Protein AF-A0A2E0KMA1-F1 (afdb_monomer)

pLDDT: mean 81.71, std 14.43, range [25.34, 98.81]

Solvent-accessible surface area (backbone atoms only — not comparable to full-atom values): 66139 Å² total; per-residue (Å²): 132,86,80,75,47,48,78,50,71,83,87,63,40,26,39,34,61,75,57,58,69,76,41,72,49,77,44,76,56,97,90,37,84,40,70,34,35,34,28,24,53,70,54,54,71,66,54,63,88,85,56,81,69,60,53,40,35,20,27,52,63,24,43,52,48,50,44,70,38,42,67,35,42,81,44,59,72,58,53,55,21,42,32,35,60,55,22,33,33,37,33,24,20,32,19,37,9,29,51,25,59,59,64,59,48,84,41,44,39,55,49,22,33,32,38,32,24,21,33,19,34,9,38,48,29,41,55,50,52,47,75,38,47,42,53,48,21,36,30,35,33,27,19,38,20,40,8,56,38,29,23,45,45,37,57,72,90,51,49,86,40,53,50,70,38,52,38,56,49,24,34,30,38,33,20,20,40,20,36,27,30,40,15,38,32,52,41,78,36,41,41,46,51,23,34,28,39,28,29,20,35,19,50,10,38,61,24,33,35,47,80,48,74,55,76,39,50,30,60,43,22,33,29,41,26,24,20,38,19,31,11,51,48,39,38,61,56,56,41,82,39,42,39,57,48,21,33,32,41,32,25,23,35,19,48,10,41,61,28,29,38,64,81,42,55,52,75,37,53,32,59,47,24,33,29,39,32,21,24,32,22,33,10,26,57,28,59,51,51,53,46,83,38,46,33,60,52,23,33,32,36,32,23,21,37,15,40,8,36,55,27,62,59,65,56,45,84,36,46,35,56,49,23,35,31,37,29,24,20,32,20,38,8,37,53,27,62,61,70,56,40,79,39,45,46,64,48,37,50,27,35,32,22,20,28,23,36,7,45,56,26,46,62,59,27,46,74,28,45,26,53,57,71,47,48,47,61,57,29,43,52,63,27,51,48,48,83,82,31,42,52,42,77,44,39,84,59,64,46,48,53,35,41,37,64,72,58,97,79,38,56,34,14,80,73,39,72,38,48,42,37,41,36,35,83,46,54,47,63,55,74,38,30,33,31,55,67,84,45,100,59,74,43,74,40,43,74,68,82,59,70,37,34,27,29,48,78,48,51,41,73,81,57,68,75,46,79,43,38,42,40,72,43,44,35,30,66,87,71,35,54,46,51,74,91,74,48,54,69,71,60,64,40,75,48,57,49,25,42,60,37,34,29,42,68,75,56,43,50,76,48,79,51,66,75,65,92,83,41,70,40,28,52,81,38,71,42,48,41,35,40,39,39,76,48,50,49,36,91,60,35,25,38,30,30,53,100,66,67,36,74,67,42,70,40,44,74,73,84,48,67,31,31,33,33,41,78,47,48,44,66,77,52,76,75,67,72,45,80,41,43,35,40,72,47,43,32,30,71,44,62,35,53,44,76,79,83,67,71,52,70,38,34,36,47,70,82,61,43,46,74,51,80,53,70,67,74,90,80,55,75,56,59,79,73,38,71,46,41,42,40,40,41,40,77,53,59,50,65,52,85,36,28,35,29,42,60,92,82,44,67,68,42,77,45,44,80,59,97,46,77,34,33,35,34,51,79,52,62,39,59,79,55,96,76,70,61,35,74,44,40,35,42,71,49,47,30,31,74,76,56,39,53,53,74,75,86,72,72,54,67,36,54,52,83,93,96,97,98,80,81,64,75,74,68,51,79,53,67,55,73,91,82,91,83,58,71,53,75,64,91,80,62,66,75,60,99,60,72,74,57,47,53,76,56,75,82,81,49,78,35,49,52,76,46,64,86,36,42,39,41,64,75,52,59,51,64,44,44,39,42,38,48,55,62,65,66,94,94,50,76,64,55,71,53,60,35,44,40,39,28,35,72,39,77,67,89,80,66,52,84,60,67,86,45,72,57,94,62,70,70,49,49,63,49,58,86,62,91,82,64,74,72,69,77,38,48,65,40,31,30,65,29,64,72,52,47,59,30,74,64,69,79,66,53,41,50,41,80,45,69,80,63,41,70,32,60,38,93,86,65,48,76,32,30,11,43,31,29,80,32,57,14,28,36,35,28,44,49,74,57,14,57,81,35,63,86,65,45,42,30,25,26,45,36,31,34,40,24,26,69,51,74,78,47,42,20,38,38,32,29,47,19,43,76,69,62,49,104,85,49,40,21,38,42,37,28,42,6,21,74,93,75,44,9,32,44,39,63,40,84,72,86,70,86,52,34,48,68,44,60,75,52,34,74,62,57,73,45,41,40,38,43,30,33,28,98,79,12,41,35,38,26,49,69,54,41,76,62,35,68,44,68,62,90,70,76,57,56,35,74,70,28,18,50,36,39,42,20,26,80,81,44,92,83,67,73,44,45,22,31,31,37,39,31,55,34,37,32,32,68,40,50,68,49,79,65,56,42,38,52,52,38,64,67,72,70,70,86,56,87,88,80,94,74,76,72,48,57,43,42,79,30,50,67,26,32,30,66,44,101,58,72,32,30,30,45,59,26,37,50,75,22,43,35,37,40,38,39,79,59,59,98,68,36,52,55,48,67,44,65,50,75,50,76,36,74,62,45,83,41,68,66,46,61,72,65,44,83,51,42,44,86,55,76,74,47,69,68,77,72,46,58,84,53,90,26,64,71,45,57,49,61,76,39,68,66,32,29,45,70,59,70,53,37,38,42,72,67,32,27,44,73,33,46,35,38,39,35,34,42,52,45,54,50,25,44,58,36,75,44,68,27,48,41,36,25,38,56,33,77,68,75,67,53,67,77,79,75,85,85,86,79,84,59,87,81,60,67,68,46,75,63,87,78,64,47,68,56,90,89,73,78,45,64,61,33,36,42,47,78,36,55,73,49,34,36,42,38,44,73,79,40,34,36,34,62,67,45,93,66,97,79,85,66,48,37,37,41,38,36,45,51,43,76,39,34,41,57,48,74,50,72,66

Structure (mmCIF, N/CA/C/O backbone):
data_AF-A0A2E0KMA1-F1
#
_entry.id   AF-A0A2E0KMA1-F1
#
loop_
_atom_site.group_PDB
_atom_site.id
_atom_site.type_symbol
_atom_site.label_atom_id
_atom_site.label_alt_id
_atom_site.label_comp_id
_atom_site.label_asym_id
_atom_site.label_entity_id
_atom_site.label_seq_id
_atom_site.pdbx_PDB_ins_code
_atom_site.Cartn_x
_atom_site.Cartn_y
_atom_site.Cartn_z
_atom_site.occupancy
_atom_site.B_iso_or_equiv
_atom_site.auth_seq_id
_atom_site.auth_comp_id
_atom_site.auth_asym_id
_atom_site.auth_atom_id
_atom_site.pdbx_PDB_model_num
ATOM 1 N N . MET A 1 1 ? -61.010 24.877 25.137 1.00 39.12 1 MET A N 1
ATOM 2 C CA . MET A 1 1 ? -60.997 24.627 26.597 1.00 39.12 1 MET A CA 1
ATOM 3 C C . MET A 1 1 ? -59.666 25.131 27.127 1.00 39.12 1 MET A C 1
ATOM 5 O O . MET A 1 1 ? -58.721 25.142 26.350 1.00 39.12 1 MET A O 1
ATOM 9 N N . VAL A 1 2 ? -59.586 25.593 28.377 1.00 39.06 2 VAL A N 1
ATOM 10 C CA . VAL A 1 2 ? -58.282 25.896 28.991 1.00 39.06 2 VAL A CA 1
ATOM 11 C C . VAL A 1 2 ? -57.678 24.563 29.414 1.00 39.06 2 VAL A C 1
ATOM 13 O O . VAL A 1 2 ? -58.322 23.838 30.171 1.00 39.06 2 VAL A O 1
ATOM 16 N N . SER A 1 3 ? -56.491 24.228 28.907 1.00 43.25 3 SER A N 1
ATOM 17 C CA . SER A 1 3 ? -55.719 23.132 29.489 1.00 43.25 3 SER A CA 1
ATOM 18 C C . SER A 1 3 ? -55.212 23.615 30.839 1.00 43.25 3 SER A C 1
ATOM 20 O O . SER A 1 3 ? -54.468 24.593 30.899 1.00 43.25 3 SER A O 1
ATOM 22 N N . PHE A 1 4 ? -55.642 22.968 31.917 1.00 60.16 4 PHE A N 1
ATOM 23 C CA . PHE A 1 4 ? -54.914 23.079 33.173 1.00 60.16 4 PHE A CA 1
ATOM 24 C C . PHE A 1 4 ? -53.576 22.358 32.987 1.00 60.16 4 PHE A C 1
ATOM 26 O O . PHE A 1 4 ? -53.526 21.340 32.293 1.00 60.16 4 PHE A O 1
ATOM 33 N N . GLY A 1 5 ? -52.499 22.911 33.546 1.00 70.31 5 GLY A N 1
ATOM 34 C CA . GLY A 1 5 ? -51.215 22.219 33.567 1.00 70.31 5 GLY A CA 1
ATOM 35 C C . GLY A 1 5 ? -51.333 20.926 34.370 1.00 70.31 5 GLY A C 1
ATOM 36 O O . GLY A 1 5 ? -52.063 20.880 35.365 1.00 70.31 5 GLY A O 1
ATOM 37 N N . GLN A 1 6 ? -50.647 19.878 33.925 1.00 85.56 6 GLN A N 1
ATOM 38 C CA . GLN A 1 6 ? -50.703 18.562 34.554 1.00 85.56 6 GLN A CA 1
ATOM 39 C C . GLN A 1 6 ? -49.316 17.916 34.552 1.00 85.56 6 GLN A C 1
ATOM 41 O O . GLN A 1 6 ? -48.622 17.934 33.540 1.00 85.56 6 GLN A O 1
ATOM 46 N N . PHE A 1 7 ? -48.946 17.324 35.688 1.00 92.44 7 PHE A N 1
ATOM 47 C CA . PHE A 1 7 ? -47.844 16.368 35.776 1.00 92.44 7 PHE A CA 1
ATOM 48 C C . PHE A 1 7 ? -48.303 14.985 35.300 1.00 92.44 7 PHE A C 1
ATOM 50 O O . PHE A 1 7 ? -49.406 14.551 35.644 1.00 92.44 7 PHE A O 1
ATOM 57 N N . ASN A 1 8 ? -47.451 14.284 34.559 1.00 91.31 8 ASN A N 1
ATOM 58 C CA . ASN A 1 8 ? -47.681 12.917 34.109 1.00 91.31 8 ASN A CA 1
ATOM 59 C C . ASN A 1 8 ? -46.389 12.091 34.202 1.00 91.31 8 ASN A C 1
ATOM 61 O O . ASN A 1 8 ? -45.299 12.624 34.004 1.00 91.31 8 ASN A O 1
ATOM 65 N N . TYR A 1 9 ? -46.535 10.795 34.473 1.00 92.81 9 TYR A N 1
ATOM 66 C CA . TYR A 1 9 ? -45.490 9.780 34.340 1.00 92.81 9 TYR A CA 1
ATOM 67 C C . TYR A 1 9 ? -46.101 8.627 33.543 1.00 92.81 9 TYR A C 1
ATOM 69 O O . TYR A 1 9 ? -47.176 8.138 33.890 1.00 92.81 9 TYR A O 1
ATOM 77 N N . ASP A 1 10 ? -45.468 8.256 32.436 1.00 88.69 10 ASP A N 1
ATOM 78 C CA . ASP A 1 10 ? -45.941 7.224 31.499 1.00 88.69 10 ASP A CA 1
ATOM 79 C C . ASP A 1 10 ? -45.319 5.838 31.749 1.00 88.69 10 ASP A C 1
ATOM 81 O O . ASP A 1 10 ? -45.741 4.855 31.139 1.00 88.69 10 ASP A O 1
ATOM 85 N N . GLY A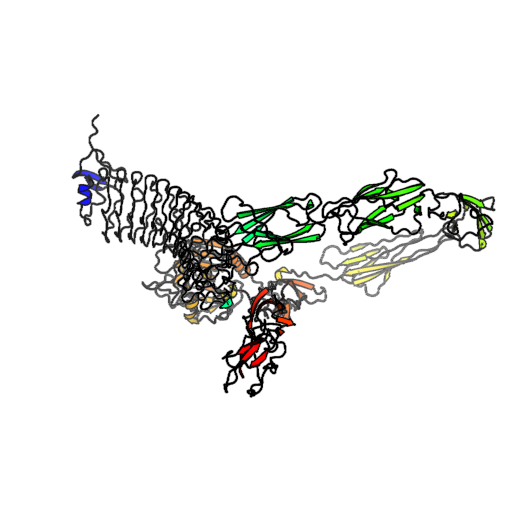 1 11 ? -44.370 5.754 32.685 1.00 85.50 11 GLY A N 1
ATOM 86 C CA . GLY A 1 11 ? -43.566 4.568 32.984 1.00 85.50 11 GLY A CA 1
ATOM 87 C C . GLY A 1 11 ? -42.087 4.729 32.621 1.00 85.50 11 GLY A C 1
ATOM 88 O O . GLY A 1 11 ? -41.278 3.926 33.077 1.00 85.50 11 GLY A O 1
ATOM 89 N N . THR A 1 12 ? -41.724 5.769 31.862 1.00 88.88 12 THR A N 1
ATOM 90 C CA . THR A 1 12 ? -40.328 6.118 31.550 1.00 88.88 12 THR A CA 1
ATOM 91 C C . THR A 1 12 ? -40.006 7.571 31.882 1.00 88.88 12 THR A C 1
ATOM 93 O O . THR A 1 12 ? -38.984 7.826 32.507 1.00 88.88 12 THR A O 1
ATOM 96 N N . THR A 1 13 ? -40.882 8.522 31.550 1.00 93.75 13 THR A N 1
ATOM 97 C CA . THR A 1 13 ? -40.555 9.955 31.491 1.00 93.75 13 THR A CA 1
ATOM 98 C C . THR A 1 13 ? -41.534 10.800 32.305 1.00 93.75 13 THR A C 1
ATOM 100 O O . THR A 1 13 ? -42.748 10.590 32.278 1.00 93.75 13 THR A O 1
ATOM 103 N N . ILE A 1 14 ? -41.020 11.789 33.044 1.00 95.00 14 ILE A N 1
ATOM 104 C CA . ILE A 1 14 ? -41.830 12.710 33.851 1.00 95.00 14 ILE A CA 1
ATOM 105 C C . ILE A 1 14 ? -42.038 14.021 33.085 1.00 95.00 14 ILE A C 1
ATOM 107 O O . ILE A 1 14 ? -41.112 14.814 32.910 1.00 95.00 14 ILE A O 1
ATOM 111 N N . THR A 1 15 ? -43.285 14.287 32.698 1.00 95.12 15 THR A N 1
ATOM 112 C CA . THR A 1 15 ? -43.686 15.489 31.948 1.00 95.12 15 THR A CA 1
ATOM 113 C C . THR A 1 15 ? -44.593 16.405 32.778 1.00 95.12 15 THR A C 1
ATOM 115 O O . THR A 1 15 ? -45.280 15.966 33.703 1.00 95.12 15 THR A O 1
ATOM 118 N N . CYS A 1 16 ? -44.589 17.708 32.483 1.00 94.56 16 CYS A N 1
ATOM 119 C CA . CYS A 1 16 ? -45.338 18.726 33.238 1.00 94.56 16 CYS A CA 1
ATOM 120 C C . CYS A 1 16 ? -45.826 19.887 32.358 1.00 94.56 16 CYS A C 1
ATOM 122 O O . CYS A 1 16 ? -45.715 21.068 32.709 1.00 94.56 16 CYS A O 1
ATOM 124 N N . ALA A 1 17 ? -46.377 19.552 31.190 1.00 88.38 17 ALA A N 1
ATOM 125 C CA . ALA A 1 17 ? -46.883 20.520 30.224 1.00 88.38 17 ALA A CA 1
ATOM 126 C C . ALA A 1 17 ? -47.875 21.518 30.862 1.00 88.38 17 ALA A C 1
ATOM 128 O O . ALA A 1 17 ? -48.847 21.143 31.522 1.00 88.38 17 ALA A O 1
ATOM 129 N N . GLY A 1 18 ? -47.625 22.815 30.655 1.00 86.81 18 GLY A N 1
ATOM 130 C CA . GLY A 1 18 ? -48.456 23.907 31.178 1.00 86.81 18 GLY A CA 1
ATOM 131 C C . GLY A 1 18 ? -48.274 24.238 32.667 1.00 86.81 18 GLY A C 1
ATOM 132 O O . GLY A 1 18 ? -49.001 25.094 33.172 1.00 86.81 18 GLY A O 1
ATOM 133 N N . MET A 1 19 ? -47.335 23.600 33.374 1.00 92.50 19 MET A N 1
ATOM 134 C CA . MET A 1 19 ? -46.968 23.975 34.745 1.00 92.50 19 MET A CA 1
ATOM 135 C C . MET A 1 19 ? -46.007 25.175 34.773 1.00 92.50 19 MET A C 1
ATOM 137 O O . MET A 1 19 ? -45.363 25.508 33.781 1.00 92.50 19 MET A O 1
ATOM 141 N N . THR A 1 20 ? -45.886 25.829 35.931 1.00 91.88 20 THR A N 1
ATOM 142 C CA . THR A 1 20 ? -44.851 26.847 36.191 1.00 91.88 20 THR A CA 1
ATOM 143 C C . THR A 1 20 ? -43.672 26.252 36.959 1.00 91.88 20 THR A C 1
ATOM 145 O O . THR A 1 20 ? -43.864 25.347 37.773 1.00 91.88 20 THR A O 1
ATOM 148 N N . ALA A 1 21 ? -42.462 26.782 36.769 1.00 92.56 21 ALA A N 1
ATOM 149 C CA . ALA A 1 21 ? -41.281 26.346 37.517 1.00 92.56 21 ALA A CA 1
ATOM 150 C C . ALA A 1 21 ? -41.489 26.449 39.041 1.00 92.56 21 ALA A C 1
ATOM 152 O O . ALA A 1 21 ? -42.119 27.389 39.532 1.00 92.56 21 ALA A O 1
ATOM 153 N N . ASN A 1 22 ? -40.919 25.503 39.788 1.00 92.00 22 ASN A N 1
ATOM 154 C CA . ASN A 1 22 ? -41.105 25.283 41.228 1.00 92.00 22 ASN A CA 1
ATOM 155 C C . ASN A 1 22 ? -42.527 24.840 41.645 1.00 92.00 22 ASN A C 1
ATOM 157 O O . ASN A 1 22 ? -42.823 24.795 42.839 1.00 92.00 22 ASN A O 1
ATOM 161 N N . SER A 1 23 ? -43.408 24.480 40.701 1.00 93.81 23 SER A N 1
ATOM 162 C CA . SER A 1 23 ? -44.624 23.719 41.040 1.00 93.81 23 SER A CA 1
ATOM 163 C C . SER A 1 23 ? -44.238 22.315 41.498 1.00 93.81 23 SER A C 1
ATOM 165 O O . SER A 1 23 ? -43.304 21.734 40.945 1.00 93.81 23 SER A O 1
ATOM 167 N N . THR A 1 24 ? -44.982 21.746 42.447 1.00 93.75 24 THR A N 1
ATOM 168 C CA . THR A 1 24 ? -44.761 20.377 42.930 1.00 93.75 24 THR A CA 1
ATOM 169 C C . THR A 1 24 ? -46.036 19.539 42.921 1.00 93.75 24 THR A C 1
ATOM 171 O O . THR A 1 24 ? -47.149 20.067 42.958 1.00 93.75 24 THR A O 1
ATOM 174 N N . THR A 1 25 ? -45.866 18.219 42.877 1.00 93.81 25 THR A N 1
ATOM 175 C CA . THR A 1 25 ? -46.920 17.216 43.086 1.00 93.81 25 THR A CA 1
ATOM 176 C C . THR A 1 25 ? -46.331 15.983 43.772 1.00 93.81 25 THR A C 1
ATOM 178 O O . THR A 1 25 ? -45.112 15.843 43.847 1.00 93.81 25 THR A O 1
ATOM 181 N N . THR A 1 26 ? -47.181 15.056 44.207 1.00 93.50 26 THR A N 1
ATOM 182 C CA . THR A 1 26 ? -46.790 13.650 44.392 1.00 93.50 26 THR A CA 1
ATOM 183 C C . THR A 1 26 ? -47.203 12.858 43.149 1.00 93.50 26 THR A C 1
ATOM 185 O O . THR A 1 26 ? -48.281 13.116 42.608 1.00 93.50 26 THR A O 1
ATOM 188 N N . LEU A 1 27 ? -46.360 11.927 42.696 1.00 91.31 27 LEU A N 1
ATOM 189 C CA . LEU A 1 27 ? -46.687 10.882 41.717 1.00 91.31 27 LEU A CA 1
ATOM 190 C C . LEU A 1 27 ? -46.281 9.519 42.291 1.00 91.31 27 LEU A C 1
ATOM 192 O O . LEU A 1 27 ? -45.282 9.434 43.005 1.00 91.31 27 LEU A O 1
ATOM 196 N N . ASP A 1 28 ? -47.013 8.465 41.936 1.00 90.38 28 ASP A N 1
ATOM 197 C CA . ASP A 1 28 ? -46.532 7.090 42.096 1.00 90.38 28 ASP A CA 1
ATOM 198 C C . ASP A 1 28 ? -45.491 6.820 40.999 1.00 90.38 28 ASP A C 1
ATOM 200 O O . ASP A 1 28 ? -45.814 6.841 39.808 1.00 90.38 28 ASP A O 1
ATOM 204 N N . ILE A 1 29 ? -44.236 6.635 41.407 1.00 89.00 29 ILE A N 1
ATOM 205 C CA . ILE A 1 29 ? -43.121 6.255 40.543 1.00 89.00 29 ILE A CA 1
ATOM 206 C C . ILE A 1 29 ? -42.686 4.855 40.972 1.00 89.00 29 ILE A C 1
ATOM 208 O O . ILE A 1 29 ? -42.178 4.656 42.076 1.00 89.00 29 ILE A O 1
ATOM 212 N N . ASP A 1 30 ? -42.909 3.888 40.085 1.00 86.69 30 ASP A N 1
ATOM 213 C CA . ASP A 1 30 ? -42.503 2.486 40.221 1.00 86.69 30 ASP A CA 1
ATOM 214 C C . ASP A 1 30 ? -43.004 1.803 41.518 1.00 86.69 30 ASP A C 1
ATOM 216 O O . ASP A 1 30 ? -42.336 0.942 42.095 1.00 86.69 30 ASP A O 1
ATOM 220 N N . GLY A 1 31 ? -44.201 2.181 41.990 1.00 86.44 31 GLY A N 1
ATOM 221 C CA . GLY A 1 31 ? -44.819 1.674 43.221 1.00 86.44 31 GLY A CA 1
ATOM 222 C C . GLY A 1 31 ? -44.436 2.456 44.483 1.00 86.44 31 GLY A C 1
ATOM 223 O O . GLY A 1 31 ? -44.558 1.928 45.591 1.00 86.44 31 GLY A O 1
ATOM 224 N N . THR A 1 32 ? -43.926 3.682 44.334 1.00 89.62 32 THR A N 1
ATOM 225 C CA . THR A 1 32 ? -43.491 4.567 45.422 1.00 89.62 32 THR A CA 1
ATOM 226 C C . THR A 1 32 ? -43.979 5.999 45.195 1.00 89.62 32 THR A C 1
ATOM 228 O O . THR A 1 32 ? -43.590 6.642 44.225 1.00 89.62 32 THR A O 1
ATOM 231 N N . ASP A 1 33 ? -44.738 6.552 46.146 1.00 92.31 33 ASP A N 1
ATOM 232 C CA . ASP A 1 33 ? -45.071 7.983 46.176 1.00 92.31 33 ASP A CA 1
ATOM 233 C C . ASP A 1 33 ? -43.791 8.845 46.264 1.00 92.31 33 ASP A C 1
ATOM 235 O O . ASP A 1 33 ? -43.121 8.892 47.301 1.00 92.31 33 ASP A O 1
ATOM 239 N N . ARG A 1 34 ? -43.460 9.565 45.187 1.00 92.19 34 ARG A N 1
ATOM 240 C CA . ARG A 1 34 ? -42.343 10.523 45.101 1.00 92.19 34 ARG A CA 1
ATOM 241 C C . ARG A 1 34 ? -42.867 11.946 44.929 1.00 92.19 34 ARG A C 1
ATOM 243 O O . ARG A 1 34 ? -43.861 12.175 44.243 1.00 92.19 34 ARG A O 1
ATOM 250 N N . VAL A 1 35 ? -42.183 12.924 45.529 1.00 93.38 35 VAL A N 1
ATOM 251 C CA . VAL A 1 35 ? -42.472 14.349 45.298 1.00 93.38 35 VAL A CA 1
ATOM 252 C C . VAL A 1 35 ? -41.711 14.812 44.062 1.00 93.38 35 VAL A C 1
ATOM 254 O O . VAL A 1 35 ? -40.486 14.803 44.052 1.00 93.38 35 VAL A O 1
ATOM 257 N N . VAL A 1 36 ? -42.443 15.242 43.038 1.00 94.50 36 VAL A N 1
ATOM 258 C CA . VAL A 1 36 ? -41.892 15.736 41.772 1.00 94.50 36 VAL A CA 1
ATOM 259 C C . VAL A 1 36 ? -41.951 17.259 41.736 1.00 94.50 36 VAL A C 1
ATOM 261 O O . VAL A 1 36 ? -42.972 17.849 42.093 1.00 94.50 36 VAL A O 1
ATOM 264 N N . THR A 1 37 ? -40.874 17.895 41.266 1.00 94.69 37 THR A N 1
ATOM 265 C CA . THR A 1 37 ? -40.793 19.355 41.063 1.00 94.69 37 THR A CA 1
ATOM 266 C C . THR A 1 37 ? -40.604 19.700 39.586 1.00 94.69 37 THR A C 1
ATOM 268 O O . THR A 1 37 ? -39.717 19.150 38.940 1.00 94.69 37 THR A O 1
ATOM 271 N N . ALA A 1 38 ? -41.394 20.633 39.048 1.00 95.62 38 ALA A N 1
ATOM 272 C CA . ALA A 1 38 ? -41.172 21.192 37.711 1.00 95.62 38 ALA A CA 1
ATOM 273 C C . ALA A 1 38 ? -40.027 22.215 37.736 1.00 95.62 38 ALA A C 1
ATOM 275 O O . ALA A 1 38 ? -40.082 23.168 38.518 1.00 95.62 38 ALA A O 1
ATOM 276 N N . VAL A 1 39 ? -39.025 22.057 36.869 1.00 96.44 39 VAL A N 1
ATOM 277 C CA . VAL A 1 39 ? -37.878 22.974 36.752 1.00 96.44 39 VAL A CA 1
ATOM 278 C C . VAL A 1 39 ? -37.786 23.611 35.365 1.00 96.44 39 VAL A C 1
ATOM 280 O O . VAL A 1 39 ? -38.221 23.041 34.370 1.00 96.44 39 VAL A O 1
ATOM 283 N N . ASP A 1 40 ? -37.211 24.809 35.328 1.00 95.81 40 ASP A N 1
ATOM 284 C CA . ASP A 1 40 ? -36.811 25.570 34.139 1.00 95.81 40 ASP A CA 1
ATOM 285 C C . ASP A 1 40 ? -35.281 25.740 34.105 1.00 95.81 40 ASP A C 1
ATOM 287 O O . ASP A 1 40 ? -34.593 25.401 35.072 1.00 95.81 40 ASP A O 1
ATOM 291 N N . ASN A 1 41 ? -34.748 26.342 33.033 1.00 96.44 41 ASN A N 1
ATOM 292 C CA . ASN A 1 41 ? -33.315 26.654 32.882 1.00 96.44 41 ASN A CA 1
ATOM 293 C C . ASN A 1 41 ? -32.711 27.352 34.125 1.00 96.44 41 ASN A C 1
ATOM 295 O O . ASN A 1 41 ? -31.551 27.127 34.465 1.00 96.44 41 ASN A O 1
ATOM 299 N N . THR A 1 42 ? -33.489 28.194 34.818 1.00 95.25 42 THR A N 1
ATOM 300 C CA . THR A 1 42 ? -33.039 28.943 36.004 1.00 95.25 42 THR A CA 1
ATOM 301 C C . THR A 1 42 ? -32.948 28.063 37.251 1.00 95.25 42 THR A C 1
ATOM 303 O O . THR A 1 42 ? -31.952 28.100 37.974 1.00 95.25 42 THR A O 1
ATOM 306 N N . SER A 1 43 ? -33.999 27.289 37.530 1.00 94.94 43 SER A N 1
ATOM 307 C CA . SER A 1 43 ? -34.107 26.469 38.741 1.00 94.94 43 SER A CA 1
ATOM 308 C C . SER A 1 43 ? -33.292 25.179 38.655 1.00 94.94 43 SER A C 1
ATOM 310 O O . SER A 1 43 ? -32.701 24.786 39.661 1.00 94.94 43 SER A O 1
ATOM 312 N N . ILE A 1 44 ? -33.153 24.570 37.470 1.00 95.44 44 ILE A N 1
ATOM 313 C CA . ILE A 1 44 ? -32.303 23.383 37.293 1.00 95.44 44 ILE A CA 1
ATOM 314 C C . ILE A 1 44 ? -30.817 23.713 37.499 1.00 95.44 44 ILE A C 1
ATOM 316 O O . ILE A 1 44 ? -30.122 22.996 38.217 1.00 95.44 44 ILE A O 1
ATOM 320 N N . ALA A 1 45 ? -30.346 24.855 36.982 1.00 93.81 45 ALA A N 1
ATOM 321 C CA . ALA A 1 45 ? -28.971 25.326 37.162 1.00 93.81 45 ALA A CA 1
ATOM 322 C C . ALA A 1 45 ? -28.639 25.721 38.618 1.00 93.81 45 ALA A C 1
ATOM 324 O O . ALA A 1 45 ? -27.465 25.812 38.985 1.00 93.81 45 ALA A O 1
ATOM 325 N N . ALA A 1 46 ? -29.660 25.944 39.453 1.00 92.25 46 ALA A N 1
ATOM 326 C CA . ALA A 1 46 ? -29.519 26.237 40.877 1.00 92.25 46 ALA A CA 1
ATOM 327 C C . ALA A 1 46 ? -29.587 24.987 41.783 1.00 92.25 46 ALA A C 1
ATOM 329 O O . ALA A 1 46 ? -29.256 25.089 42.969 1.00 92.25 46 ALA A O 1
ATOM 330 N N . LYS A 1 47 ? -30.004 23.818 41.268 1.00 91.69 47 LYS A N 1
ATOM 331 C CA . LYS A 1 47 ? -30.155 22.588 42.065 1.00 91.69 47 LYS A CA 1
ATOM 332 C C . LYS A 1 47 ? -28.780 22.035 42.498 1.00 91.69 47 LYS A C 1
ATOM 334 O O . LYS A 1 47 ? -27.867 21.937 41.673 1.00 91.69 47 LYS A O 1
ATOM 339 N N . PRO A 1 48 ? -28.576 21.668 43.780 1.00 89.38 48 PRO A N 1
ATOM 340 C CA . PRO A 1 48 ? -27.289 21.154 44.243 1.00 89.38 48 PRO A CA 1
ATOM 341 C C . PRO A 1 48 ? -26.894 19.826 43.578 1.00 89.38 48 PRO A C 1
ATOM 343 O O . PRO A 1 48 ? -27.642 18.858 43.574 1.00 89.38 48 PRO A O 1
ATOM 346 N N . ILE A 1 49 ? -25.653 19.730 43.099 1.00 86.62 49 ILE A N 1
ATOM 347 C CA . ILE A 1 49 ? -25.121 18.524 42.429 1.00 86.62 49 ILE A CA 1
ATOM 348 C C . ILE A 1 49 ? -25.096 17.283 43.349 1.00 86.62 49 ILE A C 1
ATOM 350 O O . ILE A 1 49 ? -25.131 16.157 42.865 1.00 86.62 49 ILE A O 1
ATOM 354 N N . GLY A 1 50 ? -25.038 17.486 44.671 1.00 81.25 50 GLY A N 1
ATOM 355 C CA . GLY A 1 50 ? -25.098 16.427 45.689 1.00 81.25 50 GLY A CA 1
ATOM 356 C C . GLY A 1 50 ? -26.496 16.153 46.257 1.00 81.25 50 GLY A C 1
ATOM 357 O O . GLY A 1 50 ? -26.601 15.468 47.269 1.00 81.25 50 GLY A O 1
ATOM 358 N N . ASP A 1 51 ? -27.541 16.728 45.661 1.00 82.50 51 ASP A N 1
ATOM 359 C CA . ASP A 1 51 ? -28.935 16.354 45.912 1.00 82.50 51 ASP A CA 1
ATOM 360 C C . ASP A 1 51 ? -29.179 14.897 45.455 1.00 82.50 51 ASP A C 1
ATOM 362 O O . ASP A 1 51 ? -28.495 14.408 44.551 1.00 82.50 51 ASP A O 1
ATOM 366 N N . ALA A 1 52 ? -30.112 14.196 46.098 1.00 78.00 52 ALA A N 1
ATOM 367 C CA . ALA A 1 52 ? -30.491 12.830 45.735 1.00 78.00 52 ALA A CA 1
ATOM 368 C C . ALA A 1 52 ? -31.604 12.814 44.676 1.00 78.00 52 ALA A C 1
ATOM 370 O O . ALA A 1 52 ? -31.611 11.949 43.806 1.00 78.00 52 ALA A O 1
ATOM 371 N N . ASP A 1 53 ? -32.495 13.809 44.708 1.00 85.31 53 ASP A N 1
ATOM 372 C CA . ASP A 1 53 ? -33.741 13.827 43.941 1.00 85.31 53 ASP A CA 1
ATOM 373 C C . ASP A 1 53 ? -33.518 14.398 42.524 1.00 85.31 53 ASP A C 1
ATOM 375 O O . ASP A 1 53 ? -34.149 15.384 42.134 1.00 85.31 53 ASP A O 1
ATOM 379 N N . TRP A 1 54 ? -32.550 13.863 41.771 1.00 92.00 54 TRP A N 1
ATOM 380 C CA . TRP A 1 54 ? -32.308 14.220 40.356 1.00 92.00 54 TRP A CA 1
ATOM 381 C C . TRP A 1 54 ? -33.149 13.386 39.372 1.00 92.00 54 TRP A C 1
ATOM 383 O O . TRP A 1 54 ? -33.389 13.846 38.256 1.00 92.00 54 TRP A O 1
ATOM 393 N N . ASP A 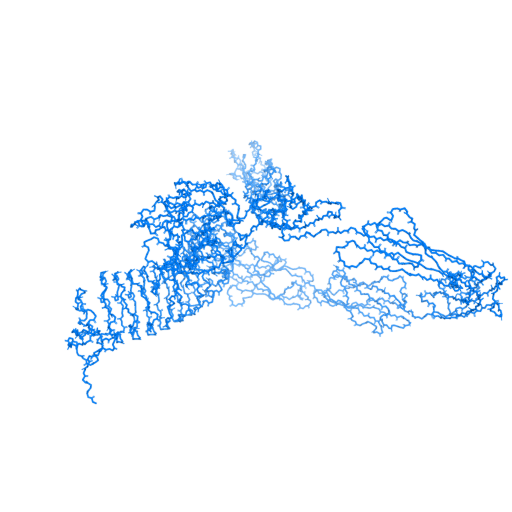1 55 ? -33.654 12.232 39.815 1.00 89.25 55 ASP A N 1
ATOM 394 C CA . ASP A 1 55 ? -34.654 11.389 39.143 1.00 89.25 55 ASP A CA 1
ATOM 395 C C . ASP A 1 55 ? -36.094 11.920 39.323 1.00 89.25 55 ASP A C 1
ATOM 397 O O . ASP A 1 55 ? -36.968 11.648 38.505 1.00 89.25 55 ASP A O 1
ATOM 401 N N . CYS A 1 56 ? -36.342 12.696 40.386 1.00 90.31 56 CYS A N 1
ATOM 402 C CA . CYS A 1 56 ? -37.658 13.199 40.803 1.00 90.31 56 CYS A CA 1
ATOM 403 C C . CYS A 1 56 ? -37.931 14.662 40.385 1.00 90.31 56 CYS A C 1
ATOM 405 O O . CYS A 1 56 ? -38.562 15.432 41.116 1.00 90.31 56 CYS A O 1
ATOM 407 N N . ILE A 1 57 ? -37.469 15.076 39.203 1.00 94.31 57 ILE A N 1
ATOM 408 C CA . ILE A 1 57 ? -37.776 16.395 38.624 1.00 94.31 57 ILE A CA 1
ATOM 409 C C . ILE A 1 57 ? -38.406 16.257 37.239 1.00 94.31 57 ILE A C 1
ATOM 411 O O . ILE A 1 57 ? -38.097 15.336 36.495 1.00 94.31 57 ILE A O 1
ATOM 415 N N . CYS A 1 58 ? -39.279 17.200 36.891 1.00 95.38 58 CYS A N 1
ATOM 416 C CA . CYS A 1 58 ? -39.793 17.350 35.536 1.00 95.38 58 CYS A CA 1
ATOM 417 C C . CYS A 1 58 ? -39.042 18.464 34.804 1.00 95.38 58 CYS A C 1
ATOM 419 O O . CYS A 1 58 ? -38.997 19.599 35.288 1.00 95.38 58 CYS A O 1
ATOM 421 N N . THR A 1 59 ? -38.538 18.157 33.611 1.00 96.44 59 THR A N 1
ATOM 422 C CA . THR A 1 59 ? -37.708 19.050 32.790 1.00 96.44 59 THR A CA 1
ATOM 423 C C . THR A 1 59 ? -38.401 19.601 31.537 1.00 96.44 59 THR A C 1
ATOM 425 O O . THR A 1 59 ? -37.754 20.311 30.780 1.00 96.44 59 THR A O 1
ATOM 428 N N . THR A 1 60 ? -39.717 19.406 31.347 1.00 96.38 60 THR A N 1
ATOM 429 C CA . THR A 1 60 ? -40.493 19.928 30.188 1.00 96.38 60 THR A CA 1
ATOM 430 C C . THR A 1 60 ? -40.319 21.435 29.921 1.00 96.38 60 THR A C 1
ATOM 432 O O . THR A 1 60 ? -40.536 21.898 28.805 1.00 96.38 60 THR A O 1
ATOM 435 N N . LEU A 1 61 ? -39.957 22.233 30.936 1.00 96.00 61 LEU A N 1
ATOM 436 C CA . LEU A 1 61 ? -39.750 23.687 30.813 1.00 96.00 61 LEU A CA 1
ATOM 437 C C . LEU A 1 61 ? -38.272 24.074 30.579 1.00 96.00 61 LEU A C 1
ATOM 439 O O . LEU A 1 61 ? -37.935 25.260 30.624 1.00 96.00 61 LEU A O 1
ATOM 443 N N . VAL A 1 62 ? -37.386 23.094 30.382 1.00 97.69 62 VAL A N 1
ATOM 444 C CA . VAL A 1 62 ? -35.950 23.274 30.142 1.00 97.69 62 VAL A CA 1
ATOM 445 C C . VAL A 1 62 ? -35.679 23.241 28.638 1.00 97.69 62 VAL A C 1
ATOM 447 O O . VAL A 1 62 ? -36.071 22.309 27.944 1.00 97.69 62 VAL A O 1
ATOM 450 N N . THR A 1 63 ? -34.984 24.260 28.134 1.00 97.50 63 THR A N 1
ATOM 451 C CA . THR A 1 63 ? -34.621 24.404 26.712 1.00 97.50 63 THR A CA 1
ATOM 452 C C . THR A 1 63 ? -33.110 24.401 26.469 1.00 97.50 63 THR A C 1
ATOM 454 O O . THR A 1 63 ? -32.667 24.286 25.324 1.00 97.50 63 THR A O 1
ATOM 457 N N . ASP A 1 64 ? -32.319 24.562 27.531 1.00 98.31 64 ASP A N 1
ATOM 458 C CA . ASP A 1 64 ? -30.860 24.648 27.508 1.00 98.31 64 ASP A CA 1
ATOM 459 C C . ASP A 1 64 ? -30.300 23.944 28.754 1.00 98.31 64 ASP A C 1
ATOM 461 O O . ASP A 1 64 ? -30.581 24.345 29.885 1.00 98.31 64 ASP A O 1
ATOM 465 N N . THR A 1 65 ? -29.528 22.877 28.545 1.00 97.88 65 THR A N 1
ATOM 466 C CA . THR A 1 65 ? -28.837 22.117 29.603 1.00 97.88 65 THR A CA 1
ATOM 467 C C . THR A 1 65 ? -27.322 22.331 29.563 1.00 97.88 65 THR A C 1
ATOM 469 O O . THR A 1 65 ? -26.557 21.604 30.211 1.00 97.88 65 THR A O 1
ATOM 472 N N . SER A 1 66 ? -26.851 23.319 28.796 1.00 97.88 66 SER A N 1
ATOM 473 C CA . SER A 1 66 ? -25.429 23.496 28.536 1.00 97.88 66 SER A CA 1
ATOM 474 C C . SER A 1 66 ? -24.641 23.759 29.819 1.00 97.88 66 SER A C 1
ATOM 476 O O . SER A 1 66 ? -25.025 24.520 30.705 1.00 97.88 66 SER A O 1
ATOM 478 N N . ASN A 1 67 ? -23.487 23.103 29.921 1.00 96.75 67 ASN A N 1
ATOM 479 C CA . ASN A 1 67 ? -22.579 23.138 31.068 1.00 96.75 67 ASN A CA 1
ATOM 480 C C . ASN A 1 67 ? -23.140 22.658 32.430 1.00 96.75 67 ASN A C 1
ATOM 482 O O . ASN A 1 67 ? -22.406 22.745 33.417 1.00 96.75 67 ASN A O 1
ATOM 486 N N . LEU A 1 68 ? -24.372 22.137 32.521 1.00 96.88 68 LEU A N 1
ATOM 487 C CA . LEU A 1 68 ? -25.049 21.844 33.798 1.00 96.88 68 LEU A CA 1
ATOM 488 C C . LEU A 1 68 ? -24.229 20.939 34.745 1.00 96.88 68 LEU A C 1
ATOM 490 O O . LEU A 1 68 ? -24.078 21.243 35.933 1.00 96.88 68 LEU A O 1
ATOM 494 N N . PHE A 1 69 ? -23.608 19.886 34.205 1.00 97.06 69 PHE A N 1
ATOM 495 C CA . PHE A 1 69 ? -22.722 18.963 34.924 1.00 97.06 69 PHE A CA 1
ATOM 496 C C . PHE A 1 69 ? -21.236 19.122 34.533 1.00 97.06 69 PHE A C 1
ATOM 498 O O . PHE A 1 69 ? -20.405 18.258 34.825 1.00 97.06 69 PHE A O 1
ATOM 505 N N . ASN A 1 70 ? -20.852 20.270 33.962 1.00 97.12 70 ASN A N 1
ATOM 506 C CA . ASN A 1 70 ? -19.471 20.551 33.570 1.00 97.12 70 ASN A CA 1
ATOM 507 C C . ASN A 1 70 ? -18.532 20.623 34.799 1.00 97.12 70 ASN A C 1
ATOM 509 O O . ASN A 1 70 ? -18.843 21.237 35.826 1.00 97.12 70 ASN A O 1
ATOM 513 N N . ASN A 1 71 ? -17.369 19.974 34.691 1.00 95.12 71 ASN A N 1
ATOM 514 C CA . ASN A 1 71 ? -16.376 19.706 35.737 1.00 95.12 71 ASN A CA 1
ATOM 515 C C . ASN A 1 71 ? -16.915 18.958 36.979 1.00 95.12 71 ASN A C 1
ATOM 517 O O . ASN A 1 71 ? -16.228 18.893 38.004 1.00 95.12 71 ASN A O 1
ATOM 521 N N . LYS A 1 72 ? -18.116 18.357 36.941 1.00 94.56 72 LYS A N 1
ATOM 522 C CA . LYS A 1 72 ? -18.668 17.593 38.078 1.00 94.56 72 LYS A CA 1
ATOM 523 C C . LYS A 1 72 ? -18.124 16.161 38.081 1.00 94.56 72 LYS A C 1
ATOM 525 O O . LYS A 1 72 ? -18.852 15.197 37.884 1.00 94.56 72 LYS A O 1
ATOM 530 N N . ARG A 1 73 ? -16.816 16.017 38.319 1.00 92.75 73 ARG A N 1
ATOM 531 C CA . ARG A 1 73 ? -16.042 14.764 38.163 1.00 92.75 73 ARG A CA 1
ATOM 532 C C . ARG A 1 73 ? -16.639 13.513 38.816 1.00 92.75 73 ARG A C 1
ATOM 534 O O . ARG A 1 73 ? -16.389 12.420 38.326 1.00 92.75 73 ARG A O 1
ATOM 541 N N . THR A 1 74 ? -17.382 13.666 39.910 1.00 92.38 74 THR A N 1
ATOM 542 C CA . THR A 1 74 ? -18.000 12.575 40.684 1.00 92.38 74 THR A CA 1
ATOM 543 C C . THR A 1 74 ? -19.510 12.438 40.456 1.00 92.38 74 THR A C 1
ATOM 545 O O . THR A 1 74 ? -20.159 11.696 41.186 1.00 92.38 74 THR A O 1
ATOM 548 N N . PHE A 1 75 ? -20.095 13.184 39.516 1.00 93.56 75 PHE A N 1
ATOM 549 C CA . PHE A 1 75 ? -21.525 13.120 39.233 1.00 93.56 75 PHE A CA 1
ATOM 550 C C . PHE A 1 75 ? -21.863 11.865 38.423 1.00 93.56 75 PHE A C 1
ATOM 552 O O . PHE A 1 75 ? -21.267 11.619 37.378 1.00 93.56 75 PHE A O 1
ATOM 559 N N . ASN A 1 76 ? -22.818 11.085 38.929 1.00 93.94 76 ASN A N 1
ATOM 560 C CA . ASN A 1 76 ? -23.352 9.882 38.293 1.00 93.94 76 ASN A CA 1
ATOM 561 C C . ASN A 1 76 ? -24.764 9.563 38.835 1.00 93.94 76 ASN A C 1
ATOM 563 O O . ASN A 1 76 ? -25.060 8.410 39.144 1.00 93.94 76 ASN A O 1
ATOM 567 N N . GLN A 1 77 ? -25.600 10.587 39.051 1.00 92.75 77 GLN A N 1
ATOM 568 C CA . GLN A 1 77 ? -26.986 10.399 39.513 1.00 92.75 77 GLN A CA 1
ATOM 569 C C . GLN A 1 77 ? -27.902 10.049 38.338 1.00 92.75 77 GLN A C 1
ATOM 571 O O . GLN A 1 77 ? -27.649 10.507 37.225 1.00 92.75 77 GLN A O 1
ATOM 576 N N . ASP A 1 78 ? -28.939 9.248 38.593 1.00 91.25 78 ASP A N 1
ATOM 577 C CA . ASP A 1 78 ? -29.935 8.838 37.594 1.00 91.25 78 ASP A CA 1
ATOM 578 C C . ASP A 1 78 ? -30.661 10.058 36.993 1.00 91.25 78 ASP A C 1
ATOM 580 O O . ASP A 1 78 ? -31.120 10.938 37.723 1.00 91.25 78 ASP A O 1
ATOM 584 N N . LEU A 1 79 ? -30.738 10.098 35.658 1.00 94.81 79 LEU A N 1
ATOM 585 C CA . LEU A 1 79 ? -31.433 11.119 34.864 1.00 94.81 79 LEU A CA 1
ATOM 586 C C . LEU A 1 79 ? -32.393 10.498 33.824 1.00 94.81 79 LEU A C 1
ATOM 588 O O . LEU A 1 79 ? -32.877 11.198 32.933 1.00 94.81 79 LEU A O 1
ATOM 592 N N . SER A 1 80 ? -32.654 9.189 33.908 1.00 91.56 80 SER A N 1
ATOM 593 C CA . SER A 1 80 ? -33.454 8.431 32.931 1.00 91.56 80 SER A CA 1
ATOM 594 C C . SER A 1 80 ? -34.854 9.013 32.712 1.00 91.56 80 SER A C 1
ATOM 596 O O . SER A 1 80 ? -35.337 9.047 31.587 1.00 91.56 80 SER A O 1
ATOM 598 N N . ARG A 1 81 ? -35.473 9.542 33.776 1.00 93.19 81 ARG A N 1
ATOM 599 C CA . ARG A 1 81 ? -36.856 10.053 33.780 1.00 93.19 81 ARG A CA 1
ATOM 600 C C . ARG A 1 81 ? -37.034 11.485 33.254 1.00 93.19 81 ARG A C 1
ATOM 602 O O . ARG A 1 81 ? -38.135 12.031 33.351 1.00 93.19 81 ARG A O 1
ATOM 609 N N . TRP A 1 82 ? -35.978 12.119 32.742 1.00 96.38 82 TRP A N 1
ATOM 610 C CA . TRP A 1 82 ? -36.031 13.497 32.240 1.00 96.38 82 TRP A CA 1
ATOM 611 C C . TRP A 1 82 ? -36.757 13.606 30.895 1.00 96.38 82 TRP A C 1
ATOM 613 O O . TRP A 1 82 ? -36.440 12.906 29.940 1.00 96.38 82 TRP A O 1
ATOM 623 N N . ASP A 1 83 ? -37.660 14.579 30.794 1.00 96.31 83 ASP A N 1
ATOM 624 C CA . ASP A 1 83 ? -38.193 15.070 29.523 1.00 96.31 83 ASP A CA 1
ATOM 625 C C . ASP A 1 83 ? -37.189 16.037 28.876 1.00 96.31 83 ASP A C 1
ATOM 627 O O . ASP A 1 83 ? -36.985 17.156 29.360 1.00 96.31 83 ASP A O 1
ATOM 631 N N . THR A 1 84 ? -36.546 15.596 27.799 1.00 97.12 84 THR A N 1
ATOM 632 C CA . THR A 1 84 ? -35.560 16.360 27.019 1.00 97.12 84 THR A CA 1
ATOM 633 C C . THR A 1 84 ? -36.113 16.917 25.704 1.00 97.12 84 THR A C 1
ATOM 635 O O . THR A 1 84 ? -35.420 17.695 25.051 1.00 97.12 84 THR A O 1
ATOM 638 N N . SER A 1 85 ? -37.383 16.649 25.372 1.00 96.62 85 SER A N 1
ATOM 639 C CA . SER A 1 85 ? -38.017 16.971 24.076 1.00 96.62 85 SER A CA 1
ATOM 640 C C . SER A 1 85 ? -37.983 18.455 23.676 1.00 96.62 85 SER A C 1
ATOM 642 O O . SER A 1 85 ? -38.032 18.797 22.494 1.00 96.62 85 SER A O 1
ATOM 644 N N . ASN A 1 86 ? -37.883 19.360 24.656 1.00 97.44 86 ASN A N 1
ATOM 645 C CA . ASN A 1 86 ? -37.822 20.813 24.457 1.00 97.44 86 ASN A CA 1
ATOM 646 C C . ASN A 1 86 ? -36.385 21.378 24.514 1.00 97.44 86 ASN A C 1
ATOM 648 O O . ASN A 1 86 ? -36.186 22.582 24.322 1.00 97.44 86 ASN A O 1
ATOM 652 N N . VAL A 1 87 ? -35.373 20.539 24.769 1.00 98.62 87 VAL A N 1
ATOM 653 C CA . VAL A 1 87 ? -33.966 20.947 24.859 1.00 98.62 87 VAL A CA 1
ATOM 654 C C . VAL A 1 87 ? -33.380 21.131 23.463 1.00 98.62 87 VAL A C 1
ATOM 656 O O . VAL A 1 87 ? -33.429 20.250 22.614 1.00 98.62 87 VAL A O 1
ATOM 659 N N . THR A 1 88 ? -32.769 22.294 23.245 1.00 98.56 88 THR A N 1
ATOM 660 C CA . THR A 1 88 ? -32.178 22.693 21.954 1.00 98.56 88 THR A CA 1
ATOM 661 C C . THR A 1 88 ? -30.651 22.792 21.988 1.00 98.56 88 THR A C 1
ATOM 663 O O . THR A 1 88 ? -29.999 22.744 20.942 1.00 98.56 88 THR A O 1
ATOM 666 N N . ASN A 1 89 ? -30.073 22.902 23.189 1.00 98.75 89 ASN A N 1
ATOM 667 C CA . ASN A 1 89 ? -28.645 23.088 23.436 1.00 98.75 89 ASN A CA 1
ATOM 668 C C . ASN A 1 89 ? -28.176 22.202 24.602 1.00 98.75 89 ASN A C 1
ATOM 670 O O . ASN A 1 89 ? -28.600 22.405 25.740 1.00 98.75 89 ASN A O 1
ATOM 674 N N . MET A 1 90 ? -27.268 21.262 24.318 1.00 98.69 90 MET A N 1
ATOM 675 C CA . MET A 1 90 ? -26.643 20.355 25.295 1.00 98.69 90 MET A CA 1
ATOM 676 C C . MET A 1 90 ? -25.119 20.573 25.415 1.00 98.69 90 MET A C 1
ATOM 678 O O . MET A 1 90 ? -24.389 19.726 25.940 1.00 98.69 90 MET A O 1
ATOM 682 N N . GLN A 1 91 ? -24.605 21.713 24.930 1.00 98.69 91 GLN A N 1
ATOM 683 C CA . GLN A 1 91 ? -23.167 21.987 24.852 1.00 98.69 91 GLN A CA 1
ATOM 684 C C . GLN A 1 91 ? -22.446 21.787 26.196 1.00 98.69 91 GLN A C 1
ATOM 686 O O . GLN A 1 91 ? -22.789 22.395 27.212 1.00 98.69 91 GLN A O 1
ATOM 691 N N . SER A 1 92 ? -21.381 20.983 26.195 1.00 98.69 92 SER A N 1
ATOM 692 C CA . SER A 1 92 ? -20.539 20.702 27.366 1.00 98.69 92 SER A CA 1
ATOM 693 C C . SER A 1 92 ? -21.292 20.181 28.605 1.00 98.69 92 SER A C 1
ATOM 695 O O . SER A 1 92 ? -20.762 20.301 29.712 1.00 98.69 92 SER A O 1
ATOM 697 N N . MET A 1 93 ? -22.510 19.633 28.463 1.00 98.31 93 MET A N 1
ATOM 698 C CA . MET A 1 93 ? -23.373 19.249 29.592 1.00 98.31 93 MET A CA 1
ATOM 699 C C . MET A 1 93 ? -22.662 18.341 30.609 1.00 98.31 93 MET A C 1
ATOM 701 O O . MET A 1 93 ? -22.722 18.633 31.799 1.00 98.31 93 MET A O 1
ATOM 705 N N . PHE A 1 94 ? -21.919 17.328 30.152 1.00 98.56 94 PHE A N 1
ATOM 706 C CA . PHE A 1 94 ? -21.151 16.369 30.963 1.00 98.56 94 PHE A CA 1
ATOM 707 C C . PHE A 1 94 ? -19.623 16.505 30.779 1.00 98.56 94 PHE A C 1
ATOM 709 O O . PHE A 1 94 ? -18.862 15.580 31.070 1.00 98.56 94 PHE A O 1
ATOM 716 N N . SER A 1 95 ? -19.142 17.664 30.317 1.00 98.44 95 SER A N 1
ATOM 717 C CA . SER A 1 95 ? -17.707 17.923 30.123 1.00 98.44 95 SER A CA 1
ATOM 718 C C . SER A 1 95 ? -16.921 17.752 31.437 1.00 98.44 95 SER A C 1
ATOM 720 O O . SER A 1 95 ? -17.224 18.396 32.434 1.00 98.44 95 SER A O 1
ATOM 722 N N . ASP A 1 96 ? -15.901 16.892 31.459 1.00 96.94 96 ASP A N 1
ATOM 723 C CA . ASP A 1 96 ? -15.112 16.480 32.633 1.00 96.94 96 ASP A CA 1
ATOM 724 C C . ASP A 1 96 ? -15.972 15.928 33.800 1.00 96.94 96 ASP A C 1
ATOM 726 O O . ASP A 1 96 ? -15.524 15.878 34.949 1.00 96.94 96 ASP A O 1
ATOM 730 N N . ALA A 1 97 ? -17.194 15.446 33.522 1.00 96.75 97 ALA A N 1
ATOM 731 C CA . ALA A 1 97 ? -18.030 14.671 34.446 1.00 96.75 97 ALA A CA 1
ATOM 732 C C . ALA A 1 97 ? -17.570 13.200 34.480 1.00 96.75 97 ALA A C 1
ATOM 734 O O . ALA A 1 97 ? -18.289 12.276 34.116 1.00 96.75 97 ALA A O 1
ATOM 735 N N . ARG A 1 98 ? -16.310 12.995 34.878 1.00 97.00 98 ARG A N 1
ATOM 736 C CA . ARG A 1 98 ? -15.535 11.751 34.699 1.00 97.00 98 ARG A CA 1
ATOM 737 C C . ARG A 1 98 ? -16.250 10.458 35.090 1.00 97.00 98 ARG A C 1
ATOM 739 O O . ARG A 1 98 ? -16.028 9.454 34.425 1.00 97.00 98 ARG A O 1
ATOM 746 N N . ALA A 1 99 ? -17.035 10.474 36.167 1.00 95.31 99 ALA A N 1
ATOM 747 C CA . ALA A 1 99 ? -17.742 9.311 36.702 1.00 95.31 99 ALA A CA 1
ATOM 748 C C . ALA A 1 99 ? -19.100 9.017 36.035 1.00 95.31 99 ALA A C 1
ATOM 750 O O . ALA A 1 99 ? -19.695 7.992 36.358 1.00 95.31 99 ALA A O 1
ATOM 751 N N . PHE A 1 100 ? -19.596 9.890 35.152 1.00 97.38 100 PHE A N 1
ATOM 752 C CA . PHE A 1 100 ? -20.919 9.752 34.550 1.00 97.38 100 PHE A CA 1
ATOM 753 C C . PHE A 1 100 ? -20.974 8.572 33.569 1.00 97.38 100 PHE A C 1
ATOM 755 O O . PHE A 1 100 ? -20.205 8.516 32.613 1.00 97.38 100 PHE A O 1
ATOM 762 N N . ASN A 1 101 ? -21.897 7.643 33.815 1.00 96.88 101 ASN A N 1
ATOM 763 C CA . ASN A 1 101 ? -22.219 6.496 32.966 1.00 96.88 101 ASN A CA 1
ATOM 764 C C . ASN A 1 101 ? -23.671 6.012 33.192 1.00 96.88 101 ASN A C 1
ATOM 766 O O . ASN A 1 101 ? -23.939 4.807 33.198 1.00 96.88 101 ASN A O 1
ATOM 770 N N . GLN A 1 102 ? -24.601 6.935 33.463 1.00 95.12 102 GLN A N 1
ATOM 771 C CA . GLN A 1 102 ? -26.019 6.592 33.610 1.00 95.12 102 GLN A CA 1
ATOM 772 C C . GLN A 1 102 ? -26.704 6.420 32.263 1.00 95.12 102 GLN A C 1
ATOM 774 O O . GLN A 1 102 ? -26.234 6.937 31.250 1.00 95.12 102 GLN A O 1
ATOM 779 N N . ASP A 1 103 ? -27.801 5.663 32.268 1.00 94.56 103 ASP A N 1
ATOM 780 C CA . ASP A 1 103 ? -28.565 5.420 31.053 1.00 94.56 103 ASP A CA 1
ATOM 781 C C . ASP A 1 103 ? -29.403 6.629 30.636 1.00 94.56 103 ASP A C 1
ATOM 783 O O . ASP A 1 103 ? -30.045 7.276 31.464 1.00 94.56 103 ASP A O 1
ATOM 787 N N . ILE A 1 104 ? -29.340 6.919 29.340 1.00 96.44 104 ILE A N 1
ATOM 788 C CA . ILE A 1 104 ? -29.959 8.068 28.665 1.00 96.44 104 ILE A CA 1
ATOM 789 C C . ILE A 1 104 ? -30.414 7.686 27.241 1.00 96.44 104 ILE A C 1
ATOM 791 O O . ILE A 1 104 ? -30.643 8.557 26.405 1.00 96.44 104 ILE A O 1
ATOM 795 N N . SER A 1 105 ? -30.537 6.383 26.947 1.00 94.62 105 SER A N 1
ATOM 796 C CA . SER A 1 105 ? -30.993 5.858 25.649 1.00 94.62 105 SER A CA 1
ATOM 797 C C . SER A 1 105 ? -32.405 6.323 25.267 1.00 94.62 105 SER A C 1
ATOM 799 O O . SER A 1 105 ? -32.678 6.518 24.085 1.00 94.62 105 SER A O 1
ATOM 801 N N . GLU A 1 106 ? -33.270 6.541 26.263 1.00 93.81 106 GLU A N 1
ATOM 802 C CA . GLU A 1 106 ? -34.673 6.968 26.114 1.00 93.81 106 GLU A CA 1
ATOM 803 C C . GLU A 1 106 ? -34.857 8.502 26.051 1.00 93.81 106 GLU A C 1
ATOM 805 O O . GLU A 1 106 ? -35.984 8.995 26.062 1.00 93.81 106 GLU A O 1
ATOM 810 N N . TRP A 1 107 ? -33.774 9.289 26.021 1.00 97.00 107 TRP A N 1
ATOM 811 C CA . TRP A 1 107 ? -33.871 10.747 25.883 1.00 97.00 107 TRP A CA 1
ATOM 812 C C . TRP A 1 107 ? -34.287 11.158 24.463 1.00 97.00 107 TRP A C 1
ATOM 814 O O . TRP A 1 107 ? -33.586 10.869 23.492 1.00 97.00 107 TRP A O 1
ATOM 824 N N . ASP A 1 108 ? -35.373 11.927 24.354 1.00 97.12 108 ASP A N 1
ATOM 825 C CA . ASP A 1 108 ? -35.738 12.624 23.120 1.00 97.12 108 ASP A CA 1
ATOM 826 C C . ASP A 1 108 ? -34.791 13.810 22.887 1.00 97.12 108 ASP A C 1
ATOM 828 O O . ASP A 1 108 ? -34.862 14.842 23.556 1.00 97.12 108 ASP A O 1
ATOM 832 N N . VAL A 1 109 ? -33.895 13.649 21.914 1.00 98.12 109 VAL A N 1
ATOM 833 C CA . VAL A 1 109 ? -32.941 14.679 21.482 1.00 98.12 109 VAL A CA 1
ATOM 834 C C . VAL A 1 109 ? -33.281 15.280 20.111 1.00 98.12 109 VAL A C 1
ATOM 836 O O . VAL A 1 109 ? -32.480 16.043 19.574 1.00 98.12 109 VAL A O 1
ATOM 839 N N . SER A 1 110 ? -34.475 15.010 19.565 1.00 98.38 110 SER A N 1
ATOM 840 C CA . SER A 1 110 ? -34.884 15.440 18.213 1.00 98.38 110 SER A CA 1
ATOM 841 C C . SER A 1 110 ? -34.913 16.966 18.020 1.00 98.38 110 SER A C 1
ATOM 843 O O . SER A 1 110 ? -34.724 17.460 16.907 1.00 98.38 110 SER A O 1
ATOM 845 N N . SER A 1 111 ? -35.075 17.732 19.105 1.00 98.44 111 SER A N 1
ATOM 846 C CA . SER A 1 111 ? -34.996 19.204 19.127 1.00 98.44 111 SER A CA 1
ATOM 847 C C . SER A 1 111 ? -33.569 19.765 19.262 1.00 98.44 111 SER A C 1
ATOM 849 O O . SER A 1 111 ? -33.373 20.982 19.162 1.00 98.44 111 SER A O 1
ATOM 851 N N . VAL A 1 112 ? -32.555 18.930 19.519 1.00 98.81 112 VAL A N 1
ATOM 852 C CA . VAL A 1 112 ? -31.196 19.386 19.843 1.00 98.81 112 VAL A CA 1
ATOM 853 C C . VAL A 1 112 ? -30.448 19.816 18.582 1.00 98.81 112 VAL A C 1
ATOM 855 O O . VAL A 1 112 ? -30.291 19.055 17.635 1.00 98.81 112 VAL A O 1
ATOM 858 N N . THR A 1 113 ? -29.910 21.036 18.604 1.00 98.62 113 THR A N 1
ATOM 859 C CA . THR A 1 113 ? -29.113 21.606 17.499 1.00 98.62 113 THR A CA 1
ATOM 860 C C . THR A 1 113 ? -27.611 21.651 17.800 1.00 98.62 113 THR A C 1
ATOM 862 O O . THR A 1 113 ? -26.791 21.709 16.883 1.00 98.62 113 THR A O 1
ATOM 865 N N . ASN A 1 114 ? -27.225 21.602 19.080 1.00 98.81 114 ASN A N 1
ATOM 866 C CA . ASN A 1 114 ? -25.843 21.757 19.538 1.00 98.81 114 ASN A CA 1
ATOM 867 C C . ASN A 1 114 ? -25.477 20.703 20.598 1.00 98.81 114 ASN A C 1
ATOM 869 O O . ASN A 1 114 ? -25.934 20.786 21.742 1.00 98.81 114 ASN A O 1
ATOM 873 N N . MET A 1 115 ? -24.608 19.755 20.225 1.00 98.75 115 MET A N 1
ATOM 874 C CA . MET A 1 115 ? -24.044 18.716 21.104 1.00 98.75 115 MET A CA 1
ATOM 875 C C . MET A 1 115 ? -22.533 18.901 21.357 1.00 98.75 115 MET A C 1
ATOM 877 O O . MET A 1 115 ? -21.849 17.999 21.851 1.00 98.75 115 MET A O 1
ATOM 881 N N . LYS A 1 116 ? -21.979 20.078 21.035 1.00 98.81 116 LYS A N 1
ATOM 882 C CA . LYS A 1 116 ? -20.542 20.370 21.139 1.00 98.81 116 LYS A CA 1
ATOM 883 C C . LYS A 1 116 ? -19.983 20.042 22.526 1.00 98.81 116 LYS A C 1
ATOM 885 O O . LYS A 1 116 ? -20.480 20.523 23.543 1.00 98.81 116 LYS A O 1
ATOM 890 N N . SER A 1 117 ? -18.914 19.251 22.566 1.00 98.75 117 SER A N 1
ATOM 891 C CA . SER A 1 117 ? -18.199 18.828 23.778 1.00 98.75 117 SER A CA 1
ATOM 892 C C . SER A 1 117 ? -19.054 18.132 24.852 1.00 98.75 117 SER A C 1
ATOM 894 O O . SER A 1 117 ? -18.611 18.068 26.000 1.00 98.75 117 SER A O 1
ATOM 896 N N . MET A 1 118 ? -20.259 17.634 24.529 1.00 98.50 118 MET A N 1
ATOM 897 C CA . MET A 1 118 ? -21.244 17.158 25.517 1.00 98.50 118 MET A CA 1
ATOM 898 C C . MET A 1 118 ? -20.664 16.157 26.530 1.00 98.50 118 MET A C 1
ATOM 900 O O . MET A 1 118 ? -20.903 16.327 27.722 1.00 98.50 118 MET A O 1
ATOM 904 N N . PHE A 1 119 ? -19.841 15.205 26.082 1.00 98.69 119 PHE A N 1
ATOM 905 C CA . PHE A 1 119 ? -19.182 14.168 26.888 1.00 98.69 119 PHE A CA 1
ATOM 906 C C . PHE A 1 119 ? -17.641 14.285 26.888 1.00 98.69 119 PHE A C 1
ATOM 908 O O . PHE A 1 119 ? -16.938 13.310 27.161 1.00 98.69 119 PHE A O 1
ATOM 915 N N . ASN A 1 120 ? -17.079 15.471 26.607 1.00 98.44 120 ASN A N 1
ATOM 916 C CA . ASN A 1 120 ? -15.624 15.685 26.618 1.00 98.44 120 ASN A CA 1
ATOM 917 C C . ASN A 1 120 ? -15.033 15.254 27.972 1.00 98.44 120 ASN A C 1
ATOM 919 O O . ASN A 1 120 ? -15.433 15.803 28.991 1.00 98.44 120 ASN A O 1
ATOM 923 N N . LYS A 1 121 ? -14.077 14.318 28.026 1.00 97.25 121 LYS A N 1
ATOM 924 C CA . LYS A 1 121 ? -13.497 13.802 29.295 1.00 97.25 121 LYS A CA 1
ATOM 925 C C . LYS A 1 121 ? -14.497 13.134 30.255 1.00 97.25 121 LYS A C 1
ATOM 927 O O . LYS A 1 121 ? -14.207 12.989 31.447 1.00 97.25 121 LYS A O 1
ATOM 932 N N . ALA A 1 122 ? -15.652 12.680 29.769 1.00 97.06 122 ALA A N 1
ATOM 933 C CA . ALA A 1 122 ? -16.531 11.777 30.511 1.00 97.06 122 ALA A CA 1
ATOM 934 C C . ALA A 1 122 ? -15.952 10.345 30.472 1.00 97.06 122 ALA A C 1
ATOM 936 O O . ALA A 1 122 ? -16.502 9.455 29.835 1.00 97.06 122 ALA A O 1
ATOM 937 N N . HIS A 1 123 ? -14.794 10.130 31.113 1.00 95.44 123 HIS A N 1
ATOM 938 C CA . HIS A 1 123 ? -13.972 8.915 30.963 1.00 95.44 123 HIS A CA 1
ATOM 939 C C . HIS A 1 123 ? -14.699 7.583 31.252 1.00 95.44 123 HIS A C 1
ATOM 941 O O . HIS A 1 123 ? -14.221 6.534 30.827 1.00 95.44 123 HIS A O 1
ATOM 947 N N . GLN A 1 124 ? -15.806 7.591 32.006 1.00 97.31 124 GLN A N 1
ATOM 948 C CA . GLN A 1 124 ? -16.620 6.398 32.270 1.00 97.31 124 GLN A CA 1
ATOM 949 C C . GLN A 1 124 ? -17.826 6.223 31.340 1.00 97.31 124 GLN A C 1
ATOM 951 O O . GLN A 1 124 ? -18.399 5.136 31.356 1.00 97.31 124 GLN A O 1
ATOM 956 N N . PHE A 1 125 ? -18.205 7.228 30.544 1.00 97.94 125 PHE A N 1
ATOM 957 C CA . PHE A 1 125 ? -19.423 7.170 29.739 1.00 97.94 125 PHE A CA 1
ATOM 958 C C . PHE A 1 125 ? -19.281 6.161 28.598 1.00 97.94 125 PHE A C 1
ATOM 960 O O . PHE A 1 125 ? -18.475 6.335 27.684 1.00 97.94 125 PHE A O 1
ATOM 967 N N . ASN A 1 126 ? -20.082 5.104 28.663 1.00 97.25 126 ASN A N 1
ATOM 968 C CA . ASN A 1 126 ? -20.199 4.082 27.640 1.00 97.25 126 ASN A CA 1
ATOM 969 C C . ASN A 1 126 ? -21.596 3.451 27.699 1.00 97.25 126 ASN A C 1
ATOM 971 O O . ASN A 1 126 ? -21.785 2.354 28.228 1.00 97.25 126 ASN A O 1
ATOM 975 N N . LYS A 1 127 ? -22.578 4.179 27.168 1.00 96.88 127 LYS A N 1
ATOM 976 C CA . LYS A 1 127 ? -23.944 3.701 26.945 1.00 96.88 127 LYS A CA 1
ATOM 977 C C . LYS A 1 127 ? -24.238 3.639 25.455 1.00 96.88 127 LYS A C 1
ATOM 979 O O . LYS A 1 127 ? -23.624 4.370 24.677 1.00 96.88 127 LYS A O 1
ATOM 984 N N . ASN A 1 128 ? -25.159 2.755 25.080 1.00 96.81 128 ASN A N 1
ATOM 985 C CA . ASN A 1 128 ? -25.667 2.706 23.719 1.00 96.81 128 ASN A CA 1
ATOM 986 C C . ASN A 1 128 ? -26.674 3.849 23.534 1.00 96.81 128 ASN A C 1
ATOM 988 O O . ASN A 1 128 ? -27.600 3.997 24.327 1.00 96.81 128 ASN A O 1
ATOM 992 N N . ILE A 1 129 ? -26.440 4.673 22.518 1.00 97.19 129 ILE A N 1
ATOM 993 C CA . ILE A 1 129 ? -27.224 5.865 22.172 1.00 97.19 129 ILE A CA 1
ATOM 994 C C . ILE A 1 129 ? -27.608 5.866 20.681 1.00 97.19 129 ILE A C 1
ATOM 996 O O . ILE A 1 129 ? -27.941 6.907 20.117 1.00 97.19 129 ILE A O 1
ATOM 1000 N N . SER A 1 130 ? -27.590 4.700 20.020 1.00 96.44 130 SER A N 1
ATOM 1001 C CA . SER A 1 130 ? -28.029 4.557 18.621 1.00 96.44 130 SER A CA 1
ATOM 1002 C C . SER A 1 130 ? -29.523 4.845 18.409 1.00 96.44 130 SER A C 1
ATOM 1004 O O . SER A 1 130 ? -29.932 5.099 17.280 1.00 96.44 130 SER A O 1
ATOM 1006 N N . SER A 1 131 ? -30.319 4.864 19.484 1.00 95.81 131 SER A N 1
ATOM 1007 C CA . SER A 1 131 ? -31.733 5.265 19.513 1.00 95.81 131 SER A CA 1
ATOM 1008 C C . SER A 1 131 ? -31.977 6.761 19.269 1.00 95.81 131 SER A C 1
ATOM 1010 O O . SER A 1 131 ? -33.099 7.143 18.943 1.00 95.81 131 SER A O 1
ATOM 1012 N N . TRP A 1 132 ? -30.965 7.614 19.448 1.00 97.88 132 TRP A N 1
ATOM 1013 C CA . TRP A 1 132 ? -31.114 9.070 19.393 1.00 97.88 132 TRP A CA 1
ATOM 1014 C C . TRP A 1 132 ? -31.364 9.602 17.973 1.00 97.88 132 TRP A C 1
ATOM 1016 O O . TRP A 1 132 ? -30.530 9.443 17.079 1.00 97.88 132 TRP A O 1
ATOM 1026 N N . ASP A 1 133 ? -32.466 10.337 17.787 1.00 98.06 133 ASP A N 1
ATOM 1027 C CA . ASP A 1 133 ? -32.687 11.148 16.585 1.00 98.06 133 ASP A CA 1
ATOM 1028 C C . ASP A 1 133 ? -31.855 12.437 16.648 1.00 98.06 133 ASP A C 1
ATOM 1030 O O . ASP A 1 133 ? -32.254 13.445 17.227 1.00 98.06 133 ASP A O 1
ATOM 1034 N N . VAL A 1 134 ? -30.677 12.394 16.031 1.00 98.31 134 VAL A N 1
ATOM 1035 C CA . VAL A 1 134 ? -29.761 13.538 15.911 1.00 98.31 134 VAL A CA 1
ATOM 1036 C C . VAL A 1 134 ? -29.973 14.357 14.628 1.00 98.31 134 VAL A C 1
ATOM 1038 O O . VAL A 1 134 ? -29.125 15.183 14.290 1.00 98.31 134 VAL A O 1
ATOM 1041 N N . SER A 1 135 ? -31.082 14.171 13.900 1.00 98.06 135 SER A N 1
ATOM 1042 C CA . SER A 1 135 ? -31.284 14.791 12.577 1.00 98.06 135 SER A CA 1
ATOM 1043 C C . SER A 1 135 ? -31.382 16.324 12.586 1.00 98.06 135 SER A C 1
ATOM 1045 O O . SER A 1 135 ? -31.151 16.949 11.550 1.00 98.06 135 SER A O 1
ATOM 1047 N N . SER A 1 136 ? -31.635 16.947 13.743 1.00 98.44 136 SER A N 1
ATOM 1048 C CA . SER A 1 136 ? -31.582 18.407 13.947 1.00 98.44 136 SER A CA 1
ATOM 1049 C C . SER A 1 136 ? -30.198 18.946 14.346 1.00 98.44 136 SER A C 1
ATOM 1051 O O . SER A 1 136 ? -30.012 20.165 14.411 1.00 98.44 136 SER A O 1
ATOM 1053 N N . VAL A 1 137 ? -29.220 18.081 14.640 1.00 98.81 137 VAL A N 1
ATOM 1054 C CA . VAL A 1 137 ? -27.920 18.491 15.192 1.00 98.81 137 VAL A CA 1
ATOM 1055 C C . VAL A 1 137 ? -27.049 19.126 14.109 1.00 98.81 137 VAL A C 1
ATOM 1057 O O . VAL A 1 137 ? -26.787 18.525 13.073 1.00 98.81 137 VAL A O 1
ATOM 1060 N N . ILE A 1 138 ? -26.547 20.332 14.382 1.00 98.62 138 ILE A N 1
ATOM 1061 C CA . ILE A 1 138 ? -25.685 21.105 13.474 1.00 98.62 138 ILE A CA 1
ATOM 1062 C C . ILE A 1 138 ? -24.199 20.879 13.802 1.00 98.62 138 ILE A C 1
ATOM 1064 O O . ILE A 1 138 ? -23.344 20.894 12.916 1.00 98.62 138 ILE A O 1
ATOM 1068 N N . THR A 1 139 ? -23.855 20.641 15.075 1.00 98.69 139 THR A N 1
ATOM 1069 C CA . THR A 1 139 ? -22.461 20.403 15.485 1.00 98.69 139 THR A CA 1
ATOM 1070 C C . THR A 1 139 ? -22.297 19.364 16.594 1.00 98.69 139 THR A C 1
ATOM 1072 O O . THR A 1 139 ? -22.992 19.382 17.615 1.00 98.69 139 THR A O 1
ATOM 1075 N N . MET A 1 140 ? -21.299 18.501 16.386 1.00 98.69 140 MET A N 1
ATOM 1076 C CA . MET A 1 140 ? -20.819 17.459 17.299 1.00 98.69 140 MET A CA 1
ATOM 1077 C C . MET A 1 140 ? -19.324 17.656 17.640 1.00 98.69 140 MET A C 1
ATOM 1079 O O . MET A 1 140 ? -18.642 16.717 18.055 1.00 98.69 140 MET A O 1
ATOM 1083 N N . GLU A 1 141 ? -18.785 18.874 17.464 1.00 98.81 141 GLU A N 1
ATOM 1084 C CA . GLU A 1 141 ? -17.369 19.183 17.726 1.00 98.81 141 GLU A CA 1
ATOM 1085 C C . GLU A 1 141 ? -16.954 18.702 19.129 1.00 98.81 141 GLU A C 1
ATOM 1087 O O . GLU A 1 141 ? -17.560 19.081 20.130 1.00 98.81 141 GLU A O 1
ATOM 1092 N N . LEU A 1 142 ? -15.901 17.880 19.202 1.00 98.69 142 LEU A N 1
ATOM 1093 C CA . LEU A 1 142 ? -15.314 17.324 20.430 1.00 98.69 142 LEU A CA 1
ATOM 1094 C C . LEU A 1 142 ? -16.277 16.522 21.337 1.00 98.69 142 LEU A C 1
ATOM 1096 O O . LEU A 1 142 ? -15.940 16.306 22.506 1.00 98.69 142 LEU A O 1
ATOM 1100 N 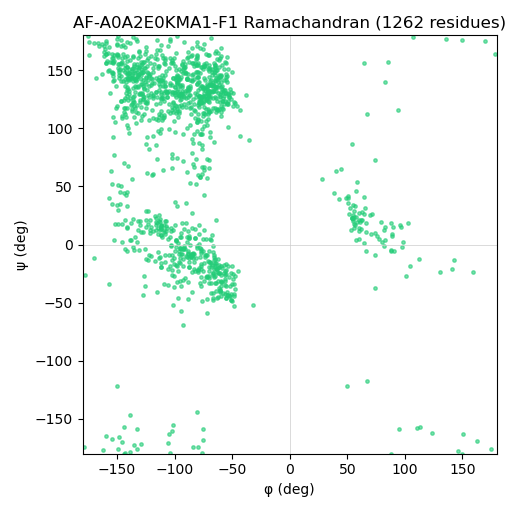N . MET A 1 143 ? -17.442 16.080 20.836 1.00 98.50 143 MET A N 1
ATOM 1101 C CA . MET A 1 143 ? -18.534 15.496 21.638 1.00 98.50 143 MET A CA 1
ATOM 1102 C C . MET A 1 143 ? -18.083 14.373 22.586 1.00 98.50 143 MET A C 1
ATOM 1104 O O . MET A 1 143 ? -18.398 14.452 23.770 1.00 98.50 143 MET A O 1
ATOM 1108 N N . PHE A 1 144 ? -17.297 13.403 22.109 1.00 98.56 144 PHE A N 1
ATOM 1109 C CA . PHE A 1 144 ? -16.754 12.268 22.879 1.00 98.56 144 PHE A CA 1
ATOM 1110 C C . PHE A 1 144 ? -15.229 12.342 23.059 1.00 98.56 144 PHE A C 1
ATOM 1112 O O . PHE A 1 144 ? -14.573 11.359 23.399 1.00 98.56 144 PHE A O 1
ATOM 1119 N N . SER A 1 145 ? -14.626 13.511 22.835 1.00 98.31 145 SER A N 1
ATOM 1120 C CA . SER A 1 145 ? -13.172 13.664 22.896 1.00 98.31 145 SER A CA 1
ATOM 1121 C C . SER A 1 145 ? -12.639 13.394 24.312 1.00 98.31 145 SER A C 1
ATOM 1123 O O . SER A 1 145 ? -13.041 14.052 25.277 1.00 98.31 145 SER A O 1
ATOM 1125 N N . ASN A 1 146 ? -11.670 12.481 24.438 1.00 96.56 146 ASN A N 1
ATOM 1126 C CA . ASN A 1 146 ? -11.158 11.943 25.707 1.00 96.56 146 ASN A CA 1
ATOM 1127 C C . ASN A 1 146 ? -12.236 11.222 26.553 1.00 96.56 146 ASN A C 1
ATOM 1129 O O . ASN A 1 146 ? -12.154 11.210 27.780 1.00 96.56 146 ASN A O 1
ATOM 1133 N N . ALA A 1 147 ? -13.281 10.658 25.939 1.00 95.94 147 ALA A N 1
ATOM 1134 C CA . ALA A 1 147 ? -14.186 9.726 26.610 1.00 95.94 147 ALA A CA 1
ATOM 1135 C C . ALA A 1 147 ? -13.586 8.309 26.549 1.00 95.94 147 ALA A C 1
ATOM 1137 O O . ALA A 1 147 ? -13.974 7.493 25.719 1.00 95.94 147 ALA A O 1
ATOM 1138 N N . ASP A 1 148 ? -12.606 8.033 27.420 1.00 93.31 148 ASP A N 1
ATOM 1139 C CA . ASP A 1 148 ? -11.711 6.855 27.403 1.00 93.31 148 ASP A CA 1
ATOM 1140 C C . ASP A 1 148 ? -12.396 5.479 27.279 1.00 93.31 148 ASP A C 1
ATOM 1142 O O . ASP A 1 148 ? -11.730 4.493 26.968 1.00 93.31 148 ASP A O 1
ATOM 1146 N N . ARG A 1 149 ? -13.700 5.386 27.566 1.00 95.88 149 ARG A N 1
ATOM 1147 C CA . ARG A 1 149 ? -14.498 4.154 27.494 1.00 95.88 149 ARG A CA 1
ATOM 1148 C C . ARG A 1 149 ? -15.594 4.165 26.430 1.00 95.88 149 ARG A C 1
ATOM 1150 O O . ARG A 1 149 ? -16.214 3.123 26.251 1.00 95.88 149 ARG A O 1
ATOM 1157 N N . PHE A 1 150 ? -15.851 5.280 25.743 1.00 97.44 150 PHE A N 1
ATOM 1158 C CA . PHE A 1 150 ? -16.993 5.369 24.836 1.00 97.44 150 PHE A CA 1
ATOM 1159 C C . PHE A 1 150 ? -16.793 4.509 23.583 1.00 97.44 150 PHE A C 1
ATOM 1161 O O . PHE A 1 150 ? -15.943 4.794 22.738 1.00 97.44 150 PHE A O 1
ATOM 1168 N N . ASN A 1 151 ? -17.623 3.476 23.464 1.00 96.62 151 ASN A N 1
ATOM 1169 C CA . ASN A 1 151 ? -17.721 2.581 22.319 1.00 96.62 151 ASN A CA 1
ATOM 1170 C C . ASN A 1 151 ? -19.196 2.186 22.068 1.00 96.62 151 ASN A C 1
ATOM 1172 O O . ASN A 1 151 ? -19.509 1.017 21.861 1.00 96.62 151 ASN A O 1
ATOM 1176 N N . ASN A 1 152 ? -20.116 3.159 22.167 1.00 96.31 152 ASN A N 1
ATOM 1177 C CA . ASN A 1 152 ? -21.576 2.992 22.040 1.00 96.31 152 ASN A CA 1
ATOM 1178 C C . ASN A 1 152 ? -22.181 1.863 22.912 1.00 96.31 152 ASN A C 1
ATOM 1180 O O . ASN A 1 152 ? -23.022 1.085 22.467 1.00 96.31 152 ASN A O 1
ATOM 1184 N N . GLY A 1 153 ? -21.727 1.734 24.160 1.00 95.19 153 GLY A N 1
ATOM 1185 C CA . GLY A 1 153 ? -22.196 0.710 25.101 1.00 95.19 153 GLY A CA 1
ATOM 1186 C C . GLY A 1 153 ? -21.550 -0.667 24.936 1.00 95.19 153 GLY A C 1
ATOM 1187 O O . GLY A 1 153 ? -21.853 -1.565 25.717 1.00 95.19 153 GLY A O 1
ATOM 1188 N N . ASP A 1 154 ? -20.658 -0.845 23.959 1.00 94.25 154 ASP A N 1
ATOM 1189 C CA . ASP A 1 154 ? -19.918 -2.090 23.740 1.00 94.25 154 ASP A CA 1
ATOM 1190 C C . ASP A 1 154 ? -18.602 -2.143 24.542 1.00 94.25 154 ASP A C 1
ATOM 1192 O O . ASP A 1 154 ? -18.104 -1.127 25.034 1.00 94.25 154 ASP A O 1
ATOM 1196 N N . ALA A 1 155 ? -17.992 -3.321 24.664 1.00 88.88 155 ALA A N 1
ATOM 1197 C CA . ALA A 1 155 ? -16.671 -3.479 25.266 1.00 88.88 155 ALA A CA 1
ATOM 1198 C C . ALA A 1 155 ? -15.576 -2.784 24.428 1.00 88.88 155 ALA A C 1
ATOM 1200 O O . ALA A 1 155 ? -15.697 -2.632 23.216 1.00 88.88 155 ALA A O 1
ATOM 1201 N N . THR A 1 156 ? -14.460 -2.389 25.051 1.00 74.81 156 THR A N 1
ATOM 1202 C CA . THR A 1 156 ? -13.427 -1.527 24.423 1.00 74.81 156 THR A CA 1
ATOM 1203 C C . THR A 1 156 ? -12.652 -2.156 23.255 1.00 74.81 156 THR A C 1
ATOM 1205 O O . THR A 1 156 ? -11.839 -1.475 22.640 1.00 74.81 156 THR A O 1
ATOM 1208 N N . ASN A 1 157 ? -12.870 -3.445 22.978 1.00 72.38 157 ASN A N 1
ATOM 1209 C CA . ASN A 1 157 ? -12.243 -4.204 21.891 1.00 72.38 157 ASN A CA 1
ATOM 1210 C C . ASN A 1 157 ? -13.285 -4.808 20.921 1.00 72.38 157 ASN A C 1
ATOM 1212 O O . ASN A 1 157 ? -12.926 -5.650 20.103 1.00 72.38 157 ASN A O 1
ATOM 1216 N N . ALA A 1 158 ? -14.563 -4.435 21.036 1.00 81.31 158 ALA A N 1
ATOM 1217 C CA . ALA A 1 158 ? -15.674 -4.998 20.267 1.00 81.31 158 ALA A CA 1
ATOM 1218 C C . ALA A 1 158 ? -16.331 -3.948 19.345 1.00 81.31 158 ALA A C 1
ATOM 1220 O O . ALA A 1 158 ? -16.076 -2.749 19.479 1.00 81.31 158 ALA A O 1
ATOM 1221 N N . ALA A 1 159 ? -17.119 -4.418 18.375 1.00 88.81 159 ALA A N 1
ATOM 1222 C CA . ALA A 1 159 ? -17.692 -3.625 17.282 1.00 88.81 159 ALA A CA 1
ATOM 1223 C C . ALA A 1 159 ? -19.114 -4.100 16.897 1.00 88.81 159 ALA A C 1
ATOM 1225 O O . ALA A 1 159 ? -19.423 -4.323 15.729 1.00 88.81 159 ALA A O 1
ATOM 1226 N N . SER A 1 160 ? -19.955 -4.355 17.901 1.00 92.56 160 SER A N 1
ATOM 1227 C CA . SER A 1 160 ? -21.280 -4.983 17.771 1.00 92.56 160 SER A CA 1
ATOM 1228 C C . SER A 1 160 ? -22.476 -4.029 17.910 1.00 92.56 160 SER A C 1
ATOM 1230 O O . SER A 1 160 ? -23.603 -4.426 17.621 1.00 92.56 160 SER A O 1
ATOM 1232 N N . ASN A 1 161 ? -22.242 -2.773 18.305 1.00 94.56 161 ASN A N 1
ATOM 1233 C CA . ASN A 1 161 ? -23.255 -1.731 18.508 1.00 94.56 161 ASN A CA 1
ATOM 1234 C C . ASN A 1 161 ? -23.055 -0.576 17.499 1.00 94.56 161 ASN A C 1
ATOM 1236 O O . ASN A 1 161 ? -22.601 0.504 17.903 1.00 94.56 161 ASN A O 1
ATOM 1240 N N . PRO A 1 162 ? -23.386 -0.756 16.202 1.00 94.94 162 PRO A N 1
ATOM 1241 C CA . PRO A 1 162 ? -23.264 0.300 15.194 1.00 94.94 162 PRO A CA 1
ATOM 1242 C C . PRO A 1 162 ? -24.039 1.558 15.606 1.00 94.94 162 PRO A C 1
ATOM 1244 O O . PRO A 1 162 ? -25.128 1.486 16.183 1.00 94.94 162 PRO A O 1
ATOM 1247 N N . LEU A 1 163 ? -23.474 2.730 15.318 1.00 95.38 163 LEU A N 1
ATOM 1248 C CA . LEU A 1 163 ? -24.025 4.015 15.749 1.00 95.38 163 LEU A CA 1
ATOM 1249 C C . LEU A 1 163 ? -24.844 4.627 14.605 1.00 95.38 163 LEU A C 1
ATOM 1251 O O . LEU A 1 163 ? -24.395 5.539 13.922 1.00 95.38 163 LEU A O 1
ATOM 1255 N N . THR A 1 164 ? -26.033 4.079 14.354 1.00 91.94 164 THR A N 1
ATOM 1256 C CA . THR A 1 164 ? -26.843 4.293 13.135 1.00 91.94 164 THR A CA 1
ATOM 1257 C C . THR A 1 164 ? -27.598 5.634 13.094 1.00 91.94 164 THR A C 1
ATOM 1259 O O . THR A 1 164 ? -28.825 5.674 13.016 1.00 91.94 164 THR A O 1
ATOM 1262 N N . TRP A 1 165 ? -26.869 6.746 13.180 1.00 96.69 165 TRP A N 1
ATOM 1263 C CA . TRP A 1 165 ? -27.407 8.107 13.252 1.00 96.69 165 TRP A CA 1
ATOM 1264 C C . TRP A 1 165 ? -27.624 8.775 11.883 1.00 96.69 165 TRP A C 1
ATOM 1266 O O . TRP A 1 165 ? -26.787 8.682 10.985 1.00 96.69 165 TRP A O 1
ATOM 1276 N N . ASN A 1 166 ? -28.708 9.552 11.752 1.00 95.94 166 ASN A N 1
ATOM 1277 C CA . ASN A 1 166 ? -28.900 10.465 10.621 1.00 95.94 166 ASN A CA 1
ATOM 1278 C C . ASN A 1 166 ? -28.169 11.794 10.868 1.00 95.94 166 ASN A C 1
ATOM 1280 O O . ASN A 1 166 ? -28.709 12.709 11.485 1.00 95.94 166 ASN A O 1
ATOM 1284 N N . THR A 1 167 ? -26.951 11.915 10.350 1.00 97.38 167 THR A N 1
ATOM 1285 C CA . THR A 1 167 ? -26.091 13.095 10.531 1.00 97.38 167 THR A CA 1
ATOM 1286 C C . THR A 1 167 ? -26.276 14.200 9.482 1.00 97.38 167 THR A C 1
ATOM 1288 O O . THR A 1 167 ? -25.464 15.119 9.444 1.00 97.38 167 THR A O 1
ATOM 1291 N N . GLN A 1 168 ? -27.315 14.156 8.634 1.00 96.69 168 GLN A N 1
ATOM 1292 C CA . GLN A 1 168 ? -27.422 15.025 7.447 1.00 96.69 168 GLN A CA 1
ATOM 1293 C C . GLN A 1 168 ? -27.347 16.540 7.739 1.00 96.69 168 GLN A C 1
ATOM 1295 O O . GLN A 1 168 ? -26.889 17.297 6.883 1.00 96.69 168 GLN A O 1
ATOM 1300 N N . SER A 1 169 ? -27.778 17.002 8.915 1.00 98.19 169 SER A N 1
ATOM 1301 C CA . SER A 1 169 ? -27.728 18.427 9.298 1.00 98.19 169 SER A CA 1
ATOM 1302 C C . SER A 1 169 ? -26.391 18.874 9.905 1.00 98.19 169 SER A C 1
ATOM 1304 O O . SER A 1 169 ? -26.194 20.070 10.125 1.00 98.19 169 SER A O 1
ATOM 1306 N N . VAL A 1 170 ? -25.472 17.944 10.188 1.00 98.69 170 VAL A N 1
ATOM 1307 C CA . VAL A 1 170 ? -24.202 18.237 10.863 1.00 98.69 170 VAL A CA 1
ATOM 1308 C C . VAL A 1 170 ? -23.221 18.858 9.872 1.00 98.69 170 VAL A C 1
ATOM 1310 O O . VAL A 1 170 ? -22.872 18.231 8.877 1.00 98.69 170 VAL A O 1
ATOM 1313 N N . THR A 1 171 ? -22.700 20.050 10.178 1.00 98.50 171 THR A N 1
ATOM 1314 C CA . THR A 1 171 ? -21.622 20.675 9.385 1.00 98.50 171 THR A CA 1
ATOM 1315 C C . THR A 1 171 ? -20.238 20.512 10.015 1.00 98.50 171 THR A C 1
ATOM 1317 O O . THR A 1 171 ? -19.220 20.672 9.347 1.00 98.50 171 THR A O 1
ATOM 1320 N N . ASN A 1 172 ? -20.155 20.168 11.306 1.00 98.69 172 ASN A N 1
ATOM 1321 C CA . ASN A 1 172 ? -18.883 20.135 12.032 1.00 98.69 172 ASN A CA 1
ATOM 1322 C C . ASN A 1 172 ? -18.797 18.974 13.042 1.00 98.69 172 ASN A C 1
ATOM 1324 O O . ASN A 1 172 ? -19.467 18.989 14.082 1.00 98.69 172 ASN A O 1
ATOM 1328 N N . MET A 1 173 ? -17.906 18.021 12.739 1.00 98.62 173 MET A N 1
ATOM 1329 C CA . MET A 1 173 ? -17.553 16.832 13.535 1.00 98.62 173 MET A CA 1
ATOM 1330 C C . MET A 1 173 ? -16.114 16.897 14.090 1.00 98.62 173 MET A C 1
ATOM 1332 O O . MET A 1 173 ? -15.543 15.888 14.515 1.00 98.62 173 MET A O 1
ATOM 1336 N N . ARG A 1 174 ? -15.492 18.085 14.094 1.00 98.75 174 ARG A N 1
ATOM 1337 C CA . ARG A 1 174 ? -14.088 18.294 14.476 1.00 98.75 174 ARG A CA 1
ATOM 1338 C C . ARG A 1 174 ? -13.741 17.627 15.810 1.00 98.75 174 ARG A C 1
ATOM 1340 O O . ARG A 1 174 ? -14.290 17.968 16.857 1.00 98.75 174 ARG A O 1
ATOM 1347 N N . GLY A 1 175 ? -12.792 16.695 15.784 1.00 98.56 175 GLY A N 1
ATOM 1348 C CA . GLY A 1 175 ? -12.296 15.997 16.969 1.00 98.56 175 GLY A CA 1
ATOM 1349 C C . GLY A 1 175 ? -13.343 15.186 17.738 1.00 98.56 175 GLY A C 1
ATOM 1350 O O . GLY A 1 175 ? -13.107 14.923 18.915 1.00 98.56 175 GLY A O 1
ATOM 1351 N N . MET A 1 176 ? -14.482 14.824 17.131 1.00 98.44 176 MET A N 1
ATOM 1352 C CA . MET A 1 176 ? -15.620 14.183 17.811 1.00 98.44 176 MET A CA 1
ATOM 1353 C C . MET A 1 176 ? -15.214 12.990 18.689 1.00 98.44 176 MET A C 1
ATOM 1355 O O . MET A 1 176 ? -15.660 12.924 19.833 1.00 98.44 176 MET A O 1
ATOM 1359 N N . PHE A 1 177 ? -14.316 12.126 18.204 1.00 98.31 177 PHE A N 1
ATOM 1360 C CA . PHE A 1 177 ? -13.800 10.948 18.911 1.00 98.31 177 PHE A CA 1
ATOM 1361 C C . PHE A 1 177 ? -12.309 11.059 19.287 1.00 98.31 177 PHE A C 1
ATOM 1363 O O . PHE A 1 177 ? -11.698 10.055 19.635 1.00 98.31 177 PHE A O 1
ATOM 1370 N N . PHE A 1 178 ? -11.712 12.264 19.255 1.00 98.06 178 PHE A N 1
ATOM 1371 C CA . PHE A 1 178 ? -10.287 12.481 19.559 1.00 98.06 178 PHE A CA 1
ATOM 1372 C C . PHE A 1 178 ? -9.886 11.777 20.864 1.00 98.06 178 PHE A C 1
ATOM 1374 O O . PHE A 1 178 ? -10.423 12.109 21.924 1.00 98.06 178 PHE A O 1
ATOM 1381 N N . SER A 1 179 ? -8.886 10.894 20.789 1.00 93.81 179 SER A N 1
ATOM 1382 C CA . SER A 1 179 ? -8.350 10.088 21.891 1.00 93.81 179 SER A CA 1
ATOM 1383 C C . SER A 1 179 ? -9.421 9.268 22.625 1.00 93.81 179 SER A C 1
ATOM 1385 O O . SER A 1 179 ? -9.920 9.685 23.671 1.00 93.81 179 SER A O 1
ATOM 1387 N N . GLY A 1 180 ? -9.723 8.071 22.120 1.00 88.62 180 GLY A N 1
ATOM 1388 C CA . GLY A 1 180 ? -10.651 7.131 22.754 1.00 88.62 180 GLY A CA 1
ATOM 1389 C C . GLY A 1 180 ? -10.475 5.683 22.285 1.00 88.62 180 GLY A C 1
ATOM 1390 O O . GLY A 1 180 ? -9.474 5.333 21.660 1.00 88.62 180 GLY A O 1
ATOM 1391 N N . VAL A 1 181 ? -11.476 4.853 22.587 1.00 94.88 181 VAL A N 1
ATOM 1392 C CA . VAL A 1 181 ? -11.548 3.417 22.234 1.00 94.88 181 VAL A CA 1
ATOM 1393 C C . VAL A 1 181 ? -12.639 3.100 21.202 1.00 94.88 181 VAL A C 1
ATOM 1395 O O . VAL A 1 181 ? -12.922 1.934 20.950 1.00 94.88 181 VAL A O 1
ATOM 1398 N N . PHE A 1 182 ? -13.270 4.127 20.629 1.00 96.50 182 PHE A N 1
ATOM 1399 C CA . PHE A 1 182 ? -14.386 3.975 19.699 1.00 96.50 182 PHE A CA 1
ATOM 1400 C C . PHE A 1 182 ? -13.971 3.186 18.446 1.00 96.50 182 PHE A C 1
ATOM 1402 O O . PHE A 1 182 ? -12.993 3.541 17.788 1.00 96.50 182 PHE A O 1
ATOM 1409 N N . ASN A 1 183 ? -14.722 2.132 18.119 1.00 95.38 183 ASN A N 1
ATOM 1410 C CA . ASN A 1 183 ? -14.536 1.287 16.935 1.00 95.38 183 ASN A CA 1
ATOM 1411 C C . ASN A 1 183 ? -15.864 0.679 16.430 1.00 95.38 183 ASN A C 1
ATOM 1413 O 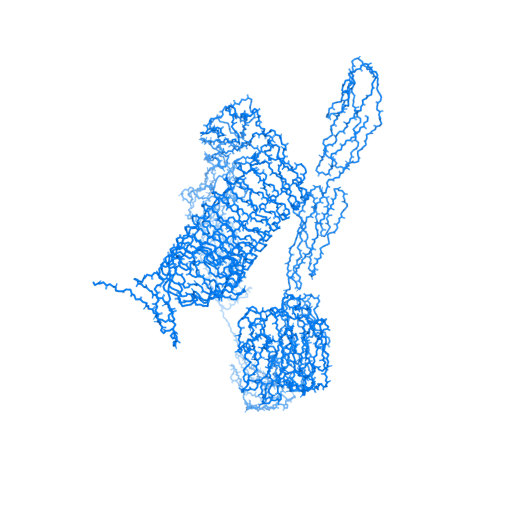O . ASN A 1 183 ? -15.897 -0.452 15.950 1.00 95.38 183 ASN A O 1
ATOM 1417 N N . GLN A 1 184 ? -16.975 1.401 16.564 1.00 95.88 184 GLN A N 1
ATOM 1418 C CA . GLN A 1 184 ? -18.250 0.969 15.983 1.00 95.88 184 GLN A CA 1
ATOM 1419 C C . GLN A 1 184 ? -18.354 1.386 14.517 1.00 95.88 184 GLN A C 1
ATOM 1421 O O . GLN A 1 184 ? -17.723 2.362 14.103 1.00 95.88 184 GLN A O 1
ATOM 1426 N N . ASP A 1 185 ? -19.180 0.670 13.755 1.00 96.19 185 ASP A N 1
ATOM 1427 C CA . ASP A 1 185 ? -19.539 1.086 12.401 1.00 96.19 185 ASP A CA 1
ATOM 1428 C C . ASP A 1 185 ? -20.356 2.391 12.417 1.00 96.19 185 ASP A C 1
ATOM 1430 O O . ASP A 1 185 ? -21.324 2.551 13.172 1.00 96.19 185 ASP A O 1
ATOM 1434 N N . ILE A 1 186 ? -19.927 3.313 11.555 1.00 96.50 186 ILE A N 1
ATOM 1435 C CA . ILE A 1 186 ? -20.537 4.611 11.245 1.00 96.50 186 ILE A CA 1
ATOM 1436 C C . ILE A 1 186 ? -20.641 4.841 9.723 1.00 96.50 186 ILE A C 1
ATOM 1438 O O . ILE A 1 186 ? -20.951 5.945 9.276 1.00 96.50 186 ILE A O 1
ATOM 1442 N N . GLY A 1 187 ? -20.427 3.809 8.898 1.00 94.38 187 GLY A N 1
ATOM 1443 C CA . GLY A 1 187 ? -20.515 3.879 7.433 1.00 94.38 187 GLY A CA 1
ATOM 1444 C C . GLY A 1 187 ? -21.905 4.273 6.910 1.00 94.38 187 GLY A C 1
ATOM 1445 O O . GLY A 1 187 ? -22.030 4.744 5.785 1.00 94.38 187 GLY A O 1
ATOM 1446 N N . SER A 1 188 ? -22.941 4.153 7.748 1.00 92.62 188 SER A N 1
ATOM 1447 C CA . SER A 1 188 ? -24.317 4.594 7.472 1.00 92.62 188 SER A CA 1
ATOM 1448 C C . SER A 1 188 ? -24.559 6.109 7.599 1.00 92.62 188 SER A C 1
ATOM 1450 O O . SER A 1 188 ? -25.649 6.577 7.264 1.00 92.62 188 SER A O 1
ATOM 1452 N N . TRP A 1 189 ? -23.584 6.891 8.078 1.00 96.50 189 TRP A N 1
ATOM 1453 C CA . TRP A 1 189 ? -23.741 8.334 8.296 1.00 96.50 189 TRP A CA 1
ATOM 1454 C C . TRP A 1 189 ? -23.821 9.129 6.989 1.00 96.50 189 TRP A C 1
ATOM 1456 O O . TRP A 1 189 ? -22.941 9.053 6.131 1.00 96.50 189 TRP A O 1
ATOM 1466 N N . ASN A 1 190 ? -24.837 9.988 6.875 1.00 95.06 190 ASN A N 1
ATOM 1467 C CA . ASN A 1 190 ? -24.881 10.999 5.823 1.00 95.06 190 ASN A CA 1
ATOM 1468 C C . ASN A 1 190 ? -24.015 12.203 6.223 1.00 95.06 190 ASN A C 1
ATOM 1470 O O . ASN A 1 190 ? -24.455 13.071 6.980 1.00 95.06 190 ASN A O 1
ATOM 1474 N N . VAL A 1 191 ? -22.782 12.238 5.720 1.00 97.12 191 VAL A N 1
ATOM 1475 C CA . VAL A 1 191 ? -21.794 13.291 6.002 1.00 97.12 191 VAL A CA 1
ATOM 1476 C C . VAL A 1 191 ? -21.653 14.325 4.875 1.00 97.12 191 VAL A C 1
ATOM 1478 O O . VAL A 1 191 ? -20.733 15.138 4.909 1.00 97.12 191 VAL A O 1
ATOM 1481 N N . SER A 1 192 ? -22.570 14.350 3.896 1.00 96.62 192 SER A N 1
ATOM 1482 C CA . SER A 1 192 ? -22.426 15.164 2.675 1.00 96.62 192 SER A CA 1
ATOM 1483 C C . SER A 1 192 ? -22.324 16.672 2.915 1.00 96.62 192 SER A C 1
ATOM 1485 O O . SER A 1 192 ? -21.759 17.371 2.082 1.00 96.62 192 SER A O 1
ATOM 1487 N N . ASN A 1 193 ? -22.853 17.159 4.045 1.00 97.56 193 ASN A N 1
ATOM 1488 C CA . ASN A 1 193 ? -22.823 18.563 4.470 1.00 97.56 193 ASN A CA 1
ATOM 1489 C C . ASN A 1 193 ? -21.708 18.877 5.497 1.00 97.56 193 ASN A C 1
ATOM 1491 O O . ASN A 1 193 ? -21.652 19.996 6.004 1.00 97.56 193 ASN A O 1
ATOM 1495 N N . VAL A 1 194 ? -20.840 17.917 5.850 1.00 98.62 194 VAL A N 1
ATOM 1496 C CA . VAL A 1 194 ? -19.809 18.105 6.887 1.00 98.62 194 VAL A CA 1
ATOM 1497 C C . VAL A 1 194 ? -18.599 18.846 6.315 1.00 98.62 194 VAL A C 1
ATOM 1499 O O . VAL A 1 194 ? -17.756 18.261 5.645 1.00 98.62 194 VAL A O 1
ATOM 1502 N N . GLU A 1 195 ? -18.470 20.124 6.663 1.00 98.50 195 GLU A N 1
ATOM 1503 C CA . GLU A 1 195 ? -17.367 21.019 6.284 1.00 98.50 195 GLU A CA 1
ATOM 1504 C C . GLU A 1 195 ? -16.039 20.658 6.983 1.00 98.50 195 GLU A C 1
ATOM 1506 O O . GLU A 1 195 ? -14.951 20.922 6.463 1.00 98.50 195 GLU A O 1
ATOM 1511 N N . ASN A 1 196 ? -16.098 20.075 8.190 1.00 98.75 196 ASN A N 1
ATOM 1512 C CA . ASN A 1 196 ? -14.919 19.888 9.044 1.00 98.75 196 ASN A CA 1
ATOM 1513 C C . ASN A 1 196 ? -14.931 18.574 9.848 1.00 98.75 196 ASN A C 1
ATOM 1515 O O . ASN A 1 196 ? -15.709 18.413 10.794 1.00 98.75 196 ASN A O 1
ATOM 1519 N N . MET A 1 197 ? -13.981 17.689 9.524 1.00 98.56 197 MET A N 1
ATOM 1520 C CA . MET A 1 197 ? -13.669 16.439 10.241 1.00 98.56 197 MET A CA 1
ATOM 1521 C C . MET A 1 197 ? -12.254 16.438 10.849 1.00 98.56 197 MET A C 1
ATOM 1523 O O . MET A 1 197 ? -11.746 15.401 11.282 1.00 98.56 197 MET A O 1
ATOM 1527 N N . SER A 1 198 ? -11.581 17.592 10.904 1.00 98.75 198 SER A N 1
ATOM 1528 C CA . SER A 1 198 ? -10.215 17.663 11.435 1.00 98.75 198 SER A CA 1
ATOM 1529 C C . SER A 1 198 ? -10.120 17.064 12.847 1.00 98.75 198 SER A C 1
ATOM 1531 O O . SER A 1 198 ? -11.006 17.256 13.681 1.00 98.75 198 SER A O 1
ATOM 1533 N N . LEU A 1 199 ? -9.043 16.323 13.127 1.00 98.56 199 LEU A N 1
ATOM 1534 C CA . LEU A 1 199 ? -8.787 15.611 14.393 1.00 98.56 199 LEU A CA 1
ATOM 1535 C C . LEU A 1 199 ? -9.769 14.469 14.762 1.00 98.56 199 LEU A C 1
ATOM 1537 O O . LEU A 1 199 ? -9.599 13.915 15.849 1.00 98.56 199 LEU A O 1
ATOM 1541 N N . MET A 1 200 ? -10.788 14.131 13.952 1.00 98.38 200 MET A N 1
ATOM 1542 C CA . MET A 1 200 ? -11.955 13.332 14.392 1.00 98.38 200 MET A CA 1
ATOM 1543 C C . MET A 1 200 ? -11.619 12.005 15.091 1.00 98.38 200 MET A C 1
ATOM 1545 O O . MET A 1 200 ? -12.185 11.765 16.156 1.00 98.38 200 MET A O 1
ATOM 1549 N N . PHE A 1 201 ? -10.673 11.213 14.569 1.00 98.19 201 PHE A N 1
ATOM 1550 C CA . PHE A 1 201 ? -10.225 9.929 15.140 1.00 98.19 201 PHE A CA 1
ATOM 1551 C C . PHE A 1 201 ? -8.765 9.949 15.617 1.00 98.19 201 PHE A C 1
ATOM 1553 O O . PHE A 1 201 ? -8.188 8.897 15.905 1.00 98.19 201 PHE A O 1
ATOM 1560 N N . LYS A 1 202 ? -8.149 11.128 15.760 1.00 98.44 202 LYS A N 1
ATOM 1561 C CA . LYS A 1 202 ? -6.748 11.259 16.190 1.00 98.44 202 LYS A CA 1
ATOM 1562 C C . LYS A 1 202 ? -6.494 10.566 17.533 1.00 98.44 202 LYS A C 1
ATOM 1564 O O . LYS A 1 202 ? -7.239 10.790 18.485 1.00 98.44 202 LYS A O 1
ATOM 1569 N N . PHE A 1 203 ? -5.414 9.787 17.617 1.00 96.75 203 PHE A N 1
ATOM 1570 C CA . PHE A 1 203 ? -5.048 8.925 18.753 1.00 96.75 203 PHE A CA 1
ATOM 1571 C C . PHE A 1 203 ? -6.073 7.824 19.102 1.00 96.75 203 PHE A C 1
ATOM 1573 O O . PHE A 1 203 ? -5.950 7.179 20.142 1.00 96.75 203 PHE A O 1
ATOM 1580 N N . THR A 1 204 ? -7.069 7.562 18.250 1.00 95.44 204 THR A N 1
ATOM 1581 C CA . THR A 1 204 ? -8.086 6.512 18.463 1.00 95.44 204 THR A CA 1
ATOM 1582 C C . THR A 1 204 ? -7.580 5.201 17.870 1.00 95.44 204 THR A C 1
ATOM 1584 O O . THR A 1 204 ? -8.139 4.678 16.915 1.00 95.44 204 THR A O 1
ATOM 1587 N N . LYS A 1 205 ? -6.463 4.689 18.404 1.00 92.25 205 LYS A N 1
ATOM 1588 C CA . LYS A 1 205 ? -5.648 3.602 17.818 1.00 92.25 205 LYS A CA 1
ATOM 1589 C C . LYS A 1 205 ? -6.409 2.344 17.378 1.00 92.25 205 LYS A C 1
ATOM 1591 O O . LYS A 1 205 ? -5.915 1.611 16.532 1.00 92.25 205 LYS A O 1
ATOM 1596 N N . LYS A 1 206 ? -7.576 2.072 17.969 1.00 90.81 206 LYS A N 1
ATOM 1597 C CA . LYS A 1 206 ? -8.424 0.909 17.663 1.00 90.81 206 LYS A CA 1
ATOM 1598 C C . LYS A 1 206 ? -9.505 1.162 16.608 1.00 90.81 206 LYS A C 1
ATOM 1600 O O . LYS A 1 206 ? -10.184 0.210 16.249 1.00 90.81 206 LYS A O 1
ATOM 1605 N N . PHE A 1 207 ? -9.668 2.387 16.112 1.00 95.12 207 PHE A N 1
ATOM 1606 C CA . PHE A 1 207 ? -10.683 2.697 15.110 1.00 95.12 207 PHE A CA 1
ATOM 1607 C C . PHE A 1 207 ? -10.310 2.130 13.733 1.00 95.12 207 PHE A C 1
ATOM 1609 O O . PHE A 1 207 ? -9.334 2.554 13.125 1.00 95.12 207 PHE A O 1
ATOM 1616 N N . GLY A 1 208 ? -11.133 1.211 13.238 1.00 93.69 208 GLY A N 1
ATOM 1617 C CA . GLY A 1 208 ? -11.108 0.648 11.886 1.00 93.69 208 GLY A CA 1
ATOM 1618 C C . GLY A 1 208 ? -12.527 0.440 11.342 1.00 93.69 208 GLY A C 1
ATOM 1619 O O . GLY A 1 208 ? -12.775 -0.540 10.641 1.00 93.69 208 GLY A O 1
ATOM 1620 N N . ASN A 1 209 ? -13.464 1.318 11.736 1.00 94.62 209 ASN A N 1
ATOM 1621 C CA . ASN A 1 209 ? -14.907 1.259 11.443 1.00 94.62 209 ASN A CA 1
ATOM 1622 C C . ASN A 1 209 ? -15.573 -0.097 11.766 1.00 94.62 209 ASN A C 1
ATOM 1624 O O . ASN A 1 209 ? -16.407 -0.589 11.011 1.00 94.62 209 ASN A O 1
ATOM 1628 N N . GLY A 1 210 ? -15.148 -0.775 12.838 1.00 92.19 210 GLY A N 1
ATOM 1629 C CA . GLY A 1 210 ? -15.659 -2.109 13.171 1.00 92.19 210 GLY A CA 1
ATOM 1630 C C . GLY A 1 210 ? -15.386 -3.182 12.105 1.00 92.19 210 GLY A C 1
ATOM 1631 O O . GLY A 1 210 ? -16.093 -4.187 12.041 1.00 92.19 210 GLY A O 1
ATOM 1632 N N . GLY A 1 211 ? -14.398 -2.957 11.230 1.00 89.62 211 GLY A N 1
ATOM 1633 C CA . GLY A 1 211 ? -14.117 -3.809 10.074 1.00 89.62 211 GLY A CA 1
ATOM 1634 C C . GLY A 1 211 ? -15.088 -3.635 8.898 1.00 89.62 211 GLY A C 1
ATOM 1635 O O . GLY A 1 211 ? -15.010 -4.418 7.957 1.00 89.62 211 GLY A O 1
ATOM 1636 N N . GLN A 1 212 ? -15.992 -2.648 8.933 1.00 91.62 212 GLN A N 1
ATOM 1637 C CA . GLN A 1 212 ? -16.951 -2.376 7.855 1.00 91.62 212 GLN A CA 1
ATOM 1638 C C . GLN A 1 212 ? -16.431 -1.300 6.876 1.00 91.62 212 GLN A C 1
ATOM 1640 O O . GLN A 1 212 ? -15.736 -0.377 7.316 1.00 91.62 212 GLN A O 1
ATOM 1645 N N . PRO A 1 213 ? -16.796 -1.342 5.578 1.00 90.31 213 PRO A N 1
ATOM 1646 C CA . PRO A 1 213 ? -16.416 -0.317 4.598 1.00 90.31 213 PRO A CA 1
ATOM 1647 C C . PRO A 1 213 ? -16.925 1.091 4.948 1.00 90.31 213 PRO A C 1
ATOM 1649 O O . PRO A 1 213 ? -18.049 1.255 5.423 1.00 90.31 213 PRO A O 1
ATOM 1652 N N . MET A 1 214 ? -16.129 2.126 4.657 1.00 90.19 214 MET A N 1
ATOM 1653 C CA . MET A 1 214 ? -16.437 3.522 5.003 1.00 90.19 214 MET A CA 1
ATOM 1654 C C . MET A 1 214 ? -16.958 4.324 3.797 1.00 90.19 214 MET A C 1
ATOM 1656 O O . MET A 1 214 ? -16.331 5.272 3.320 1.00 90.19 214 MET A O 1
ATOM 1660 N N . ASN A 1 215 ? -18.136 3.929 3.312 1.00 86.12 215 ASN A N 1
ATOM 1661 C CA . ASN A 1 215 ? -18.761 4.423 2.075 1.00 86.12 215 ASN A CA 1
ATOM 1662 C C . ASN A 1 215 ? -19.419 5.813 2.230 1.00 86.12 215 ASN A C 1
ATOM 1664 O O . ASN A 1 215 ? -20.621 5.981 2.021 1.00 86.12 215 ASN A O 1
ATOM 1668 N N . TRP A 1 216 ? -18.636 6.816 2.627 1.00 95.00 216 TRP A N 1
ATOM 1669 C CA . TRP A 1 216 ? -19.094 8.186 2.863 1.00 95.00 216 TRP A CA 1
ATOM 1670 C C . TRP A 1 216 ? -19.040 9.070 1.609 1.00 95.00 216 TRP A C 1
ATOM 1672 O O . TRP A 1 216 ? -18.098 9.017 0.826 1.00 95.00 216 TRP A O 1
ATOM 1682 N N . THR A 1 217 ? -20.032 9.952 1.454 1.00 93.00 217 THR A N 1
ATOM 1683 C CA . THR A 1 217 ? -19.999 11.061 0.484 1.00 93.00 217 THR A CA 1
ATOM 1684 C C . THR A 1 217 ? -19.530 12.330 1.188 1.00 93.00 217 THR A C 1
ATOM 1686 O O . THR A 1 217 ? -20.241 12.850 2.042 1.00 93.00 217 THR A O 1
ATOM 1689 N N . THR A 1 218 ? -18.348 12.834 0.838 1.00 96.06 218 THR A N 1
ATOM 1690 C CA . THR A 1 218 ? -17.637 13.914 1.553 1.00 96.06 218 THR A CA 1
ATOM 1691 C C . THR A 1 218 ? -17.626 15.261 0.814 1.00 96.06 218 THR A C 1
ATOM 1693 O O . THR A 1 218 ? -16.810 16.123 1.115 1.00 96.06 218 THR A O 1
ATOM 1696 N N . SER A 1 219 ? -18.550 15.479 -0.125 1.00 94.56 219 SER A N 1
ATOM 1697 C CA . SER A 1 219 ? -18.535 16.578 -1.111 1.00 94.56 219 SER A CA 1
ATOM 1698 C C . SER A 1 219 ? -18.378 18.011 -0.572 1.00 94.56 219 SER A C 1
ATOM 1700 O O . SER A 1 219 ? -17.867 18.874 -1.283 1.00 94.56 219 SER A O 1
ATOM 1702 N N . SER A 1 220 ? -18.804 18.302 0.663 1.00 97.75 220 SER A N 1
ATOM 1703 C CA . SER A 1 220 ? -18.634 19.627 1.296 1.00 97.75 220 SER A CA 1
ATOM 1704 C C . SER A 1 220 ? -17.444 19.725 2.260 1.00 97.75 220 SER A C 1
ATOM 1706 O O . SER A 1 220 ? -17.266 20.764 2.889 1.00 97.75 220 SER A O 1
ATOM 1708 N N . LEU A 1 221 ? -16.624 18.680 2.394 1.00 98.38 221 LEU A N 1
ATOM 1709 C CA . LEU A 1 221 ? -15.511 18.634 3.341 1.00 98.38 221 LEU A CA 1
ATOM 1710 C C . LEU A 1 221 ? -14.376 19.570 2.907 1.00 98.38 221 LEU A C 1
ATOM 1712 O O . LEU A 1 221 ? -13.688 19.310 1.928 1.00 98.38 221 LEU A O 1
ATOM 1716 N N . GLU A 1 222 ? -14.129 20.636 3.670 1.00 98.31 222 GLU A N 1
ATOM 1717 C CA . GLU A 1 222 ? -13.013 21.560 3.424 1.00 98.31 222 GLU A CA 1
ATOM 1718 C C . GLU A 1 222 ? -11.734 21.145 4.172 1.00 98.31 222 GLU A C 1
ATOM 1720 O O . GLU A 1 222 ? -10.618 21.480 3.758 1.00 98.31 222 GLU A O 1
ATOM 1725 N N . ASN A 1 223 ? -11.878 20.469 5.321 1.00 98.62 223 ASN A N 1
ATOM 1726 C CA . ASN A 1 223 ? -10.789 20.278 6.281 1.00 98.62 223 ASN A CA 1
ATOM 1727 C C . ASN A 1 223 ? -10.853 18.926 7.011 1.00 98.62 223 ASN A C 1
ATOM 1729 O O . ASN A 1 223 ? -11.658 18.726 7.927 1.00 98.62 223 ASN A O 1
ATOM 1733 N N . MET A 1 224 ? -9.919 18.039 6.659 1.00 98.44 224 MET A N 1
ATOM 1734 C CA . MET A 1 224 ? -9.740 16.705 7.249 1.00 98.44 224 MET A CA 1
ATOM 1735 C C . MET A 1 224 ? -8.407 16.550 8.004 1.00 98.44 224 MET A C 1
ATOM 1737 O O . MET A 1 224 ? -8.039 15.453 8.417 1.00 98.44 224 MET A O 1
ATOM 1741 N N . ALA A 1 225 ? -7.664 17.643 8.211 1.00 98.75 225 ALA A N 1
ATOM 1742 C CA . ALA A 1 225 ? -6.335 17.601 8.818 1.00 98.75 225 ALA A CA 1
ATOM 1743 C C . ALA A 1 225 ? -6.307 16.827 10.150 1.00 98.75 225 ALA A C 1
ATOM 1745 O O . ALA A 1 225 ? -7.141 17.038 11.036 1.00 98.75 225 ALA A O 1
ATOM 1746 N N . GLN A 1 226 ? -5.311 15.952 10.309 1.00 98.62 226 GLN A N 1
ATOM 1747 C CA . GLN A 1 226 ? -5.111 15.082 11.474 1.00 98.62 226 GLN A CA 1
ATOM 1748 C C . GLN A 1 226 ? -6.236 14.068 11.765 1.00 98.62 226 GLN A C 1
ATOM 1750 O O . GLN A 1 226 ? -6.245 13.511 12.862 1.00 98.62 226 GLN A O 1
ATOM 1755 N N . MET A 1 227 ? -7.187 13.823 10.858 1.00 98.44 227 MET A N 1
ATOM 1756 C CA . MET A 1 227 ? -8.356 12.972 11.134 1.00 98.44 227 MET A CA 1
ATOM 1757 C C . MET A 1 227 ? -7.996 11.539 11.569 1.00 98.44 227 MET A C 1
ATOM 1759 O O . MET A 1 227 ? -8.575 11.077 12.550 1.00 98.44 227 MET A O 1
ATOM 1763 N N . PHE A 1 228 ? -7.003 10.897 10.940 1.00 98.31 228 PHE A N 1
ATOM 1764 C CA . PHE A 1 228 ? -6.528 9.534 11.246 1.00 98.31 228 PHE A CA 1
ATOM 1765 C C . PHE A 1 228 ? -5.092 9.505 11.807 1.00 98.31 228 PHE A C 1
ATOM 1767 O O . PHE A 1 228 ? -4.362 8.517 11.687 1.00 98.31 228 PHE A O 1
ATOM 1774 N N . ARG A 1 229 ? -4.658 10.610 12.430 1.00 98.19 229 ARG A N 1
ATOM 1775 C CA . ARG A 1 229 ? -3.319 10.707 13.016 1.00 98.19 229 ARG A CA 1
ATOM 1776 C C . ARG A 1 229 ? -3.185 9.743 14.200 1.00 98.19 229 ARG A C 1
ATOM 1778 O O . ARG A 1 229 ? -3.802 9.964 15.244 1.00 98.19 229 ARG A O 1
ATOM 1785 N N . ASN A 1 230 ? -2.275 8.778 14.086 1.00 96.56 230 ASN A N 1
ATOM 1786 C CA . ASN A 1 230 ? -2.005 7.743 15.087 1.00 96.56 230 ASN A CA 1
ATOM 1787 C C . ASN A 1 230 ? -3.245 6.892 15.415 1.00 96.56 230 ASN A C 1
ATOM 1789 O O . ASN A 1 230 ? -3.667 6.771 16.569 1.00 96.56 230 ASN A O 1
ATOM 1793 N N . THR A 1 231 ? -3.834 6.352 14.350 1.00 95.56 231 THR A N 1
ATOM 1794 C CA . THR A 1 231 ? -5.060 5.547 14.339 1.00 95.56 231 THR A CA 1
ATOM 1795 C C . THR A 1 231 ? -4.732 4.151 13.788 1.00 95.56 231 THR A C 1
ATOM 1797 O O . THR A 1 231 ? -5.250 3.754 12.757 1.00 95.56 231 THR A O 1
ATOM 1800 N N . ASP A 1 232 ? -3.829 3.438 14.472 1.00 90.12 232 ASP A N 1
ATOM 1801 C CA . ASP A 1 232 ? -3.081 2.248 14.008 1.00 90.12 232 ASP A CA 1
ATOM 1802 C C . ASP A 1 232 ? -3.898 1.127 13.324 1.00 90.12 232 ASP A C 1
ATOM 1804 O O . ASP A 1 232 ? -3.344 0.348 12.554 1.00 90.12 232 ASP A O 1
ATOM 1808 N N . ALA A 1 233 ? -5.190 0.995 13.644 1.00 92.38 233 ALA A N 1
ATOM 1809 C CA . ALA A 1 233 ? -6.098 -0.003 13.071 1.00 92.38 233 ALA A CA 1
ATOM 1810 C C . ALA A 1 233 ? -6.857 0.474 11.812 1.00 92.38 233 ALA A C 1
ATOM 1812 O O . ALA A 1 233 ? -7.617 -0.300 11.227 1.00 92.38 233 ALA A O 1
ATOM 1813 N N . PHE A 1 234 ? -6.696 1.734 11.397 1.00 95.50 234 PHE A N 1
ATOM 1814 C CA . PHE A 1 234 ? -7.389 2.288 10.239 1.00 95.50 234 PHE A CA 1
ATOM 1815 C C . PHE A 1 234 ? -6.607 2.010 8.954 1.00 95.50 234 PHE A C 1
ATOM 1817 O O . PHE A 1 234 ? -5.631 2.698 8.656 1.00 95.50 234 PHE A O 1
ATOM 1824 N N . ASN A 1 235 ? -7.081 1.028 8.185 1.00 94.75 235 ASN A N 1
ATOM 1825 C CA . ASN A 1 235 ? -6.621 0.702 6.833 1.00 94.75 235 ASN A CA 1
ATOM 1826 C C . ASN A 1 235 ? -7.808 0.301 5.929 1.00 94.75 235 ASN A C 1
ATOM 1828 O O . ASN A 1 235 ? -7.767 -0.723 5.256 1.00 94.75 235 ASN A O 1
ATOM 1832 N N . GLN A 1 236 ? -8.908 1.059 5.989 1.00 93.12 236 GLN A N 1
ATOM 1833 C CA . GLN A 1 236 ? -10.069 0.865 5.108 1.00 93.12 236 GLN A CA 1
ATOM 1834 C C . GLN A 1 236 ? -9.834 1.536 3.748 1.00 93.12 236 GLN A C 1
ATOM 1836 O O . GLN A 1 236 ? -9.093 2.516 3.675 1.00 93.12 236 GLN A O 1
ATOM 1841 N N . ASP A 1 237 ? -10.498 1.039 2.702 1.00 94.19 237 ASP A N 1
ATOM 1842 C CA . ASP A 1 237 ? -10.564 1.732 1.412 1.00 94.19 237 ASP A CA 1
ATOM 1843 C C . ASP A 1 237 ? -11.438 2.994 1.527 1.00 94.19 237 ASP A C 1
ATOM 1845 O O . ASP A 1 237 ? -12.579 2.947 1.998 1.00 94.19 237 ASP A O 1
ATOM 1849 N N . ILE A 1 238 ? -10.872 4.123 1.107 1.00 95.56 238 ILE A N 1
ATOM 1850 C CA . ILE A 1 238 ? -11.494 5.454 1.055 1.00 95.56 238 ILE A CA 1
ATOM 1851 C C . ILE A 1 238 ? -11.307 6.122 -0.322 1.00 95.56 238 ILE A C 1
ATOM 1853 O O . ILE A 1 238 ? -11.507 7.329 -0.469 1.00 95.56 238 ILE A O 1
ATOM 1857 N N . SER A 1 239 ? -10.947 5.348 -1.352 1.00 94.25 239 SER A N 1
ATOM 1858 C CA . SER A 1 239 ? -10.781 5.824 -2.736 1.00 94.25 239 SER A CA 1
ATOM 1859 C C . SER A 1 239 ? -12.040 6.513 -3.286 1.00 94.25 239 SER A C 1
ATOM 1861 O O . SER A 1 239 ? -11.939 7.509 -3.996 1.00 94.25 239 SER A O 1
ATOM 1863 N N . GLY A 1 240 ? -13.230 6.044 -2.892 1.00 93.38 240 GLY A N 1
ATOM 1864 C CA . GLY A 1 240 ? -14.529 6.606 -3.284 1.00 93.38 240 GLY A CA 1
ATOM 1865 C C . GLY A 1 240 ? -14.943 7.919 -2.597 1.00 93.38 240 GLY A C 1
ATOM 1866 O O . GLY A 1 240 ? -16.072 8.364 -2.801 1.00 93.38 240 GLY A O 1
ATOM 1867 N N . TRP A 1 241 ? -14.090 8.530 -1.767 1.00 96.31 241 TRP A N 1
ATOM 1868 C CA . TRP A 1 241 ? -14.387 9.813 -1.116 1.00 96.31 241 TRP A CA 1
ATOM 1869 C C . TRP A 1 241 ? -14.221 10.997 -2.081 1.00 96.31 241 TRP A C 1
ATOM 1871 O O . TRP A 1 241 ? -13.156 11.211 -2.658 1.00 96.31 241 TRP A O 1
ATOM 1881 N N . ASP A 1 242 ? -15.254 11.835 -2.191 1.00 96.00 242 ASP A N 1
ATOM 1882 C CA . ASP A 1 242 ? -15.155 13.129 -2.871 1.00 96.00 242 ASP A CA 1
ATOM 1883 C C . ASP A 1 242 ? -14.393 14.129 -1.991 1.00 96.00 242 ASP A C 1
ATOM 1885 O O . ASP A 1 242 ? -14.938 14.671 -1.027 1.00 96.00 242 ASP A O 1
ATOM 1889 N N . VAL A 1 243 ? -13.122 14.357 -2.319 1.00 96.69 243 VAL A N 1
ATOM 1890 C CA . VAL A 1 243 ? -12.255 15.341 -1.653 1.00 96.69 243 VAL A CA 1
ATOM 1891 C C . VAL A 1 243 ? -12.054 16.620 -2.476 1.00 96.69 243 VAL A C 1
ATOM 1893 O O . VAL A 1 243 ? -11.192 17.429 -2.142 1.00 96.69 243 VAL A O 1
ATOM 1896 N N . SER A 1 244 ? -12.865 16.855 -3.517 1.00 96.81 244 SER A N 1
ATOM 1897 C CA . SER A 1 244 ? -12.695 17.997 -4.436 1.00 96.81 244 SER A CA 1
ATOM 1898 C C . SER A 1 244 ? -12.869 19.375 -3.778 1.00 96.81 244 SER A C 1
ATOM 1900 O O . SER A 1 244 ? -12.335 20.366 -4.279 1.00 96.81 244 SER A O 1
ATOM 1902 N N . SER A 1 245 ? -13.545 19.443 -2.626 1.00 98.00 245 SER A N 1
ATOM 1903 C CA . SER A 1 245 ? -13.660 20.642 -1.776 1.00 98.00 245 SER A CA 1
ATOM 1904 C C . SER A 1 245 ? -12.539 20.783 -0.731 1.00 98.00 245 SER A C 1
ATOM 1906 O O . SER A 1 245 ? -12.412 21.838 -0.103 1.00 98.00 245 SER A O 1
ATOM 1908 N N . VAL A 1 246 ? -11.711 19.754 -0.513 1.00 98.69 246 VAL A N 1
ATOM 1909 C CA . VAL A 1 246 ? -10.732 19.738 0.584 1.00 98.69 246 VAL A CA 1
ATOM 1910 C C . VAL A 1 246 ? -9.585 20.696 0.286 1.00 98.69 246 VAL A C 1
ATOM 1912 O O . VAL A 1 246 ? -8.886 20.578 -0.714 1.00 98.69 246 VAL A O 1
ATOM 1915 N N . THR A 1 247 ? -9.323 21.614 1.216 1.00 98.38 247 THR A N 1
ATOM 1916 C CA . THR A 1 247 ? -8.191 22.552 1.136 1.00 98.38 247 THR A CA 1
ATOM 1917 C C . THR A 1 247 ? -7.036 22.178 2.067 1.00 98.38 247 THR A C 1
ATOM 1919 O O . THR A 1 247 ? -5.908 22.639 1.871 1.00 98.38 247 THR A O 1
ATOM 1922 N N . ASN A 1 248 ? -7.283 21.341 3.083 1.00 98.62 248 ASN A N 1
ATOM 1923 C CA . ASN A 1 248 ? -6.319 21.040 4.140 1.00 98.62 248 ASN A CA 1
ATOM 1924 C C . ASN A 1 248 ? -6.362 19.568 4.588 1.00 98.62 248 ASN A C 1
ATOM 1926 O O . ASN A 1 248 ? -7.287 19.146 5.290 1.00 98.62 248 ASN A O 1
ATOM 1930 N N . MET A 1 249 ? -5.303 18.827 4.251 1.00 98.44 249 MET A N 1
ATOM 1931 C CA . MET A 1 249 ? -5.098 17.417 4.608 1.00 98.44 249 MET A CA 1
ATOM 1932 C C . MET A 1 249 ? -3.947 17.215 5.616 1.00 98.44 249 MET A C 1
ATOM 1934 O O . MET A 1 249 ? -3.580 16.086 5.919 1.00 98.44 249 MET A O 1
ATOM 1938 N N . ALA A 1 250 ? -3.355 18.286 6.160 1.00 98.69 250 ALA A N 1
ATOM 1939 C CA . ALA A 1 250 ? -2.136 18.207 6.971 1.00 98.69 250 ALA A CA 1
ATOM 1940 C C . ALA A 1 250 ? -2.185 17.147 8.097 1.00 98.69 250 ALA A C 1
ATOM 1942 O O . ALA A 1 250 ? -3.108 17.122 8.913 1.00 98.69 250 ALA A O 1
ATOM 1943 N N . GLU A 1 251 ? -1.146 16.311 8.170 1.00 98.75 251 GLU A N 1
ATOM 1944 C CA . GLU A 1 251 ? -0.980 15.180 9.094 1.00 98.75 251 GLU A CA 1
ATOM 1945 C C . GLU A 1 251 ? -2.106 14.110 9.072 1.00 98.75 251 GLU A C 1
ATOM 1947 O O . GLU A 1 251 ? -2.282 13.430 10.084 1.00 98.75 251 GLU A O 1
ATOM 1952 N N . LEU A 1 252 ? -2.884 13.954 7.987 1.00 98.69 252 LEU A N 1
ATOM 1953 C CA . LEU A 1 252 ? -4.044 13.038 7.917 1.00 98.69 252 LEU A CA 1
ATOM 1954 C C . LEU A 1 252 ? -3.757 11.613 8.424 1.00 98.69 252 LEU A C 1
ATOM 1956 O O . LEU A 1 252 ? -4.469 11.164 9.320 1.00 98.69 252 LEU A O 1
ATOM 1960 N N . PHE A 1 253 ? -2.711 10.953 7.911 1.00 98.50 253 PHE A N 1
ATOM 1961 C CA . PHE A 1 253 ? -2.314 9.574 8.249 1.00 98.50 253 PHE A CA 1
ATOM 1962 C C . PHE A 1 253 ? -1.018 9.507 9.068 1.00 98.50 253 PHE A C 1
ATOM 1964 O O . PHE A 1 253 ? -0.383 8.461 9.189 1.00 98.50 253 PHE A O 1
ATOM 1971 N N . LYS A 1 254 ? -0.607 10.632 9.658 1.00 98.44 254 LYS A N 1
ATOM 1972 C CA . LYS A 1 254 ? 0.654 10.735 10.394 1.00 98.44 254 LYS A CA 1
ATOM 1973 C C . LYS A 1 254 ? 0.736 9.711 11.530 1.00 98.44 254 LYS A C 1
ATOM 1975 O O . LYS A 1 254 ? -0.124 9.694 12.412 1.00 98.44 254 LYS A O 1
ATOM 1980 N N . GLN A 1 255 ? 1.817 8.936 11.568 1.00 96.94 255 GLN A N 1
ATOM 1981 C CA . GLN A 1 255 ? 2.060 7.857 12.530 1.00 96.94 255 GLN A CA 1
ATOM 1982 C C . GLN A 1 255 ? 0.943 6.798 12.531 1.00 96.94 255 GLN A C 1
ATOM 1984 O O . GLN A 1 255 ? 0.591 6.298 13.601 1.00 96.94 255 GLN A O 1
ATOM 1989 N N . ASN A 1 256 ? 0.329 6.531 11.374 1.00 94.94 256 ASN A N 1
ATOM 1990 C CA . ASN A 1 256 ? -0.537 5.377 11.152 1.00 94.94 256 ASN A CA 1
ATOM 1991 C C . ASN A 1 256 ? 0.249 4.320 10.361 1.00 94.94 256 ASN A C 1
ATOM 1993 O O . ASN A 1 256 ? 0.076 4.176 9.153 1.00 94.94 256 ASN A O 1
ATOM 1997 N N . ASP A 1 257 ? 1.169 3.642 11.052 1.00 90.56 257 ASP A N 1
ATOM 1998 C CA . ASP A 1 257 ? 2.176 2.747 10.472 1.00 90.56 257 ASP A CA 1
ATOM 1999 C C . ASP A 1 257 ? 1.591 1.702 9.497 1.00 90.56 257 ASP A C 1
ATOM 2001 O O . ASP A 1 257 ? 2.240 1.383 8.507 1.00 90.56 257 ASP A O 1
ATOM 2005 N N . GLY A 1 258 ? 0.371 1.209 9.752 1.00 90.12 258 GLY A N 1
ATOM 2006 C CA . GLY A 1 258 ? -0.307 0.179 8.954 1.00 90.12 258 GLY A CA 1
ATOM 2007 C C . GLY A 1 258 ? -1.259 0.680 7.856 1.00 90.12 258 GLY A C 1
ATOM 2008 O O . GLY A 1 258 ? -1.958 -0.144 7.267 1.00 90.12 258 GLY A O 1
ATOM 2009 N N . PHE A 1 259 ? -1.340 1.989 7.585 1.00 96.62 259 PHE A N 1
ATOM 2010 C CA . PHE A 1 259 ? -2.204 2.510 6.518 1.00 96.62 259 PHE A CA 1
ATOM 2011 C C . PHE A 1 259 ? -1.579 2.332 5.131 1.00 96.62 259 PHE A C 1
ATOM 2013 O O . PHE A 1 259 ? -0.508 2.861 4.850 1.00 96.62 259 PHE A O 1
ATOM 2020 N N . ASN A 1 260 ? -2.306 1.653 4.245 1.00 96.25 260 ASN A N 1
ATOM 2021 C CA . ASN A 1 260 ? -1.953 1.438 2.843 1.00 96.25 260 ASN A CA 1
ATOM 2022 C C . ASN A 1 260 ? -3.227 1.379 1.961 1.00 96.25 260 ASN A C 1
ATOM 2024 O O . ASN A 1 260 ? -3.304 0.558 1.053 1.00 96.25 260 ASN A O 1
ATOM 2028 N N . ASN A 1 261 ? -4.266 2.167 2.298 1.00 95.94 261 ASN A N 1
ATOM 2029 C CA . ASN A 1 261 ? -5.611 2.193 1.678 1.00 95.94 261 ASN A CA 1
ATOM 2030 C C . ASN A 1 261 ? -6.177 0.808 1.272 1.00 95.94 261 ASN A C 1
ATOM 2032 O O . ASN A 1 261 ? -6.668 0.623 0.162 1.00 95.94 261 ASN A O 1
ATOM 2036 N N . ASN A 1 262 ? -6.051 -0.200 2.143 1.00 94.00 262 ASN A N 1
ATOM 2037 C CA . ASN A 1 262 ? -6.446 -1.593 1.872 1.00 94.00 262 ASN A CA 1
ATOM 2038 C C . ASN A 1 262 ? -5.870 -2.197 0.559 1.00 94.00 262 ASN A C 1
ATOM 2040 O O . ASN A 1 262 ? -6.474 -3.085 -0.043 1.00 94.00 262 ASN A O 1
ATOM 2044 N N . GLY A 1 263 ? -4.718 -1.706 0.089 1.00 93.88 263 GLY A N 1
ATOM 2045 C CA . GLY A 1 263 ? -4.104 -2.115 -1.177 1.00 93.88 263 GLY A CA 1
ATOM 2046 C C . GLY A 1 263 ? -4.837 -1.612 -2.428 1.00 93.88 263 GLY A C 1
ATOM 2047 O O . GLY A 1 263 ? -4.796 -2.297 -3.448 1.00 93.88 263 GLY A O 1
ATOM 2048 N N . GLN A 1 264 ? -5.564 -0.491 -2.340 1.00 94.50 264 GLN A N 1
ATOM 2049 C CA . GLN A 1 264 ? -6.212 0.179 -3.476 1.00 94.50 264 GLN A CA 1
ATOM 2050 C C . GLN A 1 264 ? -5.578 1.563 -3.752 1.00 94.50 264 GLN A C 1
ATOM 2052 O O . GLN A 1 264 ? -5.325 2.303 -2.795 1.00 94.50 264 GLN A O 1
ATOM 2057 N N . PRO A 1 265 ? -5.413 1.983 -5.024 1.00 94.31 265 PRO A N 1
ATOM 2058 C CA . PRO A 1 265 ? -4.996 3.344 -5.387 1.00 94.31 265 PRO A CA 1
ATOM 2059 C C . PRO A 1 265 ? -5.881 4.448 -4.789 1.00 94.31 265 PRO A C 1
ATOM 2061 O O . PRO A 1 265 ? -7.105 4.309 -4.701 1.00 94.31 265 PRO A O 1
ATOM 2064 N N . LEU A 1 266 ? -5.283 5.586 -4.427 1.00 95.19 266 LEU A N 1
ATOM 2065 C CA . LEU A 1 266 ? -6.002 6.742 -3.876 1.00 95.19 266 LEU A CA 1
ATOM 2066 C C . LEU A 1 266 ? -6.390 7.725 -4.991 1.00 95.19 266 LEU A C 1
ATOM 2068 O O . LEU A 1 266 ? -5.840 8.819 -5.093 1.00 95.19 266 LEU A O 1
ATOM 2072 N N . ASN A 1 267 ? -7.369 7.336 -5.812 1.00 91.81 267 ASN A N 1
ATOM 2073 C CA . ASN A 1 267 ? -7.858 8.078 -6.989 1.00 91.81 267 ASN A CA 1
ATOM 2074 C C . ASN A 1 267 ? -8.674 9.349 -6.643 1.00 91.81 267 ASN A C 1
ATOM 2076 O O . ASN A 1 267 ? -9.838 9.498 -7.016 1.00 91.81 267 ASN A O 1
ATOM 2080 N N . TRP A 1 268 ? -8.067 10.267 -5.895 1.00 96.88 268 TRP A N 1
ATOM 2081 C CA . TRP A 1 268 ? -8.677 11.480 -5.355 1.00 96.88 268 TRP A CA 1
ATOM 2082 C C . TRP A 1 268 ? -8.452 12.716 -6.237 1.00 96.88 268 TRP A C 1
ATOM 2084 O O . TRP A 1 268 ? -7.336 13.003 -6.660 1.00 96.88 268 TRP A O 1
ATOM 2094 N N . ASN A 1 269 ? -9.496 13.534 -6.421 1.00 96.06 269 ASN A N 1
ATOM 2095 C CA . ASN A 1 269 ? -9.353 14.873 -7.002 1.00 96.06 269 ASN A CA 1
ATOM 2096 C C . ASN A 1 269 ? -8.811 15.858 -5.950 1.00 96.06 269 ASN A C 1
ATOM 2098 O O . ASN A 1 269 ? -9.579 16.450 -5.191 1.00 96.06 269 ASN A O 1
ATOM 2102 N N . THR A 1 270 ? -7.494 16.061 -5.927 1.00 98.00 270 THR A N 1
ATOM 2103 C CA . THR A 1 270 ? -6.806 16.956 -4.980 1.00 98.00 270 THR A CA 1
ATOM 2104 C C . THR A 1 270 ? -6.709 18.421 -5.421 1.00 98.00 270 THR A C 1
ATOM 2106 O O . THR A 1 270 ? -6.071 19.204 -4.721 1.00 98.00 270 THR A O 1
ATOM 2109 N N . SER A 1 271 ? -7.353 18.836 -6.520 1.00 97.19 271 SER A N 1
ATOM 2110 C CA . SER A 1 271 ? -7.159 20.164 -7.148 1.00 97.19 271 SER A CA 1
ATOM 2111 C C . SER A 1 271 ? -7.374 21.380 -6.233 1.00 97.19 271 SER A C 1
ATOM 2113 O O . SER A 1 271 ? -6.777 22.435 -6.453 1.00 97.19 271 SER A O 1
ATOM 2115 N N . SER A 1 272 ? -8.181 21.252 -5.174 1.00 98.06 272 SER A N 1
ATOM 2116 C CA . SER A 1 272 ? -8.409 22.307 -4.169 1.00 98.06 272 SER A CA 1
ATOM 2117 C C . SER A 1 272 ? -7.405 22.316 -3.003 1.00 98.06 272 SER A C 1
ATOM 2119 O O . SER A 1 272 ? -7.388 23.274 -2.216 1.00 98.06 272 SER A O 1
ATOM 2121 N N . VAL A 1 273 ? -6.576 21.275 -2.857 1.00 98.69 273 VAL A N 1
ATOM 2122 C CA . VAL A 1 273 ? -5.718 21.052 -1.685 1.00 98.69 273 VAL A CA 1
ATOM 2123 C C . VAL A 1 273 ? -4.549 22.033 -1.679 1.00 98.69 273 VAL A C 1
ATOM 2125 O O . VAL A 1 273 ? -3.792 22.148 -2.634 1.00 98.69 273 VAL A O 1
ATOM 2128 N N . LYS A 1 274 ? -4.364 22.731 -0.553 1.00 97.56 274 LYS A N 1
ATOM 2129 C CA . LYS A 1 274 ? -3.312 23.750 -0.374 1.00 97.56 274 LYS A CA 1
ATOM 2130 C C . LYS A 1 274 ? -2.230 23.333 0.613 1.00 97.56 274 LYS A C 1
ATOM 2132 O O . LYS A 1 274 ? -1.167 23.958 0.656 1.00 97.56 274 LYS A O 1
ATOM 2137 N N . ASN A 1 275 ? -2.492 22.307 1.423 1.00 98.38 275 ASN A N 1
ATOM 2138 C CA . ASN A 1 275 ? -1.622 21.883 2.514 1.00 98.38 275 ASN A CA 1
ATOM 2139 C C . ASN A 1 275 ? -1.639 20.357 2.715 1.00 98.38 275 ASN A C 1
ATOM 2141 O O . ASN A 1 275 ? -2.621 19.803 3.218 1.00 98.38 275 ASN A O 1
ATOM 2145 N N . MET A 1 276 ? -0.511 19.722 2.386 1.00 98.56 276 MET A N 1
ATOM 2146 C CA . MET A 1 276 ? -0.217 18.294 2.567 1.00 98.56 276 MET A CA 1
ATOM 2147 C C . MET A 1 276 ? 0.909 18.068 3.602 1.00 98.56 276 MET A C 1
ATOM 2149 O O . MET A 1 276 ? 1.541 17.014 3.636 1.00 98.56 276 MET A O 1
ATOM 2153 N N . THR A 1 277 ? 1.174 19.054 4.475 1.00 98.62 277 THR A N 1
ATOM 2154 C CA . THR A 1 277 ? 2.200 18.979 5.535 1.00 98.62 277 THR A CA 1
ATOM 2155 C C . THR A 1 277 ? 2.134 17.651 6.286 1.00 98.62 277 THR A C 1
ATOM 2157 O O . THR A 1 277 ? 1.137 17.372 6.952 1.00 98.62 277 THR A O 1
ATOM 2160 N N . ALA A 1 278 ? 3.220 16.876 6.252 1.00 98.69 278 ALA A N 1
ATOM 2161 C CA . ALA A 1 278 ? 3.375 15.627 6.996 1.00 98.69 278 ALA A CA 1
ATOM 2162 C C . ALA A 1 278 ? 2.242 14.594 6.805 1.00 98.69 278 ALA A C 1
ATOM 2164 O O . ALA A 1 278 ? 1.931 13.871 7.754 1.00 98.69 278 ALA A O 1
ATOM 2165 N N . LEU A 1 279 ? 1.615 14.554 5.619 1.00 98.75 279 LEU A N 1
ATOM 2166 C CA . LEU A 1 279 ? 0.438 13.729 5.305 1.00 98.75 279 LEU A CA 1
ATOM 2167 C C . LEU A 1 279 ? 0.602 12.251 5.699 1.00 98.75 279 LEU A C 1
ATOM 2169 O O . LEU A 1 279 ? -0.251 11.717 6.410 1.00 98.75 279 LEU A O 1
ATOM 2173 N N . PHE A 1 280 ? 1.733 11.659 5.306 1.00 98.62 280 PHE A N 1
ATOM 2174 C CA . PHE A 1 280 ? 2.122 10.261 5.499 1.00 98.62 280 PHE A CA 1
ATOM 2175 C C . PHE A 1 280 ? 3.361 10.109 6.407 1.00 98.62 280 PHE A C 1
ATOM 2177 O O . PHE A 1 280 ? 3.996 9.060 6.417 1.00 98.62 280 PHE A O 1
ATOM 2184 N N . TYR A 1 281 ? 3.725 11.127 7.204 1.00 98.56 281 TYR A N 1
ATOM 2185 C CA . TYR A 1 281 ? 4.886 11.039 8.107 1.00 98.56 281 TYR A CA 1
ATOM 2186 C C . TYR A 1 281 ? 4.710 9.856 9.076 1.00 98.56 281 TYR A C 1
ATOM 2188 O O . TYR A 1 281 ? 3.799 9.895 9.904 1.00 98.56 281 TYR A O 1
ATOM 2196 N N . LEU A 1 282 ? 5.594 8.851 9.016 1.00 97.50 282 LEU A N 1
ATOM 2197 C CA . LEU A 1 282 ? 5.536 7.579 9.757 1.00 97.50 282 LEU A CA 1
ATOM 2198 C C . LEU A 1 282 ? 4.362 6.650 9.376 1.00 97.50 282 LEU A C 1
ATOM 2200 O O . LEU A 1 282 ? 4.055 5.724 10.122 1.00 97.50 282 LEU A O 1
ATOM 2204 N N . ALA A 1 283 ? 3.724 6.839 8.219 1.00 96.75 283 ALA A N 1
ATOM 2205 C CA . ALA A 1 283 ? 2.879 5.812 7.603 1.00 96.75 283 ALA A CA 1
ATOM 2206 C C . ALA A 1 283 ? 3.786 4.821 6.849 1.00 96.75 283 ALA A C 1
ATOM 2208 O O . ALA A 1 283 ? 3.924 4.887 5.633 1.00 96.75 283 ALA A O 1
ATOM 2209 N N . LYS A 1 284 ? 4.502 3.976 7.603 1.00 96.00 284 LYS A N 1
ATOM 2210 C CA . LYS A 1 284 ? 5.622 3.162 7.095 1.00 96.00 284 LYS A CA 1
ATOM 2211 C C . LYS A 1 284 ? 5.244 2.291 5.905 1.00 96.00 284 LYS A C 1
ATOM 2213 O O . LYS A 1 284 ? 5.972 2.307 4.922 1.00 96.00 284 LYS A O 1
ATOM 2218 N N . ASN A 1 285 ? 4.105 1.610 6.008 1.00 96.25 285 ASN A N 1
ATOM 2219 C CA . ASN A 1 285 ? 3.618 0.659 5.017 1.00 96.25 285 ASN A CA 1
ATOM 2220 C C . ASN A 1 285 ? 2.889 1.331 3.834 1.00 96.25 285 ASN A C 1
ATOM 2222 O O . ASN A 1 285 ? 2.270 0.627 3.039 1.00 96.25 285 ASN A O 1
ATOM 2226 N N . PHE A 1 286 ? 2.867 2.668 3.743 1.00 98.19 286 PHE A N 1
ATOM 2227 C CA . PHE A 1 286 ? 2.127 3.372 2.696 1.00 98.19 286 PHE A CA 1
ATOM 2228 C C . PHE A 1 286 ? 2.902 3.376 1.372 1.00 98.19 286 PHE A C 1
ATOM 2230 O O . PHE A 1 286 ? 3.916 4.057 1.245 1.00 98.19 286 PHE A O 1
ATOM 2237 N N . ASN A 1 287 ? 2.380 2.663 0.376 1.00 97.50 287 ASN A N 1
ATOM 2238 C CA . ASN A 1 287 ? 2.919 2.597 -0.981 1.00 97.50 287 ASN A CA 1
ATOM 2239 C C . ASN A 1 287 ? 1.783 2.384 -2.008 1.00 97.50 287 ASN A C 1
ATOM 2241 O O . ASN A 1 287 ? 1.807 1.426 -2.777 1.00 97.50 287 ASN A O 1
ATOM 2245 N N . GLN A 1 288 ? 0.726 3.210 -1.952 1.00 96.62 288 GLN A N 1
ATOM 2246 C CA . GLN A 1 288 ? -0.371 3.195 -2.937 1.00 96.62 288 GLN A CA 1
ATOM 2247 C C . GLN A 1 288 ? -0.235 4.325 -3.947 1.00 96.62 288 GLN A C 1
ATOM 2249 O O . GLN A 1 288 ? 0.126 5.441 -3.572 1.00 96.62 288 GLN A O 1
ATOM 2254 N N . ASP A 1 289 ? -0.597 4.029 -5.195 1.00 95.94 289 ASP A N 1
ATOM 2255 C CA . ASP A 1 289 ? -0.587 4.972 -6.310 1.00 95.94 289 ASP A CA 1
ATOM 2256 C C . ASP A 1 289 ? -1.380 6.258 -5.996 1.00 95.94 289 ASP A C 1
ATOM 2258 O O . ASP A 1 289 ? -2.524 6.231 -5.519 1.00 95.94 289 ASP A O 1
ATOM 2262 N N . ILE A 1 290 ? -0.696 7.375 -6.252 1.00 97.94 290 ILE A N 1
ATOM 2263 C CA . ILE A 1 290 ? -1.100 8.777 -6.085 1.00 97.94 290 ILE A CA 1
ATOM 2264 C C . ILE A 1 290 ? -0.570 9.648 -7.246 1.00 97.94 290 ILE A C 1
ATOM 2266 O O . ILE A 1 290 ? -0.553 10.878 -7.153 1.00 97.94 290 ILE A O 1
ATOM 2270 N N . SER A 1 291 ? -0.134 9.024 -8.346 1.00 95.25 291 SER A N 1
ATOM 2271 C CA . SER A 1 291 ? 0.413 9.693 -9.536 1.00 95.25 291 SER A CA 1
ATOM 2272 C C . SER A 1 291 ? -0.572 10.717 -10.120 1.00 95.25 291 SER A C 1
ATOM 2274 O O . SER A 1 291 ? -0.203 11.853 -10.407 1.00 95.25 291 SER A O 1
ATOM 2276 N N . GLY A 1 292 ? -1.858 10.356 -10.186 1.00 94.75 292 GLY A N 1
ATOM 2277 C CA . GLY A 1 292 ? -2.953 11.191 -10.693 1.00 94.75 292 GLY A CA 1
ATOM 2278 C C . GLY A 1 292 ? -3.425 12.342 -9.787 1.00 94.75 292 GLY A C 1
ATOM 2279 O O . GLY A 1 292 ? -4.495 12.897 -10.040 1.00 94.75 292 GLY A O 1
ATOM 2280 N N . TRP A 1 293 ? -2.698 12.697 -8.722 1.00 98.12 293 TRP A N 1
ATOM 2281 C CA . TRP A 1 293 ? -3.050 13.829 -7.852 1.00 98.12 293 TRP A CA 1
ATOM 2282 C C . TRP A 1 293 ? -2.696 15.180 -8.496 1.00 98.12 293 TRP A C 1
ATOM 2284 O O . TRP A 1 293 ? -1.532 15.480 -8.750 1.00 98.12 293 TRP A O 1
ATOM 2294 N N . ASP A 1 294 ? -3.688 16.059 -8.673 1.00 97.06 294 ASP A N 1
ATOM 2295 C CA . ASP A 1 294 ? -3.432 17.470 -8.987 1.00 97.06 294 ASP A CA 1
ATOM 2296 C C . ASP A 1 294 ? -2.847 18.186 -7.759 1.00 97.06 294 ASP A C 1
ATOM 2298 O O . ASP A 1 294 ? -3.544 18.445 -6.771 1.00 97.06 294 ASP A O 1
ATOM 2302 N N . THR A 1 295 ? -1.556 18.509 -7.827 1.00 97.38 295 THR A N 1
ATOM 2303 C CA . THR A 1 295 ? -0.823 19.257 -6.798 1.00 97.38 295 THR A CA 1
ATOM 2304 C C . THR A 1 295 ? -0.668 20.749 -7.107 1.00 97.38 295 THR A C 1
ATOM 2306 O O . THR A 1 295 ? -0.056 21.462 -6.314 1.00 97.38 295 THR A O 1
ATOM 2309 N N . SER A 1 296 ? -1.228 21.263 -8.208 1.00 95.94 296 SER A N 1
ATOM 2310 C CA . SER A 1 296 ? -0.957 22.621 -8.718 1.00 95.94 296 SER A CA 1
ATOM 2311 C C . SER A 1 296 ? -1.312 23.758 -7.746 1.00 95.94 296 SER A C 1
ATOM 2313 O O . SER A 1 296 ? -0.694 24.824 -7.787 1.00 95.94 296 SER A O 1
ATOM 2315 N N . ASN A 1 297 ? -2.261 23.536 -6.828 1.00 96.94 297 ASN A N 1
ATOM 2316 C CA . ASN A 1 297 ? -2.635 24.475 -5.760 1.00 96.94 297 ASN A CA 1
ATOM 2317 C C . ASN A 1 297 ? -1.930 24.215 -4.410 1.00 96.94 297 ASN A C 1
ATOM 2319 O O . ASN A 1 297 ? -2.128 24.979 -3.456 1.00 96.94 297 ASN A O 1
ATOM 2323 N N . VAL A 1 298 ? -1.106 23.168 -4.293 1.00 98.31 298 VAL A N 1
ATOM 2324 C CA . VAL A 1 298 ? -0.432 22.798 -3.041 1.00 98.31 298 VAL A CA 1
ATOM 2325 C C . VAL A 1 298 ? 0.713 23.766 -2.752 1.00 98.31 298 VAL A C 1
ATOM 2327 O O . VAL A 1 298 ? 1.569 24.030 -3.587 1.00 98.31 298 VAL A O 1
ATOM 2330 N N . THR A 1 299 ? 0.754 24.284 -1.522 1.00 96.81 299 THR A N 1
ATOM 2331 C CA . THR A 1 299 ? 1.764 25.269 -1.090 1.00 96.81 299 THR A CA 1
ATOM 2332 C C . THR A 1 299 ? 2.756 24.721 -0.061 1.00 96.81 299 THR A C 1
ATOM 2334 O O . THR A 1 299 ? 3.827 25.293 0.135 1.00 96.81 299 THR A O 1
ATOM 2337 N N . GLN A 1 300 ? 2.410 23.623 0.617 1.00 97.25 300 GLN A N 1
ATOM 2338 C CA . GLN A 1 300 ? 3.139 23.073 1.765 1.00 97.25 300 GLN A CA 1
ATOM 2339 C C . GLN A 1 300 ? 3.162 21.542 1.716 1.00 97.25 300 GLN A C 1
ATOM 2341 O O . GLN A 1 300 ? 2.107 20.911 1.832 1.00 97.25 300 GLN A O 1
ATOM 2346 N N . MET A 1 301 ? 4.364 20.969 1.603 1.00 98.00 301 MET A N 1
ATOM 2347 C CA . MET A 1 301 ? 4.631 19.521 1.560 1.00 98.00 301 MET A CA 1
ATOM 2348 C C . MET A 1 301 ? 5.690 19.087 2.597 1.00 98.00 301 MET A C 1
ATOM 2350 O O . MET A 1 301 ? 6.180 17.959 2.580 1.00 98.00 301 MET A O 1
ATOM 2354 N N . GLN A 1 302 ? 6.074 19.956 3.540 1.00 98.38 302 GLN A N 1
ATOM 2355 C CA . GLN A 1 302 ? 7.138 19.631 4.491 1.00 98.38 302 GLN A CA 1
ATOM 2356 C C . GLN A 1 302 ? 6.825 18.371 5.322 1.00 98.38 302 GLN A C 1
ATOM 2358 O O . GLN A 1 302 ? 5.745 18.238 5.901 1.00 98.38 302 GLN A O 1
ATOM 2363 N N . ASN A 1 303 ? 7.809 17.474 5.435 1.00 98.56 303 ASN A N 1
ATOM 2364 C CA . ASN A 1 303 ? 7.725 16.142 6.054 1.00 98.56 303 ASN A CA 1
ATOM 2365 C C . ASN A 1 303 ? 6.697 15.168 5.415 1.00 98.56 303 ASN A C 1
ATOM 2367 O O . ASN A 1 303 ? 6.357 14.193 6.078 1.00 98.56 303 ASN A O 1
ATOM 2371 N N . MET A 1 304 ? 6.155 15.412 4.209 1.00 98.50 304 MET A N 1
ATOM 2372 C CA . MET A 1 304 ? 5.005 14.660 3.656 1.00 98.50 304 MET A CA 1
ATOM 2373 C C . MET A 1 304 ? 5.154 13.129 3.697 1.00 98.50 304 MET A C 1
ATOM 2375 O O . MET A 1 304 ? 4.246 12.483 4.213 1.00 98.50 304 MET A O 1
ATOM 2379 N N . PHE A 1 305 ? 6.297 12.592 3.260 1.00 98.75 305 PHE A N 1
ATOM 2380 C CA . PHE A 1 305 ? 6.654 11.163 3.240 1.00 98.75 305 PHE A CA 1
ATOM 2381 C C . PHE A 1 305 ? 7.788 10.825 4.222 1.00 98.75 305 PHE A C 1
ATOM 2383 O O . PHE A 1 305 ? 8.467 9.809 4.100 1.00 98.75 305 PHE A O 1
ATOM 2390 N N . ARG A 1 306 ? 8.032 11.684 5.217 1.00 98.62 306 ARG A N 1
ATOM 2391 C CA . ARG A 1 306 ? 9.096 11.464 6.200 1.00 98.62 306 ARG A CA 1
ATOM 2392 C C . ARG A 1 306 ? 8.890 10.129 6.919 1.00 98.62 306 ARG A C 1
ATOM 2394 O O . ARG A 1 306 ? 7.821 9.903 7.475 1.00 98.62 306 ARG A O 1
ATOM 2401 N N . GLU A 1 307 ? 9.921 9.295 7.004 1.00 98.31 307 GLU A N 1
ATOM 2402 C CA . GLU A 1 307 ? 9.869 7.986 7.676 1.00 98.31 307 GLU A CA 1
ATOM 2403 C C . GLU A 1 307 ? 8.722 7.083 7.141 1.00 98.31 307 GLU A C 1
ATOM 2405 O O . GLU A 1 307 ? 8.263 6.179 7.843 1.00 98.31 307 GLU A O 1
ATOM 2410 N N . ALA A 1 308 ? 8.247 7.328 5.908 1.00 97.69 308 ALA A N 1
ATOM 2411 C CA . ALA A 1 308 ? 7.410 6.409 5.138 1.00 97.69 308 ALA A CA 1
ATOM 2412 C C . ALA A 1 308 ? 8.353 5.425 4.432 1.00 97.69 308 ALA A C 1
ATOM 2414 O O . ALA A 1 308 ? 8.859 5.691 3.345 1.00 97.69 308 ALA A O 1
ATOM 2415 N N . VAL A 1 309 ? 8.690 4.351 5.147 1.00 97.69 309 VAL A N 1
ATOM 2416 C CA . VAL A 1 309 ? 9.782 3.425 4.807 1.00 97.69 309 VAL A CA 1
ATOM 2417 C C . VAL A 1 309 ? 9.573 2.784 3.436 1.00 97.69 309 VAL A C 1
ATOM 2419 O O . VAL A 1 309 ? 10.513 2.762 2.642 1.00 97.69 309 VAL A O 1
ATOM 2422 N N . ASP A 1 310 ? 8.353 2.335 3.147 1.00 98.12 310 ASP A N 1
ATOM 2423 C CA . ASP A 1 310 ? 8.026 1.525 1.969 1.00 98.12 310 ASP A CA 1
ATOM 2424 C C . ASP A 1 310 ? 7.577 2.365 0.755 1.00 98.12 310 ASP A C 1
ATOM 2426 O O . ASP A 1 310 ? 7.274 1.793 -0.288 1.00 98.12 310 ASP A O 1
ATOM 2430 N N . PHE A 1 311 ? 7.493 3.699 0.872 1.00 98.50 311 PHE A N 1
ATOM 2431 C CA . PHE A 1 311 ? 6.950 4.558 -0.188 1.00 98.50 311 PHE A CA 1
ATOM 2432 C C . PHE A 1 311 ? 7.923 4.715 -1.364 1.00 98.50 311 PHE A C 1
ATOM 2434 O O . PHE A 1 311 ? 9.003 5.285 -1.203 1.00 98.50 311 PHE A O 1
ATOM 2441 N N . ASP A 1 312 ? 7.498 4.272 -2.547 1.00 98.00 312 ASP A N 1
ATOM 2442 C CA . ASP A 1 312 ? 8.236 4.366 -3.809 1.00 98.00 312 ASP A CA 1
ATOM 2443 C C . ASP A 1 312 ? 7.264 4.362 -5.014 1.00 98.00 312 ASP A C 1
ATOM 2445 O O . ASP A 1 312 ? 7.345 3.521 -5.904 1.00 98.00 312 ASP A O 1
ATOM 2449 N N . GLN A 1 313 ? 6.255 5.246 -5.004 1.00 97.25 313 GLN A N 1
ATOM 2450 C CA . GLN A 1 313 ? 5.325 5.426 -6.135 1.00 97.25 313 GLN A CA 1
ATOM 2451 C C . GLN A 1 313 ? 5.721 6.613 -7.008 1.00 97.25 313 GLN A C 1
ATOM 2453 O O . GLN A 1 313 ? 6.127 7.652 -6.482 1.00 97.25 313 GLN A O 1
ATOM 2458 N N . ASP A 1 314 ? 5.518 6.475 -8.320 1.00 94.31 314 ASP A N 1
ATOM 2459 C CA . ASP A 1 314 ? 5.760 7.540 -9.291 1.00 94.31 314 ASP A CA 1
ATOM 2460 C C . ASP A 1 314 ? 4.938 8.803 -8.972 1.00 94.31 314 ASP A C 1
ATOM 2462 O O . ASP A 1 314 ? 3.716 8.780 -8.803 1.00 94.31 314 ASP A O 1
ATOM 2466 N N . ILE A 1 315 ? 5.664 9.914 -8.883 1.00 97.31 315 ILE A N 1
ATOM 2467 C CA . ILE A 1 315 ? 5.186 11.278 -8.630 1.00 97.31 315 ILE A CA 1
ATOM 2468 C C . ILE A 1 315 ? 5.915 12.289 -9.539 1.00 97.31 315 ILE A C 1
ATOM 2470 O O . ILE A 1 315 ? 5.926 13.491 -9.265 1.00 97.31 315 ILE A O 1
ATOM 2474 N N . SER A 1 316 ? 6.535 11.814 -10.625 1.00 92.06 316 SER A N 1
ATOM 2475 C CA . SER A 1 316 ? 7.248 12.623 -11.623 1.00 92.06 316 SER A CA 1
ATOM 2476 C C . SER A 1 316 ? 6.354 13.722 -12.213 1.00 92.06 316 SER A C 1
ATOM 2478 O O . SER A 1 316 ? 6.733 14.892 -12.227 1.00 92.06 316 SER A O 1
ATOM 2480 N N . GLY A 1 317 ? 5.119 13.369 -12.590 1.00 89.50 317 GLY A N 1
ATOM 2481 C CA . GLY A 1 317 ? 4.116 14.267 -13.174 1.00 89.50 317 GLY A CA 1
ATOM 2482 C C . GLY A 1 317 ? 3.456 15.277 -12.220 1.00 89.50 317 GLY A C 1
ATOM 2483 O O . GLY A 1 317 ? 2.537 15.988 -12.632 1.00 89.50 317 GLY A O 1
ATOM 2484 N N . TRP A 1 318 ? 3.869 15.362 -10.950 1.00 97.00 318 TRP A N 1
ATOM 2485 C CA . TRP A 1 318 ? 3.303 16.324 -9.995 1.00 97.00 318 TRP A CA 1
ATOM 2486 C C . TRP A 1 318 ? 3.732 17.770 -10.292 1.00 97.00 318 TRP A C 1
ATOM 2488 O O . TRP A 1 318 ? 4.913 18.112 -10.305 1.00 97.00 318 TRP A O 1
ATOM 2498 N N . ASN A 1 319 ? 2.760 18.677 -10.428 1.00 92.81 319 ASN A N 1
ATOM 2499 C CA . ASN A 1 319 ? 3.031 20.111 -10.551 1.00 92.81 319 ASN A CA 1
ATOM 2500 C C . ASN A 1 319 ? 3.376 20.720 -9.180 1.00 92.81 319 ASN A C 1
ATOM 2502 O O . ASN A 1 319 ? 2.492 20.940 -8.347 1.00 92.81 319 ASN A O 1
ATOM 2506 N N . THR A 1 320 ? 4.653 21.031 -8.958 1.00 96.06 320 THR A N 1
ATOM 2507 C CA . THR A 1 320 ? 5.166 21.606 -7.703 1.00 96.06 320 THR A CA 1
ATOM 2508 C C . THR A 1 320 ? 5.325 23.131 -7.704 1.00 96.06 320 THR A C 1
ATOM 2510 O O . THR A 1 320 ? 5.721 23.687 -6.680 1.00 96.06 320 THR A O 1
ATOM 2513 N N . SER A 1 321 ? 4.985 23.833 -8.794 1.00 92.94 321 SER A N 1
ATOM 2514 C CA . SER A 1 321 ? 5.300 25.267 -8.994 1.00 92.94 321 SER A CA 1
ATOM 2515 C C . SER A 1 321 ? 4.786 26.213 -7.891 1.00 92.94 321 SER A C 1
ATOM 2517 O O . SER A 1 321 ? 5.384 27.262 -7.634 1.00 92.94 321 SER A O 1
ATOM 2519 N N . SER A 1 322 ? 3.711 25.837 -7.191 1.00 95.69 322 SER A N 1
ATOM 2520 C CA . SER A 1 322 ? 3.109 26.582 -6.068 1.00 95.69 322 SER A CA 1
ATOM 2521 C C . SER A 1 322 ? 3.720 26.278 -4.686 1.00 95.69 322 SER A C 1
ATOM 2523 O O . SER A 1 322 ? 3.412 26.964 -3.701 1.00 95.69 322 SER A O 1
ATOM 2525 N N . VAL A 1 323 ? 4.572 25.254 -4.570 1.00 97.62 323 VAL A N 1
ATOM 2526 C CA . VAL A 1 323 ? 5.103 24.764 -3.290 1.00 97.62 323 VAL A CA 1
ATOM 2527 C C . VAL A 1 323 ? 6.219 25.683 -2.789 1.00 97.62 323 VAL A C 1
ATOM 2529 O O . VAL A 1 323 ? 7.191 25.944 -3.489 1.00 97.62 323 VAL A O 1
ATOM 2532 N N . ASN A 1 324 ? 6.120 26.148 -1.538 1.00 95.31 324 ASN A N 1
ATOM 2533 C CA . ASN A 1 324 ? 7.141 27.011 -0.923 1.00 95.31 324 ASN A CA 1
ATOM 2534 C C . ASN A 1 324 ? 7.994 26.325 0.160 1.00 95.31 324 ASN A C 1
ATOM 2536 O O . ASN A 1 324 ? 8.987 26.905 0.612 1.00 95.31 324 ASN A O 1
ATOM 2540 N N . ASN A 1 325 ? 7.645 25.102 0.578 1.00 96.06 325 ASN A N 1
ATOM 2541 C CA . ASN A 1 325 ? 8.350 24.369 1.632 1.00 96.06 325 ASN A CA 1
ATOM 2542 C C . ASN A 1 325 ? 8.261 22.842 1.436 1.00 96.06 325 ASN A C 1
ATOM 2544 O O . ASN A 1 325 ? 7.177 22.259 1.521 1.00 96.06 325 ASN A O 1
ATOM 2548 N N . MET A 1 326 ? 9.425 22.216 1.241 1.00 97.81 326 MET A N 1
ATOM 2549 C CA . MET A 1 326 ? 9.637 20.769 1.073 1.00 97.81 326 MET A CA 1
ATOM 2550 C C . MET A 1 326 ? 10.577 20.198 2.157 1.00 97.81 326 MET A C 1
ATOM 2552 O O . MET A 1 326 ? 11.107 19.094 2.040 1.00 97.81 326 MET A O 1
ATOM 2556 N N . SER A 1 327 ? 10.830 20.942 3.239 1.00 98.12 327 SER A N 1
ATOM 2557 C CA . SER A 1 327 ? 11.786 20.514 4.269 1.00 98.12 327 SER A CA 1
ATOM 2558 C C . SER A 1 327 ? 11.425 19.151 4.880 1.00 98.12 327 SER A C 1
ATOM 2560 O O . SER A 1 327 ? 10.295 18.914 5.313 1.00 98.12 327 SER A O 1
ATOM 2562 N N . ASN A 1 328 ? 12.415 18.260 4.963 1.00 98.56 328 ASN A N 1
ATOM 2563 C CA . ASN A 1 328 ? 12.301 16.873 5.424 1.00 98.56 328 ASN A CA 1
ATOM 2564 C C . ASN A 1 328 ? 11.303 15.995 4.629 1.00 98.56 328 ASN A C 1
ATOM 2566 O O . ASN A 1 328 ? 10.845 15.002 5.187 1.00 98.56 328 ASN A O 1
ATOM 2570 N N . MET A 1 329 ? 10.904 16.350 3.396 1.00 98.44 329 MET A N 1
ATOM 2571 C CA . MET A 1 329 ? 9.802 15.683 2.671 1.00 98.44 329 MET A CA 1
ATOM 2572 C C . MET A 1 329 ? 9.949 14.158 2.549 1.00 98.44 329 MET A C 1
ATOM 2574 O O . MET A 1 329 ? 8.975 13.471 2.839 1.00 98.44 329 MET A O 1
ATOM 2578 N N . PHE A 1 330 ? 11.145 13.657 2.231 1.00 98.69 330 PHE A N 1
ATOM 2579 C CA . PHE A 1 330 ? 11.502 12.237 2.078 1.00 98.69 330 PHE A CA 1
ATOM 2580 C C . PHE A 1 330 ? 12.542 11.776 3.118 1.00 98.69 330 PHE A C 1
ATOM 2582 O O . PHE A 1 330 ? 13.223 10.770 2.951 1.00 98.69 330 PHE A O 1
ATOM 2589 N N . LYS A 1 331 ? 12.701 12.514 4.223 1.00 98.69 331 LYS A N 1
ATOM 2590 C CA . LYS A 1 331 ? 13.674 12.190 5.277 1.00 98.69 331 LYS A CA 1
ATOM 2591 C C . LYS A 1 331 ? 13.406 10.796 5.859 1.00 98.69 331 LYS A C 1
ATOM 2593 O O . LYS A 1 331 ? 12.313 10.572 6.370 1.00 98.69 331 LYS A O 1
ATOM 2598 N N . PHE A 1 332 ? 14.387 9.892 5.830 1.00 98.44 332 PHE A N 1
ATOM 2599 C CA . PHE A 1 332 ? 14.227 8.460 6.149 1.00 98.44 332 PHE A CA 1
ATOM 2600 C C . PHE A 1 332 ? 13.120 7.723 5.351 1.00 98.44 332 PHE A C 1
ATOM 2602 O O . PHE A 1 332 ? 12.621 6.699 5.817 1.00 98.44 332 PHE A O 1
ATOM 2609 N N . ALA A 1 333 ? 12.711 8.208 4.173 1.00 97.94 333 ALA A N 1
ATOM 2610 C CA . ALA A 1 333 ? 11.979 7.388 3.204 1.00 97.94 333 ALA A CA 1
ATOM 2611 C C . ALA A 1 333 ? 13.016 6.515 2.483 1.00 97.94 333 ALA A C 1
ATOM 2613 O O . ALA A 1 333 ? 13.639 6.941 1.514 1.00 97.94 333 ALA A O 1
ATOM 2614 N N . THR A 1 334 ? 13.324 5.350 3.052 1.00 98.00 334 THR A N 1
ATOM 2615 C CA . THR A 1 334 ? 14.504 4.567 2.654 1.00 98.00 334 THR A CA 1
ATOM 2616 C C . THR A 1 334 ? 14.365 3.895 1.295 1.00 98.00 334 THR A C 1
ATOM 2618 O O . THR A 1 334 ? 15.392 3.705 0.647 1.00 98.00 334 THR A O 1
ATOM 2621 N N . SER A 1 335 ? 13.137 3.570 0.874 1.00 98.38 335 SER A N 1
ATOM 2622 C CA . SER A 1 335 ? 12.865 2.894 -0.404 1.00 98.38 335 SER A CA 1
ATOM 2623 C C . SER A 1 335 ? 12.691 3.853 -1.586 1.00 98.38 335 SER A C 1
ATOM 2625 O O . SER A 1 335 ? 12.845 3.426 -2.720 1.00 98.38 335 SER A O 1
ATOM 2627 N N . PHE A 1 336 ? 12.397 5.133 -1.331 1.00 98.50 336 PHE A N 1
ATOM 2628 C CA . PHE A 1 336 ? 12.058 6.112 -2.366 1.00 98.50 336 PHE A CA 1
ATOM 2629 C C . PHE A 1 336 ? 13.232 6.392 -3.319 1.00 98.50 336 PHE A C 1
ATOM 2631 O O . PHE A 1 336 ? 14.251 6.944 -2.892 1.00 98.50 336 PHE A O 1
ATOM 2638 N N . ASN A 1 337 ? 13.066 6.086 -4.608 1.00 96.62 337 ASN A N 1
ATOM 2639 C CA . ASN A 1 337 ? 14.023 6.419 -5.665 1.00 96.62 337 ASN A CA 1
ATOM 2640 C C . ASN A 1 337 ? 13.357 6.734 -7.024 1.00 96.62 337 ASN A C 1
ATOM 2642 O O . ASN A 1 337 ? 13.737 6.183 -8.054 1.00 96.62 337 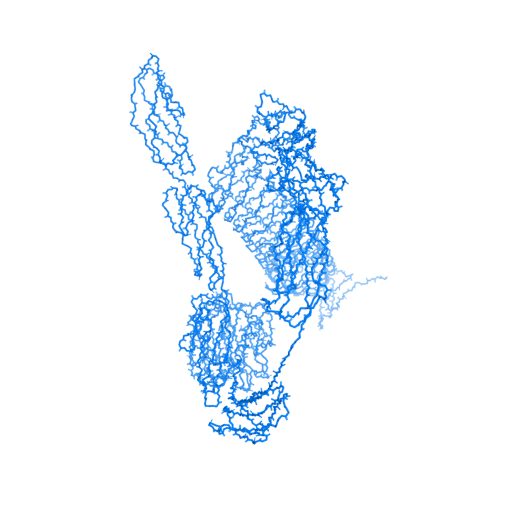ASN A O 1
ATOM 2646 N N . GLN A 1 338 ? 12.357 7.621 -7.026 1.00 96.62 338 GLN A N 1
ATOM 2647 C CA . GLN A 1 338 ? 11.620 8.016 -8.237 1.00 96.62 338 GLN A CA 1
ATOM 2648 C C . GLN A 1 338 ? 12.197 9.266 -8.922 1.00 96.62 338 GLN A C 1
ATOM 2650 O O . GLN A 1 338 ? 12.738 10.163 -8.267 1.00 96.62 338 GLN A O 1
ATOM 2655 N N . GLU A 1 339 ? 12.022 9.354 -10.244 1.00 91.38 339 GLU A N 1
ATOM 2656 C CA . GLU A 1 339 ? 12.554 10.438 -11.079 1.00 91.38 339 GLU A CA 1
ATOM 2657 C C . GLU A 1 339 ? 11.754 11.744 -10.940 1.00 91.38 339 GLU A C 1
ATOM 2659 O O . GLU A 1 339 ? 10.747 11.981 -11.604 1.00 91.38 339 GLU A O 1
ATOM 2664 N N . ILE A 1 340 ? 12.236 12.628 -10.066 1.00 95.38 340 ILE A N 1
ATOM 2665 C CA . ILE A 1 340 ? 11.638 13.943 -9.767 1.00 95.38 340 ILE A CA 1
ATOM 2666 C C . ILE A 1 340 ? 12.452 15.124 -10.333 1.00 95.38 340 ILE A C 1
ATOM 2668 O O . ILE A 1 340 ? 12.252 16.280 -9.950 1.00 95.38 340 ILE A O 1
ATOM 2672 N N . GLY A 1 341 ? 13.370 14.862 -11.272 1.00 88.00 341 GLY A N 1
ATOM 2673 C CA . GLY A 1 341 ? 14.214 15.878 -11.918 1.00 88.00 341 GLY A CA 1
ATOM 2674 C C . GLY A 1 341 ? 13.448 16.943 -12.724 1.00 88.00 341 GLY A C 1
ATOM 2675 O O . GLY A 1 341 ? 13.977 18.034 -12.936 1.00 88.00 341 GLY A O 1
ATOM 2676 N N . GLY A 1 342 ? 12.198 16.668 -13.119 1.00 83.62 342 GLY A N 1
ATOM 2677 C CA . GLY A 1 342 ? 11.317 17.595 -13.850 1.00 83.62 342 GLY A CA 1
ATOM 2678 C C . GLY A 1 342 ? 10.485 18.558 -12.984 1.00 83.62 342 GLY A C 1
ATOM 2679 O O . GLY A 1 342 ? 9.717 19.355 -13.518 1.00 83.62 342 GLY A O 1
ATOM 2680 N N . TRP A 1 343 ? 10.591 18.501 -11.652 1.00 93.00 343 TRP A N 1
ATOM 2681 C CA . TRP A 1 343 ? 9.783 19.332 -10.748 1.00 93.00 343 TRP A CA 1
ATOM 2682 C C . TRP A 1 343 ? 10.150 20.831 -10.788 1.00 93.00 343 TRP A C 1
ATOM 2684 O O . TRP A 1 343 ? 11.290 21.223 -10.529 1.00 93.00 343 TRP A O 1
ATOM 2694 N N . ASP A 1 344 ? 9.152 21.704 -10.989 1.00 89.19 344 ASP A N 1
ATOM 2695 C CA . ASP A 1 344 ? 9.314 23.155 -10.806 1.00 89.19 344 ASP A CA 1
ATOM 2696 C C . ASP A 1 344 ? 9.424 23.499 -9.313 1.00 89.19 344 ASP A C 1
ATOM 2698 O O . ASP A 1 344 ? 8.430 23.538 -8.580 1.00 89.19 344 ASP A O 1
ATOM 2702 N N . VAL A 1 345 ? 10.648 23.772 -8.865 1.00 93.00 345 VAL A N 1
ATOM 2703 C CA . VAL A 1 345 ? 10.968 24.150 -7.482 1.00 93.00 345 VAL A CA 1
ATOM 2704 C C . VAL A 1 345 ? 11.234 25.652 -7.293 1.00 93.00 345 VAL A C 1
ATOM 2706 O O . VAL A 1 345 ? 11.672 26.060 -6.215 1.00 93.00 345 VAL A O 1
ATOM 2709 N N . ARG A 1 346 ? 10.939 26.508 -8.289 1.00 89.00 346 ARG A N 1
ATOM 2710 C CA . ARG A 1 346 ? 11.272 27.956 -8.287 1.00 89.00 346 ARG A CA 1
ATOM 2711 C C . ARG A 1 346 ? 10.730 28.729 -7.079 1.00 89.00 346 ARG A C 1
ATOM 2713 O O . ARG A 1 346 ? 11.350 29.696 -6.623 1.00 89.00 346 ARG A O 1
ATOM 2720 N N . SER A 1 347 ? 9.584 28.291 -6.556 1.00 92.38 347 SER A N 1
ATOM 2721 C CA . SER A 1 347 ? 8.894 28.868 -5.392 1.00 92.38 347 SER A CA 1
ATOM 2722 C C . SER A 1 347 ? 9.412 28.367 -4.035 1.00 92.38 347 SER A C 1
ATOM 2724 O O . SER A 1 347 ? 9.050 28.929 -2.994 1.00 92.38 347 SER A O 1
ATOM 2726 N N . VAL A 1 348 ? 10.241 27.318 -4.002 1.00 95.94 348 VAL A N 1
ATOM 2727 C CA . VAL A 1 348 ? 10.631 26.630 -2.765 1.00 95.94 348 VAL A CA 1
ATOM 2728 C C . VAL A 1 348 ? 11.669 27.440 -1.988 1.00 95.94 348 VAL A C 1
ATOM 2730 O O . VAL A 1 348 ? 12.764 27.726 -2.457 1.00 95.94 348 VAL A O 1
ATOM 2733 N N . THR A 1 349 ? 11.345 27.770 -0.736 1.00 94.94 349 THR A N 1
ATOM 2734 C CA . THR A 1 349 ? 12.204 28.561 0.167 1.00 94.94 349 THR A CA 1
ATOM 2735 C C . THR A 1 349 ? 12.942 27.717 1.209 1.00 94.94 349 THR A C 1
ATOM 2737 O O . THR A 1 349 ? 13.874 28.196 1.863 1.00 94.94 349 THR A O 1
ATOM 2740 N N . ASN A 1 350 ? 12.544 26.453 1.389 1.00 96.25 350 ASN A N 1
ATOM 2741 C CA . ASN A 1 350 ? 13.128 25.552 2.380 1.00 96.25 350 ASN A CA 1
ATOM 2742 C C . ASN A 1 350 ? 13.056 24.082 1.932 1.00 96.25 350 ASN A C 1
ATOM 2744 O O . ASN A 1 350 ? 11.969 23.526 1.773 1.00 96.25 350 ASN A O 1
ATOM 2748 N N . MET A 1 351 ? 14.231 23.467 1.801 1.00 97.19 351 MET A N 1
ATOM 2749 C CA . MET A 1 351 ? 14.486 22.058 1.478 1.00 97.19 351 MET A CA 1
ATOM 2750 C C . MET A 1 351 ? 15.346 21.378 2.569 1.00 97.19 351 MET A C 1
ATOM 2752 O O . MET A 1 351 ? 15.955 20.337 2.342 1.00 97.19 351 MET A O 1
ATOM 2756 N N . THR A 1 352 ? 15.444 21.966 3.768 1.00 97.50 352 THR A N 1
ATOM 2757 C CA . THR A 1 352 ? 16.285 21.460 4.871 1.00 97.50 352 THR A CA 1
ATOM 2758 C C . THR A 1 352 ? 15.962 19.995 5.166 1.00 97.50 352 THR A C 1
ATOM 2760 O O . THR A 1 352 ? 14.818 19.669 5.489 1.00 97.50 352 THR A O 1
ATOM 2763 N N . GLY A 1 353 ? 16.968 19.128 5.047 1.00 98.00 353 GLY A N 1
ATOM 2764 C CA . GLY A 1 353 ? 16.884 17.685 5.263 1.00 98.00 353 GLY A CA 1
ATOM 2765 C C . GLY A 1 353 ? 15.955 16.920 4.315 1.00 98.00 353 GLY A C 1
ATOM 2766 O O . GLY A 1 353 ? 15.482 15.862 4.715 1.00 98.00 353 GLY A O 1
ATOM 2767 N N . MET A 1 354 ? 15.620 17.453 3.129 1.00 98.00 354 MET A N 1
ATOM 2768 C CA . MET A 1 354 ? 14.601 16.892 2.219 1.00 98.00 354 MET A CA 1
ATOM 2769 C C . MET A 1 354 ? 14.754 15.385 1.960 1.00 98.00 354 MET A C 1
ATOM 2771 O O . MET A 1 354 ? 13.760 14.677 2.085 1.00 98.00 354 MET A O 1
ATOM 2775 N N . PHE A 1 355 ? 15.977 14.916 1.714 1.00 98.38 355 PHE A N 1
ATOM 2776 C CA . PHE A 1 355 ? 16.365 13.521 1.465 1.00 98.38 355 PHE A CA 1
ATOM 2777 C C . PHE A 1 355 ? 17.325 12.987 2.549 1.00 98.38 355 PHE A C 1
ATOM 2779 O O . PHE A 1 355 ? 18.124 12.086 2.307 1.00 98.38 355 PHE A O 1
ATOM 2786 N N . GLU A 1 356 ? 17.316 13.559 3.760 1.00 98.44 356 GLU A N 1
ATOM 2787 C CA . GLU A 1 356 ? 18.238 13.145 4.828 1.00 98.44 356 GLU A CA 1
ATOM 2788 C C . GLU A 1 356 ? 17.978 11.676 5.221 1.00 98.44 356 GLU A C 1
ATOM 2790 O O . GLU A 1 356 ? 16.904 11.339 5.720 1.00 98.44 356 GLU A O 1
ATOM 2795 N N . ASN A 1 357 ? 18.962 10.803 5.001 1.00 98.25 357 ASN A N 1
ATOM 2796 C CA . ASN A 1 357 ? 18.863 9.342 5.112 1.00 98.25 357 ASN A CA 1
ATOM 2797 C C . ASN A 1 357 ? 17.761 8.688 4.243 1.00 98.25 357 ASN A C 1
ATOM 2799 O O . ASN A 1 357 ? 17.230 7.642 4.615 1.00 98.25 357 ASN A O 1
ATOM 2803 N N . ALA A 1 358 ? 17.404 9.281 3.098 1.00 97.62 358 ALA A N 1
ATOM 2804 C CA . ALA A 1 358 ? 16.659 8.587 2.041 1.00 97.62 358 ALA A CA 1
ATOM 2805 C C . ALA A 1 358 ? 17.632 7.657 1.292 1.00 97.62 358 ALA A C 1
ATOM 2807 O O . ALA A 1 358 ? 18.255 8.058 0.314 1.00 97.62 358 ALA A O 1
ATOM 2808 N N . THR A 1 359 ? 17.881 6.464 1.836 1.00 96.81 359 THR A N 1
ATOM 2809 C CA . THR A 1 359 ? 19.094 5.679 1.536 1.00 96.81 359 THR A CA 1
ATOM 2810 C C . THR A 1 359 ? 19.260 5.260 0.079 1.00 96.81 359 THR A C 1
ATOM 2812 O O . THR A 1 359 ? 20.392 5.286 -0.396 1.00 96.81 359 THR A O 1
ATOM 2815 N N . LEU A 1 360 ? 18.181 4.907 -0.629 1.00 97.19 360 LEU A N 1
ATOM 2816 C CA . LEU A 1 360 ? 18.259 4.559 -2.054 1.00 97.19 360 LEU A CA 1
ATOM 2817 C C . LEU A 1 360 ? 18.249 5.783 -2.984 1.00 97.19 360 LEU A C 1
ATOM 2819 O O . LEU A 1 360 ? 18.721 5.672 -4.110 1.00 97.19 360 LEU A O 1
ATOM 2823 N N . PHE A 1 361 ? 17.764 6.943 -2.521 1.00 98.06 361 PHE A N 1
ATOM 2824 C CA . PHE A 1 361 ? 17.537 8.107 -3.380 1.00 98.06 361 PHE A CA 1
ATOM 2825 C C . PHE A 1 361 ? 18.836 8.635 -4.011 1.00 98.06 361 PHE A C 1
ATOM 2827 O O . PHE A 1 361 ? 19.709 9.134 -3.291 1.00 98.06 361 PHE A O 1
ATOM 2834 N N . ASN A 1 362 ? 18.950 8.563 -5.342 1.00 95.00 362 ASN A N 1
ATOM 2835 C CA . ASN A 1 362 ? 20.139 8.969 -6.104 1.00 95.00 362 ASN A CA 1
ATOM 2836 C C . ASN A 1 362 ? 19.867 9.810 -7.377 1.00 95.00 362 ASN A C 1
ATOM 2838 O O . ASN A 1 362 ? 20.831 10.289 -7.987 1.00 95.00 362 ASN A O 1
ATOM 2842 N N . GLY A 1 363 ? 18.595 10.020 -7.746 1.00 91.56 363 GLY A N 1
ATOM 2843 C CA . GLY A 1 363 ? 18.158 10.661 -8.999 1.00 91.56 363 GLY A CA 1
ATOM 2844 C C . GLY A 1 363 ? 18.736 12.059 -9.276 1.00 91.56 363 GLY A C 1
ATOM 2845 O O . GLY A 1 363 ? 19.171 12.773 -8.371 1.00 91.56 363 GLY A O 1
ATOM 2846 N N . ASN A 1 364 ? 18.775 12.467 -10.546 1.00 88.69 364 ASN A N 1
ATOM 2847 C CA . ASN A 1 364 ? 19.467 13.693 -10.957 1.00 88.69 364 ASN A CA 1
ATOM 2848 C C . ASN A 1 364 ? 18.605 14.954 -10.753 1.00 88.69 364 ASN A C 1
ATOM 2850 O O . ASN A 1 364 ? 17.592 15.133 -11.422 1.00 88.69 364 ASN A O 1
ATOM 2854 N N . LEU A 1 365 ? 19.042 15.863 -9.871 1.00 93.44 365 LEU A N 1
ATOM 2855 C CA . LEU A 1 365 ? 18.359 17.131 -9.578 1.00 93.44 365 LEU A CA 1
ATOM 2856 C C . LEU A 1 365 ? 19.145 18.364 -10.059 1.00 93.44 365 LEU A C 1
ATOM 2858 O O . LEU A 1 365 ? 18.833 19.485 -9.656 1.00 93.44 365 LEU A O 1
ATOM 2862 N N . SER A 1 366 ? 20.173 18.197 -10.899 1.00 87.12 366 SER A N 1
ATOM 2863 C CA . SER A 1 366 ? 20.981 19.327 -11.397 1.00 87.12 366 SER A CA 1
ATOM 2864 C C . SER A 1 366 ? 20.197 20.276 -12.323 1.00 87.12 366 SER A C 1
ATOM 2866 O O . SER A 1 366 ? 20.493 21.470 -12.363 1.00 87.12 366 SER A O 1
ATOM 2868 N N . SER A 1 367 ? 19.134 19.775 -12.963 1.00 81.31 367 SER A N 1
ATOM 2869 C CA . SER A 1 367 ? 18.129 20.523 -13.739 1.00 81.31 367 SER A CA 1
ATOM 2870 C C . SER A 1 367 ? 17.269 21.489 -12.911 1.00 81.31 367 SER A C 1
ATOM 2872 O O . SER A 1 367 ? 16.672 22.413 -13.466 1.00 81.31 367 SER A O 1
ATOM 2874 N N . TRP A 1 368 ? 17.163 21.303 -11.589 1.00 89.06 368 TRP A N 1
ATOM 2875 C CA . TRP A 1 368 ? 16.251 22.089 -10.754 1.00 89.06 368 TRP A CA 1
ATOM 2876 C C . TRP A 1 368 ? 16.625 23.581 -10.737 1.00 89.06 368 TRP A C 1
ATOM 2878 O O . TRP A 1 368 ? 17.642 23.997 -10.173 1.00 89.06 368 TRP A O 1
ATOM 2888 N N . CYS A 1 369 ? 15.737 24.408 -11.295 1.00 84.38 369 CYS A N 1
ATOM 2889 C CA . CYS A 1 369 ? 15.855 25.864 -11.328 1.00 84.38 369 CYS A CA 1
ATOM 2890 C C . CYS A 1 369 ? 15.692 26.488 -9.924 1.00 84.38 369 CYS A C 1
ATOM 2892 O O . CYS A 1 369 ? 14.594 26.826 -9.475 1.00 84.38 369 CYS A O 1
ATOM 2894 N N . VAL A 1 370 ? 16.816 26.677 -9.223 1.00 87.94 370 VAL A N 1
ATOM 2895 C CA . VAL A 1 370 ? 16.879 27.217 -7.852 1.00 87.94 370 VAL A CA 1
ATOM 2896 C C . VAL A 1 370 ? 17.502 28.624 -7.849 1.00 87.94 370 VAL A C 1
ATOM 2898 O O . VAL A 1 370 ? 18.564 28.873 -7.282 1.00 87.94 370 VAL A O 1
ATOM 2901 N N . SER A 1 371 ? 16.819 29.572 -8.501 1.00 80.00 371 SER A N 1
ATOM 2902 C CA . SER A 1 371 ? 17.258 30.977 -8.665 1.00 80.00 371 SER A CA 1
ATOM 2903 C C . SER A 1 371 ? 17.301 31.797 -7.372 1.00 80.00 371 SER A C 1
ATOM 2905 O O . SER A 1 371 ? 18.070 32.752 -7.244 1.00 80.00 371 SER A O 1
ATOM 2907 N N . HIS A 1 372 ? 16.511 31.399 -6.381 1.00 83.25 372 HIS A N 1
ATOM 2908 C CA . HIS A 1 372 ? 16.614 31.855 -4.999 1.00 83.25 372 HIS A CA 1
ATOM 2909 C C . HIS A 1 372 ? 17.388 30.795 -4.211 1.00 83.25 372 HIS A C 1
ATOM 2911 O O . HIS A 1 372 ? 17.196 29.617 -4.461 1.00 83.25 372 HIS A O 1
ATOM 2917 N N . ASN A 1 373 ? 18.229 31.166 -3.242 1.00 85.12 373 ASN A N 1
ATOM 2918 C CA . ASN A 1 373 ? 18.973 30.190 -2.430 1.00 85.12 373 ASN A CA 1
ATOM 2919 C C . ASN A 1 373 ? 18.144 29.787 -1.182 1.00 85.12 373 ASN A C 1
ATOM 2921 O O . ASN A 1 373 ? 18.087 30.584 -0.236 1.00 85.12 373 ASN A O 1
ATOM 2925 N N . PRO A 1 374 ? 17.458 28.622 -1.160 1.00 90.69 374 PRO A N 1
ATOM 2926 C CA . PRO A 1 374 ? 16.605 28.215 -0.047 1.00 90.69 374 PRO A CA 1
ATOM 2927 C C . PRO A 1 374 ? 17.426 27.763 1.163 1.00 90.69 374 PRO A C 1
ATOM 2929 O O . PRO A 1 374 ? 18.636 27.563 1.104 1.00 90.69 374 PRO A O 1
ATOM 2932 N N . SER A 1 375 ? 16.752 27.523 2.287 1.00 94.88 375 SER A N 1
ATOM 2933 C CA . SER A 1 375 ? 17.384 26.817 3.405 1.00 94.88 375 SER A CA 1
ATOM 2934 C C . SER A 1 375 ? 17.480 25.317 3.092 1.00 94.88 375 SER A C 1
ATOM 2936 O O . SER A 1 375 ? 16.454 24.643 3.037 1.00 94.88 375 SER A O 1
ATOM 2938 N N . HIS A 1 376 ? 18.692 24.798 2.873 1.00 93.88 376 HIS A N 1
ATOM 2939 C CA . HIS A 1 376 ? 18.976 23.412 2.442 1.00 93.88 376 HIS A CA 1
ATOM 2940 C C . HIS A 1 376 ? 19.940 22.660 3.382 1.00 93.88 376 HIS A C 1
ATOM 2942 O O . HIS A 1 376 ? 20.649 21.738 2.983 1.00 93.88 376 HIS A O 1
ATOM 2948 N N . GLY A 1 377 ? 19.953 23.011 4.673 1.00 94.12 377 GLY A N 1
ATOM 2949 C CA . GLY A 1 377 ? 20.791 22.323 5.664 1.00 94.12 377 GLY A CA 1
ATOM 2950 C C . GLY A 1 377 ? 20.533 20.809 5.683 1.00 94.12 377 GLY A C 1
ATOM 2951 O O . GLY A 1 377 ? 19.380 20.387 5.723 1.00 94.12 377 GLY A O 1
ATOM 2952 N N . SER A 1 378 ? 21.594 20.000 5.628 1.00 95.56 378 SER A N 1
ATOM 2953 C CA . SER A 1 378 ? 21.533 18.526 5.547 1.00 95.56 378 SER A CA 1
ATOM 2954 C C . SER A 1 378 ? 20.691 17.954 4.388 1.00 95.56 378 SER A C 1
ATOM 2956 O O . SER A 1 378 ? 20.255 16.811 4.493 1.00 95.56 378 SER A O 1
ATOM 2958 N N . PHE A 1 379 ? 20.458 18.720 3.305 1.00 96.00 379 PHE A N 1
ATOM 2959 C CA . PHE A 1 379 ? 19.561 18.403 2.172 1.00 96.00 379 PHE A CA 1
ATOM 2960 C C . PHE A 1 379 ? 19.451 16.913 1.829 1.00 96.00 379 PHE A C 1
ATOM 2962 O O . PHE A 1 379 ? 18.342 16.391 1.802 1.00 96.00 379 PHE A O 1
ATOM 2969 N N . ALA A 1 380 ? 20.590 16.246 1.636 1.00 96.12 380 ALA A N 1
ATOM 2970 C CA . ALA A 1 380 ? 20.687 14.857 1.190 1.00 96.12 380 ALA A CA 1
ATOM 2971 C C . ALA A 1 380 ? 21.651 14.002 2.046 1.00 96.12 380 ALA A C 1
ATOM 2973 O O . ALA A 1 380 ? 22.162 12.975 1.601 1.00 96.12 380 ALA A O 1
ATOM 2974 N N . THR A 1 381 ? 21.953 14.424 3.282 1.00 96.88 381 THR A N 1
ATOM 2975 C CA . THR A 1 381 ? 22.933 13.731 4.140 1.00 96.88 381 THR A CA 1
ATOM 2976 C C . THR A 1 381 ? 22.469 12.307 4.464 1.00 96.88 381 THR A C 1
ATOM 2978 O O . THR A 1 381 ? 21.457 12.139 5.138 1.00 96.88 381 THR A O 1
ATOM 2981 N N . GLY A 1 382 ? 23.218 11.296 4.012 1.00 94.19 382 GLY A N 1
ATOM 2982 C CA . GLY A 1 382 ? 22.892 9.875 4.208 1.00 94.19 382 GLY A CA 1
ATOM 2983 C C . GLY A 1 382 ? 22.006 9.247 3.121 1.00 94.19 382 GLY A C 1
ATOM 2984 O O . GLY A 1 382 ? 21.544 8.128 3.315 1.00 94.19 382 GLY A O 1
ATOM 2985 N N . SER A 1 383 ? 21.749 9.951 2.015 1.00 97.06 383 SER A N 1
ATOM 2986 C CA . SER A 1 383 ? 21.167 9.371 0.790 1.00 97.06 383 SER A CA 1
ATOM 2987 C C . SER A 1 383 ? 22.248 8.909 -0.195 1.00 97.06 383 SER A C 1
ATOM 2989 O O . SER A 1 383 ? 23.433 9.175 0.025 1.00 97.06 383 SER A O 1
ATOM 2991 N N . GLY A 1 384 ? 21.837 8.266 -1.292 1.00 93.31 384 GLY A N 1
ATOM 2992 C CA . GLY A 1 384 ? 22.698 7.950 -2.436 1.00 93.31 384 GLY A CA 1
ATOM 2993 C C . GLY A 1 384 ? 23.023 9.148 -3.344 1.00 93.31 384 GLY A C 1
ATOM 2994 O O . GLY A 1 384 ? 23.829 9.012 -4.263 1.00 93.31 384 GLY A O 1
ATOM 2995 N N . LEU A 1 385 ? 22.426 10.323 -3.107 1.00 94.31 385 LEU A N 1
ATOM 2996 C CA . LEU A 1 385 ? 22.559 11.495 -3.973 1.00 94.31 385 LEU A CA 1
ATOM 2997 C C . LEU A 1 385 ? 23.978 12.089 -3.932 1.00 94.31 385 LEU A C 1
ATOM 2999 O O . LEU A 1 385 ? 24.417 12.648 -2.921 1.00 94.31 385 LEU A O 1
ATOM 3003 N N . ILE A 1 386 ? 24.677 12.029 -5.066 1.00 91.62 386 ILE A N 1
ATOM 3004 C CA . ILE A 1 386 ? 26.015 12.608 -5.238 1.00 91.62 386 ILE A CA 1
ATOM 3005 C C . ILE A 1 386 ? 25.964 14.124 -5.473 1.00 91.62 386 ILE A C 1
ATOM 3007 O O . ILE A 1 386 ? 24.998 14.659 -6.009 1.00 91.62 386 ILE A O 1
ATOM 3011 N N . ALA A 1 387 ? 27.045 14.831 -5.129 1.00 86.81 387 ALA A N 1
ATOM 3012 C CA . ALA A 1 387 ? 27.106 16.294 -5.217 1.00 86.81 387 ALA A CA 1
ATOM 3013 C C . ALA A 1 387 ? 26.976 16.863 -6.648 1.00 86.81 387 ALA A C 1
ATOM 3015 O O . ALA A 1 387 ? 26.616 18.028 -6.794 1.00 86.81 387 ALA A O 1
ATOM 3016 N N . ALA A 1 388 ? 27.249 16.064 -7.688 1.00 86.69 388 ALA A N 1
ATOM 3017 C CA . ALA A 1 388 ? 27.016 16.442 -9.086 1.00 86.69 388 ALA A CA 1
ATOM 3018 C C . ALA A 1 388 ? 25.519 16.476 -9.453 1.00 86.69 388 ALA A C 1
ATOM 3020 O O . ALA A 1 388 ? 25.117 17.267 -10.299 1.00 86.69 388 ALA A O 1
ATOM 3021 N N . ASN A 1 389 ? 24.694 15.685 -8.759 1.00 91.81 389 ASN A N 1
ATOM 3022 C CA . ASN A 1 389 ? 23.245 15.598 -8.952 1.00 91.81 389 ASN A CA 1
ATOM 3023 C C . ASN A 1 389 ? 22.483 16.618 -8.080 1.00 91.81 389 ASN A C 1
ATOM 3025 O O . ASN A 1 389 ? 21.260 16.557 -7.993 1.00 91.81 389 ASN A O 1
ATOM 3029 N N . PHE A 1 390 ? 23.175 17.527 -7.380 1.00 91.88 390 PHE A N 1
ATOM 3030 C CA . PHE A 1 390 ? 22.534 18.545 -6.540 1.00 91.88 390 PHE A CA 1
ATOM 3031 C C . PHE A 1 390 ? 22.013 19.724 -7.389 1.00 91.88 390 PHE A C 1
ATOM 3033 O O . PHE A 1 390 ? 22.667 20.103 -8.361 1.00 91.88 390 PHE A O 1
ATOM 3040 N N . PRO A 1 391 ? 20.912 20.385 -6.977 1.00 90.81 391 PRO A N 1
ATOM 3041 C CA . PRO A 1 391 ? 20.421 21.599 -7.627 1.00 90.81 391 PRO A CA 1
ATOM 3042 C C . PRO A 1 391 ? 21.442 22.742 -7.686 1.00 90.81 391 PRO A C 1
ATOM 3044 O O . PRO A 1 391 ? 22.261 22.925 -6.778 1.00 90.81 391 PRO A O 1
ATOM 3047 N N . GLY A 1 392 ? 21.324 23.586 -8.714 1.00 87.19 392 GLY A N 1
ATOM 3048 C CA . GLY A 1 392 ? 22.130 24.795 -8.908 1.00 87.19 392 GLY A CA 1
ATOM 3049 C C . GLY A 1 392 ? 21.815 25.916 -7.907 1.00 87.19 392 GLY A C 1
ATOM 3050 O O . GLY A 1 392 ? 21.209 26.922 -8.270 1.00 87.19 392 GLY A O 1
ATOM 3051 N N . TRP A 1 393 ? 22.221 25.757 -6.643 1.00 88.38 393 TRP A N 1
ATOM 3052 C CA . TRP A 1 393 ? 21.860 26.635 -5.518 1.00 88.38 393 TRP A CA 1
ATOM 3053 C C . TRP A 1 393 ? 22.158 28.131 -5.745 1.00 88.38 393 TRP A C 1
ATOM 3055 O O . TRP A 1 393 ? 23.277 28.603 -5.527 1.00 88.38 393 TRP A O 1
ATOM 3065 N N . GLY A 1 394 ? 21.128 28.912 -6.083 1.00 79.94 394 GLY A N 1
ATOM 3066 C CA . GLY A 1 394 ? 21.227 30.355 -6.311 1.00 79.94 394 GLY A CA 1
ATOM 3067 C C . GLY A 1 394 ? 21.790 30.748 -7.682 1.00 79.94 394 GLY A C 1
ATOM 3068 O O . GLY A 1 394 ? 22.271 31.874 -7.824 1.00 79.94 394 GLY A O 1
ATOM 3069 N N . LEU A 1 395 ? 21.769 29.846 -8.668 1.00 77.06 395 LEU A N 1
ATOM 3070 C CA . LEU A 1 395 ? 22.149 30.146 -10.051 1.00 77.06 395 LEU A CA 1
ATOM 3071 C C . LEU A 1 395 ? 20.973 30.765 -10.823 1.00 77.06 395 LEU A C 1
ATOM 3073 O O . LEU A 1 395 ? 19.825 30.357 -10.661 1.00 77.06 395 LEU A O 1
ATOM 3077 N N . SER A 1 396 ? 21.252 31.736 -11.695 1.00 71.00 396 SER A N 1
ATOM 3078 C CA . SER A 1 396 ? 20.247 32.244 -12.638 1.00 71.00 396 SER A CA 1
ATOM 3079 C C . SER A 1 396 ? 19.820 31.125 -13.581 1.00 71.00 396 SER A C 1
ATOM 3081 O O . SER A 1 396 ? 20.668 30.558 -14.267 1.00 71.00 396 SER A O 1
ATOM 3083 N N . CYS A 1 397 ? 18.524 30.829 -13.642 1.00 73.12 397 CYS A N 1
ATOM 3084 C CA . CYS A 1 397 ? 18.033 29.758 -14.498 1.00 73.12 397 CYS A CA 1
ATOM 3085 C C . CYS A 1 397 ? 18.152 30.127 -15.977 1.00 73.12 397 CYS A C 1
ATOM 3087 O O . CYS A 1 397 ? 17.745 31.214 -16.396 1.00 73.12 397 CYS A O 1
ATOM 3089 N N . VAL A 1 398 ? 18.692 29.191 -16.751 1.00 73.69 398 VAL A N 1
ATOM 3090 C CA . VAL A 1 398 ? 18.551 29.162 -18.206 1.00 73.69 398 VAL A CA 1
ATOM 3091 C C . VAL A 1 398 ? 17.073 28.872 -18.506 1.00 73.69 398 VAL A C 1
ATOM 3093 O O . VAL A 1 398 ? 16.476 28.074 -17.781 1.00 73.69 398 VAL A O 1
ATOM 3096 N N . PRO A 1 399 ? 16.435 29.542 -19.480 1.00 76.12 399 PRO A N 1
ATOM 3097 C CA . PRO A 1 399 ? 15.123 29.109 -19.948 1.00 76.12 399 PRO A CA 1
ATOM 3098 C C . PRO A 1 399 ? 15.229 27.766 -20.683 1.00 76.12 399 PRO A C 1
ATOM 3100 O O . PRO A 1 399 ? 16.261 27.501 -21.294 1.00 76.12 399 PRO A O 1
ATOM 3103 N N . THR A 1 400 ? 14.174 26.955 -20.663 1.00 79.69 400 THR A N 1
ATOM 3104 C CA . THR A 1 400 ? 14.054 25.690 -21.425 1.00 79.69 400 THR A CA 1
ATOM 3105 C C . THR A 1 400 ? 12.934 25.790 -22.466 1.00 79.69 400 THR A C 1
ATOM 3107 O O . THR A 1 400 ? 12.166 26.759 -22.434 1.00 79.69 400 THR A O 1
ATOM 3110 N N . VAL A 1 401 ? 12.850 24.850 -23.421 1.00 83.19 401 VAL A N 1
ATOM 3111 C CA . VAL A 1 401 ? 11.837 24.883 -24.490 1.00 83.19 401 VAL A CA 1
ATOM 3112 C C . VAL A 1 401 ? 11.363 23.494 -24.925 1.00 83.19 401 VAL A C 1
ATOM 3114 O O . VAL A 1 401 ? 12.151 22.706 -25.422 1.00 83.19 401 VAL A O 1
ATOM 3117 N N . ILE A 1 402 ? 10.050 23.269 -24.841 1.00 85.62 402 ILE A N 1
ATOM 3118 C CA . ILE A 1 402 ? 9.371 22.110 -25.437 1.00 85.62 402 ILE A CA 1
ATOM 3119 C C . ILE A 1 402 ? 9.137 22.386 -26.921 1.00 85.62 402 ILE A C 1
ATOM 3121 O O . ILE A 1 402 ? 8.513 23.405 -27.255 1.00 85.62 402 ILE A O 1
ATOM 3125 N N . LEU A 1 403 ? 9.567 21.491 -27.810 1.00 87.62 403 LEU A N 1
ATOM 3126 C CA . LEU A 1 403 ? 9.264 21.506 -29.240 1.00 87.62 403 LEU A CA 1
ATOM 3127 C C . LEU A 1 403 ? 8.317 20.354 -29.608 1.00 87.62 403 LEU A C 1
ATOM 3129 O O . LEU A 1 403 ? 8.576 19.179 -29.381 1.00 87.62 403 LEU A O 1
ATOM 3133 N N . THR A 1 404 ? 7.210 20.701 -30.248 1.00 87.38 404 THR A N 1
ATOM 3134 C CA . THR A 1 404 ? 6.215 19.752 -30.774 1.00 87.38 404 THR A CA 1
ATOM 3135 C C . THR A 1 404 ? 5.870 20.108 -32.209 1.00 87.38 404 THR A C 1
ATOM 3137 O O . THR A 1 404 ? 6.084 21.251 -32.631 1.00 87.38 404 THR A O 1
ATOM 3140 N N . ASP A 1 405 ? 5.309 19.176 -32.973 1.00 89.19 405 ASP A N 1
ATOM 3141 C CA . ASP A 1 405 ? 4.774 19.485 -34.295 1.00 89.19 405 ASP A CA 1
ATOM 3142 C C . ASP A 1 405 ? 3.436 18.790 -34.621 1.00 89.19 405 ASP A C 1
ATOM 3144 O O . ASP A 1 405 ? 2.541 18.718 -33.780 1.00 89.19 405 ASP A O 1
ATOM 3148 N N . THR A 1 406 ? 3.200 18.436 -35.884 1.00 88.75 406 THR A N 1
ATOM 3149 C CA . THR A 1 406 ? 1.924 17.911 -36.387 1.00 88.75 406 THR A CA 1
ATOM 3150 C C . THR A 1 406 ? 2.079 16.680 -37.288 1.00 88.75 406 THR A C 1
ATOM 3152 O O . THR A 1 406 ? 1.089 16.261 -37.888 1.00 88.75 406 THR A O 1
ATOM 3155 N N . ASP A 1 407 ? 3.290 16.137 -37.428 1.00 80.88 407 ASP A N 1
ATOM 3156 C CA . ASP A 1 407 ? 3.678 15.130 -38.417 1.00 80.88 407 ASP A CA 1
ATOM 3157 C C . ASP A 1 407 ? 4.295 13.891 -37.738 1.00 80.88 407 ASP A C 1
ATOM 3159 O O . ASP A 1 407 ? 5.500 13.768 -37.542 1.00 80.88 407 ASP A O 1
ATOM 3163 N N . GLY A 1 408 ? 3.430 12.958 -37.332 1.00 77.00 408 GLY A N 1
ATOM 3164 C CA . GLY A 1 408 ? 3.782 11.857 -36.422 1.00 77.00 408 GLY A CA 1
ATOM 3165 C C . GLY A 1 408 ? 4.717 10.764 -36.965 1.00 77.00 408 GLY A C 1
ATOM 3166 O O . GLY A 1 408 ? 4.930 9.778 -36.262 1.00 77.00 408 GLY A O 1
ATOM 3167 N N . ASP A 1 409 ? 5.244 10.893 -38.186 1.00 81.56 409 ASP A N 1
ATOM 3168 C CA . ASP A 1 409 ? 6.264 9.996 -38.755 1.00 81.56 409 ASP A CA 1
ATOM 3169 C C . ASP A 1 409 ? 7.530 10.719 -39.265 1.00 81.56 409 ASP A C 1
ATOM 3171 O O . ASP A 1 409 ? 8.511 10.052 -39.605 1.00 81.56 409 ASP A O 1
ATOM 3175 N N . ASN A 1 410 ? 7.559 12.060 -39.229 1.00 85.44 410 ASN A N 1
ATOM 3176 C CA . ASN A 1 410 ? 8.676 12.901 -39.668 1.00 85.44 410 ASN A CA 1
ATOM 3177 C C . ASN A 1 410 ? 9.098 12.691 -41.150 1.00 85.44 410 ASN A C 1
ATOM 3179 O O . ASN A 1 410 ? 10.242 13.004 -41.518 1.00 85.44 410 ASN A O 1
ATOM 3183 N N . LEU A 1 411 ? 8.207 12.188 -42.022 1.00 87.06 411 LEU A N 1
ATOM 3184 C CA . LEU A 1 411 ? 8.495 11.874 -43.429 1.00 87.06 411 LEU A CA 1
ATOM 3185 C C . LEU A 1 411 ? 7.632 12.692 -44.410 1.00 87.06 411 LEU A C 1
ATOM 3187 O O . LEU A 1 411 ? 6.541 12.321 -44.844 1.00 87.06 411 LEU A O 1
ATOM 3191 N N . LEU A 1 412 ? 8.182 13.825 -44.841 1.00 86.88 412 LEU A N 1
ATOM 3192 C CA . LEU A 1 412 ? 7.460 14.865 -45.563 1.00 86.88 412 LEU A CA 1
ATOM 3193 C C . LEU A 1 412 ? 7.376 14.615 -47.072 1.00 86.88 412 LEU A C 1
ATOM 3195 O O . LEU A 1 412 ? 8.199 15.099 -47.858 1.00 86.88 412 LEU A O 1
ATOM 3199 N N . GLY A 1 413 ? 6.300 13.928 -47.452 1.00 82.69 413 GLY A N 1
ATOM 3200 C CA . GLY A 1 413 ? 5.861 13.727 -48.830 1.00 82.69 413 GLY A CA 1
ATOM 3201 C C . GLY A 1 413 ? 5.551 15.009 -49.618 1.00 82.69 413 GLY A C 1
ATOM 3202 O O . GLY A 1 413 ? 5.417 16.123 -49.091 1.00 82.69 413 GLY A O 1
ATOM 3203 N N . SER A 1 414 ? 5.376 14.853 -50.933 1.00 80.62 414 SER A N 1
ATOM 3204 C CA . SER A 1 414 ? 5.068 15.958 -51.850 1.00 80.62 414 SER A CA 1
ATOM 3205 C C . SER A 1 414 ? 3.755 16.672 -51.488 1.00 80.62 414 SER A C 1
ATOM 3207 O O . SER A 1 414 ? 2.662 16.121 -51.605 1.00 80.62 414 SER A O 1
ATOM 3209 N N . GLY A 1 415 ? 3.855 17.941 -51.078 1.00 79.75 415 GLY A N 1
ATOM 3210 C CA . GLY A 1 415 ? 2.721 18.759 -50.633 1.00 79.75 415 GLY A CA 1
ATOM 3211 C C . GLY A 1 415 ? 2.490 18.843 -49.121 1.00 79.75 415 GLY A C 1
ATOM 3212 O O . GLY A 1 415 ? 1.593 19.590 -48.728 1.00 79.75 415 GLY A O 1
ATOM 3213 N N . ALA A 1 416 ? 3.282 18.159 -48.288 1.00 84.88 416 ALA A N 1
ATOM 3214 C CA . ALA A 1 416 ? 3.146 18.213 -46.830 1.00 84.88 416 ALA A CA 1
ATOM 3215 C C . ALA A 1 416 ? 3.352 19.631 -46.246 1.00 84.88 416 ALA A C 1
ATOM 3217 O O . ALA A 1 416 ? 4.152 20.435 -46.750 1.00 84.88 416 ALA A O 1
ATOM 3218 N N . ILE A 1 417 ? 2.615 19.930 -45.169 1.00 87.62 417 ILE A N 1
ATOM 3219 C CA . ILE A 1 417 ? 2.684 21.177 -44.394 1.00 87.62 417 ILE A CA 1
ATOM 3220 C C . ILE A 1 417 ? 2.646 20.815 -42.908 1.00 87.62 417 ILE A C 1
ATOM 3222 O O . ILE A 1 417 ? 1.662 20.240 -42.451 1.00 87.62 417 ILE A O 1
ATOM 3226 N N . VAL A 1 418 ? 3.681 21.206 -42.166 1.00 88.31 418 VAL A N 1
ATOM 3227 C CA . VAL A 1 418 ? 3.873 20.878 -40.743 1.00 88.31 418 VAL A CA 1
ATOM 3228 C C . VAL A 1 418 ? 3.839 22.158 -39.916 1.00 88.31 418 VAL A C 1
ATOM 3230 O O . VAL A 1 418 ? 4.335 23.189 -40.372 1.00 88.31 418 VAL A O 1
ATOM 3233 N N . THR A 1 419 ? 3.268 22.129 -38.709 1.00 89.44 419 THR A N 1
ATOM 3234 C CA . THR A 1 419 ? 3.283 23.286 -37.795 1.00 89.44 419 THR A CA 1
ATOM 3235 C C . THR A 1 419 ? 4.138 23.000 -36.564 1.00 89.44 419 THR A C 1
ATOM 3237 O O . THR A 1 419 ? 3.641 22.449 -35.589 1.00 89.44 419 THR A O 1
ATOM 3240 N N . ILE A 1 420 ? 5.401 23.434 -36.591 1.00 89.12 420 ILE A N 1
ATOM 3241 C CA . ILE A 1 420 ? 6.289 23.376 -35.423 1.00 89.12 420 ILE A CA 1
ATOM 3242 C C . ILE A 1 420 ? 5.796 24.367 -34.359 1.00 89.12 420 ILE A C 1
ATOM 3244 O O . ILE A 1 420 ? 5.465 25.514 -34.684 1.00 89.12 420 ILE A O 1
ATOM 3248 N N . THR A 1 421 ? 5.798 23.950 -33.096 1.00 89.19 421 THR A N 1
ATOM 3249 C CA . THR A 1 421 ? 5.392 24.721 -31.916 1.00 89.19 421 THR A CA 1
ATOM 3250 C C . THR A 1 421 ? 6.466 24.630 -30.832 1.00 89.19 421 THR A C 1
ATOM 3252 O O . THR A 1 421 ? 6.788 23.546 -30.370 1.00 89.19 421 THR A O 1
ATOM 3255 N N . ALA A 1 422 ? 6.991 25.776 -30.401 1.00 88.62 422 ALA A N 1
ATOM 3256 C CA . ALA A 1 422 ? 7.989 25.916 -29.343 1.00 88.62 422 ALA A CA 1
ATOM 3257 C C . ALA A 1 422 ? 7.373 26.601 -28.111 1.00 88.62 422 ALA A C 1
ATOM 3259 O O . ALA A 1 422 ? 6.830 27.701 -28.243 1.00 88.62 422 ALA A O 1
ATOM 3260 N N . THR A 1 423 ? 7.457 25.998 -26.923 1.00 87.31 423 THR A N 1
ATOM 3261 C CA . THR A 1 423 ? 6.906 26.546 -25.669 1.00 87.31 423 THR A CA 1
ATOM 3262 C C . THR A 1 423 ? 7.974 26.642 -24.585 1.00 87.31 423 THR A C 1
ATOM 3264 O O . THR A 1 423 ? 8.506 25.629 -24.152 1.00 87.31 423 THR A O 1
ATOM 3267 N N . PHE A 1 424 ? 8.266 27.863 -24.130 1.00 85.50 424 PHE A N 1
ATOM 3268 C CA . PHE A 1 424 ? 9.306 28.148 -23.135 1.00 85.50 424 PHE A CA 1
ATOM 3269 C C . PHE A 1 424 ? 8.780 28.140 -21.686 1.00 85.50 424 PHE A C 1
ATOM 3271 O O . PHE A 1 424 ? 7.625 28.488 -21.438 1.00 85.50 424 PHE A O 1
ATOM 3278 N N . ASP A 1 425 ? 9.640 27.835 -20.707 1.00 76.56 425 ASP A N 1
ATOM 3279 C CA . ASP A 1 425 ? 9.310 27.870 -19.264 1.00 76.56 425 ASP A CA 1
ATOM 3280 C C . ASP A 1 425 ? 9.199 29.295 -18.665 1.00 76.56 425 ASP A C 1
ATOM 3282 O O . ASP A 1 425 ? 8.787 29.468 -17.508 1.00 76.56 425 ASP A O 1
ATOM 3286 N N . GLN A 1 426 ? 9.616 30.302 -19.439 1.00 78.62 426 GLN A N 1
ATOM 3287 C CA . GLN A 1 426 ? 9.799 31.705 -19.063 1.00 78.62 426 GLN A CA 1
ATOM 3288 C C . GLN A 1 426 ? 9.353 32.648 -20.191 1.00 78.62 426 GLN A C 1
ATOM 3290 O O . GLN A 1 426 ? 9.513 32.346 -21.373 1.00 78.62 426 GLN A O 1
ATOM 3295 N N . ASP A 1 427 ? 8.858 33.838 -19.827 1.00 81.56 427 ASP A N 1
ATOM 3296 C CA . ASP A 1 427 ? 8.543 34.899 -20.793 1.00 81.56 427 ASP A CA 1
ATOM 3297 C C . ASP A 1 427 ? 9.785 35.271 -21.621 1.00 81.56 427 ASP A C 1
ATOM 3299 O O . ASP A 1 427 ? 10.859 35.541 -21.070 1.00 81.56 427 ASP A O 1
ATOM 3303 N N . MET A 1 428 ? 9.626 35.365 -22.944 1.00 84.25 428 MET A N 1
ATOM 3304 C CA . MET A 1 428 ? 10.717 35.675 -23.874 1.00 84.25 428 MET A CA 1
ATOM 3305 C C . MET A 1 428 ? 10.808 37.179 -24.173 1.00 84.25 428 MET A C 1
ATOM 3307 O O . MET A 1 428 ? 9.803 37.853 -24.398 1.00 84.25 428 MET A O 1
ATOM 3311 N N . ALA A 1 429 ? 12.025 37.734 -24.163 1.00 80.44 429 ALA A N 1
ATOM 3312 C CA . ALA A 1 429 ? 12.264 39.180 -24.277 1.00 80.44 429 ALA A CA 1
ATOM 3313 C C . ALA A 1 429 ? 11.958 39.754 -25.672 1.00 80.44 429 ALA A C 1
ATOM 3315 O O . ALA A 1 429 ? 11.669 40.942 -25.813 1.00 80.44 429 ALA A O 1
ATOM 3316 N N . ASN A 1 430 ? 12.068 38.910 -26.697 1.00 81.50 430 ASN A N 1
ATOM 3317 C CA . ASN A 1 430 ? 11.764 39.172 -28.102 1.00 81.50 430 ASN A CA 1
ATOM 3318 C C . ASN A 1 430 ? 11.195 37.873 -28.699 1.00 81.50 430 ASN A C 1
ATOM 3320 O O . ASN A 1 430 ? 11.277 36.828 -28.051 1.00 81.50 430 ASN A O 1
ATOM 3324 N N . SER A 1 431 ? 10.688 37.910 -29.936 1.00 84.25 431 SER A N 1
ATOM 3325 C CA . SER A 1 431 ? 10.359 36.682 -30.672 1.00 84.25 431 SER A CA 1
ATOM 3326 C C . SER A 1 431 ? 11.573 35.741 -30.720 1.00 84.25 431 SER A C 1
ATOM 3328 O O . SER A 1 431 ? 12.629 36.165 -31.201 1.00 84.25 431 SER A O 1
ATOM 3330 N N . PRO A 1 432 ? 11.456 34.486 -30.251 1.00 88.31 432 PRO A N 1
ATOM 3331 C CA . PRO A 1 432 ? 12.463 33.457 -30.475 1.00 88.31 432 PRO A CA 1
ATOM 3332 C C . PRO A 1 432 ? 12.629 33.195 -31.976 1.00 88.31 432 PRO A C 1
ATOM 3334 O O . PRO A 1 432 ? 11.696 33.395 -32.758 1.00 88.31 432 PRO A O 1
ATOM 3337 N N . GLN A 1 433 ? 13.815 32.753 -32.384 1.00 89.56 433 GLN A N 1
ATOM 3338 C CA . GLN A 1 433 ? 14.164 32.551 -33.787 1.00 89.56 433 GLN A CA 1
ATOM 3339 C C . GLN A 1 433 ? 14.522 31.093 -34.062 1.00 89.56 433 GLN A C 1
ATOM 3341 O O . GLN A 1 433 ? 15.194 30.461 -33.249 1.00 89.56 433 GLN A O 1
ATOM 3346 N N . TYR A 1 434 ? 14.135 30.579 -35.226 1.00 88.50 434 TYR A N 1
ATOM 3347 C CA . TYR A 1 434 ? 14.488 29.237 -35.682 1.00 88.50 434 TYR A CA 1
ATOM 3348 C C . TYR A 1 434 ? 15.503 29.259 -36.831 1.00 88.50 434 TYR A C 1
ATOM 3350 O O . TYR A 1 434 ? 15.657 30.259 -37.541 1.00 88.50 434 TYR A O 1
ATOM 3358 N N . SER A 1 435 ? 16.173 28.127 -37.035 1.00 86.88 435 SER A N 1
ATOM 3359 C CA . SER A 1 435 ? 16.999 27.836 -38.207 1.00 86.88 435 SER A CA 1
ATOM 3360 C C . SER A 1 435 ? 16.744 26.409 -38.705 1.00 86.88 435 SER A C 1
ATOM 3362 O O . SER A 1 435 ? 16.209 25.573 -37.976 1.00 86.88 435 SER A O 1
ATOM 3364 N N . ILE A 1 436 ? 17.121 26.139 -39.957 1.00 82.88 436 ILE A N 1
ATOM 3365 C CA . ILE A 1 436 ? 17.044 24.809 -40.574 1.00 82.88 436 ILE A CA 1
ATOM 3366 C C . ILE A 1 436 ? 18.443 24.425 -41.075 1.00 82.88 436 ILE A C 1
ATOM 3368 O O . ILE A 1 436 ? 19.112 25.241 -41.717 1.00 82.88 436 ILE A O 1
ATOM 3372 N N . ASN A 1 437 ? 18.894 23.202 -40.774 1.00 74.56 437 ASN A N 1
ATOM 3373 C CA . ASN A 1 437 ? 20.226 22.666 -41.115 1.00 74.56 437 ASN A CA 1
ATOM 3374 C C . ASN A 1 437 ? 21.395 23.601 -40.750 1.00 74.56 437 ASN A C 1
ATOM 3376 O O . ASN A 1 437 ? 22.351 23.753 -41.514 1.00 74.56 437 ASN A O 1
ATOM 3380 N N . SER A 1 438 ? 21.305 24.247 -39.582 1.00 58.44 438 SER A N 1
ATOM 3381 C CA . SER A 1 438 ? 22.345 25.128 -39.022 1.00 58.44 438 SER A CA 1
ATOM 3382 C C . SER A 1 438 ? 22.787 26.265 -39.962 1.00 58.44 438 SER A C 1
ATOM 3384 O O . SER A 1 438 ? 23.912 26.766 -39.878 1.00 58.44 438 SER A O 1
ATOM 3386 N N . GLY A 1 439 ? 21.913 26.669 -40.891 1.00 53.31 439 GLY A N 1
ATOM 3387 C CA . GLY A 1 439 ? 22.187 27.720 -41.864 1.00 53.31 439 GLY A CA 1
ATOM 3388 C C . GLY A 1 439 ? 22.353 29.099 -41.217 1.00 53.31 439 GLY A C 1
ATOM 3389 O O . GLY A 1 439 ? 21.702 29.428 -40.230 1.00 53.31 439 GLY A O 1
ATOM 3390 N N . ALA A 1 440 ? 23.189 29.953 -41.815 1.00 47.88 440 ALA A N 1
ATOM 3391 C CA . ALA A 1 440 ? 23.498 31.303 -41.322 1.00 47.88 440 ALA A CA 1
ATOM 3392 C C . ALA A 1 440 ? 22.357 32.329 -41.540 1.00 47.88 440 ALA A C 1
ATOM 3394 O O . ALA A 1 440 ? 22.585 33.452 -41.995 1.00 47.88 440 ALA A O 1
ATOM 3395 N N . SER A 1 441 ? 21.106 31.941 -41.297 1.00 59.66 441 SER A N 1
ATOM 3396 C CA . SER A 1 441 ? 19.910 32.772 -41.450 1.00 59.66 441 SER A CA 1
ATOM 3397 C C . SER A 1 441 ? 18.833 32.300 -40.479 1.00 59.66 441 SER A C 1
ATOM 3399 O O . SER A 1 441 ? 18.215 31.260 -40.689 1.00 59.66 441 SER A O 1
ATOM 3401 N N . TYR A 1 442 ? 18.645 33.083 -39.421 1.00 71.62 442 TYR A N 1
ATOM 3402 C CA . TYR A 1 442 ? 17.608 32.888 -38.413 1.00 71.62 442 TYR A CA 1
ATOM 3403 C C . TYR A 1 442 ? 16.330 33.622 -38.830 1.00 71.62 442 TYR A C 1
ATOM 3405 O O . TYR A 1 442 ? 16.399 34.716 -39.400 1.00 71.62 442 TYR A O 1
ATOM 3413 N N . PHE A 1 443 ? 15.178 33.028 -38.536 1.00 81.06 443 PHE A N 1
ATOM 3414 C CA . PHE A 1 443 ? 13.854 33.569 -38.846 1.00 81.06 443 PHE A CA 1
ATOM 3415 C C . PHE A 1 443 ? 12.990 33.599 -37.582 1.00 81.06 443 PHE A C 1
ATOM 3417 O O . PHE A 1 443 ? 13.053 32.680 -36.772 1.00 81.06 443 PHE A O 1
ATOM 3424 N N . ASP A 1 444 ? 12.175 34.637 -37.405 1.00 85.69 444 ASP A N 1
ATOM 3425 C CA . ASP A 1 444 ? 11.354 34.799 -36.198 1.00 85.69 444 ASP A CA 1
ATOM 3426 C C . ASP A 1 444 ? 10.187 33.790 -36.167 1.00 85.69 444 ASP A C 1
ATOM 3428 O O . ASP A 1 444 ? 9.478 33.614 -37.164 1.00 85.69 444 ASP A O 1
ATOM 3432 N N . LEU A 1 445 ? 9.942 33.166 -35.010 1.00 87.12 445 LEU A N 1
ATOM 3433 C CA . LEU A 1 445 ? 8.717 32.405 -34.749 1.00 87.12 445 LEU A CA 1
ATOM 3434 C C . LEU A 1 445 ? 7.523 33.349 -34.511 1.00 87.12 445 LEU A C 1
ATOM 3436 O O . LEU A 1 445 ? 7.667 34.485 -34.051 1.00 87.12 445 LEU A O 1
ATOM 3440 N N . THR A 1 446 ? 6.313 32.870 -34.801 1.00 87.94 446 THR A N 1
ATOM 3441 C CA . THR A 1 446 ? 5.062 33.631 -34.644 1.00 87.94 446 THR A CA 1
ATOM 3442 C C . THR A 1 446 ? 4.385 33.288 -33.317 1.00 87.94 446 THR A C 1
ATOM 3444 O O . THR A 1 446 ? 4.210 32.119 -33.010 1.00 87.94 446 THR A O 1
ATOM 3447 N N . ALA A 1 447 ? 3.983 34.276 -32.513 1.00 82.75 447 ALA A N 1
ATOM 3448 C CA . ALA A 1 447 ? 3.377 34.017 -31.199 1.00 82.75 447 ALA A CA 1
ATOM 3449 C C . ALA A 1 447 ? 2.072 33.195 -31.301 1.00 82.75 447 ALA A C 1
ATOM 3451 O O . ALA A 1 447 ? 1.143 33.579 -32.015 1.00 82.75 447 ALA A O 1
ATOM 3452 N N . GLY A 1 448 ? 1.988 32.093 -30.548 1.00 63.94 448 GLY A N 1
ATOM 3453 C CA . GLY A 1 448 ? 0.886 31.123 -30.589 1.00 63.94 448 GLY A CA 1
ATOM 3454 C C . GLY A 1 448 ? -0.364 31.513 -29.789 1.00 63.94 448 GLY A C 1
ATOM 3455 O O . GLY A 1 448 ? -1.412 30.897 -29.955 1.00 63.94 448 GLY A O 1
ATOM 3456 N N . GLY A 1 449 ? -0.285 32.545 -28.940 1.00 60.50 449 GLY A N 1
ATOM 3457 C CA . GLY A 1 449 ? -1.440 33.091 -28.204 1.00 60.50 449 GLY A CA 1
ATOM 3458 C C . GLY A 1 449 ? -1.156 33.544 -26.768 1.00 60.50 449 GLY A C 1
ATOM 3459 O O . GLY A 1 449 ? -1.964 34.264 -26.184 1.00 60.50 449 GLY A O 1
ATOM 3460 N N . ASN A 1 450 ? -0.003 33.168 -26.214 1.00 66.31 450 ASN A N 1
ATOM 3461 C CA . ASN A 1 450 ? 0.536 33.646 -24.938 1.00 66.31 450 ASN A CA 1
ATOM 3462 C C . ASN A 1 450 ? 2.002 34.122 -25.153 1.00 66.31 450 ASN A C 1
ATOM 3464 O O . ASN A 1 450 ? 2.432 34.244 -26.299 1.00 66.31 450 ASN A O 1
ATOM 3468 N N . ALA A 1 451 ? 2.749 34.442 -24.089 1.00 72.88 451 ALA A N 1
ATOM 3469 C CA . ALA A 1 451 ? 4.144 34.914 -24.180 1.00 72.88 451 ALA A CA 1
ATOM 3470 C C . ALA A 1 451 ? 5.212 33.791 -24.189 1.00 72.88 451 ALA A C 1
ATOM 3472 O O . ALA A 1 451 ? 6.393 34.062 -24.415 1.00 72.88 451 ALA A O 1
ATOM 3473 N N . LEU A 1 452 ? 4.789 32.545 -23.960 1.00 80.56 452 LEU A N 1
ATOM 3474 C CA . LEU A 1 452 ? 5.620 31.346 -23.822 1.00 80.56 452 LEU A CA 1
ATOM 3475 C C . LEU A 1 452 ? 5.650 30.505 -25.108 1.00 80.56 452 LEU A C 1
ATOM 3477 O O . LEU A 1 452 ? 6.686 29.944 -25.442 1.00 80.56 452 LEU A O 1
ATOM 3481 N N . THR A 1 453 ? 4.529 30.429 -25.831 1.00 86.12 453 THR A N 1
ATOM 3482 C CA . THR A 1 453 ? 4.302 29.553 -26.992 1.00 86.12 453 THR A CA 1
ATOM 3483 C C . THR A 1 453 ? 4.438 30.307 -28.318 1.00 86.12 453 THR A C 1
ATOM 3485 O O . THR A 1 453 ? 3.798 31.341 -28.531 1.00 86.12 453 THR A O 1
ATOM 3488 N N . TRP A 1 454 ? 5.207 29.743 -29.247 1.00 90.50 454 TRP A N 1
ATOM 3489 C CA . TRP A 1 454 ? 5.580 30.311 -30.545 1.00 90.50 454 TRP A CA 1
ATOM 3490 C C . TRP A 1 454 ? 5.537 29.230 -31.636 1.00 90.50 454 TRP A C 1
ATOM 3492 O O . TRP A 1 454 ? 5.726 28.059 -31.338 1.00 90.50 454 TRP A O 1
ATOM 3502 N N . THR A 1 455 ? 5.271 29.582 -32.896 1.00 90.94 455 THR A N 1
ATOM 3503 C CA . THR A 1 455 ? 4.984 28.611 -33.969 1.00 90.94 455 THR A CA 1
ATOM 3504 C C . THR A 1 455 ? 5.596 28.976 -35.324 1.00 90.94 455 THR A C 1
ATOM 3506 O O . THR A 1 455 ? 5.877 30.146 -35.614 1.00 90.94 455 THR A O 1
ATOM 3509 N N . HIS A 1 456 ? 5.771 27.971 -36.186 1.00 91.00 456 HIS A N 1
ATOM 3510 C CA . HIS A 1 456 ? 6.139 28.126 -37.596 1.00 91.00 456 HIS A CA 1
ATOM 3511 C C . HIS A 1 456 ? 5.468 27.064 -38.479 1.00 91.00 456 HIS A C 1
ATOM 3513 O O . HIS A 1 456 ? 5.402 25.899 -38.104 1.00 91.00 456 HIS A O 1
ATOM 3519 N N . GLN A 1 457 ? 5.017 27.452 -39.679 1.00 90.19 457 GLN A N 1
ATOM 3520 C CA . GLN A 1 457 ? 4.490 26.517 -40.679 1.00 90.19 457 GLN A CA 1
ATOM 3521 C C . GLN A 1 457 ? 5.533 26.201 -41.755 1.00 90.19 457 GLN A C 1
ATOM 3523 O O . GLN A 1 457 ? 5.801 27.018 -42.641 1.00 90.19 457 GLN A O 1
ATOM 3528 N N . LEU A 1 458 ? 6.080 24.992 -41.681 1.00 87.12 458 LEU A N 1
ATOM 3529 C CA . LEU A 1 458 ? 6.983 24.412 -42.663 1.00 87.12 458 LEU A CA 1
ATOM 3530 C C . LEU A 1 458 ? 6.182 23.877 -43.863 1.00 87.12 458 LEU A C 1
ATOM 3532 O O . LEU A 1 458 ? 5.090 23.341 -43.697 1.00 87.12 458 LEU A O 1
ATOM 3536 N N . ILE A 1 459 ? 6.721 23.994 -45.081 1.00 88.44 459 ILE A N 1
ATOM 3537 C CA . ILE A 1 459 ? 6.085 23.496 -46.313 1.00 88.44 459 ILE A CA 1
ATOM 3538 C C . ILE A 1 459 ? 7.117 22.691 -47.110 1.00 88.44 459 ILE A C 1
ATOM 3540 O O . ILE A 1 459 ? 8.065 23.271 -47.645 1.00 88.44 459 ILE A O 1
ATOM 3544 N N . ALA A 1 460 ? 6.914 21.378 -47.243 1.00 84.31 460 ALA A N 1
ATOM 3545 C CA . ALA A 1 460 ? 7.879 20.450 -47.848 1.00 84.31 460 ALA A CA 1
ATOM 3546 C C . ALA A 1 460 ? 8.224 20.794 -49.311 1.00 84.31 460 ALA A C 1
ATOM 3548 O O . ALA A 1 460 ? 9.362 20.661 -49.760 1.00 84.31 460 ALA A O 1
ATOM 3549 N N . ASN A 1 461 ? 7.263 21.351 -50.055 1.00 83.81 461 ASN A N 1
ATOM 3550 C CA . ASN A 1 461 ? 7.470 21.797 -51.438 1.00 83.81 461 ASN A CA 1
ATOM 3551 C C . ASN A 1 461 ? 8.474 22.956 -51.596 1.00 83.81 461 ASN A C 1
ATOM 3553 O O . ASN A 1 461 ? 8.943 23.188 -52.708 1.00 83.81 461 ASN A O 1
ATOM 3557 N N . ASN A 1 462 ? 8.823 23.667 -50.517 1.00 84.94 462 ASN A N 1
ATOM 3558 C CA . ASN A 1 462 ? 9.850 24.715 -50.537 1.00 84.94 462 ASN A CA 1
ATOM 3559 C C . ASN A 1 462 ? 11.270 24.176 -50.272 1.00 84.94 462 ASN A C 1
ATOM 3561 O O . ASN A 1 462 ? 12.232 24.941 -50.349 1.00 84.94 462 ASN A O 1
ATOM 3565 N N . LEU A 1 463 ? 11.401 22.886 -49.954 1.00 83.94 463 LEU A N 1
ATOM 3566 C CA . LEU A 1 463 ? 12.661 22.209 -49.658 1.00 83.94 463 LEU A CA 1
ATOM 3567 C C . LEU A 1 463 ? 13.116 21.336 -50.844 1.00 83.94 463 LEU A C 1
ATOM 3569 O O . LEU A 1 463 ? 12.449 21.255 -51.881 1.00 83.94 463 LEU A O 1
ATOM 3573 N N . SER A 1 464 ? 14.289 20.724 -50.719 1.00 84.56 464 SER A N 1
ATOM 3574 C CA . SER A 1 464 ? 14.775 19.658 -51.603 1.00 84.56 464 SER A CA 1
ATOM 3575 C C . SER A 1 464 ? 14.655 18.313 -50.895 1.00 84.56 464 SER A C 1
ATOM 3577 O O . SER A 1 464 ? 14.575 18.280 -49.677 1.00 84.56 464 SER A O 1
ATOM 3579 N N . ASP A 1 465 ? 14.673 17.218 -51.641 1.00 83.19 465 ASP A N 1
ATOM 3580 C CA . ASP A 1 465 ? 14.659 15.868 -51.084 1.00 83.19 465 ASP A CA 1
ATOM 3581 C C . ASP A 1 465 ? 15.936 15.644 -50.234 1.00 83.19 465 ASP A C 1
ATOM 3583 O O . ASP A 1 465 ? 17.032 16.057 -50.636 1.00 83.19 465 ASP A O 1
ATOM 3587 N N . GLY A 1 466 ? 15.796 15.055 -49.042 1.00 84.56 466 GLY A N 1
ATOM 3588 C CA . GLY A 1 466 ? 16.865 14.872 -48.052 1.00 84.56 466 GLY A CA 1
ATOM 3589 C C . GLY A 1 466 ? 16.459 15.196 -46.605 1.00 84.56 466 GLY A C 1
ATOM 3590 O O . GLY A 1 466 ? 15.341 15.625 -46.327 1.00 84.56 466 GLY A O 1
ATOM 3591 N N . ALA A 1 467 ? 17.390 14.979 -45.670 1.00 85.88 467 ALA A N 1
ATOM 3592 C CA . ALA A 1 467 ? 17.172 15.165 -44.233 1.00 85.88 467 ALA A CA 1
ATOM 3593 C C . ALA A 1 467 ? 17.368 16.619 -43.762 1.00 85.88 467 ALA A C 1
ATOM 3595 O O . ALA A 1 467 ? 18.243 17.352 -44.245 1.00 85.88 467 ALA A O 1
ATOM 3596 N N . TYR A 1 468 ? 16.579 17.007 -42.761 1.00 87.25 468 TYR A N 1
ATOM 3597 C CA . TYR A 1 468 ? 16.563 18.340 -42.176 1.00 87.25 468 TYR A CA 1
ATOM 3598 C C . TYR A 1 468 ? 16.494 18.312 -40.646 1.00 87.25 468 TYR A C 1
ATOM 3600 O O . TYR A 1 468 ? 15.890 17.428 -40.050 1.00 87.25 468 TYR A O 1
ATOM 3608 N N . THR A 1 469 ? 17.089 19.317 -40.007 1.00 86.75 469 THR A N 1
ATOM 3609 C CA . THR A 1 469 ? 17.016 19.585 -38.565 1.00 86.75 469 THR A CA 1
ATOM 3610 C C . THR A 1 469 ? 16.480 20.990 -38.327 1.00 86.75 469 THR A C 1
ATOM 3612 O O . THR A 1 469 ? 17.020 21.951 -38.883 1.00 86.75 469 THR A O 1
ATOM 3615 N N . PHE A 1 470 ? 15.454 21.109 -37.488 1.00 88.06 470 PHE A N 1
ATOM 3616 C CA . PHE A 1 470 ? 14.900 22.364 -36.987 1.00 88.06 470 PHE A CA 1
ATOM 3617 C C . PHE A 1 470 ? 15.502 22.674 -35.612 1.00 88.06 470 PHE A C 1
ATOM 3619 O O . PHE A 1 470 ? 15.494 21.819 -34.730 1.00 88.06 470 PHE A O 1
ATOM 3626 N N . LEU A 1 471 ? 16.031 23.886 -35.435 1.00 86.31 471 LEU A N 1
ATOM 3627 C CA . LEU A 1 471 ? 16.648 24.347 -34.184 1.00 86.31 471 LEU A CA 1
ATOM 3628 C C . LEU A 1 471 ? 16.060 25.699 -33.786 1.00 86.31 471 LEU A C 1
ATOM 3630 O O . LEU A 1 471 ? 15.925 26.576 -34.645 1.00 86.31 471 LEU A O 1
ATOM 3634 N N . VAL A 1 472 ? 15.772 25.893 -32.499 1.00 87.19 472 VAL A N 1
ATOM 3635 C CA . VAL A 1 472 ? 15.218 27.140 -31.943 1.00 87.19 472 VAL A CA 1
ATOM 3636 C C . VAL A 1 472 ? 16.268 27.875 -31.095 1.00 87.19 472 VAL A C 1
ATOM 3638 O O . VAL A 1 472 ? 17.246 27.301 -30.631 1.00 87.19 472 VAL A O 1
ATOM 3641 N N . SER A 1 473 ? 16.112 29.189 -30.948 1.00 86.19 473 SER A N 1
ATOM 3642 C CA . SER A 1 473 ? 16.999 30.070 -30.185 1.00 86.19 473 SER A CA 1
ATOM 3643 C C . SER A 1 473 ? 16.210 31.236 -29.582 1.00 86.19 473 SER A C 1
ATOM 3645 O O . SER A 1 473 ? 15.233 31.701 -30.172 1.00 86.19 473 SER A O 1
ATOM 3647 N N . GLY A 1 474 ? 16.618 31.748 -28.419 1.00 83.94 474 GLY A N 1
ATOM 3648 C CA . GLY A 1 474 ? 15.925 32.872 -27.787 1.00 83.94 474 GLY A CA 1
ATOM 3649 C C . GLY A 1 474 ? 16.602 33.400 -26.524 1.00 83.94 474 GLY A C 1
ATOM 3650 O O . GLY A 1 474 ? 17.640 32.901 -26.091 1.00 83.94 474 GLY A O 1
ATOM 3651 N N . THR A 1 475 ? 16.002 34.428 -25.924 1.00 84.12 475 THR A N 1
ATOM 3652 C CA . THR A 1 475 ? 16.460 35.045 -24.669 1.00 84.12 475 THR A CA 1
ATOM 3653 C C . THR A 1 475 ? 15.251 35.377 -23.799 1.00 84.12 475 THR A C 1
ATOM 3655 O O . THR A 1 475 ? 14.320 36.027 -24.281 1.00 84.12 475 THR A O 1
ATOM 3658 N N . SER A 1 476 ? 15.260 34.967 -22.528 1.00 81.56 476 SER A N 1
ATOM 3659 C CA . SER A 1 476 ? 14.177 35.274 -21.585 1.00 81.56 476 SER A CA 1
ATOM 3660 C C . SER A 1 476 ? 14.153 36.761 -21.211 1.00 81.56 476 SER A C 1
ATOM 3662 O O . SER A 1 476 ? 15.138 37.484 -21.383 1.00 81.56 476 SER A O 1
ATOM 3664 N N . VAL A 1 477 ? 13.041 37.240 -20.647 1.00 78.44 477 VAL A N 1
ATOM 3665 C CA . VAL A 1 477 ? 12.897 38.604 -20.093 1.00 78.44 477 VAL A CA 1
ATOM 3666 C C . VAL A 1 477 ? 13.952 38.909 -19.013 1.00 78.44 477 VAL A C 1
ATOM 3668 O O . VAL A 1 477 ? 14.300 40.072 -18.808 1.00 78.44 477 VAL A O 1
ATOM 3671 N N . GLY A 1 478 ? 14.529 37.882 -18.375 1.00 70.19 478 GLY A N 1
ATOM 3672 C CA . GLY A 1 478 ? 15.672 38.010 -17.463 1.00 70.19 478 GLY A CA 1
ATOM 3673 C C . GLY A 1 478 ? 17.013 38.335 -18.143 1.00 70.19 478 GLY A C 1
ATOM 3674 O O . GLY A 1 478 ? 17.983 38.636 -17.450 1.00 70.19 478 GLY A O 1
ATOM 3675 N N . GLY A 1 479 ? 17.085 38.295 -19.477 1.00 78.12 479 GLY A N 1
ATOM 3676 C CA . GLY A 1 479 ? 18.307 38.521 -20.254 1.00 78.12 479 GLY A CA 1
ATOM 3677 C C . GLY A 1 479 ? 19.222 37.297 -20.369 1.00 78.12 479 GLY A C 1
ATOM 3678 O O . GLY A 1 479 ? 20.366 37.445 -20.796 1.00 78.12 479 GLY A O 1
ATOM 3679 N N . VAL A 1 480 ? 18.739 36.108 -19.992 1.00 79.56 480 VAL A N 1
ATOM 3680 C CA . VAL A 1 480 ? 19.463 34.837 -20.134 1.00 79.56 480 VAL A CA 1
ATOM 3681 C C . VAL A 1 480 ? 19.094 34.217 -21.479 1.00 79.56 480 VAL A C 1
ATOM 3683 O O . VAL A 1 480 ? 17.910 34.087 -21.797 1.00 79.56 480 VAL A O 1
ATOM 3686 N N . SER A 1 481 ? 20.092 33.871 -22.293 1.00 83.19 481 SER A N 1
ATOM 3687 C CA . SER A 1 481 ? 19.853 33.123 -23.530 1.00 83.19 481 SER A CA 1
ATOM 3688 C C . SER A 1 481 ? 19.518 31.672 -23.216 1.00 83.19 481 SER A C 1
ATOM 3690 O O . SER A 1 481 ? 20.124 31.080 -22.330 1.00 83.19 481 SER A O 1
ATOM 3692 N N . TYR A 1 482 ? 18.579 31.123 -23.975 1.00 81.06 482 TYR A N 1
ATOM 3693 C CA . TYR A 1 482 ? 18.333 29.689 -24.057 1.00 81.06 482 TYR A CA 1
ATOM 3694 C C . TYR A 1 482 ? 19.579 28.969 -24.614 1.00 81.06 482 TYR A C 1
ATOM 3696 O O . TYR A 1 482 ? 20.232 29.494 -25.523 1.00 81.06 482 TYR A O 1
ATOM 3704 N N . ASP A 1 483 ? 19.909 27.798 -24.061 1.00 78.44 483 ASP A N 1
ATOM 3705 C CA . ASP A 1 483 ? 21.093 27.005 -24.410 1.00 78.44 483 ASP A CA 1
ATOM 3706 C C . ASP A 1 483 ? 20.685 25.600 -24.881 1.00 78.44 483 ASP A C 1
ATOM 3708 O O . ASP A 1 483 ? 20.331 24.741 -24.076 1.00 78.44 483 ASP A O 1
ATOM 3712 N N . LEU A 1 484 ? 20.803 25.370 -26.194 1.00 74.38 484 LEU A N 1
ATOM 3713 C CA . LEU A 1 484 ? 20.551 24.090 -26.879 1.00 74.38 484 LEU A CA 1
ATOM 3714 C C . LEU A 1 484 ? 21.331 22.897 -26.293 1.00 74.38 484 LEU A C 1
ATOM 3716 O O . LEU A 1 484 ? 20.994 21.755 -26.576 1.00 74.38 484 LEU A O 1
ATOM 3720 N N . SER A 1 485 ? 22.401 23.131 -25.526 1.00 68.12 485 SER A N 1
ATOM 3721 C CA . SER A 1 485 ? 23.193 22.066 -24.896 1.00 68.12 485 SER A CA 1
ATOM 3722 C C . SER A 1 485 ? 22.731 21.692 -23.483 1.00 68.12 485 SER A C 1
ATOM 3724 O O . SER A 1 485 ? 23.308 20.788 -22.880 1.00 68.12 485 SER A O 1
ATOM 3726 N N . GLN A 1 486 ? 21.724 22.382 -22.939 1.00 66.25 486 GLN A N 1
ATOM 3727 C CA . GLN A 1 486 ? 21.166 22.175 -21.591 1.00 66.25 486 GLN A CA 1
ATOM 3728 C C . GLN A 1 486 ? 19.663 21.848 -21.612 1.00 66.25 486 GLN A C 1
ATOM 3730 O O . GLN A 1 486 ? 19.006 21.907 -20.575 1.00 66.25 486 GLN A O 1
ATOM 3735 N N . GLY A 1 487 ? 19.133 21.537 -22.794 1.00 65.12 487 GLY A N 1
ATOM 3736 C CA . GLY A 1 487 ? 17.745 21.154 -23.003 1.00 65.12 487 GLY A CA 1
ATOM 3737 C C . GLY A 1 487 ? 17.401 19.725 -22.572 1.00 65.12 487 GLY A C 1
ATOM 3738 O O . GLY A 1 487 ? 18.255 18.965 -22.102 1.00 65.12 487 GLY A O 1
ATOM 3739 N N . THR A 1 488 ? 16.141 19.360 -22.775 1.00 61.84 488 THR A N 1
ATOM 3740 C CA . THR A 1 488 ? 15.539 18.065 -22.451 1.00 61.84 488 THR A CA 1
ATOM 3741 C C . THR A 1 488 ? 14.588 17.654 -23.570 1.00 61.84 488 THR A C 1
ATOM 3743 O O . THR A 1 488 ? 13.776 18.447 -24.013 1.00 61.84 488 THR A O 1
ATOM 3746 N N . GLN A 1 489 ? 14.666 16.400 -24.022 1.00 74.56 489 GLN A N 1
ATOM 3747 C CA . GLN A 1 489 ? 13.713 15.841 -24.990 1.00 74.56 489 GLN A CA 1
ATOM 3748 C C . GLN A 1 489 ? 12.345 15.673 -24.301 1.00 74.56 489 GLN A C 1
ATOM 3750 O O . GLN A 1 489 ? 12.156 14.713 -23.550 1.00 74.56 489 GLN A O 1
ATOM 3755 N N . ASP A 1 490 ? 11.437 16.637 -24.482 1.00 61.88 490 ASP A N 1
ATOM 3756 C CA . ASP A 1 490 ? 10.184 16.770 -23.722 1.00 61.88 490 ASP A CA 1
ATOM 3757 C C . ASP A 1 490 ? 8.932 17.112 -24.572 1.00 61.88 490 ASP A C 1
ATOM 3759 O O . ASP A 1 490 ? 7.894 17.534 -24.049 1.00 61.88 490 ASP A O 1
ATOM 3763 N N . GLY A 1 491 ? 8.986 16.806 -25.870 1.00 69.69 491 GLY A N 1
ATOM 3764 C CA . GLY A 1 491 ? 7.896 16.871 -26.844 1.00 69.69 491 GLY A CA 1
ATOM 3765 C C . GLY A 1 491 ? 8.041 15.830 -27.967 1.00 69.69 491 GLY A C 1
ATOM 3766 O O . GLY A 1 491 ? 8.058 14.626 -27.706 1.00 69.69 491 GLY A O 1
ATOM 3767 N N . ASP A 1 492 ? 8.102 16.295 -29.219 1.00 73.56 492 ASP A N 1
ATOM 3768 C CA . ASP A 1 492 ? 8.257 15.462 -30.428 1.00 73.56 492 ASP A CA 1
ATOM 3769 C C . ASP A 1 492 ? 9.724 15.432 -30.935 1.00 73.56 492 ASP A C 1
ATOM 3771 O O . ASP A 1 492 ? 9.994 15.109 -32.096 1.00 73.56 492 ASP A O 1
ATOM 3775 N N . GLU A 1 493 ? 10.702 15.820 -30.107 1.00 78.69 493 GLU A N 1
ATOM 3776 C CA . GLU A 1 493 ? 12.098 15.950 -30.536 1.00 78.69 493 GLU A CA 1
ATOM 3777 C C . GLU A 1 493 ? 12.792 14.607 -30.765 1.00 78.69 493 GLU A C 1
ATOM 3779 O O . GLU A 1 493 ? 12.450 13.570 -30.196 1.00 78.69 493 GLU A O 1
ATOM 3784 N N . THR A 1 494 ? 13.829 14.636 -31.601 1.00 70.06 494 THR A N 1
ATOM 3785 C CA . THR A 1 494 ? 14.570 13.445 -32.034 1.00 70.06 494 THR A CA 1
ATOM 3786 C C . THR A 1 494 ? 15.913 13.275 -31.321 1.00 70.06 494 THR A C 1
ATOM 3788 O O . THR A 1 494 ? 16.415 12.159 -31.214 1.00 70.06 494 THR A O 1
ATOM 3791 N N . GLU A 1 495 ? 16.461 14.366 -30.783 1.00 76.12 495 GLU A N 1
ATOM 3792 C CA . GLU A 1 495 ? 17.447 14.433 -29.693 1.00 76.12 495 GLU A CA 1
ATOM 3793 C C . GLU A 1 495 ? 17.127 15.710 -28.879 1.00 76.12 495 GLU A C 1
ATOM 3795 O O . GLU A 1 495 ? 16.111 16.349 -29.138 1.00 76.12 495 GLU A O 1
ATOM 3800 N N . VAL A 1 496 ? 17.999 16.123 -27.949 1.00 76.56 496 VAL A N 1
ATOM 3801 C CA . VAL A 1 496 ? 17.873 17.379 -27.177 1.00 76.56 496 VAL A CA 1
ATOM 3802 C C . VAL A 1 496 ? 17.447 18.562 -28.064 1.00 76.56 496 VAL A C 1
ATOM 3804 O O . VAL A 1 496 ? 18.174 18.955 -28.982 1.00 76.56 496 VAL A O 1
ATOM 3807 N N . ASP A 1 497 ? 16.259 19.088 -27.764 1.00 75.31 497 ASP A N 1
ATOM 3808 C CA . ASP A 1 497 ? 15.615 20.298 -28.283 1.00 75.31 497 ASP A CA 1
ATOM 3809 C C . ASP A 1 497 ? 15.735 20.497 -29.809 1.00 75.31 497 ASP A C 1
ATOM 3811 O O . ASP A 1 497 ? 15.938 21.613 -30.313 1.00 75.31 497 ASP A O 1
ATOM 3815 N N . LYS A 1 498 ? 15.619 19.404 -30.577 1.00 84.88 498 LYS A N 1
ATOM 3816 C CA . LYS A 1 498 ? 15.654 19.444 -32.045 1.00 84.88 498 LYS A CA 1
ATOM 3817 C C . LYS A 1 498 ? 14.667 18.468 -32.683 1.00 84.88 498 LYS A C 1
ATOM 3819 O O . LYS A 1 498 ? 14.652 17.280 -32.379 1.00 84.88 498 LYS A O 1
ATOM 3824 N N . ILE A 1 499 ? 13.915 18.947 -33.666 1.00 86.56 499 ILE A N 1
ATOM 3825 C CA . ILE A 1 499 ? 13.071 18.092 -34.514 1.00 86.56 499 ILE A CA 1
ATOM 3826 C C . ILE A 1 499 ? 13.844 17.785 -35.801 1.00 86.56 499 ILE A C 1
ATOM 3828 O O . ILE A 1 499 ? 14.432 18.691 -36.406 1.00 86.56 499 ILE A O 1
ATOM 3832 N N . THR A 1 500 ? 13.862 16.521 -36.236 1.00 86.75 500 THR A N 1
ATOM 3833 C CA . THR A 1 500 ? 14.475 16.122 -37.513 1.00 86.75 500 THR A CA 1
ATOM 3834 C C . THR A 1 500 ? 13.514 15.355 -38.397 1.00 86.75 500 THR A C 1
ATOM 3836 O O . THR A 1 500 ? 13.084 14.265 -38.037 1.00 86.75 500 THR A O 1
ATOM 3839 N N . PHE A 1 501 ? 13.303 15.876 -39.601 1.00 87.19 501 PHE A N 1
ATOM 3840 C CA . PHE A 1 501 ? 12.388 15.335 -40.597 1.00 87.19 501 PHE A CA 1
ATOM 3841 C C . PHE A 1 501 ? 13.113 15.088 -41.923 1.00 87.19 501 PHE A C 1
ATOM 3843 O O . PHE A 1 501 ? 14.083 15.773 -42.266 1.00 87.19 501 PHE A O 1
ATOM 3850 N N . THR A 1 502 ? 12.638 14.118 -42.698 1.00 87.44 502 THR A N 1
ATOM 3851 C CA . THR A 1 502 ? 13.136 13.845 -44.054 1.00 87.44 502 THR A CA 1
ATOM 3852 C C . THR A 1 502 ? 12.107 14.309 -45.069 1.00 87.44 502 THR A C 1
ATOM 3854 O O . THR A 1 502 ? 10.933 13.998 -44.938 1.00 87.44 502 THR A O 1
ATOM 3857 N N . VAL A 1 503 ? 12.528 15.060 -46.085 1.00 88.12 503 VAL A N 1
ATOM 3858 C CA . VAL A 1 503 ? 11.683 15.395 -47.238 1.00 88.12 503 VAL A CA 1
ATOM 3859 C C . VAL A 1 503 ? 11.964 14.384 -48.337 1.00 88.12 503 VAL A C 1
ATOM 3861 O O . VAL A 1 503 ? 13.119 14.222 -48.727 1.00 88.12 503 VAL A O 1
ATOM 3864 N N . ASP A 1 504 ? 10.925 13.756 -48.875 1.00 87.31 504 ASP A N 1
ATOM 3865 C CA . ASP A 1 504 ? 11.042 12.852 -50.019 1.00 87.31 504 ASP A CA 1
ATOM 3866 C C . ASP A 1 504 ? 9.844 13.013 -50.958 1.00 87.31 504 ASP A C 1
ATOM 3868 O O . ASP A 1 504 ? 8.686 13.080 -50.546 1.00 87.31 504 ASP A O 1
ATOM 3872 N N . ARG A 1 505 ? 10.135 13.181 -52.246 1.00 85.94 505 ARG A N 1
ATOM 3873 C CA . ARG A 1 505 ? 9.164 13.498 -53.298 1.00 85.94 505 ARG A CA 1
ATOM 3874 C C . ARG A 1 505 ? 9.483 12.747 -54.591 1.00 85.94 505 ARG A C 1
ATOM 3876 O O . ARG A 1 505 ? 8.995 13.136 -55.659 1.00 85.94 505 ARG A O 1
ATOM 3883 N N . THR A 1 506 ? 10.346 11.734 -54.518 1.00 84.62 506 THR A N 1
ATOM 3884 C CA . THR A 1 506 ? 10.880 11.011 -55.671 1.00 84.62 506 THR A CA 1
ATOM 3885 C C . THR A 1 506 ? 10.143 9.677 -55.834 1.00 84.62 506 THR A C 1
ATOM 3887 O O . THR A 1 506 ? 10.261 8.819 -54.974 1.00 84.62 506 THR A O 1
ATOM 3890 N N . PRO A 1 507 ? 9.373 9.462 -56.921 1.00 82.81 507 PRO A N 1
ATOM 3891 C CA . PRO A 1 507 ? 8.618 8.223 -57.091 1.00 82.81 507 PRO A CA 1
ATOM 3892 C C . PRO A 1 507 ? 9.500 6.974 -57.246 1.00 82.81 507 PRO A C 1
ATOM 3894 O O . PRO A 1 507 ? 10.468 7.022 -58.017 1.00 82.81 507 PRO A O 1
ATOM 3897 N N . PRO A 1 508 ? 9.115 5.833 -56.642 1.00 89.06 508 PRO A N 1
ATOM 3898 C CA . PRO A 1 508 ? 9.896 4.608 -56.700 1.00 89.06 508 PRO A CA 1
ATOM 3899 C C . PRO A 1 508 ? 9.903 3.972 -58.094 1.00 89.06 508 PRO A C 1
ATOM 3901 O O . PRO A 1 508 ? 8.974 4.107 -58.899 1.00 89.06 508 PRO A O 1
ATOM 3904 N N . THR A 1 509 ? 10.960 3.207 -58.348 1.00 89.12 509 THR A N 1
ATOM 3905 C CA . THR A 1 509 ? 11.175 2.354 -59.528 1.00 89.12 509 THR A CA 1
ATOM 3906 C C . THR A 1 509 ? 11.156 0.874 -59.127 1.00 89.12 509 THR A C 1
ATOM 3908 O O . THR A 1 509 ? 11.176 0.570 -57.936 1.00 89.12 509 THR A O 1
ATOM 3911 N N . VAL A 1 510 ? 11.084 -0.061 -60.085 1.00 92.19 510 VAL A N 1
ATOM 3912 C CA . VAL A 1 510 ? 11.010 -1.506 -59.787 1.00 92.19 510 VAL A CA 1
ATOM 3913 C C . VAL A 1 510 ? 11.822 -2.356 -60.766 1.00 92.19 510 VAL A C 1
ATOM 3915 O O . VAL A 1 510 ? 11.991 -1.994 -61.929 1.00 92.19 510 VAL A O 1
ATOM 3918 N N . VAL A 1 511 ? 12.277 -3.521 -60.305 1.00 91.69 511 VAL A N 1
ATOM 3919 C CA . VAL A 1 511 ? 12.798 -4.619 -61.129 1.00 91.69 511 VAL A CA 1
ATOM 3920 C C . VAL A 1 511 ? 12.002 -5.889 -60.824 1.00 91.69 511 VAL A C 1
ATOM 3922 O O . VAL A 1 511 ? 11.932 -6.319 -59.669 1.00 91.69 511 VAL A O 1
ATOM 3925 N N . LEU A 1 512 ? 11.415 -6.487 -61.864 1.00 92.56 512 LEU A N 1
ATOM 3926 C CA . LEU A 1 512 ? 10.671 -7.746 -61.787 1.00 92.56 512 LEU A CA 1
ATOM 3927 C C . LEU A 1 512 ? 11.542 -8.941 -62.193 1.00 92.56 512 LEU A C 1
ATOM 3929 O O . LEU A 1 512 ? 12.342 -8.842 -63.124 1.00 92.56 512 LEU A O 1
ATOM 3933 N N . SER A 1 513 ? 11.339 -10.071 -61.520 1.00 92.19 513 SER A N 1
ATOM 3934 C CA . SER A 1 513 ? 11.923 -11.377 -61.848 1.00 92.19 513 SER A CA 1
ATOM 3935 C C . SER A 1 513 ? 11.027 -12.514 -61.352 1.00 92.19 513 SER A C 1
ATOM 3937 O O . SER A 1 513 ? 10.192 -12.304 -60.477 1.00 92.19 513 SER A O 1
ATOM 3939 N N . ASP A 1 514 ? 11.232 -13.723 -61.852 1.00 93.31 514 ASP A N 1
ATOM 3940 C CA . ASP A 1 514 ? 10.535 -14.949 -61.455 1.00 93.31 514 ASP A CA 1
ATOM 3941 C C . ASP A 1 514 ? 11.525 -16.108 -61.219 1.00 93.31 514 ASP A C 1
ATOM 3943 O O . ASP A 1 514 ? 12.735 -15.938 -61.395 1.00 93.31 514 ASP A O 1
ATOM 3947 N N . ASP A 1 515 ? 11.030 -17.259 -60.752 1.00 91.88 515 ASP A N 1
ATOM 3948 C CA . ASP A 1 515 ? 11.826 -18.463 -60.471 1.00 91.88 515 ASP A CA 1
ATOM 3949 C C . ASP A 1 515 ? 11.659 -19.595 -61.504 1.00 91.88 515 ASP A C 1
ATOM 3951 O O . ASP A 1 515 ? 12.270 -20.655 -61.336 1.00 91.88 515 ASP A O 1
ATOM 3955 N N . ASP A 1 516 ? 10.915 -19.365 -62.593 1.00 89.25 516 ASP A N 1
ATOM 3956 C CA . ASP A 1 516 ? 10.818 -20.305 -63.710 1.00 89.25 516 ASP A CA 1
ATOM 3957 C C . ASP A 1 516 ? 11.891 -20.047 -64.790 1.00 89.25 516 ASP A C 1
ATOM 3959 O O . ASP A 1 516 ? 12.353 -18.927 -65.009 1.00 89.25 516 ASP A O 1
ATOM 3963 N N . VAL A 1 517 ? 12.353 -21.111 -65.454 1.00 83.00 517 VAL A N 1
ATOM 3964 C CA . VAL A 1 517 ? 13.595 -21.076 -66.252 1.00 83.00 517 VAL A CA 1
ATOM 3965 C C . VAL A 1 517 ? 13.399 -20.866 -67.752 1.00 83.00 517 VAL A C 1
ATOM 3967 O O . VAL A 1 517 ? 14.361 -20.490 -68.428 1.00 83.00 517 VAL A O 1
ATOM 3970 N N . ASP A 1 518 ? 12.197 -21.097 -68.284 1.00 82.38 518 ASP A N 1
ATOM 3971 C CA . ASP A 1 518 ? 11.880 -20.889 -69.705 1.00 82.38 518 ASP A CA 1
ATOM 3972 C C . ASP A 1 518 ? 10.536 -20.182 -69.972 1.00 82.38 518 ASP A C 1
ATOM 3974 O O . ASP A 1 518 ? 10.263 -19.816 -71.119 1.00 82.38 518 ASP A O 1
ATOM 3978 N N . ASN A 1 519 ? 9.778 -19.868 -68.914 1.00 88.62 519 ASN A N 1
ATOM 3979 C CA . ASN A 1 519 ? 8.493 -19.166 -68.924 1.00 88.62 519 ASN A CA 1
ATOM 3980 C C . ASN A 1 519 ? 7.375 -19.955 -69.649 1.00 88.62 519 ASN A C 1
ATOM 3982 O O . ASN A 1 519 ? 6.417 -19.347 -70.140 1.00 88.62 519 ASN A O 1
ATOM 3986 N N . LEU A 1 520 ? 7.468 -21.294 -69.701 1.00 84.56 520 LEU A N 1
ATOM 3987 C CA . LEU A 1 520 ? 6.461 -22.199 -70.271 1.00 84.56 520 LEU A CA 1
ATOM 3988 C C . LEU A 1 520 ? 5.790 -23.046 -69.174 1.00 84.56 520 LEU A C 1
ATOM 3990 O O . LEU A 1 520 ? 6.314 -24.068 -68.742 1.00 84.56 520 LEU A O 1
ATOM 3994 N N . LEU A 1 521 ? 4.596 -22.636 -68.744 1.00 87.94 521 LEU A N 1
ATOM 3995 C CA . LEU A 1 521 ? 3.916 -23.201 -67.577 1.00 87.94 521 LEU A CA 1
ATOM 3996 C C . LEU A 1 521 ? 2.832 -24.222 -67.959 1.00 87.94 521 LEU A C 1
ATOM 3998 O O . LEU A 1 521 ? 1.928 -23.929 -68.749 1.00 87.94 521 LEU A O 1
ATOM 4002 N N . SER A 1 522 ? 2.872 -25.391 -67.323 1.00 83.44 522 SER A N 1
ATOM 4003 C CA . SER A 1 522 ? 1.839 -26.426 -67.412 1.00 83.44 522 SER A CA 1
ATOM 4004 C C . SER A 1 522 ? 0.635 -26.136 -66.508 1.00 83.44 522 SER A C 1
ATOM 4006 O O . SER A 1 522 ? 0.673 -25.299 -65.600 1.00 83.44 522 SER A O 1
ATOM 4008 N N . ALA A 1 523 ? -0.429 -26.929 -66.663 1.00 78.06 523 ALA A N 1
ATOM 4009 C CA . ALA A 1 523 ? -1.606 -26.912 -65.787 1.00 78.06 523 ALA A CA 1
ATOM 4010 C C . ALA A 1 523 ? -1.309 -27.127 -64.283 1.00 78.06 523 ALA A C 1
ATOM 4012 O O . ALA A 1 523 ? -2.180 -26.863 -63.448 1.00 78.06 523 ALA A O 1
ATOM 4013 N N . SER A 1 524 ? -0.127 -27.646 -63.930 1.00 80.12 524 SER A N 1
ATOM 4014 C CA . SER A 1 524 ? 0.265 -27.994 -62.556 1.00 80.12 524 SER A CA 1
ATOM 4015 C C . SER A 1 524 ? 1.204 -27.001 -61.866 1.00 80.12 524 SER A C 1
ATOM 4017 O O . SER A 1 524 ? 1.431 -27.156 -60.664 1.00 80.12 524 SER A O 1
ATOM 4019 N N . ASP A 1 525 ? 1.745 -26.010 -62.575 1.00 88.19 525 ASP A N 1
ATOM 4020 C CA . ASP A 1 525 ? 2.894 -25.258 -62.063 1.00 88.19 525 ASP A CA 1
ATOM 4021 C C . ASP A 1 525 ? 2.538 -24.098 -61.127 1.00 88.19 525 ASP A C 1
ATOM 4023 O O . ASP A 1 525 ? 1.436 -23.529 -61.137 1.00 88.19 525 ASP A O 1
ATOM 4027 N N . MET A 1 526 ? 3.517 -23.752 -60.289 1.00 89.69 526 MET A N 1
ATOM 4028 C CA . MET A 1 526 ? 3.501 -22.571 -59.436 1.00 89.69 526 MET A CA 1
ATOM 4029 C C . MET A 1 526 ? 4.810 -21.805 -59.610 1.00 89.69 526 MET A C 1
ATOM 4031 O O . MET A 1 526 ? 5.874 -22.401 -59.472 1.00 89.69 526 MET A O 1
ATOM 4035 N N . VAL A 1 527 ? 4.715 -20.501 -59.863 1.00 91.69 527 VAL A N 1
ATOM 4036 C CA . VAL A 1 527 ? 5.851 -19.595 -60.096 1.00 91.69 527 VAL A CA 1
ATOM 4037 C C . VAL A 1 527 ? 5.770 -18.401 -59.141 1.00 91.69 527 VAL A C 1
ATOM 4039 O O . VAL A 1 527 ? 4.684 -17.882 -58.865 1.00 91.69 527 VAL A O 1
ATOM 4042 N N . VAL A 1 528 ? 6.903 -17.971 -58.592 1.00 94.12 528 VAL A N 1
ATOM 4043 C CA . VAL A 1 528 ? 7.019 -16.886 -57.612 1.00 94.12 528 VAL A CA 1
ATOM 4044 C C . VAL A 1 528 ? 7.576 -15.634 -58.282 1.00 94.12 528 VAL A C 1
ATOM 4046 O O . VAL A 1 528 ? 8.783 -15.457 -58.437 1.00 94.12 528 VAL A O 1
ATOM 4049 N N . VAL A 1 529 ? 6.683 -14.708 -58.629 1.00 94.38 529 VAL A N 1
ATOM 4050 C CA . VAL A 1 529 ? 7.081 -13.391 -59.137 1.00 94.38 529 VAL A CA 1
ATOM 4051 C C . VAL A 1 529 ? 7.584 -12.536 -57.976 1.00 94.38 529 VAL A C 1
ATOM 4053 O O . VAL A 1 529 ? 6.891 -12.361 -56.974 1.00 94.38 529 VAL A O 1
ATOM 4056 N N . THR A 1 530 ? 8.780 -11.980 -58.129 1.00 94.00 530 THR A N 1
ATOM 4057 C CA . THR A 1 530 ? 9.456 -11.088 -57.183 1.00 94.00 530 THR A CA 1
ATOM 4058 C C . THR A 1 530 ? 9.555 -9.683 -57.775 1.00 94.00 530 THR A C 1
ATOM 4060 O O . THR A 1 530 ? 9.981 -9.507 -58.916 1.00 94.00 530 THR A O 1
ATOM 4063 N N . ALA A 1 531 ? 9.177 -8.678 -56.989 1.00 93.19 531 ALA A N 1
ATOM 4064 C CA . ALA A 1 531 ? 9.309 -7.262 -57.296 1.00 93.19 531 ALA A CA 1
ATOM 4065 C C . ALA A 1 531 ? 10.267 -6.609 -56.294 1.00 93.19 531 ALA A C 1
ATOM 4067 O O . ALA A 1 531 ? 10.024 -6.632 -55.087 1.00 93.19 531 ALA A O 1
ATOM 4068 N N . ASN A 1 532 ? 11.346 -6.026 -56.809 1.00 92.25 532 ASN A N 1
ATOM 4069 C CA . ASN A 1 532 ? 12.370 -5.333 -56.033 1.00 92.25 532 ASN A CA 1
ATOM 4070 C C . ASN A 1 532 ? 12.241 -3.838 -56.350 1.00 92.25 532 ASN A C 1
ATOM 4072 O O . ASN A 1 532 ? 12.518 -3.438 -57.484 1.00 92.25 532 ASN A O 1
ATOM 4076 N N . PHE A 1 533 ? 11.764 -3.031 -55.405 1.00 92.50 533 PHE A N 1
ATOM 4077 C CA . PHE A 1 533 ? 11.624 -1.582 -55.572 1.00 92.50 533 PHE A CA 1
ATOM 4078 C C . PHE A 1 533 ? 12.936 -0.852 -55.229 1.00 92.50 533 PHE A C 1
ATOM 4080 O O . PHE A 1 533 ? 13.823 -1.430 -54.601 1.00 92.50 533 PHE A O 1
ATOM 4087 N N . SER A 1 534 ? 13.100 0.405 -55.657 1.00 89.56 534 SER A N 1
ATOM 4088 C CA . SER A 1 534 ? 14.306 1.199 -55.340 1.00 89.56 534 SER A CA 1
ATOM 4089 C C . SER A 1 534 ? 14.416 1.629 -53.873 1.00 89.56 534 SER A C 1
ATOM 4091 O O . SER A 1 534 ? 15.519 1.924 -53.414 1.00 89.56 534 SER A O 1
ATOM 4093 N N . GLU A 1 535 ? 13.306 1.620 -53.135 1.00 87.94 535 GLU A N 1
ATOM 4094 C CA . GLU A 1 535 ? 13.225 1.947 -51.711 1.00 87.94 535 GLU A CA 1
ATOM 4095 C C . GLU A 1 535 ? 12.099 1.168 -51.007 1.00 87.94 535 GLU A C 1
ATOM 4097 O O . GLU A 1 535 ? 11.457 0.290 -51.589 1.00 87.94 535 GLU A O 1
ATOM 4102 N N . ALA A 1 536 ? 11.887 1.463 -49.722 1.00 87.62 536 ALA A N 1
ATOM 4103 C CA . ALA A 1 536 ? 10.838 0.866 -48.910 1.00 87.62 536 ALA A CA 1
ATOM 4104 C C . ALA A 1 536 ? 9.436 1.301 -49.373 1.00 87.62 536 ALA A C 1
ATOM 4106 O O . ALA A 1 536 ? 9.157 2.490 -49.540 1.00 87.62 536 ALA A O 1
ATOM 4107 N N . MET A 1 537 ? 8.536 0.328 -49.516 1.00 88.06 537 MET A N 1
ATOM 4108 C CA . MET A 1 537 ? 7.154 0.565 -49.941 1.00 88.06 537 MET A CA 1
ATOM 4109 C C . MET A 1 537 ? 6.198 0.614 -48.747 1.00 88.06 537 MET A C 1
ATOM 4111 O O . MET A 1 537 ? 6.345 -0.142 -47.784 1.00 88.06 537 MET A O 1
ATOM 4115 N N . ASN A 1 538 ? 5.168 1.457 -48.837 1.00 78.81 538 ASN A N 1
ATOM 4116 C CA . ASN A 1 538 ? 4.041 1.432 -47.906 1.00 78.81 538 ASN A CA 1
ATOM 4117 C C . ASN A 1 538 ? 3.178 0.173 -48.145 1.00 78.81 538 ASN A C 1
ATOM 4119 O O . ASN A 1 538 ? 3.300 -0.512 -49.163 1.00 78.81 538 ASN A O 1
ATOM 4123 N N . ALA A 1 539 ? 2.334 -0.180 -47.176 1.00 65.88 539 ALA A N 1
ATOM 4124 C CA . ALA A 1 539 ? 1.765 -1.516 -47.056 1.00 65.88 539 ALA A CA 1
ATOM 4125 C C . ALA A 1 539 ? 0.924 -1.958 -48.274 1.00 65.88 539 ALA A C 1
ATOM 4127 O O . ALA A 1 539 ? -0.132 -1.396 -48.567 1.00 65.88 539 ALA A O 1
ATOM 4128 N N . ASN A 1 540 ? 1.338 -3.085 -48.866 1.00 73.62 540 ASN A N 1
ATOM 4129 C CA . ASN A 1 540 ? 0.704 -3.807 -49.977 1.00 73.62 540 ASN A CA 1
ATOM 4130 C C . ASN A 1 540 ? 0.833 -3.162 -51.378 1.00 73.62 540 ASN A C 1
ATOM 4132 O O . ASN A 1 540 ? -0.175 -2.759 -51.968 1.00 73.62 540 ASN A O 1
ATOM 4136 N N . PRO A 1 541 ? 2.027 -3.193 -52.000 1.00 91.44 541 PRO A N 1
ATOM 4137 C CA . PRO A 1 541 ? 2.132 -3.258 -53.456 1.00 91.44 541 PRO A CA 1
ATOM 4138 C C . PRO A 1 541 ? 1.259 -4.391 -54.025 1.00 91.44 541 PRO A C 1
ATOM 4140 O O . PRO A 1 541 ? 1.060 -5.426 -53.381 1.00 91.44 541 PRO A O 1
ATOM 4143 N N . THR A 1 542 ? 0.736 -4.215 -55.237 1.00 91.75 542 THR A N 1
ATOM 4144 C CA . THR A 1 542 ? -0.206 -5.154 -55.867 1.00 91.75 542 THR A CA 1
ATOM 4145 C C . THR A 1 542 ? 0.266 -5.628 -57.234 1.00 91.75 542 THR A C 1
ATOM 4147 O O . THR A 1 542 ? 0.781 -4.833 -58.019 1.00 91.75 542 THR A O 1
ATOM 4150 N N . LEU A 1 543 ? -0.013 -6.889 -57.557 1.00 93.00 543 LEU A N 1
ATOM 4151 C CA . LEU A 1 543 ? 0.280 -7.536 -58.834 1.00 93.00 543 LEU A CA 1
ATOM 4152 C C . LEU A 1 543 ? -1.002 -7.775 -59.652 1.00 93.00 543 LEU A C 1
ATOM 4154 O O . LEU A 1 543 ? -2.079 -8.037 -59.112 1.00 93.00 543 LEU A O 1
ATOM 4158 N N . SER A 1 544 ? -0.890 -7.675 -60.976 1.00 91.38 544 SER A N 1
ATOM 4159 C CA . SER A 1 544 ? -1.964 -7.943 -61.942 1.00 91.38 544 SER A CA 1
ATOM 4160 C C . SER A 1 544 ? -1.448 -8.759 -63.126 1.00 91.38 544 SER A C 1
ATOM 4162 O O . SER A 1 544 ? -0.278 -8.649 -63.490 1.00 91.38 544 SER A O 1
ATOM 4164 N N . MET A 1 545 ? -2.331 -9.545 -63.746 1.00 91.75 545 MET A N 1
ATOM 4165 C CA . MET A 1 545 ? -2.036 -10.432 -64.873 1.00 91.75 545 MET A CA 1
ATOM 4166 C C . MET A 1 545 ? -3.067 -10.237 -65.994 1.00 91.75 545 MET A C 1
ATOM 4168 O O . MET A 1 545 ? -4.273 -10.121 -65.747 1.00 91.75 545 MET A O 1
ATOM 4172 N N . SER A 1 546 ? -2.595 -10.177 -67.239 1.00 85.69 546 SER A N 1
ATOM 4173 C CA . SER A 1 546 ? -3.407 -9.855 -68.414 1.00 85.69 546 SER A CA 1
ATOM 4174 C C . SER A 1 546 ? -4.552 -10.845 -68.642 1.00 85.69 546 SER A C 1
ATOM 4176 O O . SER A 1 546 ? -4.567 -11.958 -68.125 1.00 85.69 546 SER A O 1
ATOM 4178 N N . GLY A 1 547 ? -5.563 -10.428 -69.407 1.00 78.50 547 GLY A N 1
ATOM 4179 C CA . GLY A 1 547 ? -6.810 -11.192 -69.556 1.00 78.50 547 GLY A CA 1
ATOM 4180 C C . GLY A 1 547 ? -7.725 -11.140 -68.323 1.00 78.50 547 GLY A C 1
ATOM 4181 O O . GLY A 1 547 ? -8.883 -11.532 -68.425 1.00 78.50 547 GLY A O 1
ATOM 4182 N N . GLY A 1 548 ? -7.249 -10.597 -67.194 1.00 80.56 548 GLY A N 1
ATOM 4183 C CA . GLY A 1 548 ? -8.005 -10.481 -65.947 1.00 80.56 548 GLY A CA 1
ATOM 4184 C C . GLY A 1 548 ? -7.864 -11.686 -65.014 1.00 80.56 548 GLY A C 1
ATOM 4185 O O . GLY A 1 548 ? -8.658 -11.802 -64.086 1.00 80.56 548 GLY A O 1
ATOM 4186 N N . LEU A 1 549 ? -6.875 -12.563 -65.243 1.00 86.25 549 LEU A N 1
ATOM 4187 C CA . LEU A 1 549 ? -6.617 -13.732 -64.387 1.00 86.25 549 LEU A CA 1
ATOM 4188 C C . LEU A 1 549 ? -6.200 -13.333 -62.961 1.00 86.25 549 LEU A C 1
ATOM 4190 O O . LEU A 1 549 ? -6.552 -14.012 -62.001 1.00 86.25 549 LEU A O 1
ATOM 4194 N N . ILE A 1 550 ? -5.488 -12.209 -62.818 1.00 90.31 550 ILE A N 1
ATOM 4195 C CA . ILE A 1 550 ? -5.148 -11.582 -61.534 1.00 90.31 550 ILE A CA 1
ATOM 4196 C C . ILE A 1 550 ? -5.370 -10.073 -61.688 1.00 90.31 550 ILE A C 1
ATOM 4198 O O . ILE A 1 550 ? -4.961 -9.486 -62.689 1.00 90.31 550 ILE A O 1
ATOM 4202 N N . SER A 1 551 ? -6.016 -9.426 -60.718 1.00 87.62 551 SER A N 1
ATOM 4203 C CA . SER A 1 551 ? -6.386 -8.006 -60.796 1.00 87.62 551 SER A CA 1
ATOM 4204 C C . SER A 1 551 ? -6.157 -7.312 -59.455 1.00 87.62 551 SER A C 1
ATOM 4206 O O . SER A 1 551 ? -7.035 -7.348 -58.594 1.00 87.62 551 SER A O 1
ATOM 4208 N N . GLY A 1 552 ? -5.006 -6.657 -59.293 1.00 87.25 552 GLY A N 1
ATOM 4209 C CA . GLY A 1 552 ? -4.682 -5.868 -58.101 1.00 87.25 552 GLY A CA 1
ATOM 4210 C C . GLY A 1 552 ? -4.567 -6.706 -56.826 1.00 87.25 552 GLY A C 1
ATOM 4211 O O . GLY A 1 552 ? -5.070 -6.301 -55.783 1.00 87.25 552 GLY A O 1
ATOM 4212 N N . ALA A 1 553 ? -3.957 -7.890 -56.908 1.00 90.88 553 ALA A N 1
ATOM 4213 C CA . ALA A 1 553 ? -3.773 -8.765 -55.756 1.00 90.88 553 ALA A CA 1
ATOM 4214 C C . ALA A 1 553 ? -2.550 -8.332 -54.933 1.00 90.88 553 ALA A C 1
ATOM 4216 O O . ALA A 1 553 ? -1.472 -8.134 -55.492 1.00 90.88 553 ALA A O 1
ATOM 4217 N N . ASN A 1 554 ? -2.706 -8.193 -53.615 1.00 92.25 554 ASN A N 1
ATOM 4218 C CA . ASN A 1 554 ? -1.623 -7.789 -52.713 1.00 92.25 554 ASN A CA 1
ATOM 4219 C C . ASN A 1 554 ? -0.438 -8.766 -52.779 1.00 92.25 554 ASN A C 1
ATOM 4221 O O . ASN A 1 554 ? -0.628 -9.984 -52.739 1.00 92.25 554 ASN A O 1
ATOM 4225 N N . MET A 1 555 ? 0.775 -8.221 -52.830 1.00 92.88 555 MET A N 1
ATOM 4226 C CA . MET A 1 555 ? 2.027 -8.968 -52.707 1.00 92.88 555 MET A CA 1
ATOM 4227 C C . MET A 1 555 ? 2.406 -9.176 -51.230 1.00 92.88 555 MET A C 1
ATOM 4229 O O . MET A 1 555 ? 1.890 -8.503 -50.337 1.00 92.88 555 MET A O 1
ATOM 4233 N N . ILE A 1 556 ? 3.313 -10.116 -50.974 1.00 90.75 556 ILE A N 1
ATOM 4234 C CA . ILE A 1 556 ? 3.782 -10.521 -49.643 1.00 90.75 556 ILE A CA 1
ATOM 4235 C C . ILE A 1 556 ? 5.202 -9.977 -49.434 1.00 90.75 556 ILE A C 1
ATOM 4237 O O . ILE A 1 556 ? 6.055 -10.142 -50.301 1.00 90.75 556 ILE A O 1
ATOM 4241 N N . ALA A 1 557 ? 5.474 -9.328 -48.301 1.00 85.50 557 ALA A N 1
ATOM 4242 C CA . ALA A 1 557 ? 6.811 -8.817 -47.981 1.00 85.50 557 ALA A CA 1
ATOM 4243 C C . ALA A 1 557 ? 7.802 -9.963 -47.695 1.00 85.50 557 ALA A C 1
ATOM 4245 O O . ALA A 1 557 ? 7.448 -10.934 -47.023 1.00 85.50 557 ALA A O 1
ATOM 4246 N N . THR A 1 558 ? 9.052 -9.845 -48.154 1.00 79.50 558 THR A N 1
ATOM 4247 C CA . THR A 1 558 ? 10.073 -10.907 -47.998 1.00 79.50 558 THR A CA 1
ATOM 4248 C C . THR A 1 558 ? 10.946 -10.778 -46.746 1.00 79.50 558 THR A C 1
ATOM 4250 O O . THR A 1 558 ? 11.777 -11.647 -46.485 1.00 79.50 558 THR A O 1
ATOM 4253 N N . GLY A 1 559 ? 10.765 -9.708 -45.967 1.00 77.19 559 GLY A N 1
ATOM 4254 C CA . GLY A 1 559 ? 11.613 -9.338 -44.826 1.00 77.19 559 GLY A CA 1
ATOM 4255 C C . GLY A 1 559 ? 12.557 -8.168 -45.123 1.00 77.19 559 GLY A C 1
ATOM 4256 O O . GLY A 1 559 ? 12.996 -7.500 -44.192 1.00 77.19 559 GLY A O 1
ATOM 4257 N N . ASP A 1 560 ? 12.796 -7.868 -46.402 1.00 86.69 560 ASP A N 1
ATOM 4258 C CA . ASP A 1 560 ? 13.338 -6.585 -46.858 1.00 86.69 560 ASP A CA 1
ATOM 4259 C C . ASP A 1 560 ? 12.160 -5.659 -47.240 1.00 86.69 560 ASP A C 1
ATOM 4261 O O . ASP A 1 560 ? 11.284 -6.092 -47.994 1.00 86.69 560 ASP A O 1
ATOM 4265 N N . PRO A 1 561 ? 12.083 -4.407 -46.745 1.00 85.06 561 PRO A N 1
ATOM 4266 C CA . PRO A 1 561 ? 10.942 -3.519 -47.000 1.00 85.06 561 PRO A CA 1
ATOM 4267 C C . PRO A 1 561 ? 10.816 -3.053 -48.466 1.00 85.06 561 PRO A C 1
ATOM 4269 O O . PRO A 1 561 ? 9.753 -2.569 -48.869 1.00 85.06 561 PRO A O 1
ATOM 4272 N N . SER A 1 562 ? 11.870 -3.205 -49.272 1.00 89.44 562 SER A N 1
ATOM 4273 C CA . SER A 1 562 ? 11.862 -2.919 -50.713 1.00 89.44 562 SER A CA 1
ATOM 4274 C C . SER A 1 562 ? 11.412 -4.105 -51.573 1.00 89.44 562 SER A C 1
ATOM 4276 O O . SER A 1 562 ? 11.101 -3.925 -52.751 1.00 89.44 562 SER A O 1
ATOM 4278 N N . THR A 1 563 ? 11.364 -5.325 -51.021 1.00 91.06 563 THR A N 1
ATOM 4279 C CA . THR A 1 563 ? 11.226 -6.558 -51.811 1.00 91.06 563 THR A CA 1
ATOM 4280 C C . THR A 1 563 ? 9.955 -7.338 -51.467 1.00 91.06 563 THR A C 1
ATOM 4282 O O . THR A 1 563 ? 9.670 -7.667 -50.315 1.00 91.06 563 THR A O 1
ATOM 4285 N N . TRP A 1 564 ? 9.182 -7.657 -52.505 1.00 93.38 564 TRP A N 1
ATOM 4286 C CA . TRP A 1 564 ? 7.828 -8.199 -52.399 1.00 93.38 564 TRP A CA 1
ATOM 4287 C C . TRP A 1 564 ? 7.627 -9.365 -53.372 1.00 93.38 564 TRP A C 1
ATOM 4289 O O . TRP A 1 564 ? 8.130 -9.336 -54.493 1.00 93.38 564 TRP A O 1
ATOM 4299 N N . THR A 1 565 ? 6.876 -10.393 -52.980 1.00 93.56 565 THR A N 1
ATOM 4300 C CA . THR A 1 565 ? 6.648 -11.612 -53.778 1.00 93.56 565 THR A CA 1
ATOM 4301 C C . THR A 1 565 ? 5.172 -11.945 -53.965 1.00 93.56 565 THR A C 1
ATOM 4303 O O . THR A 1 565 ? 4.309 -11.546 -53.183 1.00 93.56 565 THR A O 1
ATOM 4306 N N . TYR A 1 566 ? 4.865 -12.702 -55.016 1.00 93.81 566 TYR A N 1
ATOM 4307 C CA . TYR A 1 566 ? 3.541 -13.261 -55.261 1.00 93.81 566 TYR A CA 1
ATOM 4308 C C . TYR A 1 566 ? 3.648 -14.626 -55.950 1.00 93.81 566 TYR A C 1
ATOM 4310 O O . TYR A 1 566 ? 4.226 -14.737 -57.031 1.00 93.81 566 TYR A O 1
ATOM 4318 N N . THR A 1 567 ? 3.062 -15.663 -55.351 1.00 94.00 567 THR A N 1
ATOM 4319 C CA . THR A 1 567 ? 3.004 -17.003 -55.953 1.00 94.00 567 THR A CA 1
ATOM 4320 C C . THR A 1 567 ? 1.792 -17.118 -56.875 1.00 94.00 567 THR A C 1
ATOM 4322 O O . THR A 1 567 ? 0.650 -17.142 -56.417 1.00 94.00 567 THR A O 1
ATOM 4325 N N . ILE A 1 568 ? 2.039 -17.232 -58.176 1.00 92.00 568 ILE A N 1
ATOM 4326 C CA . ILE A 1 568 ? 1.032 -17.571 -59.180 1.00 92.00 568 ILE A CA 1
ATOM 4327 C C . ILE A 1 568 ? 0.897 -19.098 -59.207 1.00 92.00 568 ILE A C 1
ATOM 4329 O O . ILE A 1 568 ? 1.887 -19.795 -59.396 1.00 92.00 568 ILE A O 1
ATOM 4333 N N . ASN A 1 569 ? -0.316 -19.627 -59.035 1.00 91.44 569 ASN A N 1
ATOM 4334 C CA . ASN A 1 569 ? -0.613 -21.060 -59.143 1.00 91.44 569 ASN A CA 1
ATOM 4335 C C . ASN A 1 569 ? -1.530 -21.293 -60.350 1.00 91.44 569 ASN A C 1
ATOM 4337 O O . ASN A 1 569 ? -2.720 -20.967 -60.291 1.00 91.44 569 ASN A O 1
ATOM 4341 N N . VAL A 1 570 ? -0.990 -21.861 -61.432 1.00 86.88 570 VAL A N 1
ATOM 4342 C CA . VAL A 1 570 ? -1.677 -21.967 -62.732 1.00 86.88 570 VAL A CA 1
ATOM 4343 C C . VAL A 1 570 ? -2.967 -22.780 -62.629 1.00 86.88 570 VAL A C 1
ATOM 4345 O O . VAL A 1 570 ? -3.997 -22.363 -63.165 1.00 86.88 570 VAL A O 1
ATOM 4348 N N . SER A 1 571 ? -2.961 -23.857 -61.835 1.00 81.88 571 SER A N 1
ATOM 4349 C CA . SER A 1 571 ? -4.139 -24.710 -61.602 1.00 81.88 571 SER A CA 1
ATOM 4350 C C . SER A 1 571 ? -5.344 -23.963 -61.001 1.00 81.88 571 SER A C 1
ATOM 4352 O O . SER A 1 571 ? -6.481 -24.421 -61.118 1.00 81.88 571 SER A O 1
ATOM 4354 N N . SER A 1 572 ? -5.112 -22.796 -60.384 1.00 83.81 572 SER A N 1
ATOM 4355 C CA . SER A 1 572 ? -6.149 -21.945 -59.784 1.00 83.81 572 SER A CA 1
ATOM 4356 C C . SER A 1 572 ? -6.645 -20.805 -60.685 1.00 83.81 572 SER A C 1
ATOM 4358 O O . SER A 1 572 ? -7.706 -20.246 -60.410 1.00 83.81 572 SER A O 1
ATOM 4360 N N . LEU A 1 573 ? -5.927 -20.471 -61.767 1.00 83.06 573 LEU A N 1
ATOM 4361 C CA . LEU A 1 573 ? -6.261 -19.333 -62.638 1.00 83.06 573 LEU A CA 1
ATOM 4362 C C . LEU A 1 573 ? -7.437 -19.610 -63.585 1.00 83.06 573 LEU A C 1
ATOM 4364 O O . LEU A 1 573 ? -8.114 -18.678 -64.013 1.00 83.06 573 LEU A O 1
ATOM 4368 N N . GLY A 1 574 ? -7.651 -20.874 -63.967 1.00 78.50 574 GLY A N 1
ATOM 4369 C CA . GLY A 1 574 ? -8.565 -21.219 -65.064 1.00 78.50 574 GLY A CA 1
ATOM 4370 C C . GLY A 1 574 ? -8.094 -20.692 -66.427 1.00 78.50 574 GLY A C 1
ATOM 4371 O O . GLY A 1 574 ? -8.922 -20.324 -67.261 1.00 78.50 574 GLY A O 1
ATOM 4372 N N . ALA A 1 575 ? -6.774 -20.608 -66.623 1.00 77.88 575 ALA A N 1
ATOM 4373 C CA . ALA A 1 575 ? -6.144 -20.165 -67.862 1.00 77.88 575 ALA A CA 1
ATOM 4374 C C . ALA A 1 575 ? -6.421 -21.118 -69.044 1.00 77.88 575 ALA A C 1
ATOM 4376 O O . ALA A 1 575 ? -6.853 -22.258 -68.871 1.00 77.88 575 ALA A O 1
ATOM 4377 N N . SER A 1 576 ? -6.151 -20.628 -70.252 1.00 82.88 576 SER A N 1
ATOM 4378 C CA . SER A 1 576 ? -6.216 -21.371 -71.515 1.00 82.88 576 SER A CA 1
ATOM 4379 C C . SER A 1 576 ? -4.910 -21.188 -72.279 1.00 82.88 576 SER A C 1
ATOM 4381 O O . SER A 1 576 ? -4.279 -20.150 -72.106 1.00 82.88 576 SER A O 1
ATOM 4383 N N . ASP A 1 577 ? -4.563 -22.125 -73.159 1.00 82.44 577 ASP A N 1
ATOM 4384 C CA . ASP A 1 577 ? -3.304 -22.109 -73.915 1.00 82.44 577 ASP A CA 1
ATOM 4385 C C . ASP A 1 577 ? -3.001 -20.731 -74.558 1.00 82.44 577 ASP A C 1
ATOM 4387 O O . ASP A 1 577 ? -3.811 -20.211 -75.338 1.00 82.44 577 ASP A O 1
ATOM 4391 N N . GLY A 1 578 ? -1.850 -20.127 -74.227 1.00 84.75 578 GLY A N 1
ATOM 4392 C CA . GLY A 1 578 ? -1.425 -18.815 -74.744 1.00 84.75 578 GLY A CA 1
ATOM 4393 C C . GLY A 1 578 ? -0.611 -17.926 -73.787 1.00 84.75 578 GLY A C 1
ATOM 4394 O O . GLY A 1 578 ? -0.278 -18.312 -72.667 1.00 84.75 578 GLY A O 1
ATOM 4395 N N . ASP A 1 579 ? -0.287 -16.718 -74.265 1.00 87.81 579 ASP A N 1
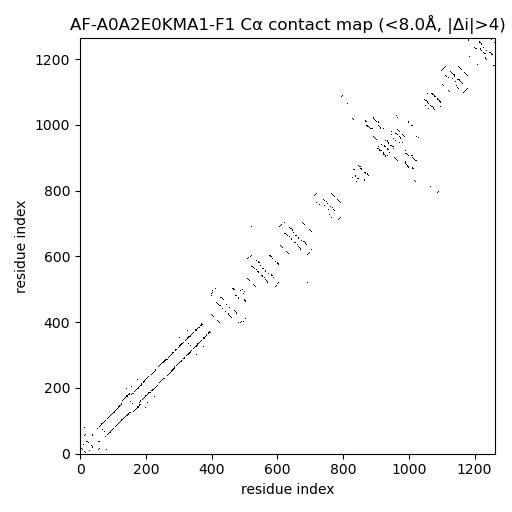ATOM 4396 C CA . ASP A 1 579 ? 0.629 -15.763 -73.622 1.00 87.81 579 ASP A CA 1
ATOM 4397 C C . ASP A 1 579 ? -0.088 -14.831 -72.617 1.00 87.81 579 ASP A C 1
ATOM 4399 O O . ASP A 1 579 ? -1.112 -14.214 -72.938 1.00 87.81 579 ASP A O 1
ATOM 4403 N N . TYR A 1 580 ? 0.499 -14.630 -71.432 1.00 91.31 580 TYR A N 1
ATOM 4404 C CA . TYR A 1 580 ? -0.030 -13.768 -70.369 1.00 91.31 580 TYR A CA 1
ATOM 4405 C C . TYR A 1 580 ? 1.046 -12.868 -69.743 1.00 91.31 580 TYR A C 1
ATOM 4407 O O . TYR A 1 580 ? 2.082 -13.336 -69.277 1.00 91.31 580 TYR A O 1
ATOM 4415 N N . GLN A 1 581 ? 0.776 -11.562 -69.677 1.00 92.50 581 GLN A N 1
ATOM 4416 C CA . GLN A 1 581 ? 1.679 -10.544 -69.131 1.00 92.50 581 GLN A CA 1
ATOM 4417 C C . GLN A 1 581 ? 1.376 -10.238 -67.659 1.00 92.50 581 GLN A C 1
ATOM 4419 O O . GLN A 1 581 ? 0.208 -10.167 -67.277 1.00 92.50 581 GLN A O 1
ATOM 4424 N N . VAL A 1 582 ? 2.410 -9.997 -66.851 1.00 92.69 582 VAL A N 1
ATOM 4425 C CA . VAL A 1 582 ? 2.323 -9.677 -65.412 1.00 92.69 582 VAL A CA 1
ATOM 4426 C C . VAL A 1 582 ? 2.936 -8.303 -65.131 1.00 92.69 582 VAL A C 1
ATOM 4428 O O . VAL A 1 582 ? 3.984 -7.993 -65.683 1.00 92.69 582 VAL A O 1
ATOM 4431 N N . SER A 1 583 ? 2.304 -7.495 -64.270 1.00 90.56 583 SER A N 1
ATOM 4432 C CA . SER A 1 583 ? 2.700 -6.112 -63.922 1.00 90.56 583 SER A CA 1
ATOM 4433 C C . SER A 1 583 ? 2.400 -5.773 -62.452 1.00 90.56 583 SER A C 1
ATOM 4435 O O . SER A 1 583 ? 1.466 -6.350 -61.890 1.00 90.56 583 SER A O 1
ATOM 4437 N N . VAL A 1 584 ? 3.093 -4.791 -61.857 1.00 92.69 584 VAL A N 1
ATOM 4438 C CA . VAL A 1 584 ? 2.904 -4.367 -60.446 1.00 92.69 584 VAL A CA 1
ATOM 4439 C C . VAL A 1 584 ? 2.595 -2.870 -60.270 1.00 92.69 584 VAL A C 1
ATOM 4441 O O . VAL A 1 584 ? 2.778 -2.079 -61.193 1.00 92.69 584 VAL A O 1
ATOM 4444 N N . SER A 1 585 ? 2.149 -2.475 -59.070 1.00 89.56 585 SER A N 1
ATOM 4445 C CA . SER A 1 585 ? 1.968 -1.076 -58.637 1.00 89.56 585 SER A CA 1
ATOM 4446 C C . SER A 1 585 ? 2.074 -0.911 -57.113 1.00 89.56 585 SER A C 1
ATOM 4448 O O . SER A 1 585 ? 1.804 -1.860 -56.383 1.00 89.56 585 SER A O 1
ATOM 4450 N N . GLY A 1 586 ? 2.390 0.292 -56.618 1.00 88.56 586 GLY A N 1
ATOM 4451 C CA . GLY A 1 586 ? 2.434 0.619 -55.182 1.00 88.56 586 GLY A CA 1
ATOM 4452 C C . GLY A 1 586 ? 2.808 2.085 -54.909 1.00 88.56 586 GLY A C 1
ATOM 4453 O O . GLY A 1 586 ? 2.944 2.869 -55.851 1.00 88.56 586 GLY A O 1
ATOM 4454 N N . THR A 1 587 ? 2.995 2.444 -53.637 1.00 87.25 587 THR A N 1
ATOM 4455 C CA . THR A 1 587 ? 3.533 3.744 -53.181 1.00 87.25 587 THR A CA 1
ATOM 4456 C C . THR A 1 587 ? 4.707 3.536 -52.224 1.00 87.25 587 THR A C 1
ATOM 4458 O O . THR A 1 587 ? 4.701 2.564 -51.465 1.00 87.25 587 THR A O 1
ATOM 4461 N N . ASP A 1 588 ? 5.673 4.452 -52.218 1.00 88.06 588 ASP A N 1
ATOM 4462 C CA . ASP A 1 588 ? 6.712 4.518 -51.178 1.00 88.06 588 ASP A CA 1
ATOM 4463 C C . ASP A 1 588 ? 6.131 4.934 -49.806 1.00 88.06 588 ASP A C 1
ATOM 4465 O O . ASP A 1 588 ? 4.926 5.187 -49.670 1.00 88.06 588 ASP A O 1
ATOM 4469 N N . LEU A 1 589 ? 6.986 4.987 -48.779 1.00 84.06 589 LEU A N 1
ATOM 4470 C CA . LEU A 1 589 ? 6.613 5.433 -47.430 1.00 84.06 589 LEU A CA 1
ATOM 4471 C C . LEU A 1 589 ? 6.194 6.915 -47.359 1.00 84.06 589 LEU A C 1
ATOM 4473 O O . LEU A 1 589 ? 5.285 7.228 -46.596 1.00 84.06 589 LEU A O 1
ATOM 4477 N N . ALA A 1 590 ? 6.781 7.798 -48.174 1.00 80.88 590 ALA A N 1
ATOM 4478 C CA . ALA A 1 590 ? 6.438 9.225 -48.256 1.00 80.88 590 ALA A CA 1
ATOM 4479 C C . ALA A 1 590 ? 5.146 9.503 -49.066 1.00 80.88 590 ALA A C 1
ATOM 4481 O O . ALA A 1 590 ? 4.691 10.644 -49.179 1.00 80.88 590 ALA A O 1
ATOM 4482 N N . GLY A 1 591 ? 4.534 8.458 -49.632 1.00 78.62 591 GLY A N 1
ATOM 4483 C CA . GLY A 1 591 ? 3.280 8.498 -50.373 1.00 78.62 591 GLY A CA 1
ATOM 4484 C C . GLY A 1 591 ? 3.410 8.770 -51.875 1.00 78.62 591 GLY A C 1
ATOM 4485 O O . GLY A 1 591 ? 2.375 8.935 -52.531 1.00 78.62 591 GLY A O 1
ATOM 4486 N N . ASN A 1 592 ? 4.614 8.801 -52.463 1.00 83.50 592 ASN A N 1
ATOM 4487 C CA . ASN A 1 592 ? 4.737 8.939 -53.916 1.00 83.50 592 ASN A CA 1
ATOM 4488 C C . ASN A 1 592 ? 4.433 7.593 -54.602 1.00 83.50 592 ASN A C 1
ATOM 4490 O O . ASN A 1 592 ? 4.835 6.515 -54.162 1.00 83.50 592 ASN A O 1
ATOM 4494 N N . ALA A 1 593 ? 3.664 7.637 -55.691 1.00 84.31 593 ALA A N 1
ATOM 4495 C CA . ALA A 1 593 ? 3.208 6.437 -56.392 1.00 84.31 593 ALA A CA 1
ATOM 4496 C C . ALA A 1 593 ? 4.208 5.983 -57.459 1.00 84.31 593 ALA A C 1
ATOM 4498 O O . ALA A 1 593 ? 4.643 6.792 -58.275 1.00 84.31 593 ALA A O 1
ATOM 4499 N N . TYR A 1 594 ? 4.488 4.680 -57.520 1.00 87.25 594 TYR A N 1
ATOM 4500 C CA . TYR A 1 594 ? 5.223 4.065 -58.626 1.00 87.25 594 TYR A CA 1
ATOM 4501 C C . TYR A 1 594 ? 4.527 4.357 -59.969 1.00 87.25 594 TYR A C 1
ATOM 4503 O O . TYR A 1 594 ? 3.323 4.136 -60.125 1.00 87.25 594 TYR A O 1
ATOM 4511 N N . THR A 1 595 ? 5.299 4.820 -60.956 1.00 80.75 595 THR A N 1
ATOM 4512 C CA . THR A 1 595 ? 4.810 5.196 -62.301 1.00 80.75 595 THR A CA 1
ATOM 4513 C C . THR A 1 595 ? 5.535 4.478 -63.449 1.00 80.75 595 THR A C 1
ATOM 4515 O O . THR A 1 595 ? 5.555 4.984 -64.572 1.00 80.75 595 THR A O 1
ATOM 4518 N N . GLY A 1 596 ? 6.170 3.333 -63.174 1.00 79.19 596 GLY A N 1
ATOM 4519 C CA . GLY A 1 596 ? 6.880 2.523 -64.171 1.00 79.19 596 GLY A CA 1
ATOM 4520 C C . GLY A 1 596 ? 5.962 1.721 -65.105 1.00 79.19 596 GLY A C 1
ATOM 4521 O O . GLY A 1 596 ? 4.752 1.948 -65.183 1.00 79.19 596 GLY A O 1
ATOM 4522 N N . SER A 1 597 ? 6.548 0.787 -65.856 1.00 82.62 597 SER A N 1
ATOM 4523 C CA . SER A 1 597 ? 5.844 -0.013 -66.879 1.00 82.62 597 SER A CA 1
ATOM 4524 C C . SER A 1 597 ? 6.411 -1.429 -67.079 1.00 82.62 597 SER A C 1
ATOM 4526 O O . SER A 1 597 ? 6.164 -2.065 -68.102 1.00 82.62 597 SER A O 1
ATOM 4528 N N . GLU A 1 598 ? 7.186 -1.911 -66.112 1.00 91.12 598 GLU A N 1
ATOM 4529 C CA . GLU A 1 598 ? 7.898 -3.187 -66.138 1.00 91.12 598 GLU A CA 1
ATOM 4530 C C . GLU A 1 598 ? 6.932 -4.390 -66.135 1.00 91.12 598 GLU A C 1
ATOM 4532 O O . GLU A 1 598 ? 5.941 -4.403 -65.398 1.00 91.12 598 GLU A O 1
ATOM 4537 N N . ILE A 1 599 ? 7.229 -5.407 -66.963 1.00 90.69 599 ILE A N 1
ATOM 4538 C CA . ILE A 1 599 ? 6.394 -6.608 -67.144 1.00 90.69 599 ILE A CA 1
ATOM 4539 C C . ILE A 1 599 ? 7.202 -7.903 -67.335 1.00 90.69 599 ILE A C 1
ATOM 4541 O O . ILE A 1 599 ? 8.289 -7.879 -67.909 1.00 90.69 599 ILE A O 1
ATOM 4545 N N . ILE A 1 600 ? 6.609 -9.034 -66.934 1.00 91.31 600 ILE A N 1
ATOM 4546 C CA . ILE A 1 600 ? 7.014 -10.414 -67.295 1.00 91.31 600 ILE A CA 1
ATOM 4547 C C . ILE A 1 600 ? 5.966 -10.994 -68.268 1.00 91.31 600 ILE A C 1
ATOM 4549 O O . ILE A 1 600 ? 4.851 -10.472 -68.341 1.00 91.31 600 ILE A O 1
ATOM 4553 N N . THR A 1 601 ? 6.289 -12.020 -69.065 1.00 90.88 601 THR A N 1
ATOM 4554 C CA . THR A 1 601 ? 5.322 -12.713 -69.944 1.00 90.88 601 THR A CA 1
ATOM 4555 C C . THR A 1 601 ? 5.506 -14.230 -69.897 1.00 90.88 601 THR A C 1
ATOM 4557 O O . THR A 1 601 ? 6.514 -14.732 -70.380 1.00 90.88 601 THR A O 1
ATOM 4560 N N . PHE A 1 602 ? 4.500 -14.941 -69.385 1.00 91.94 602 PHE A N 1
ATOM 4561 C CA . PHE A 1 602 ? 4.447 -16.405 -69.340 1.00 91.94 602 PHE A CA 1
ATOM 4562 C C . PHE A 1 602 ? 3.636 -16.966 -70.511 1.00 91.94 602 PHE A C 1
ATOM 4564 O O . PHE A 1 602 ? 2.625 -16.381 -70.900 1.00 91.94 602 PHE A O 1
ATOM 4571 N N . THR A 1 603 ? 4.035 -18.125 -71.027 1.00 87.69 603 THR A N 1
ATOM 4572 C CA . THR A 1 603 ? 3.255 -18.940 -71.970 1.00 87.69 603 THR A CA 1
ATOM 4573 C C . THR A 1 603 ? 2.633 -20.095 -71.194 1.00 87.69 603 THR A C 1
ATOM 4575 O O . THR A 1 603 ? 3.339 -20.752 -70.438 1.00 87.69 603 THR A O 1
ATOM 4578 N N . ILE A 1 604 ? 1.336 -20.351 -71.351 1.00 88.50 604 ILE A N 1
ATOM 4579 C CA . ILE A 1 604 ? 0.637 -21.447 -70.660 1.00 88.50 604 ILE A CA 1
ATOM 4580 C C . ILE A 1 604 ? 0.192 -22.507 -71.680 1.00 88.50 604 ILE A C 1
ATOM 4582 O O . ILE A 1 604 ? -0.265 -22.143 -72.764 1.00 88.50 604 ILE A O 1
ATOM 4586 N N . ASP A 1 605 ? 0.296 -23.791 -71.323 1.00 82.69 605 ASP A N 1
ATOM 4587 C CA . ASP A 1 605 ? -0.229 -24.948 -72.072 1.00 82.69 605 ASP A CA 1
ATOM 4588 C C . ASP A 1 605 ? -0.850 -25.963 -71.091 1.00 82.69 605 ASP A C 1
ATOM 4590 O O . ASP A 1 605 ? -0.218 -26.361 -70.109 1.00 82.69 605 ASP A O 1
ATOM 4594 N N . VAL A 1 606 ? -2.109 -26.361 -71.312 1.00 79.44 606 VAL A N 1
ATOM 4595 C CA . VAL A 1 606 ? -2.850 -27.268 -70.414 1.00 79.44 606 VAL A CA 1
ATOM 4596 C C . VAL A 1 606 ? -3.415 -28.524 -71.099 1.00 79.44 606 VAL A C 1
ATOM 4598 O O . VAL A 1 606 ? -4.281 -29.192 -70.522 1.00 79.44 606 VAL A O 1
ATOM 4601 N N . THR A 1 607 ? -2.961 -28.868 -72.312 1.00 77.69 607 THR A N 1
ATOM 4602 C CA . THR A 1 607 ? -3.584 -29.914 -73.153 1.00 77.69 607 THR A CA 1
ATOM 4603 C C . THR A 1 607 ? -2.773 -31.233 -73.199 1.00 77.69 607 THR A C 1
ATOM 4605 O O . THR A 1 607 ? -1.691 -31.244 -73.770 1.00 77.69 607 THR A O 1
ATOM 4608 N N . PRO A 1 608 ? -3.275 -32.382 -72.674 1.00 76.12 608 PRO A N 1
ATOM 4609 C CA . PRO A 1 608 ? -2.502 -33.639 -72.625 1.00 76.12 608 PRO A CA 1
ATOM 4610 C C . PRO A 1 608 ? -2.587 -34.557 -73.869 1.00 76.12 608 PRO A C 1
ATOM 4612 O O . PRO A 1 608 ? -3.616 -34.576 -74.556 1.00 76.12 608 PRO A O 1
ATOM 4615 N N . PRO A 1 609 ? -1.584 -35.440 -74.089 1.00 80.19 609 PRO A N 1
ATOM 4616 C CA . PRO A 1 609 ? -1.474 -36.284 -75.281 1.00 80.19 609 PRO A CA 1
ATOM 4617 C C . PRO A 1 609 ? -2.351 -37.551 -75.266 1.00 80.19 609 PRO A C 1
ATOM 4619 O O . PRO A 1 609 ? -2.750 -38.080 -74.222 1.00 80.19 609 PRO A O 1
ATOM 4622 N N . THR A 1 610 ? -2.581 -38.107 -76.461 1.00 80.12 610 THR A N 1
ATOM 4623 C CA . THR A 1 610 ? -3.365 -39.334 -76.733 1.00 80.12 610 THR A CA 1
ATOM 4624 C C . THR A 1 610 ? -2.555 -40.374 -77.534 1.00 80.12 610 THR A C 1
ATOM 4626 O O . THR A 1 610 ? -1.456 -40.069 -77.990 1.00 80.12 610 THR A O 1
ATOM 4629 N N . VAL A 1 611 ? -3.047 -41.618 -77.678 1.00 86.56 611 VAL A N 1
ATOM 4630 C CA . VAL A 1 611 ? -2.332 -42.752 -78.319 1.00 86.56 611 VAL A CA 1
ATOM 4631 C C . VAL A 1 611 ? -3.306 -43.728 -78.996 1.00 86.56 611 VAL A C 1
ATOM 4633 O O . VAL A 1 611 ? -4.485 -43.719 -78.654 1.00 86.56 611 VAL A O 1
ATOM 4636 N N . ILE A 1 612 ? -2.800 -44.589 -79.889 1.00 83.94 612 ILE A N 1
ATOM 4637 C CA . ILE A 1 612 ? -3.486 -45.767 -80.462 1.00 83.94 612 ILE A CA 1
ATOM 4638 C C . ILE A 1 612 ? -2.592 -47.022 -80.329 1.00 83.94 612 ILE A C 1
ATOM 4640 O O . ILE A 1 612 ? -1.375 -46.908 -80.509 1.00 83.94 612 ILE A O 1
ATOM 4644 N N . LEU A 1 613 ? -3.168 -48.206 -80.051 1.00 88.38 613 LEU A N 1
ATOM 4645 C CA . LEU A 1 613 ? -2.449 -49.491 -79.862 1.00 88.38 613 LEU A CA 1
ATOM 4646 C C . LEU A 1 613 ? -2.810 -50.606 -80.872 1.00 88.38 613 LEU A C 1
ATOM 4648 O O . LEU A 1 613 ? -3.951 -50.713 -81.313 1.00 88.38 613 LEU A O 1
ATOM 4652 N N . THR A 1 614 ? -1.843 -51.485 -81.194 1.00 86.44 614 THR A N 1
ATOM 4653 C CA . THR A 1 614 ? -2.029 -52.733 -81.986 1.00 86.44 614 THR A CA 1
ATOM 4654 C C . THR A 1 614 ? -0.983 -53.810 -81.648 1.00 86.44 614 THR A C 1
ATOM 4656 O O . THR A 1 614 ? 0.121 -53.469 -81.221 1.00 86.44 614 THR A O 1
ATOM 4659 N N . ASP A 1 615 ? -1.275 -55.094 -81.887 1.00 88.56 615 ASP A N 1
ATOM 4660 C CA . ASP A 1 615 ? -0.344 -56.221 -81.687 1.00 88.56 615 ASP A CA 1
ATOM 4661 C C . ASP A 1 615 ? -0.284 -57.215 -82.882 1.00 88.56 615 ASP A C 1
ATOM 4663 O O . ASP A 1 615 ? -0.555 -56.834 -84.025 1.00 88.56 615 ASP A O 1
ATOM 4667 N N . THR A 1 616 ? 0.171 -58.456 -82.652 1.00 84.12 616 THR A N 1
ATOM 4668 C CA . THR A 1 616 ? 0.419 -59.477 -83.689 1.00 84.12 616 THR A CA 1
ATOM 4669 C C . THR A 1 616 ? -0.172 -60.862 -83.421 1.00 84.12 616 THR A C 1
ATOM 4671 O O . THR A 1 616 ? -0.001 -61.728 -84.284 1.00 84.12 616 THR A O 1
ATOM 4674 N N . ASP A 1 617 ? -0.779 -61.122 -82.261 1.00 80.69 617 ASP A N 1
ATOM 4675 C CA . ASP A 1 617 ? -1.581 -62.338 -82.090 1.00 80.69 617 ASP A CA 1
ATOM 4676 C C . ASP A 1 617 ? -2.984 -62.137 -82.704 1.00 80.69 617 ASP A C 1
ATOM 4678 O O . ASP A 1 617 ? -3.291 -61.083 -83.265 1.00 80.69 617 ASP A O 1
ATOM 4682 N N . SER A 1 618 ? -3.814 -63.183 -82.737 1.00 74.38 618 SER A N 1
ATOM 4683 C CA . SER A 1 618 ? -5.116 -63.125 -83.416 1.00 74.38 618 SER A CA 1
ATOM 4684 C C . SER A 1 618 ? -6.272 -63.854 -82.731 1.00 74.38 618 SER A C 1
ATOM 4686 O O . SER A 1 618 ? -7.400 -63.743 -83.224 1.00 74.38 618 SER A O 1
ATOM 4688 N N . ASP A 1 619 ? -6.031 -64.585 -81.636 1.00 77.50 619 ASP A N 1
ATOM 4689 C CA . ASP A 1 619 ? -7.101 -65.208 -80.845 1.00 77.50 619 ASP A CA 1
ATOM 4690 C C . ASP A 1 619 ? -6.958 -65.118 -79.313 1.00 77.50 619 ASP A C 1
ATOM 4692 O O . ASP A 1 619 ? -7.855 -65.599 -78.618 1.00 77.50 619 ASP A O 1
ATOM 4696 N N . ASP A 1 620 ? -5.940 -64.418 -78.790 1.00 81.31 620 ASP A N 1
ATOM 4697 C CA . ASP A 1 620 ? -5.857 -63.958 -77.392 1.00 81.31 620 ASP A CA 1
ATOM 4698 C C . ASP A 1 620 ? -5.813 -65.098 -76.337 1.00 81.31 620 ASP A C 1
ATOM 4700 O O . ASP A 1 620 ? -6.236 -64.943 -75.184 1.00 81.31 620 ASP A O 1
ATOM 4704 N N . ILE A 1 621 ? -5.292 -66.283 -76.689 1.00 82.25 621 ILE A N 1
ATOM 4705 C CA . ILE A 1 621 ? -5.214 -67.435 -75.768 1.00 82.25 621 ILE A CA 1
ATOM 4706 C C . ILE A 1 621 ? -3.786 -67.982 -75.671 1.00 82.25 621 ILE A C 1
ATOM 4708 O O . ILE A 1 621 ? -3.260 -68.612 -76.588 1.00 82.25 621 ILE A O 1
ATOM 4712 N N . VAL A 1 622 ? -3.172 -67.818 -74.492 1.00 75.38 622 VAL A N 1
ATOM 4713 C CA . VAL A 1 622 ? -1.782 -68.224 -74.237 1.00 75.38 622 VAL A CA 1
ATOM 4714 C C . VAL A 1 622 ? -1.671 -69.433 -73.308 1.00 75.38 622 VAL A C 1
ATOM 4716 O O . VAL A 1 622 ? -2.234 -69.489 -72.215 1.00 75.38 622 VAL A O 1
ATOM 4719 N N . PHE A 1 623 ? -0.881 -70.409 -73.742 1.00 79.25 623 PHE A N 1
ATOM 4720 C CA . PHE A 1 623 ? -0.451 -71.554 -72.941 1.00 79.25 623 PHE A CA 1
ATOM 4721 C C . PHE A 1 623 ? 1.018 -71.336 -72.508 1.00 79.25 623 PHE A C 1
ATOM 4723 O O . PHE A 1 623 ? 1.587 -70.285 -72.815 1.00 79.25 623 PHE A O 1
ATOM 4730 N N . PRO A 1 624 ? 1.670 -72.260 -71.770 1.00 73.12 624 PRO A N 1
ATOM 4731 C CA . PRO A 1 624 ? 3.072 -72.109 -71.346 1.00 73.12 624 PRO A CA 1
ATOM 4732 C C . PRO A 1 624 ? 4.134 -72.080 -72.478 1.00 73.12 624 PRO A C 1
ATOM 4734 O O . PRO A 1 624 ? 5.292 -72.406 -72.217 1.00 73.12 624 PRO A O 1
ATOM 4737 N N . ASP A 1 625 ? 3.757 -71.769 -73.724 1.00 70.44 625 ASP A N 1
ATOM 4738 C CA . ASP A 1 625 ? 4.554 -71.943 -74.945 1.00 70.44 625 ASP A CA 1
ATOM 4739 C C . ASP A 1 625 ? 4.255 -70.950 -76.117 1.00 70.44 625 ASP A C 1
ATOM 4741 O O . ASP A 1 625 ? 4.681 -71.206 -77.244 1.00 70.44 625 ASP A O 1
ATOM 4745 N N . THR A 1 626 ? 3.596 -69.798 -75.881 1.00 78.12 626 THR A N 1
ATOM 4746 C CA . THR A 1 626 ? 3.218 -68.776 -76.914 1.00 78.12 626 THR A CA 1
ATOM 4747 C C . THR A 1 626 ? 4.189 -67.556 -77.013 1.00 78.12 626 THR A C 1
ATOM 4749 O O . THR A 1 626 ? 4.966 -67.324 -76.090 1.00 78.12 626 THR A O 1
ATOM 4752 N N . THR A 1 627 ? 4.159 -66.729 -78.085 1.00 84.00 627 THR A N 1
ATOM 4753 C CA . THR A 1 627 ? 4.956 -65.468 -78.263 1.00 84.00 627 THR A CA 1
ATOM 4754 C C . THR A 1 627 ? 4.206 -64.361 -79.061 1.00 84.00 627 THR A C 1
ATOM 4756 O O . THR A 1 627 ? 3.293 -64.693 -79.810 1.00 84.00 627 THR A O 1
ATOM 4759 N N . MET A 1 628 ? 4.546 -63.058 -78.907 1.00 86.50 628 MET A N 1
ATOM 4760 C CA . MET A 1 628 ? 3.766 -61.895 -79.434 1.00 86.50 628 MET A CA 1
ATOM 4761 C C . MET A 1 628 ? 4.572 -60.563 -79.582 1.00 86.50 628 MET A C 1
ATOM 4763 O O . MET A 1 628 ? 5.635 -60.421 -78.982 1.00 86.50 628 MET A O 1
ATOM 4767 N N . THR A 1 629 ? 4.078 -59.560 -80.338 1.00 89.12 629 THR A N 1
ATOM 4768 C CA . THR A 1 629 ? 4.684 -58.206 -80.546 1.00 89.12 629 THR A CA 1
ATOM 4769 C C . THR A 1 629 ? 3.626 -57.085 -80.465 1.00 89.12 629 THR A C 1
ATOM 4771 O O . THR A 1 629 ? 2.504 -57.326 -80.884 1.00 89.12 629 THR A O 1
ATOM 4774 N N . VAL A 1 630 ? 3.956 -55.868 -79.992 1.00 90.44 630 VAL A N 1
ATOM 4775 C CA . VAL A 1 630 ? 3.011 -54.733 -79.776 1.00 90.44 630 VAL A CA 1
ATOM 4776 C C . VAL A 1 630 ? 3.566 -53.389 -80.305 1.00 90.44 630 VAL A C 1
ATOM 4778 O O . VAL A 1 630 ? 4.777 -53.162 -80.260 1.00 90.44 630 VAL A O 1
ATOM 4781 N N . THR A 1 631 ? 2.695 -52.487 -80.780 1.00 90.38 631 THR A N 1
ATOM 4782 C CA . THR A 1 631 ? 3.000 -51.146 -81.342 1.00 90.38 631 THR A CA 1
ATOM 4783 C C . THR A 1 631 ? 2.087 -50.053 -80.759 1.00 90.38 631 THR A C 1
ATOM 4785 O O . THR A 1 631 ? 0.898 -50.298 -80.553 1.00 90.38 631 THR A O 1
ATOM 4788 N N . ALA A 1 632 ? 2.624 -48.843 -80.545 1.00 89.44 632 ALA A N 1
ATOM 4789 C CA . ALA A 1 632 ? 1.914 -47.658 -80.042 1.00 89.44 632 ALA A CA 1
ATOM 4790 C C . ALA A 1 632 ? 2.256 -46.384 -80.845 1.00 89.44 632 ALA A C 1
ATOM 4792 O O . ALA A 1 632 ? 3.412 -46.197 -81.227 1.00 89.44 632 ALA A O 1
ATOM 4793 N N . ASN A 1 633 ? 1.283 -45.492 -81.077 1.00 88.44 633 ASN A N 1
ATOM 4794 C CA . ASN A 1 633 ? 1.472 -44.242 -81.836 1.00 88.44 633 ASN A CA 1
ATOM 4795 C C . ASN A 1 633 ? 0.686 -43.064 -81.205 1.00 88.44 633 ASN A C 1
ATOM 4797 O O . ASN A 1 633 ? -0.517 -43.201 -80.981 1.00 88.44 633 ASN A O 1
ATOM 4801 N N . PHE A 1 634 ? 1.364 -41.954 -80.876 1.00 87.81 634 PHE A N 1
ATOM 4802 C CA . PHE A 1 634 ? 0.881 -40.819 -80.060 1.00 87.81 634 PHE A CA 1
ATOM 4803 C C . PHE A 1 634 ? 0.470 -39.575 -80.884 1.00 87.81 634 PHE A C 1
ATOM 4805 O O . PHE A 1 634 ? 0.950 -39.368 -81.997 1.00 87.81 634 PHE A O 1
ATOM 4812 N N . SER A 1 635 ? -0.386 -38.700 -80.330 1.00 82.75 635 SER A N 1
ATOM 4813 C CA . SER A 1 635 ? -0.863 -37.473 -81.010 1.00 82.75 635 SER A CA 1
ATOM 4814 C C . SER A 1 635 ? 0.216 -36.421 -81.280 1.00 82.75 635 SER A C 1
ATOM 4816 O O . SER A 1 635 ? 0.114 -35.675 -82.255 1.00 82.75 635 SER A O 1
ATOM 4818 N N . GLU A 1 636 ? 1.267 -36.376 -80.465 1.00 80.50 636 GLU A N 1
ATOM 4819 C CA . GLU A 1 636 ? 2.345 -35.381 -80.509 1.00 80.50 636 GLU A CA 1
ATOM 4820 C C . GLU A 1 636 ? 3.685 -35.959 -80.042 1.00 80.50 636 GLU A C 1
ATOM 4822 O O . GLU A 1 636 ? 3.802 -37.150 -79.752 1.00 80.50 636 GLU A O 1
ATOM 4827 N N . ALA A 1 637 ? 4.728 -35.129 -80.056 1.00 80.38 637 ALA A N 1
ATOM 4828 C CA . ALA A 1 637 ? 6.073 -35.547 -79.693 1.00 80.38 637 ALA A CA 1
ATOM 4829 C C . ALA A 1 637 ? 6.207 -35.718 -78.172 1.00 80.38 637 ALA A C 1
ATOM 4831 O O . ALA A 1 637 ? 5.988 -34.781 -77.406 1.00 80.38 637 ALA A O 1
ATOM 4832 N N . MET A 1 638 ? 6.619 -36.911 -77.747 1.00 83.62 638 MET A N 1
ATOM 4833 C CA . MET A 1 638 ? 6.821 -37.236 -76.333 1.00 83.62 638 MET A CA 1
ATOM 4834 C C . MET A 1 638 ? 8.182 -36.715 -75.847 1.00 83.62 638 MET A C 1
ATOM 4836 O O . MET A 1 638 ? 9.191 -36.869 -76.538 1.00 83.62 638 MET A O 1
ATOM 4840 N N . GLN A 1 639 ? 8.235 -36.140 -74.643 1.00 77.50 639 GLN A N 1
ATOM 4841 C CA . GLN A 1 639 ? 9.469 -35.605 -74.041 1.00 77.50 639 GLN A CA 1
ATOM 4842 C C . GLN A 1 639 ? 10.435 -36.715 -73.592 1.00 77.50 639 GLN A C 1
ATOM 4844 O O . GLN A 1 639 ? 11.648 -36.515 -73.546 1.00 77.50 639 GLN A O 1
ATOM 4849 N N . GLN A 1 640 ? 9.900 -37.890 -73.250 1.00 75.00 640 GLN A N 1
ATOM 4850 C CA . GLN A 1 640 ? 10.640 -39.030 -72.702 1.00 75.00 640 GLN A CA 1
ATOM 4851 C C . GLN A 1 640 ? 10.143 -40.349 -73.315 1.00 75.00 640 GLN A C 1
ATOM 4853 O O . GLN A 1 640 ? 9.021 -40.425 -73.814 1.00 75.00 640 GLN A O 1
ATOM 4858 N N . THR A 1 641 ? 10.977 -41.394 -73.267 1.00 82.75 641 THR A N 1
ATOM 4859 C CA . THR A 1 641 ? 10.669 -42.738 -73.787 1.00 82.75 641 THR A CA 1
ATOM 4860 C C . THR A 1 641 ? 9.399 -43.325 -73.144 1.00 82.75 641 THR A C 1
ATOM 4862 O O . THR A 1 641 ? 9.384 -43.510 -71.925 1.00 82.75 641 THR A O 1
ATOM 4865 N N . PRO A 1 642 ? 8.359 -43.671 -73.928 1.00 87.31 642 PRO A N 1
ATOM 4866 C CA . PRO A 1 642 ? 7.151 -44.318 -73.419 1.00 87.31 642 PRO A CA 1
ATOM 4867 C C . PRO A 1 642 ? 7.385 -45.723 -72.846 1.00 87.31 642 PRO A C 1
ATOM 4869 O O . PRO A 1 642 ? 8.306 -46.445 -73.251 1.00 87.31 642 PRO A O 1
ATOM 4872 N N . THR A 1 643 ? 6.505 -46.130 -71.931 1.00 89.12 643 THR A N 1
ATOM 4873 C CA . THR A 1 643 ? 6.530 -47.445 -71.273 1.00 89.12 643 THR A CA 1
ATOM 4874 C C . THR A 1 643 ? 5.379 -48.352 -71.705 1.00 89.12 643 THR A C 1
ATOM 4876 O O . THR A 1 643 ? 4.362 -47.880 -72.211 1.00 89.12 643 THR A O 1
ATOM 4879 N N . ILE A 1 644 ? 5.536 -49.664 -71.492 1.00 89.38 644 ILE A N 1
ATOM 4880 C CA . ILE A 1 644 ? 4.522 -50.705 -71.707 1.00 89.38 644 ILE A CA 1
ATOM 4881 C C . ILE A 1 644 ? 4.510 -51.726 -70.554 1.00 89.38 644 ILE A C 1
ATOM 4883 O O . ILE A 1 644 ? 5.556 -52.083 -70.009 1.00 89.38 644 ILE A O 1
ATOM 4887 N N . SER A 1 645 ? 3.326 -52.220 -70.189 1.00 85.00 645 SER A N 1
ATOM 4888 C CA . SER A 1 645 ? 3.108 -53.190 -69.100 1.00 85.00 645 SER A CA 1
ATOM 4889 C C . SER A 1 645 ? 2.233 -54.366 -69.548 1.00 85.00 645 SER A C 1
ATOM 4891 O O . SER A 1 645 ? 1.392 -54.193 -70.423 1.00 85.00 645 SER A O 1
ATOM 4893 N N . LEU A 1 646 ? 2.386 -55.538 -68.917 1.00 85.75 646 LEU A N 1
ATOM 4894 C CA . LEU A 1 646 ? 1.491 -56.703 -69.024 1.00 85.75 646 LEU A CA 1
ATOM 4895 C C . LEU A 1 646 ? 1.017 -57.088 -67.614 1.00 85.75 646 LEU A C 1
ATOM 4897 O O . LEU A 1 646 ? 1.677 -57.851 -66.903 1.00 85.75 646 LEU A O 1
ATOM 4901 N N . GLY A 1 647 ? -0.133 -56.549 -67.207 1.00 78.44 647 GLY A N 1
ATOM 4902 C CA . GLY A 1 647 ? -0.757 -56.779 -65.904 1.00 78.44 647 GLY A CA 1
ATOM 4903 C C . GLY A 1 647 ? 0.223 -56.585 -64.744 1.00 78.44 647 GLY A C 1
ATOM 4904 O O . GLY A 1 647 ? 0.827 -55.528 -64.595 1.00 78.44 647 GLY A O 1
ATOM 4905 N N . SER A 1 648 ? 0.396 -57.631 -63.934 1.00 71.62 648 SER A N 1
ATOM 4906 C CA . SER A 1 648 ? 1.440 -57.716 -62.902 1.00 71.62 648 SER A CA 1
ATOM 4907 C C . SER A 1 648 ? 2.581 -58.677 -63.274 1.00 71.62 648 SER A C 1
ATOM 4909 O O . SER A 1 648 ? 3.326 -59.105 -62.394 1.00 71.62 648 SER A O 1
ATOM 4911 N N . VAL A 1 649 ? 2.679 -59.089 -64.544 1.00 79.44 649 VAL A N 1
ATOM 4912 C CA . VAL A 1 649 ? 3.696 -60.034 -65.042 1.00 79.44 649 VAL A CA 1
ATOM 4913 C C . VAL A 1 649 ? 4.989 -59.291 -65.391 1.00 79.44 649 VAL A C 1
ATOM 4915 O O . VAL A 1 649 ? 6.074 -59.745 -65.034 1.00 79.44 649 VAL A O 1
ATOM 4918 N N . PHE A 1 650 ? 4.867 -58.117 -66.014 1.00 82.81 650 PHE A N 1
ATOM 4919 C CA . PHE A 1 650 ? 5.902 -57.082 -66.058 1.00 82.81 650 PHE A CA 1
ATOM 4920 C C . PHE A 1 650 ? 5.251 -55.695 -66.139 1.00 82.81 650 PHE A C 1
ATOM 4922 O O . PHE A 1 650 ? 4.143 -55.558 -66.656 1.00 82.81 650 PHE A O 1
ATOM 4929 N N . VAL A 1 651 ? 5.937 -54.674 -65.623 1.00 80.69 651 VAL A N 1
ATOM 4930 C CA . VAL A 1 651 ? 5.434 -53.295 -65.517 1.00 80.69 651 VAL A CA 1
ATOM 4931 C C . VAL A 1 651 ? 6.520 -52.323 -65.985 1.00 80.69 651 VAL A C 1
ATOM 4933 O O . VAL A 1 651 ? 7.701 -52.559 -65.731 1.00 80.69 651 VAL A O 1
ATOM 4936 N N . ASP A 1 652 ? 6.106 -51.265 -66.680 1.00 82.62 652 ASP A N 1
ATOM 4937 C CA . ASP A 1 652 ? 6.924 -50.146 -67.167 1.00 82.62 652 ASP A CA 1
ATOM 4938 C C . ASP A 1 652 ? 8.201 -50.521 -67.946 1.00 82.62 652 ASP A C 1
ATOM 4940 O O . ASP A 1 652 ? 9.256 -49.884 -67.847 1.00 82.62 652 ASP A O 1
ATOM 4944 N N . ALA A 1 653 ? 8.101 -51.546 -68.794 1.00 85.88 653 ALA A N 1
ATOM 4945 C CA . ALA A 1 653 ? 9.149 -51.864 -69.752 1.00 85.88 653 ALA A CA 1
ATOM 4946 C C . ALA A 1 653 ? 9.293 -50.730 -70.785 1.00 85.88 653 ALA A C 1
ATOM 4948 O O . ALA A 1 653 ? 8.307 -50.203 -71.291 1.00 85.88 653 ALA A O 1
ATOM 4949 N N . GLN A 1 654 ? 10.527 -50.349 -71.114 1.00 89.88 654 GLN A N 1
ATOM 4950 C CA . GLN A 1 654 ? 10.804 -49.269 -72.070 1.00 89.88 654 GLN A CA 1
ATOM 4951 C C . GLN A 1 654 ? 10.482 -49.709 -73.508 1.00 89.88 654 GLN A C 1
ATOM 4953 O O . GLN A 1 654 ? 10.943 -50.767 -73.947 1.00 89.88 654 GLN A O 1
ATOM 4958 N N . MET A 1 655 ? 9.731 -48.895 -74.254 1.00 91.50 655 MET A N 1
ATOM 4959 C CA . MET A 1 655 ? 9.443 -49.157 -75.669 1.00 91.50 655 MET A CA 1
ATOM 4960 C C . MET A 1 655 ? 10.609 -48.739 -76.581 1.00 91.50 655 MET A C 1
ATOM 4962 O O . MET A 1 655 ? 11.397 -47.851 -76.258 1.00 91.50 655 MET A O 1
ATOM 4966 N N . SER A 1 656 ? 10.722 -49.372 -77.751 1.00 89.12 656 SER A N 1
ATOM 4967 C CA . SER A 1 656 ? 11.745 -49.044 -78.755 1.00 89.12 656 SER A CA 1
ATOM 4968 C C . SER A 1 656 ? 11.245 -47.987 -79.752 1.00 89.12 656 SER A C 1
ATOM 4970 O O . SER A 1 656 ? 10.146 -48.165 -80.286 1.00 89.12 656 SER A O 1
ATOM 4972 N N . PRO A 1 657 ? 12.022 -46.922 -80.043 1.00 83.12 657 PRO A N 1
ATOM 4973 C CA . PRO A 1 657 ? 11.629 -45.867 -80.980 1.00 83.12 657 PRO A CA 1
ATOM 4974 C C . PRO A 1 657 ? 11.609 -46.347 -82.433 1.00 83.12 657 PRO A C 1
ATOM 4976 O O . PRO A 1 657 ? 12.385 -47.219 -82.832 1.00 83.12 657 PRO A O 1
ATOM 4979 N N . THR A 1 658 ? 10.762 -45.717 -83.245 1.00 79.06 658 THR A N 1
ATOM 4980 C CA . THR A 1 658 ? 10.725 -45.897 -84.706 1.00 79.06 658 THR A CA 1
ATOM 4981 C C . THR A 1 658 ? 11.411 -44.729 -85.439 1.00 79.06 658 THR A C 1
ATOM 4983 O O . THR A 1 658 ? 12.217 -43.996 -84.868 1.00 79.06 658 THR A O 1
ATOM 4986 N N . GLY A 1 659 ? 11.117 -44.551 -86.734 1.00 73.56 659 GLY A N 1
ATOM 4987 C CA . GLY A 1 659 ? 11.525 -43.375 -87.509 1.00 73.56 659 GLY A CA 1
ATOM 4988 C C . GLY A 1 659 ? 10.640 -42.136 -87.309 1.00 73.56 659 GLY A C 1
ATOM 4989 O O . GLY A 1 659 ? 10.919 -41.110 -87.927 1.00 73.56 659 GLY A O 1
ATOM 4990 N N . SER A 1 660 ? 9.582 -42.221 -86.493 1.00 80.50 660 SER A N 1
ATOM 4991 C CA . SER A 1 660 ? 8.705 -41.101 -86.129 1.00 80.50 660 SER A CA 1
ATOM 4992 C C . SER A 1 660 ? 8.904 -40.725 -84.654 1.00 80.50 660 SER A C 1
ATOM 4994 O O . SER A 1 660 ? 8.973 -41.631 -83.824 1.00 80.50 660 SER A O 1
ATOM 4996 N N . PRO A 1 661 ? 8.915 -39.428 -84.278 1.00 78.25 661 PRO A N 1
ATOM 4997 C CA . PRO A 1 661 ? 8.942 -39.003 -82.872 1.00 78.25 661 PRO A CA 1
ATOM 4998 C C . PRO A 1 661 ? 7.655 -39.349 -82.092 1.00 78.25 661 PRO A C 1
ATOM 5000 O O . PRO A 1 661 ? 7.562 -39.052 -80.904 1.00 78.25 661 PRO A O 1
ATOM 5003 N N . GLN A 1 662 ? 6.667 -39.960 -82.756 1.00 85.12 662 GLN A N 1
ATOM 5004 C CA . GLN A 1 662 ? 5.348 -40.293 -82.214 1.00 85.12 662 GLN A CA 1
ATOM 5005 C C . GLN A 1 662 ? 5.102 -41.809 -82.067 1.00 85.12 662 GLN A C 1
ATOM 5007 O O . GLN A 1 662 ? 4.124 -42.188 -81.436 1.00 85.12 662 GLN A O 1
ATOM 5012 N N . GLU A 1 663 ? 5.944 -42.696 -82.616 1.00 88.81 663 GLU A N 1
ATOM 5013 C CA . GLU A 1 663 ? 5.618 -44.133 -82.772 1.00 88.81 663 GLU A CA 1
ATOM 5014 C C . GLU A 1 663 ? 6.695 -45.076 -82.192 1.00 88.81 663 GLU A C 1
ATOM 5016 O O . GLU A 1 663 ? 7.895 -44.858 -82.392 1.00 88.81 663 GLU A O 1
ATOM 5021 N N . TRP A 1 664 ? 6.262 -46.128 -81.478 1.00 91.69 664 TRP A N 1
ATOM 5022 C CA . TRP A 1 664 ? 7.076 -46.960 -80.572 1.00 91.69 664 TRP A CA 1
ATOM 5023 C C . TRP A 1 664 ? 6.627 -48.447 -80.546 1.00 91.69 664 TRP A C 1
ATOM 5025 O O . TRP A 1 664 ? 5.470 -48.746 -80.835 1.00 91.69 664 TRP A O 1
ATOM 5035 N N . THR A 1 665 ? 7.510 -49.404 -80.201 1.00 90.75 665 THR A N 1
ATOM 5036 C CA . THR A 1 665 ? 7.249 -50.876 -80.306 1.00 90.75 665 THR A CA 1
ATOM 5037 C C . THR A 1 665 ? 7.842 -51.755 -79.175 1.00 90.75 665 THR A C 1
ATOM 5039 O O . THR A 1 665 ? 8.761 -51.321 -78.476 1.00 90.75 665 THR A O 1
ATOM 5042 N N . TYR A 1 666 ? 7.337 -52.994 -78.989 1.00 91.75 666 TYR A N 1
ATOM 5043 C CA . TYR A 1 666 ? 7.779 -53.979 -77.967 1.00 91.75 666 TYR A CA 1
ATOM 5044 C C . TYR A 1 666 ? 7.508 -55.472 -78.336 1.00 91.75 666 TYR A C 1
ATOM 5046 O O . TYR A 1 666 ? 6.702 -55.737 -79.222 1.00 91.75 666 TYR A O 1
ATOM 5054 N N . PHE A 1 667 ? 8.142 -56.460 -77.668 1.00 89.31 667 PHE A N 1
ATOM 5055 C CA . PHE A 1 667 ? 8.077 -57.918 -77.975 1.00 89.31 667 PHE A CA 1
ATOM 5056 C C . PHE A 1 667 ? 8.018 -58.827 -76.715 1.00 89.31 667 PHE A C 1
ATOM 5058 O O . PHE A 1 667 ? 8.623 -58.489 -75.701 1.00 89.31 667 PHE A O 1
ATOM 5065 N N . ILE A 1 668 ? 7.319 -59.979 -76.770 1.00 87.81 668 ILE A N 1
ATOM 5066 C CA . ILE A 1 668 ? 6.944 -60.836 -75.614 1.00 87.81 668 ILE A CA 1
ATOM 5067 C C . ILE A 1 668 ? 7.087 -62.355 -75.918 1.00 87.81 668 ILE A C 1
ATOM 5069 O O . ILE A 1 668 ? 6.710 -62.819 -76.994 1.00 87.81 668 ILE A O 1
ATOM 5073 N N . ASP A 1 669 ? 7.554 -63.155 -74.943 1.00 86.06 669 ASP A N 1
ATOM 5074 C CA . ASP A 1 669 ? 7.638 -64.635 -74.989 1.00 86.06 669 ASP A CA 1
ATOM 5075 C C . ASP A 1 669 ? 7.095 -65.273 -73.692 1.00 86.06 669 ASP A C 1
ATOM 5077 O O . ASP A 1 669 ? 7.691 -65.124 -72.622 1.00 86.06 669 ASP A O 1
ATOM 5081 N N . PHE A 1 670 ? 5.980 -66.009 -73.784 1.00 81.75 670 PHE A N 1
ATOM 5082 C CA . PHE A 1 670 ? 5.264 -66.587 -72.640 1.00 81.75 670 PHE A CA 1
ATOM 5083 C C . PHE A 1 670 ? 5.912 -67.845 -72.059 1.00 81.75 670 PHE A C 1
ATOM 5085 O O . PHE A 1 670 ? 5.693 -68.143 -70.884 1.00 81.75 670 PHE A O 1
ATOM 5092 N N . SER A 1 671 ? 6.756 -68.551 -72.819 1.00 72.50 671 SER A N 1
ATOM 5093 C CA . SER A 1 671 ? 7.451 -69.754 -72.330 1.00 72.50 671 SER A CA 1
ATOM 5094 C C . SER A 1 671 ? 8.439 -69.455 -71.194 1.00 72.50 671 SER A C 1
ATOM 5096 O O . SER A 1 671 ? 8.812 -70.336 -70.416 1.00 72.50 671 SER A O 1
ATOM 5098 N N . THR A 1 672 ? 8.833 -68.184 -71.073 1.00 71.19 672 THR A N 1
ATOM 5099 C CA . THR A 1 672 ? 9.740 -67.671 -70.042 1.00 71.19 672 THR A CA 1
ATOM 5100 C C . THR A 1 672 ? 9.027 -67.180 -68.773 1.00 71.19 672 THR A C 1
ATOM 5102 O O . THR A 1 672 ? 9.686 -66.914 -67.766 1.00 71.19 672 THR A O 1
ATOM 5105 N N . LEU A 1 673 ? 7.692 -67.061 -68.787 1.00 71.94 673 LEU A N 1
ATOM 5106 C CA . LEU A 1 673 ? 6.931 -66.336 -67.765 1.00 71.94 673 LEU A CA 1
ATOM 5107 C C . LEU A 1 673 ? 6.339 -67.267 -66.698 1.00 71.94 673 LEU A C 1
ATOM 5109 O O . LEU A 1 673 ? 5.650 -68.244 -66.987 1.00 71.94 673 LEU A O 1
ATOM 5113 N N . THR A 1 674 ? 6.526 -66.914 -65.422 1.00 72.75 674 THR A N 1
ATOM 5114 C CA . THR A 1 674 ? 5.848 -67.590 -64.299 1.00 72.75 674 THR A CA 1
ATOM 5115 C C . THR A 1 674 ? 4.459 -66.981 -64.094 1.00 72.75 674 THR A C 1
ATOM 5117 O O . THR A 1 674 ? 4.202 -66.266 -63.129 1.00 72.75 674 THR A O 1
ATOM 5120 N N . ILE A 1 675 ? 3.572 -67.237 -65.055 1.00 75.75 675 ILE A N 1
ATOM 5121 C CA . ILE A 1 675 ? 2.217 -66.681 -65.113 1.00 75.75 675 ILE A CA 1
ATOM 5122 C C . ILE A 1 675 ? 1.210 -67.526 -64.316 1.00 75.75 675 ILE A C 1
ATOM 5124 O O . ILE A 1 675 ? 1.275 -68.763 -64.285 1.00 75.75 675 ILE A O 1
ATOM 5128 N N . THR A 1 676 ? 0.280 -66.855 -63.632 1.00 70.44 676 THR A N 1
ATOM 5129 C CA . THR A 1 676 ? -0.770 -67.503 -62.842 1.00 70.44 676 THR A CA 1
ATOM 5130 C C . THR A 1 676 ? -2.065 -67.713 -63.625 1.00 70.44 676 THR A C 1
ATOM 5132 O O . THR A 1 676 ? -2.372 -66.986 -64.568 1.00 70.44 676 THR A O 1
ATOM 5135 N N . PRO A 1 677 ? -2.873 -68.678 -63.158 1.00 68.75 677 PRO A N 1
ATOM 5136 C CA . PRO A 1 677 ? -4.295 -68.826 -63.436 1.00 68.75 677 PRO A CA 1
ATOM 5137 C C . PRO A 1 677 ? -5.187 -67.570 -63.586 1.00 68.75 677 PRO A C 1
ATOM 5139 O O . PRO A 1 677 ? -5.803 -67.173 -62.601 1.00 68.75 677 PRO A O 1
ATOM 5142 N N . GLY A 1 678 ? -5.352 -67.000 -64.787 1.00 72.38 678 GLY A N 1
ATOM 5143 C CA . GLY A 1 678 ? -6.438 -66.049 -65.080 1.00 72.38 678 GLY A CA 1
ATOM 5144 C C . GLY A 1 678 ? -6.217 -65.204 -66.333 1.00 72.38 678 GLY A C 1
ATOM 5145 O O . GLY A 1 678 ? -5.296 -65.489 -67.093 1.00 72.38 678 GLY A O 1
ATOM 5146 N N . ASN A 1 679 ? -7.057 -64.177 -66.527 1.00 80.81 679 ASN A N 1
ATOM 5147 C CA . ASN A 1 679 ? -6.928 -63.216 -67.628 1.00 80.81 679 ASN A CA 1
ATOM 5148 C C . ASN A 1 679 ? -5.954 -62.061 -67.295 1.00 80.81 679 ASN A C 1
ATOM 5150 O O . ASN A 1 679 ? -5.985 -61.553 -66.175 1.00 80.81 679 ASN A O 1
ATOM 5154 N N . HIS A 1 680 ? -5.145 -61.605 -68.261 1.00 83.00 680 HIS A N 1
ATOM 5155 C CA . HIS A 1 680 ? -4.103 -60.561 -68.116 1.00 83.00 680 HIS A CA 1
ATOM 5156 C C . HIS A 1 680 ? -4.197 -59.520 -69.238 1.00 83.00 680 HIS A C 1
ATOM 5158 O O . HIS A 1 680 ? -4.647 -59.893 -70.311 1.00 83.00 680 HIS A O 1
ATOM 5164 N N . ALA A 1 681 ? -3.770 -58.263 -69.031 1.00 85.56 681 ALA A N 1
ATOM 5165 C CA . ALA A 1 681 ? -3.955 -57.164 -70.000 1.00 85.56 681 ALA A CA 1
ATOM 5166 C C . ALA A 1 681 ? -2.710 -56.273 -70.228 1.00 85.56 681 ALA A C 1
ATOM 5168 O O . ALA A 1 681 ? -1.873 -56.167 -69.333 1.00 85.56 681 ALA A O 1
ATOM 5169 N N . ILE A 1 682 ? -2.604 -55.615 -71.393 1.00 88.56 682 ILE A N 1
ATOM 5170 C CA . ILE A 1 682 ? -1.454 -54.784 -71.827 1.00 88.56 682 ILE A CA 1
ATOM 5171 C C . ILE A 1 682 ? -1.811 -53.290 -71.919 1.00 88.56 682 ILE A C 1
ATOM 5173 O O . ILE A 1 682 ? -2.859 -52.966 -72.465 1.00 88.56 682 ILE A O 1
ATOM 5177 N N . THR A 1 683 ? -0.944 -52.386 -71.439 1.00 85.81 683 THR A N 1
ATOM 5178 C CA . THR A 1 683 ? -1.147 -50.911 -71.417 1.00 85.81 683 THR A CA 1
ATOM 5179 C C . THR A 1 683 ? 0.155 -50.119 -71.644 1.00 85.81 683 THR A C 1
ATOM 5181 O O . THR A 1 683 ? 1.236 -50.687 -71.492 1.00 85.81 683 THR A O 1
ATOM 5184 N N . VAL A 1 684 ? 0.071 -48.813 -71.966 1.00 87.56 684 VAL A N 1
ATOM 5185 C CA . VAL A 1 684 ? 1.226 -47.897 -72.180 1.00 87.56 684 VAL A CA 1
ATOM 5186 C C . VAL A 1 684 ? 1.119 -46.563 -71.413 1.00 87.56 684 VAL A C 1
ATOM 5188 O O . VAL A 1 684 ? 0.031 -46.207 -70.961 1.00 87.56 684 VAL A O 1
ATOM 5191 N N . GLY A 1 685 ? 2.219 -45.798 -71.309 1.00 83.69 685 GLY A N 1
ATOM 5192 C CA . GLY A 1 685 ? 2.243 -44.450 -70.703 1.00 83.69 685 GLY A CA 1
ATOM 5193 C C . GLY A 1 685 ? 3.412 -43.543 -71.144 1.00 83.69 685 GLY A C 1
ATOM 5194 O O . GLY A 1 685 ? 4.385 -44.017 -71.729 1.00 83.69 685 GLY A O 1
ATOM 5195 N N . GLY A 1 686 ? 3.316 -42.229 -70.874 1.00 83.06 686 GLY A N 1
ATOM 5196 C CA . GLY A 1 686 ? 4.330 -41.208 -71.214 1.00 83.06 686 GLY A CA 1
ATOM 5197 C C . GLY A 1 686 ? 3.900 -39.756 -70.901 1.00 83.06 686 GLY A C 1
ATOM 5198 O O . GLY A 1 686 ? 2.820 -39.547 -70.344 1.00 83.06 686 GLY A O 1
ATOM 5199 N N . ARG A 1 687 ? 4.734 -38.760 -71.264 1.00 81.19 687 ARG A N 1
ATOM 5200 C CA . ARG A 1 687 ? 4.471 -37.300 -71.157 1.00 81.19 687 ARG A CA 1
ATOM 5201 C C . ARG A 1 687 ? 4.845 -36.530 -72.436 1.00 81.19 687 ARG A C 1
ATOM 5203 O O . ARG A 1 687 ? 5.784 -36.934 -73.130 1.00 81.19 687 ARG A O 1
ATOM 5210 N N . ASP A 1 688 ? 4.148 -35.425 -72.702 1.00 82.62 688 ASP A N 1
ATOM 5211 C CA . ASP A 1 688 ? 4.483 -34.446 -73.755 1.00 82.62 688 ASP A CA 1
ATOM 5212 C C . ASP A 1 688 ? 5.612 -33.474 -73.339 1.00 82.62 688 ASP A C 1
ATOM 5214 O O . ASP A 1 688 ? 6.221 -33.632 -72.278 1.00 82.62 688 ASP A O 1
ATOM 5218 N N . ILE A 1 689 ? 5.901 -32.482 -74.195 1.00 75.69 689 ILE A N 1
ATOM 5219 C CA . ILE A 1 689 ? 6.964 -31.476 -74.021 1.00 75.69 689 ILE A CA 1
ATOM 5220 C C . ILE A 1 689 ? 6.687 -30.496 -72.869 1.00 75.69 689 ILE A C 1
ATOM 5222 O O . ILE A 1 689 ? 7.623 -30.236 -72.113 1.00 75.69 689 ILE A O 1
ATOM 5226 N N . ALA A 1 690 ? 5.447 -30.017 -72.707 1.00 70.38 690 ALA A N 1
ATOM 5227 C CA . ALA A 1 690 ? 5.018 -29.172 -71.581 1.00 70.38 690 ALA A CA 1
ATOM 5228 C C . ALA A 1 690 ? 4.909 -29.963 -70.258 1.00 70.38 690 ALA A C 1
ATOM 5230 O O . ALA A 1 690 ? 4.752 -29.399 -69.181 1.00 70.38 690 ALA A O 1
ATOM 5231 N N . GLY A 1 691 ? 5.028 -31.290 -70.330 1.00 71.12 691 GLY A N 1
ATOM 5232 C CA . GLY A 1 691 ? 5.053 -32.203 -69.201 1.00 71.12 691 GLY A CA 1
ATOM 5233 C C . GLY A 1 691 ? 3.712 -32.867 -68.903 1.00 71.12 691 GLY A C 1
ATOM 5234 O O . GLY A 1 691 ? 3.661 -33.663 -67.958 1.00 71.12 691 GLY A O 1
ATOM 5235 N N . ASN A 1 692 ? 2.641 -32.631 -69.670 1.00 77.19 692 ASN A N 1
ATOM 5236 C CA . ASN A 1 692 ? 1.343 -33.237 -69.370 1.00 77.19 692 ASN A CA 1
ATOM 5237 C C . ASN A 1 692 ? 1.399 -34.770 -69.568 1.00 77.19 692 ASN A C 1
ATOM 5239 O O . ASN A 1 692 ? 1.986 -35.266 -70.538 1.00 77.19 692 ASN A O 1
ATOM 5243 N N . PRO A 1 693 ? 0.814 -35.567 -68.654 1.00 77.94 693 PRO A N 1
ATOM 5244 C CA . PRO A 1 693 ? 0.798 -37.022 -68.764 1.00 77.94 693 PRO A CA 1
ATOM 5245 C C . PRO A 1 693 ? -0.284 -37.517 -69.732 1.00 77.94 693 PRO A C 1
ATOM 5247 O O . PRO A 1 693 ? -1.399 -37.000 -69.754 1.00 77.94 693 PRO A O 1
ATOM 5250 N N . TYR A 1 694 ? 0.020 -38.586 -70.474 1.00 79.12 694 TYR A N 1
ATOM 5251 C CA . TYR A 1 694 ? -0.969 -39.310 -71.280 1.00 79.12 694 TYR A CA 1
ATOM 5252 C C . TYR A 1 694 ? -2.178 -39.746 -70.431 1.00 79.12 694 TYR A C 1
ATOM 5254 O O . TYR A 1 694 ? -2.014 -40.355 -69.372 1.00 79.12 694 TYR A O 1
ATOM 5262 N N . ALA A 1 695 ? -3.387 -39.461 -70.925 1.00 68.00 695 ALA A N 1
ATOM 5263 C CA . ALA A 1 695 ? -4.642 -39.600 -70.173 1.00 68.00 695 ALA A CA 1
ATOM 5264 C C . ALA A 1 695 ? -5.660 -40.598 -70.781 1.00 68.00 695 ALA A C 1
ATOM 5266 O O . ALA A 1 695 ? -6.826 -40.618 -70.383 1.00 68.00 695 ALA A O 1
ATOM 5267 N N . GLY A 1 696 ? -5.254 -41.408 -71.767 1.00 68.06 696 GLY A N 1
ATOM 5268 C CA . GLY A 1 696 ? -6.116 -42.418 -72.403 1.00 68.06 696 GLY A CA 1
ATOM 5269 C C . GLY A 1 696 ? -6.190 -43.760 -71.649 1.00 68.06 696 GLY A C 1
ATOM 5270 O O . GLY A 1 696 ? -5.686 -43.897 -70.538 1.00 68.06 696 GLY A O 1
ATOM 5271 N N . SER A 1 697 ? -6.865 -44.762 -72.236 1.00 70.12 697 SER A N 1
ATOM 5272 C CA . SER A 1 697 ? -7.204 -46.034 -71.552 1.00 70.12 697 SER A CA 1
ATOM 5273 C C . SER A 1 697 ? -7.151 -47.310 -72.425 1.00 70.12 697 SER A C 1
ATOM 5275 O O . SER A 1 697 ? -7.768 -48.325 -72.095 1.00 70.12 697 SER A O 1
ATOM 5277 N N . GLU A 1 698 ? -6.419 -47.284 -73.541 1.00 81.12 698 GLU A N 1
ATOM 5278 C CA . GLU A 1 698 ? -6.393 -48.358 -74.557 1.00 81.12 698 GLU A CA 1
ATOM 5279 C C . GLU A 1 698 ? -5.587 -49.614 -74.119 1.00 81.12 698 GLU A C 1
ATOM 5281 O O . GLU A 1 698 ? -4.593 -49.473 -73.403 1.00 81.12 698 GLU A O 1
ATOM 5286 N N . ASN A 1 699 ? -6.022 -50.841 -74.488 1.00 85.06 699 ASN A N 1
ATOM 5287 C CA . ASN A 1 699 ? -5.443 -52.128 -74.013 1.00 85.06 699 ASN A CA 1
ATOM 5288 C C . ASN A 1 699 ? -5.800 -53.407 -74.846 1.00 85.06 699 ASN A C 1
ATOM 5290 O O . ASN A 1 699 ? -6.626 -53.323 -75.752 1.00 85.06 699 ASN A O 1
ATOM 5294 N N . ILE A 1 700 ? -5.170 -54.569 -74.529 1.00 85.12 700 ILE A N 1
ATOM 5295 C CA . ILE A 1 700 ? -5.225 -55.940 -75.170 1.00 85.12 700 ILE A CA 1
ATOM 5296 C C . ILE A 1 700 ? -5.199 -57.074 -74.064 1.00 85.12 700 ILE A C 1
ATOM 5298 O O . ILE A 1 700 ? -4.670 -56.744 -73.002 1.00 85.12 700 ILE A O 1
ATOM 5302 N N . VAL A 1 701 ? -5.743 -58.336 -74.188 1.00 86.31 701 VAL A N 1
ATOM 5303 C CA . VAL A 1 701 ? -6.103 -59.260 -73.015 1.00 86.31 701 VAL A CA 1
ATOM 5304 C C . VAL A 1 701 ? -6.124 -60.857 -73.182 1.00 86.31 701 VAL A C 1
ATOM 5306 O O . VAL A 1 701 ? -6.716 -61.282 -74.156 1.00 86.31 701 VAL A O 1
ATOM 5309 N N . ILE A 1 702 ? -5.671 -61.758 -72.223 1.00 84.50 702 ILE A N 1
ATOM 5310 C CA . ILE A 1 702 ? -5.476 -63.299 -72.338 1.00 84.50 702 ILE A CA 1
ATOM 5311 C C . ILE A 1 702 ? -5.559 -64.272 -71.035 1.00 84.50 702 ILE A C 1
ATOM 5313 O O . ILE A 1 702 ? -5.082 -63.797 -70.016 1.00 84.50 702 ILE A O 1
ATOM 5317 N N . GLU A 1 703 ? -6.026 -65.590 -71.002 1.00 84.19 703 GLU A N 1
ATOM 5318 C CA . GLU A 1 703 ? -6.485 -66.551 -69.836 1.00 84.19 703 GLU A CA 1
ATOM 5319 C C . GLU A 1 703 ? -5.578 -67.734 -69.176 1.00 84.19 703 GLU A C 1
ATOM 5321 O O . GLU A 1 703 ? -4.691 -68.239 -69.856 1.00 84.19 703 GLU A O 1
ATOM 5326 N N . TYR A 1 704 ? -5.839 -68.291 -67.913 1.00 74.81 704 TYR A N 1
ATOM 5327 C CA . TYR A 1 704 ? -5.268 -69.557 -67.223 1.00 74.81 704 TYR A CA 1
ATOM 5328 C C . TYR A 1 704 ? -6.034 -70.121 -65.879 1.00 74.81 704 TYR A C 1
ATOM 5330 O O . TYR A 1 704 ? -6.914 -69.408 -65.413 1.00 74.81 704 TYR A O 1
ATOM 5338 N N . GLN A 1 705 ? -5.779 -71.306 -65.159 1.00 71.12 705 GLN A N 1
ATOM 5339 C CA . GLN A 1 705 ? -6.616 -71.912 -63.964 1.00 71.12 705 GLN A CA 1
ATOM 5340 C C . GLN A 1 705 ? -6.002 -72.938 -62.813 1.00 71.12 705 GLN A C 1
ATOM 5342 O O . GLN A 1 705 ? -5.444 -73.922 -63.296 1.00 71.12 705 GLN A O 1
ATOM 5347 N N . ARG A 1 706 ? -6.104 -72.871 -61.387 1.00 25.34 706 ARG A N 1
ATOM 5348 C CA . ARG A 1 706 ? -5.684 -73.885 -60.211 1.00 25.34 706 ARG A CA 1
ATOM 5349 C C . ARG A 1 706 ? -6.218 -73.736 -58.652 1.00 25.34 706 ARG A C 1
ATOM 5351 O O . ARG A 1 706 ? -6.779 -72.683 -58.385 1.00 25.34 706 ARG A O 1
ATOM 5358 N N . PHE A 1 707 ? -6.043 -74.682 -57.610 1.00 29.28 707 PHE A N 1
ATOM 5359 C CA . PHE A 1 707 ? -6.670 -74.755 -56.152 1.00 29.28 707 PHE A CA 1
ATOM 5360 C C . PHE A 1 707 ? -6.008 -75.576 -54.875 1.00 29.28 707 PHE A C 1
ATOM 5362 O O . PHE A 1 707 ? -5.118 -76.370 -55.169 1.00 29.28 707 PHE A O 1
ATOM 5369 N N . ILE A 1 708 ? -6.416 -75.503 -53.515 1.00 41.12 708 ILE A N 1
ATOM 5370 C CA . ILE A 1 708 ? -5.948 -76.320 -52.231 1.00 41.12 708 ILE A CA 1
ATOM 5371 C C . ILE A 1 708 ? -6.736 -76.238 -50.763 1.00 41.12 708 ILE A C 1
ATOM 5373 O O . ILE A 1 708 ? -7.658 -75.429 -50.724 1.00 41.12 708 ILE A O 1
ATOM 5377 N N . PRO A 1 709 ? -6.484 -77.010 -49.588 1.00 53.28 709 PRO A N 1
ATOM 5378 C CA . PRO A 1 709 ? -7.291 -77.174 -48.244 1.00 53.28 709 PRO A CA 1
ATOM 5379 C C . PRO A 1 709 ? -6.671 -77.092 -46.715 1.00 53.28 709 PRO A C 1
ATOM 5381 O O . PRO A 1 709 ? -5.462 -76.905 -46.610 1.00 53.28 709 PRO A O 1
ATOM 5384 N N . THR A 1 710 ? -7.410 -77.320 -45.533 1.00 70.12 710 THR A N 1
ATOM 5385 C CA . THR A 1 710 ? -6.994 -77.165 -44.014 1.00 70.12 710 THR A CA 1
ATOM 5386 C C . THR A 1 710 ? -7.769 -77.895 -42.768 1.00 70.12 710 THR A C 1
ATOM 5388 O O . THR A 1 710 ? -8.812 -78.470 -43.052 1.00 70.12 710 THR A O 1
ATOM 5391 N N . ILE A 1 711 ? -7.358 -77.899 -41.417 1.00 74.12 711 ILE A N 1
ATOM 5392 C CA . ILE A 1 711 ? -7.895 -78.660 -40.136 1.00 74.12 711 ILE A CA 1
ATOM 5393 C C . ILE A 1 711 ? -7.744 -77.956 -38.656 1.00 74.12 711 ILE A C 1
ATOM 5395 O O . ILE A 1 711 ? -7.086 -76.919 -38.635 1.00 74.12 711 ILE A O 1
ATOM 5399 N N . THR A 1 712 ? -8.294 -78.393 -37.431 1.00 73.12 712 THR A N 1
ATOM 5400 C CA . THR A 1 712 ? -8.307 -77.626 -36.064 1.00 73.12 712 THR A CA 1
ATOM 5401 C C . THR A 1 712 ? -8.462 -78.301 -34.600 1.00 73.12 712 THR A C 1
ATOM 5403 O O . THR A 1 712 ? -9.207 -79.264 -34.453 1.00 73.12 712 THR A O 1
ATOM 5406 N N . ALA A 1 713 ? -7.870 -77.746 -33.481 1.00 71.69 713 ALA A N 1
ATOM 5407 C CA . ALA A 1 713 ? -8.051 -78.066 -31.996 1.00 71.69 713 ALA A CA 1
ATOM 5408 C C . ALA A 1 713 ? -7.563 -76.940 -30.978 1.00 71.69 713 ALA A C 1
ATOM 5410 O O . ALA A 1 713 ? -6.933 -75.999 -31.456 1.00 71.69 713 ALA A O 1
ATOM 5411 N N . SER A 1 714 ? -7.806 -76.970 -29.626 1.00 72.62 714 SER A N 1
ATOM 5412 C CA . SER A 1 714 ? -7.371 -75.912 -28.621 1.00 72.62 714 SER A CA 1
ATOM 5413 C C . SER A 1 714 ? -7.321 -76.284 -27.093 1.00 72.62 714 SER A C 1
ATOM 5415 O O . SER A 1 714 ? -7.970 -77.246 -26.690 1.00 72.62 714 SER A O 1
ATOM 5417 N N . ASP A 1 715 ? -6.604 -75.488 -26.258 1.00 78.25 715 ASP A N 1
ATOM 5418 C CA . ASP A 1 715 ? -6.302 -75.649 -24.794 1.00 78.25 715 ASP A CA 1
ATOM 5419 C C . ASP A 1 715 ? -7.378 -75.126 -23.787 1.00 78.25 715 ASP A C 1
ATOM 5421 O O . ASP A 1 715 ? -8.295 -74.398 -24.171 1.00 78.25 715 ASP A O 1
ATOM 5425 N N . VAL A 1 716 ? -7.257 -75.451 -22.478 1.00 74.31 716 VAL A N 1
ATOM 5426 C CA . VAL A 1 716 ? -8.211 -75.087 -21.388 1.00 74.31 716 VAL A CA 1
ATOM 5427 C C . VAL A 1 716 ? -7.530 -74.684 -20.051 1.00 74.31 716 VAL A C 1
ATOM 5429 O O . VAL A 1 716 ? -6.591 -75.341 -19.612 1.00 74.31 716 VAL A O 1
ATOM 5432 N N . THR A 1 717 ? -8.059 -73.684 -19.320 1.00 73.12 717 THR A N 1
ATOM 5433 C CA . THR A 1 717 ? -7.499 -73.205 -18.022 1.00 73.12 717 THR A CA 1
ATOM 5434 C C . THR A 1 717 ? -8.569 -72.935 -16.942 1.00 73.12 717 THR A C 1
ATOM 5436 O O . THR A 1 717 ? -9.669 -72.478 -17.258 1.00 73.12 717 THR A O 1
ATOM 5439 N N . ARG A 1 718 ? -8.249 -73.181 -15.657 1.00 70.62 718 ARG A N 1
ATOM 5440 C CA . ARG A 1 718 ? -9.058 -72.882 -14.447 1.00 70.62 718 ARG A CA 1
ATOM 5441 C C . ARG A 1 718 ? -8.182 -72.394 -13.269 1.00 70.62 718 ARG A C 1
ATOM 5443 O O . ARG A 1 718 ? -6.958 -72.423 -13.348 1.00 70.62 718 ARG A O 1
ATOM 5450 N N . MET A 1 719 ? -8.802 -71.973 -12.161 1.00 65.31 719 MET A N 1
ATOM 5451 C CA . MET A 1 719 ? -8.122 -71.658 -10.889 1.00 65.31 719 MET A CA 1
ATOM 5452 C C . MET A 1 719 ? -8.598 -72.575 -9.757 1.00 65.31 719 MET A C 1
ATOM 5454 O O . MET A 1 719 ? -9.715 -73.087 -9.807 1.00 65.31 719 MET A O 1
ATOM 5458 N N . TYR A 1 720 ? -7.763 -72.753 -8.734 1.00 69.50 720 TYR A N 1
ATOM 5459 C CA . TYR A 1 720 ? -8.139 -73.381 -7.471 1.00 69.50 720 TYR A CA 1
ATOM 5460 C C . TYR A 1 720 ? -8.894 -72.376 -6.583 1.00 69.50 720 TYR A C 1
ATOM 5462 O O . TYR A 1 720 ? -8.365 -71.313 -6.266 1.00 69.50 720 TYR A O 1
ATOM 5470 N N . VAL A 1 721 ? -10.130 -72.704 -6.199 1.00 60.06 721 VAL A N 1
ATOM 5471 C CA . VAL A 1 721 ? -11.008 -71.878 -5.350 1.00 60.06 721 VAL A CA 1
ATOM 5472 C C . VAL A 1 721 ? -11.734 -72.757 -4.333 1.00 60.06 721 VAL A C 1
ATOM 5474 O O . VAL A 1 721 ? -12.115 -73.885 -4.651 1.00 60.06 721 VAL A O 1
ATOM 5477 N N . ASP A 1 722 ? -11.917 -72.251 -3.113 1.00 56.19 722 ASP A N 1
ATOM 5478 C CA . ASP A 1 722 ? -12.517 -73.023 -2.025 1.00 56.19 722 ASP A CA 1
ATOM 5479 C C . ASP A 1 722 ? -14.053 -73.060 -2.134 1.00 56.19 722 ASP A C 1
ATOM 5481 O O . ASP A 1 722 ? -14.750 -72.081 -1.868 1.00 56.19 722 ASP A O 1
ATOM 5485 N N . SER A 1 723 ? -14.565 -74.229 -2.526 1.00 47.00 723 SER A N 1
ATOM 5486 C CA . SER A 1 723 ? -15.979 -74.609 -2.673 1.00 47.00 723 SER A CA 1
ATOM 5487 C C . SER A 1 723 ? -16.805 -73.918 -3.784 1.00 47.00 723 SER A C 1
ATOM 5489 O O . SER A 1 723 ? -17.178 -72.753 -3.707 1.00 47.00 723 SER A O 1
ATOM 5491 N N . THR A 1 724 ? -17.207 -74.692 -4.807 1.00 50.88 724 THR A N 1
ATOM 5492 C CA . THR A 1 724 ? -18.632 -75.086 -5.006 1.00 50.88 724 THR A CA 1
ATOM 5493 C C . THR A 1 724 ? -18.888 -76.024 -6.202 1.00 50.88 724 THR A C 1
ATOM 5495 O O . THR A 1 724 ? -19.832 -76.804 -6.109 1.00 50.88 724 THR A O 1
ATOM 5498 N N . ASP A 1 725 ? -18.073 -76.035 -7.270 1.00 55.22 725 ASP A N 1
ATOM 5499 C CA . ASP A 1 725 ? -18.276 -76.920 -8.447 1.00 55.22 725 ASP A CA 1
ATOM 5500 C C . ASP A 1 725 ? -16.948 -77.437 -9.077 1.00 55.22 725 ASP A C 1
ATOM 5502 O O . ASP A 1 725 ? -16.142 -76.617 -9.528 1.00 55.22 725 ASP A O 1
ATOM 5506 N N . PRO A 1 726 ? -16.674 -78.767 -9.106 1.00 61.50 726 PRO A N 1
ATOM 5507 C CA . PRO A 1 726 ? -15.377 -79.317 -9.527 1.00 61.50 726 PRO A CA 1
ATOM 5508 C C . PRO A 1 726 ? -15.325 -80.140 -10.847 1.00 61.50 726 PRO A C 1
ATOM 5510 O O . PRO A 1 726 ? -14.309 -80.814 -11.057 1.00 61.50 726 PRO A O 1
ATOM 5513 N N . GLN A 1 727 ? -16.345 -80.158 -11.731 1.00 74.69 727 GLN A N 1
ATOM 5514 C CA . GLN A 1 727 ? -16.380 -81.048 -12.931 1.00 74.69 727 GLN A CA 1
ATOM 5515 C C . GLN A 1 727 ? -16.776 -80.369 -14.270 1.00 74.69 727 GLN A C 1
ATOM 5517 O O . GLN A 1 727 ? -17.555 -79.425 -14.278 1.00 74.69 727 GLN A O 1
ATOM 5522 N N . PHE A 1 728 ? -16.251 -80.839 -15.424 1.00 75.94 728 PHE A N 1
ATOM 5523 C CA . PHE A 1 728 ? -16.600 -80.328 -16.782 1.00 75.94 728 PHE A CA 1
ATOM 5524 C C . PHE A 1 728 ? -16.209 -81.279 -17.955 1.00 75.94 728 PHE A C 1
ATOM 5526 O O . PHE A 1 728 ? -15.706 -82.376 -17.714 1.00 75.94 728 PHE A O 1
ATOM 5533 N N . THR A 1 729 ? -16.426 -80.874 -19.225 1.00 75.94 729 THR A N 1
ATOM 5534 C CA . THR A 1 729 ? -16.217 -81.689 -20.460 1.00 75.94 729 THR A CA 1
ATOM 5535 C C . THR A 1 729 ? -15.517 -80.912 -21.612 1.00 75.94 729 THR A C 1
ATOM 5537 O O . THR A 1 729 ? -15.491 -79.683 -21.589 1.00 75.94 729 THR A O 1
ATOM 5540 N N . LEU A 1 730 ? -14.953 -81.609 -22.618 1.00 76.81 730 LEU A N 1
ATOM 5541 C CA . LEU A 1 730 ? -14.096 -81.098 -23.723 1.00 76.81 730 LEU A CA 1
ATOM 5542 C C . LEU A 1 730 ? -14.714 -81.300 -25.146 1.00 76.81 730 LEU A C 1
ATOM 5544 O O . LEU A 1 730 ? -15.565 -82.171 -25.310 1.00 76.81 730 LEU A O 1
ATOM 5548 N N . GLY A 1 731 ? -14.280 -80.568 -26.200 1.00 68.75 731 GLY A N 1
ATOM 5549 C CA . GLY A 1 731 ? -14.806 -80.722 -27.588 1.00 68.75 731 GLY A CA 1
ATOM 5550 C C . GLY A 1 731 ? -13.952 -80.115 -28.736 1.00 68.75 731 GLY A C 1
ATOM 5551 O O . GLY A 1 731 ? -13.279 -79.116 -28.517 1.00 68.75 731 GLY A O 1
ATOM 5552 N N . ILE A 1 732 ? -13.950 -80.737 -29.941 1.00 76.69 732 ILE A N 1
ATOM 5553 C CA . ILE A 1 732 ? -12.987 -80.545 -31.076 1.00 76.69 732 ILE A CA 1
ATOM 5554 C C . ILE A 1 732 ? -13.656 -80.799 -32.473 1.00 76.69 732 ILE A C 1
ATOM 5556 O O . ILE A 1 732 ? -14.711 -81.432 -32.511 1.00 76.69 732 ILE A O 1
ATOM 5560 N N . SER A 1 733 ? -13.082 -80.365 -33.622 1.00 67.88 733 SER A N 1
ATOM 5561 C CA . SER A 1 733 ? -13.654 -80.523 -34.996 1.00 67.88 733 SER A CA 1
ATOM 5562 C C . SER A 1 733 ? -12.630 -80.719 -36.162 1.00 67.88 733 SER A C 1
ATOM 5564 O O . SER A 1 733 ? -11.423 -80.717 -35.944 1.00 67.88 733 SER A O 1
ATOM 5566 N N . SER A 1 734 ? -13.088 -80.951 -37.414 1.00 70.00 734 SER A N 1
ATOM 5567 C CA . SER A 1 734 ? -12.248 -81.105 -38.637 1.00 70.00 734 SER A CA 1
ATOM 5568 C C . SER A 1 734 ? -13.032 -80.864 -39.952 1.00 70.00 734 SER A C 1
ATOM 5570 O O . SER A 1 734 ? -14.261 -80.919 -39.947 1.00 70.00 734 SER A O 1
ATOM 5572 N N . THR A 1 735 ? -12.335 -80.642 -41.081 1.00 64.69 735 THR A N 1
ATOM 5573 C CA . THR A 1 735 ? -12.909 -80.498 -42.444 1.00 64.69 735 THR A CA 1
ATOM 5574 C C . THR A 1 735 ? -12.908 -81.795 -43.276 1.00 64.69 735 THR A C 1
ATOM 5576 O O . THR A 1 735 ? -13.627 -81.889 -44.269 1.00 64.69 735 THR A O 1
ATOM 5579 N N . SER A 1 736 ? -12.136 -82.815 -42.875 1.00 60.09 736 SER A N 1
ATOM 5580 C CA . SER A 1 736 ? -12.215 -84.178 -43.430 1.00 60.09 736 SER A CA 1
ATOM 5581 C C . SER A 1 736 ? -13.186 -85.022 -42.593 1.00 60.09 736 SER A C 1
ATOM 5583 O O . SER A 1 736 ? -13.364 -84.777 -41.400 1.00 60.09 736 SER A O 1
ATOM 5585 N N . THR A 1 737 ? -13.831 -86.031 -43.185 1.00 60.94 737 THR A N 1
ATOM 5586 C CA . THR A 1 737 ? -14.967 -86.757 -42.576 1.00 60.94 737 THR A CA 1
ATOM 5587 C C . THR A 1 737 ? -14.561 -87.984 -41.737 1.00 60.94 737 THR A C 1
ATOM 5589 O O . THR A 1 737 ? -15.243 -89.008 -41.768 1.00 60.94 737 THR A O 1
ATOM 5592 N N . GLY A 1 738 ? -13.427 -87.929 -41.027 1.00 62.78 738 GLY A N 1
ATOM 5593 C CA . GLY A 1 738 ? -12.917 -89.027 -40.186 1.00 62.78 738 GLY A CA 1
ATOM 5594 C C . GLY A 1 738 ? -13.206 -88.870 -38.683 1.00 62.78 738 GLY A C 1
ATOM 5595 O O . GLY A 1 738 ? -13.322 -87.757 -38.177 1.00 62.78 738 GLY A O 1
ATOM 5596 N N . THR A 1 739 ? -13.285 -89.988 -37.960 1.00 71.88 739 THR A N 1
ATOM 5597 C CA . THR A 1 739 ? -13.566 -90.060 -36.508 1.00 71.88 739 THR A CA 1
ATOM 5598 C C . THR A 1 739 ? -12.415 -89.527 -35.636 1.00 71.88 739 THR A C 1
ATOM 5600 O O . THR A 1 739 ? -11.256 -89.662 -36.019 1.00 71.88 739 THR A O 1
ATOM 5603 N N . LEU A 1 740 ? -12.735 -88.992 -34.448 1.00 79.06 740 LEU A N 1
ATOM 5604 C CA . LEU A 1 740 ? -11.798 -88.465 -33.435 1.00 79.06 740 LEU A CA 1
ATOM 5605 C C . LEU A 1 740 ? -11.838 -89.298 -32.126 1.00 79.06 740 LEU A C 1
ATOM 5607 O O . LEU A 1 740 ? -12.825 -89.990 -31.876 1.00 79.06 740 LEU A O 1
ATOM 5611 N N . ALA A 1 741 ? -10.799 -89.222 -31.280 1.00 80.88 741 ALA A N 1
ATOM 5612 C CA . ALA A 1 741 ? -10.718 -89.883 -29.960 1.00 80.88 741 ALA A CA 1
ATOM 5613 C C . ALA A 1 741 ? -9.729 -89.165 -29.009 1.00 80.88 741 ALA A C 1
ATOM 5615 O O . ALA A 1 741 ? -8.816 -88.505 -29.501 1.00 80.88 741 ALA A O 1
ATOM 5616 N N . PHE A 1 742 ? -9.877 -89.322 -27.682 1.00 84.50 742 PHE A N 1
ATOM 5617 C CA . PHE A 1 742 ? -9.098 -88.601 -26.655 1.00 84.50 742 PHE A CA 1
ATOM 5618 C C . PHE A 1 742 ? -8.318 -89.519 -25.695 1.00 84.50 742 PHE A C 1
ATOM 5620 O O . PHE A 1 742 ? -8.818 -90.564 -25.278 1.00 84.50 742 PHE A O 1
ATOM 5627 N N . GLU A 1 743 ? -7.126 -89.088 -25.264 1.00 80.62 743 GLU A N 1
ATOM 5628 C CA . GLU A 1 743 ? -6.344 -89.729 -24.191 1.00 80.62 743 GLU A CA 1
ATOM 5629 C C . GLU A 1 743 ? -5.504 -88.717 -23.384 1.00 80.62 743 GLU A C 1
ATOM 5631 O O . GLU A 1 743 ? -5.074 -87.699 -23.931 1.00 80.62 743 GLU A O 1
ATOM 5636 N N . LYS A 1 744 ? -5.259 -88.998 -22.089 1.00 78.56 744 LYS A N 1
ATOM 5637 C CA . LYS A 1 744 ? -4.406 -88.174 -21.206 1.00 78.56 744 LYS A CA 1
ATOM 5638 C C . LYS A 1 744 ? -2.974 -88.708 -21.123 1.00 78.56 744 LYS A C 1
ATOM 5640 O O . LYS A 1 744 ? -2.768 -89.917 -21.019 1.00 78.56 744 LYS A O 1
ATOM 5645 N N . LEU A 1 745 ? -1.992 -87.811 -21.074 1.00 73.19 745 LEU A N 1
ATOM 5646 C CA . LEU A 1 745 ? -0.587 -88.153 -20.833 1.00 73.19 745 LEU A CA 1
ATOM 5647 C C . LEU A 1 745 ? -0.292 -88.095 -19.320 1.00 73.19 745 LEU A C 1
ATOM 5649 O O . LEU A 1 745 ? -0.697 -87.165 -18.630 1.00 73.19 745 LEU A O 1
ATOM 5653 N N . VAL A 1 746 ? 0.326 -89.148 -18.772 1.00 61.78 746 VAL A N 1
ATOM 5654 C CA . VAL A 1 746 ? 0.127 -89.533 -17.352 1.00 61.78 746 VAL A CA 1
ATOM 5655 C C . VAL A 1 746 ? 1.195 -88.994 -16.377 1.00 61.78 746 VAL A C 1
ATOM 5657 O O . VAL A 1 746 ? 1.031 -89.102 -15.164 1.00 61.78 746 VAL A O 1
ATOM 5660 N N . SER A 1 747 ? 2.278 -88.377 -16.854 1.00 55.50 747 SER A N 1
ATOM 5661 C CA . SER A 1 747 ? 3.340 -87.839 -15.988 1.00 55.50 747 SER A CA 1
ATOM 5662 C C . SER A 1 747 ? 2.914 -86.551 -15.266 1.00 55.50 747 SER A C 1
ATOM 5664 O O . SER A 1 747 ? 2.766 -85.516 -15.905 1.00 55.50 747 SER A O 1
ATOM 5666 N N . GLY A 1 748 ? 2.769 -86.610 -13.937 1.00 60.06 748 GLY A N 1
ATOM 5667 C CA . GLY A 1 748 ? 2.528 -85.453 -13.053 1.00 60.06 748 GLY A CA 1
ATOM 5668 C C . GLY A 1 748 ? 1.073 -85.257 -12.606 1.00 60.06 748 GLY A C 1
ATOM 5669 O O . GLY A 1 748 ? 0.835 -84.773 -11.506 1.00 60.06 748 GLY A O 1
ATOM 5670 N N . CYS A 1 749 ? 0.108 -85.712 -13.406 1.00 66.75 749 CYS A N 1
ATOM 5671 C CA . CYS A 1 749 ? -1.325 -85.427 -13.263 1.00 66.75 749 CYS A CA 1
ATOM 5672 C C . CYS A 1 749 ? -2.049 -86.171 -12.120 1.00 66.75 749 CYS A C 1
ATOM 5674 O O . CYS A 1 749 ? -2.948 -86.977 -12.377 1.00 66.75 749 CYS A O 1
ATOM 5676 N N . SER A 1 750 ? -1.679 -85.900 -10.865 1.00 66.69 750 SER A N 1
ATOM 5677 C CA . SER A 1 750 ? -2.413 -86.332 -9.662 1.00 66.69 750 SER A CA 1
ATOM 5678 C C . SER A 1 750 ? -3.550 -85.377 -9.270 1.00 66.69 750 SER A C 1
ATOM 5680 O O . SER A 1 750 ? -4.513 -85.804 -8.639 1.00 66.69 750 SER A O 1
ATOM 5682 N N . TYR A 1 751 ? -3.468 -84.108 -9.677 1.00 68.62 751 TYR A N 1
ATOM 5683 C CA . TYR A 1 751 ? -4.434 -83.046 -9.361 1.00 68.62 751 TYR A CA 1
ATOM 5684 C C . TYR A 1 751 ? -5.731 -83.094 -10.192 1.00 68.62 751 TYR A C 1
ATOM 5686 O O . TYR A 1 751 ? -6.687 -82.406 -9.841 1.00 68.62 751 TYR A O 1
ATOM 5694 N N . ILE A 1 752 ? -5.809 -83.909 -11.257 1.00 74.06 752 ILE A N 1
ATOM 5695 C CA . ILE A 1 752 ? -7.017 -84.055 -12.096 1.00 74.06 752 ILE A CA 1
ATOM 5696 C C . ILE A 1 752 ? -7.277 -85.500 -12.570 1.00 74.06 752 ILE A C 1
ATOM 5698 O O . ILE A 1 752 ? -6.374 -86.340 -12.634 1.00 74.06 752 ILE A O 1
ATOM 5702 N N . SER A 1 753 ? -8.506 -85.777 -13.014 1.00 77.81 753 SER A N 1
ATOM 5703 C CA . SER A 1 753 ? -8.890 -86.992 -13.757 1.00 77.81 753 SER A CA 1
ATOM 5704 C C . SER A 1 753 ? -9.537 -86.643 -15.109 1.00 77.81 753 SER A C 1
ATOM 5706 O O . SER A 1 753 ? -10.060 -85.544 -15.257 1.00 77.81 753 SER A O 1
ATOM 5708 N N . VAL A 1 754 ? -9.456 -87.546 -16.106 1.00 78.12 754 VAL A N 1
ATOM 5709 C CA . VAL A 1 754 ? -10.010 -87.355 -17.471 1.00 78.12 754 VAL A CA 1
ATOM 5710 C C . VAL A 1 754 ? -10.507 -88.690 -18.061 1.00 78.12 754 VAL A C 1
ATOM 5712 O O . VAL A 1 754 ? -9.829 -89.706 -17.876 1.00 78.12 754 VAL A O 1
ATOM 5715 N N . THR A 1 755 ? -11.638 -88.707 -18.784 1.00 79.94 755 THR A N 1
ATOM 5716 C CA . THR A 1 755 ? -12.196 -89.895 -19.485 1.00 79.94 755 THR A CA 1
ATOM 5717 C C . THR A 1 755 ? -11.928 -89.892 -21.008 1.00 79.94 755 THR A C 1
ATOM 5719 O O . THR A 1 755 ? -11.734 -88.823 -21.585 1.00 79.94 755 THR A O 1
ATOM 5722 N N . PRO A 1 756 ? -11.971 -91.046 -21.719 1.00 76.12 756 PRO A N 1
ATOM 5723 C CA . PRO A 1 756 ? -11.793 -91.099 -23.184 1.00 76.12 756 PRO A CA 1
ATOM 5724 C C . PRO A 1 756 ? -12.894 -90.402 -24.007 1.00 76.12 756 PRO A C 1
ATOM 5726 O O . PRO A 1 756 ? -12.732 -90.218 -25.212 1.00 76.12 756 PRO A O 1
ATOM 5729 N N . ALA A 1 757 ? -14.012 -90.040 -23.366 1.00 71.81 757 ALA A N 1
ATOM 5730 C CA . ALA A 1 757 ? -15.084 -89.231 -23.945 1.00 71.81 757 ALA A CA 1
ATOM 5731 C C . ALA A 1 757 ? -14.925 -87.722 -23.653 1.00 71.81 757 ALA A C 1
ATOM 5733 O O . ALA A 1 757 ? -15.652 -86.922 -24.233 1.00 71.81 757 ALA A O 1
ATOM 5734 N N . GLY A 1 758 ? -13.969 -87.333 -22.796 1.00 72.94 758 GLY A N 1
ATOM 5735 C CA . GLY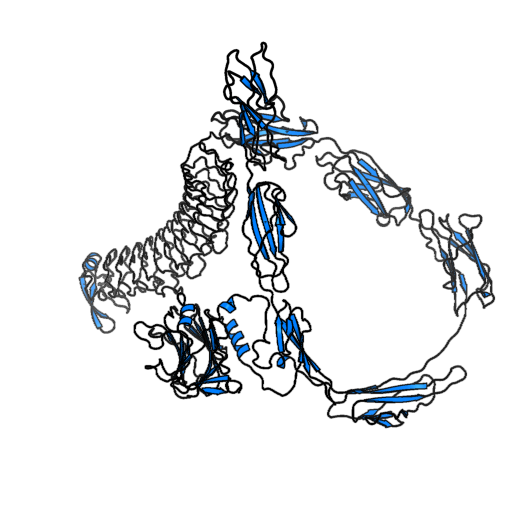 A 1 758 ? -13.590 -85.939 -22.553 1.00 72.94 758 GLY A CA 1
ATOM 5736 C C . GLY A 1 758 ? -14.104 -85.298 -21.257 1.00 72.94 758 GLY A C 1
ATOM 5737 O O . GLY A 1 758 ? -14.115 -84.076 -21.188 1.00 72.94 758 GLY A O 1
ATOM 5738 N N . GLU A 1 759 ? -14.535 -86.059 -20.246 1.00 80.19 759 GLU A N 1
ATOM 5739 C CA . GLU A 1 759 ? -15.015 -85.529 -18.947 1.00 80.19 759 GLU A CA 1
ATOM 5740 C C . GLU A 1 759 ? -13.882 -85.417 -17.910 1.00 80.19 759 GLU A C 1
ATOM 5742 O O . GLU A 1 759 ? -12.968 -86.239 -17.934 1.00 80.19 759 GLU A O 1
ATOM 5747 N N . VAL A 1 760 ? -13.942 -84.430 -17.001 1.00 80.62 760 VAL A N 1
ATOM 5748 C CA . VAL A 1 760 ? -12.822 -83.961 -16.151 1.00 80.62 760 VAL A CA 1
ATOM 5749 C C . VAL A 1 760 ? -13.239 -83.696 -14.687 1.00 80.62 760 VAL A C 1
ATOM 5751 O O . VAL A 1 760 ? -14.383 -83.334 -14.418 1.00 80.62 760 VAL A O 1
ATOM 5754 N N . THR A 1 761 ? -12.321 -83.840 -13.716 1.00 78.12 761 THR A N 1
ATOM 5755 C CA . THR A 1 761 ? -12.497 -83.426 -12.294 1.00 78.12 761 THR A CA 1
ATOM 5756 C C . THR A 1 761 ? -11.209 -82.830 -11.701 1.00 78.12 761 THR A C 1
ATOM 5758 O O . THR A 1 761 ? -10.125 -83.294 -12.055 1.00 78.12 761 THR A O 1
ATOM 5761 N N . ILE A 1 762 ? -11.314 -81.847 -10.790 1.00 76.62 762 ILE A N 1
ATOM 5762 C CA . ILE A 1 762 ? -10.189 -81.083 -10.194 1.00 76.62 762 ILE A CA 1
ATOM 5763 C C . ILE A 1 762 ? -10.002 -81.387 -8.691 1.00 76.62 762 ILE A C 1
ATOM 5765 O O . ILE A 1 762 ? -10.982 -81.510 -7.965 1.00 76.62 762 ILE A O 1
ATOM 5769 N N . ASN A 1 763 ? -8.746 -81.472 -8.223 1.00 65.88 763 ASN A N 1
ATOM 5770 C CA . ASN A 1 763 ? -8.359 -81.694 -6.815 1.00 65.88 763 ASN A CA 1
ATOM 5771 C C . ASN A 1 763 ? -7.153 -80.838 -6.338 1.00 65.88 763 ASN A C 1
ATOM 5773 O O . ASN A 1 763 ? -6.676 -81.034 -5.224 1.00 65.88 763 ASN A O 1
ATOM 5777 N N . GLY A 1 764 ? -6.607 -79.938 -7.166 1.00 67.81 764 GLY A N 1
ATOM 5778 C CA . GLY A 1 764 ? -5.434 -79.113 -6.828 1.00 67.81 764 GLY A CA 1
ATOM 5779 C C . GLY A 1 764 ? -4.868 -78.353 -8.035 1.00 67.81 764 GLY A C 1
ATOM 5780 O O . GLY A 1 764 ? -5.337 -78.552 -9.156 1.00 67.81 764 GLY A O 1
ATOM 5781 N N . ALA A 1 765 ? -3.868 -77.495 -7.812 1.00 67.69 765 ALA A N 1
ATOM 5782 C CA . ALA A 1 765 ? -3.191 -76.726 -8.866 1.00 67.69 765 ALA A CA 1
ATOM 5783 C C . ALA A 1 765 ? -2.118 -77.553 -9.618 1.00 67.69 765 ALA A C 1
ATOM 5785 O O . ALA A 1 765 ? -1.428 -78.374 -9.012 1.00 67.69 765 ALA A O 1
ATOM 5786 N N . GLY A 1 766 ? -1.968 -77.329 -10.930 1.00 74.12 766 GLY A N 1
ATOM 5787 C CA . GLY A 1 766 ? -1.040 -78.039 -11.826 1.00 74.12 766 GLY A CA 1
ATOM 5788 C C . GLY A 1 766 ? -1.535 -78.155 -13.283 1.00 74.12 766 GLY A C 1
ATOM 5789 O O . GLY A 1 766 ? -2.656 -77.758 -13.592 1.00 74.12 766 GLY A O 1
ATOM 5790 N N . THR A 1 767 ? -0.713 -78.718 -14.183 1.00 75.44 767 THR A N 1
ATOM 5791 C CA . THR A 1 767 ? -0.941 -78.727 -15.653 1.00 75.44 767 THR A CA 1
ATOM 5792 C C . THR A 1 767 ? -0.812 -80.126 -16.277 1.00 75.44 767 THR A C 1
ATOM 5794 O O . THR A 1 767 ? 0.020 -80.920 -15.839 1.00 75.44 767 THR A O 1
ATOM 5797 N N . CYS A 1 768 ? -1.611 -80.429 -17.312 1.00 77.56 768 CYS A N 1
ATOM 5798 C CA . CYS A 1 768 ? -1.762 -81.758 -17.928 1.00 77.56 768 CYS A CA 1
ATOM 5799 C C . CYS A 1 768 ? -2.070 -81.728 -19.442 1.00 77.56 768 CYS A C 1
ATOM 5801 O O . CYS A 1 768 ? -2.870 -80.908 -19.875 1.00 77.56 768 CYS A O 1
ATOM 5803 N N . ARG A 1 769 ? -1.528 -82.676 -20.234 1.00 82.25 769 ARG A N 1
ATOM 5804 C CA . ARG A 1 769 ? -1.641 -82.704 -21.717 1.00 82.25 769 ARG A CA 1
ATOM 5805 C C . ARG A 1 769 ? -2.527 -83.828 -22.290 1.00 82.25 769 ARG A C 1
ATOM 5807 O O . ARG A 1 769 ? -2.498 -84.959 -21.793 1.00 82.25 769 ARG A O 1
ATOM 5814 N N . ILE A 1 770 ? -3.258 -83.521 -23.370 1.00 83.88 770 ILE A N 1
ATOM 5815 C CA . ILE A 1 770 ? -4.298 -84.322 -24.059 1.00 83.88 770 ILE A CA 1
ATOM 5816 C C . ILE A 1 770 ? -4.030 -84.393 -25.599 1.00 83.88 770 ILE A C 1
ATOM 5818 O O . ILE A 1 770 ? -3.251 -83.606 -26.142 1.00 83.88 770 ILE A O 1
ATOM 5822 N N . LYS A 1 771 ? -4.633 -85.355 -26.328 1.00 84.81 771 LYS A N 1
ATOM 5823 C CA . LYS A 1 771 ? -4.349 -85.696 -27.756 1.00 84.81 771 LYS A CA 1
ATOM 5824 C C . LYS A 1 771 ? -5.600 -86.091 -28.584 1.00 84.81 771 LYS A C 1
ATOM 5826 O O . LYS A 1 771 ? -6.538 -86.619 -27.996 1.00 84.81 771 LYS A O 1
ATOM 5831 N N . VAL A 1 772 ? -5.587 -85.906 -29.927 1.00 84.06 772 VAL A N 1
ATOM 5832 C CA . VAL A 1 772 ? -6.667 -86.268 -30.901 1.00 84.06 772 VAL A CA 1
ATOM 5833 C C . VAL A 1 772 ? -6.161 -86.516 -32.368 1.00 84.06 772 VAL A C 1
ATOM 5835 O O . VAL A 1 772 ? -5.085 -86.038 -32.716 1.00 84.06 772 VAL A O 1
ATOM 5838 N N . SER A 1 773 ? -6.846 -87.268 -33.266 1.00 79.69 773 SER A N 1
ATOM 5839 C CA . SER A 1 773 ? -6.281 -87.725 -34.589 1.00 79.69 773 SER A CA 1
ATOM 5840 C C . SER A 1 773 ? -7.268 -88.026 -35.767 1.00 79.69 773 SER A C 1
ATOM 5842 O O . SER A 1 773 ? -8.445 -88.246 -35.505 1.00 79.69 773 SER A O 1
ATOM 5844 N N . GLN A 1 774 ? -6.808 -88.056 -37.054 1.00 75.12 774 GLN A N 1
ATOM 5845 C CA . GLN A 1 774 ? -7.625 -88.288 -38.296 1.00 75.12 774 GLN A CA 1
ATOM 5846 C C . GLN A 1 774 ? -6.864 -88.880 -39.557 1.00 75.12 774 GLN A C 1
ATOM 5848 O O . GLN A 1 774 ? -5.756 -89.388 -39.396 1.00 75.12 774 GLN A O 1
ATOM 5853 N N . ALA A 1 775 ? -7.435 -88.886 -40.802 1.00 63.88 775 ALA A N 1
ATOM 5854 C CA . ALA A 1 775 ? -6.933 -89.611 -42.026 1.00 63.88 775 ALA A CA 1
ATOM 5855 C C . ALA A 1 775 ? -7.245 -88.978 -43.449 1.00 63.88 775 ALA A C 1
ATOM 5857 O O . ALA A 1 775 ? -7.914 -87.950 -43.512 1.00 63.88 775 ALA A O 1
ATOM 5858 N N . ALA A 1 776 ? -6.748 -89.568 -44.576 1.00 62.62 776 ALA A N 1
ATOM 5859 C CA . ALA A 1 776 ? -6.590 -88.990 -45.962 1.00 62.62 776 ALA A CA 1
ATOM 5860 C C . ALA A 1 776 ? -7.480 -89.557 -47.119 1.00 62.62 776 ALA A C 1
ATOM 5862 O O . ALA A 1 776 ? -8.113 -90.598 -46.953 1.00 62.62 776 ALA A O 1
ATOM 5863 N N . ASN A 1 777 ? -7.465 -88.926 -48.322 1.00 58.81 777 ASN A N 1
ATOM 5864 C CA . ASN A 1 777 ? -8.081 -89.426 -49.579 1.00 58.81 777 ASN A CA 1
ATOM 5865 C C . ASN A 1 777 ? -7.297 -89.096 -50.898 1.00 58.81 777 ASN A C 1
ATOM 5867 O O . ASN A 1 777 ? -6.077 -88.959 -50.878 1.00 58.81 777 ASN A O 1
ATOM 5871 N N . SER A 1 778 ? -7.978 -89.079 -52.062 1.00 53.66 778 SER A N 1
ATOM 5872 C CA . SER A 1 778 ? -7.406 -89.010 -53.426 1.00 53.66 778 SER A CA 1
ATOM 5873 C C . SER A 1 778 ? -7.379 -87.626 -54.091 1.00 53.66 778 SER A C 1
ATOM 5875 O O . SER A 1 778 ? -6.645 -87.453 -55.060 1.00 53.66 778 SER A O 1
ATOM 5877 N N . SER A 1 779 ? -8.164 -86.661 -53.604 1.00 55.50 779 SER A N 1
ATOM 5878 C CA . SER A 1 779 ? -8.070 -85.248 -54.021 1.00 55.50 779 SER A CA 1
ATOM 5879 C C . SER A 1 779 ? -7.479 -84.368 -52.910 1.00 55.50 779 SER A C 1
ATOM 5881 O O . SER A 1 779 ? -7.077 -83.238 -53.169 1.00 55.50 779 SER A O 1
ATOM 5883 N N . PHE A 1 780 ? -7.425 -84.886 -51.674 1.00 59.00 780 PHE A N 1
ATOM 5884 C CA . PHE A 1 780 ? -7.066 -84.168 -50.447 1.00 59.00 780 PHE A CA 1
ATOM 5885 C C . PHE A 1 780 ? -6.367 -85.104 -49.420 1.00 59.00 780 PHE A C 1
ATOM 5887 O O . PHE A 1 780 ? -6.558 -86.319 -49.453 1.00 59.00 780 PHE A O 1
ATOM 5894 N N . GLN A 1 781 ? -5.553 -84.552 -48.506 1.00 58.62 781 GLN A N 1
ATOM 5895 C CA . GLN A 1 781 ? -4.560 -85.277 -47.667 1.00 58.62 781 GLN A CA 1
ATOM 5896 C C . GLN A 1 781 ? -5.011 -85.461 -46.173 1.00 58.62 781 GLN A C 1
ATOM 5898 O O . GLN A 1 781 ? -6.205 -85.373 -45.905 1.00 58.62 781 GLN A O 1
ATOM 5903 N N . SER A 1 782 ? -4.123 -85.790 -45.204 1.00 63.84 782 SER A N 1
ATOM 5904 C CA . SER A 1 782 ? -4.438 -86.209 -43.789 1.00 63.84 782 SER A CA 1
ATOM 5905 C C . SER A 1 782 ? -3.862 -85.325 -42.655 1.00 63.84 782 SER A C 1
ATOM 5907 O O . SER A 1 782 ? -2.861 -84.655 -42.882 1.00 63.84 782 SER A O 1
ATOM 5909 N N . GLY A 1 783 ? -4.382 -85.421 -41.405 1.00 72.75 783 GLY A N 1
ATOM 5910 C CA . GLY A 1 783 ? -3.852 -84.702 -40.211 1.00 72.75 783 GLY A CA 1
ATOM 5911 C C . GLY A 1 783 ? -4.205 -85.255 -38.797 1.00 72.75 783 GLY A C 1
ATOM 5912 O O . GLY A 1 783 ? -4.953 -86.225 -38.672 1.00 72.75 783 GLY A O 1
ATOM 5913 N N . VAL A 1 784 ? -3.631 -84.646 -37.734 1.00 77.94 784 VAL A N 1
ATOM 5914 C CA . VAL A 1 784 ? -3.653 -85.021 -36.278 1.00 77.94 784 VAL A CA 1
ATOM 5915 C C . VAL A 1 784 ? -3.483 -83.756 -35.381 1.00 77.94 784 VAL A C 1
ATOM 5917 O O . VAL A 1 784 ? -2.930 -82.781 -35.884 1.00 77.94 784 VAL A O 1
ATOM 5920 N N . ALA A 1 785 ? -3.900 -83.734 -34.091 1.00 78.56 785 ALA A N 1
ATOM 5921 C CA . ALA A 1 785 ? -3.740 -82.572 -33.173 1.00 78.56 785 ALA A CA 1
ATOM 5922 C C . ALA A 1 785 ? -3.596 -82.898 -31.645 1.00 78.56 785 ALA A C 1
ATOM 5924 O O . ALA A 1 785 ? -3.725 -84.048 -31.225 1.00 78.56 785 ALA A O 1
ATOM 5925 N N . TYR A 1 786 ? -3.304 -81.888 -30.804 1.00 83.19 786 TYR A N 1
ATOM 5926 C CA . TYR A 1 786 ? -3.021 -81.977 -29.345 1.00 83.19 786 TYR A CA 1
ATOM 5927 C C . TYR A 1 786 ? -3.468 -80.702 -28.591 1.00 83.19 786 TYR A C 1
ATOM 5929 O O . TYR A 1 786 ? -3.626 -79.676 -29.248 1.00 83.19 786 TYR A O 1
ATOM 5937 N N . PHE A 1 787 ? -3.638 -80.756 -27.255 1.00 83.31 787 PHE A N 1
ATOM 5938 C CA . PHE A 1 787 ? -3.923 -79.583 -26.391 1.00 83.31 787 PHE A CA 1
ATOM 5939 C C . PHE A 1 787 ? -3.637 -79.815 -24.882 1.00 83.31 787 PHE A C 1
ATOM 5941 O O . PHE A 1 787 ? -3.482 -80.960 -24.455 1.00 83.31 787 PHE A O 1
ATOM 5948 N N . ASP A 1 788 ? -3.588 -78.748 -24.075 1.00 82.12 788 ASP A N 1
ATOM 5949 C CA . ASP A 1 788 ? -3.322 -78.732 -22.619 1.00 82.12 788 ASP A CA 1
ATOM 5950 C C . ASP A 1 788 ? -4.528 -78.346 -21.731 1.00 82.12 788 ASP A C 1
ATOM 5952 O O . ASP A 1 788 ? -5.515 -77.762 -22.179 1.00 82.12 788 ASP A O 1
ATOM 5956 N N . LEU A 1 789 ? -4.414 -78.668 -20.435 1.00 79.25 789 LEU A N 1
ATOM 5957 C CA . LEU A 1 789 ? -5.328 -78.316 -19.345 1.00 79.25 789 LEU A CA 1
ATOM 5958 C C . LEU A 1 789 ? -4.549 -77.826 -18.103 1.00 79.25 789 LEU A C 1
ATOM 5960 O O . LEU A 1 789 ? -3.728 -78.569 -17.565 1.00 79.25 789 LEU A O 1
ATOM 5964 N N . ILE A 1 790 ? -4.824 -76.603 -17.632 1.00 77.69 790 ILE A N 1
ATOM 5965 C CA . ILE A 1 790 ? -4.068 -75.884 -16.582 1.00 77.69 790 ILE A CA 1
ATOM 5966 C C . ILE A 1 790 ? -4.965 -75.501 -15.385 1.00 77.69 790 ILE A C 1
ATOM 5968 O O . ILE A 1 790 ? -6.063 -74.983 -15.587 1.00 77.69 790 ILE A O 1
ATOM 5972 N N . ILE A 1 791 ? -4.489 -75.686 -14.144 1.00 77.69 791 ILE A N 1
ATOM 5973 C CA . ILE A 1 791 ? -5.134 -75.236 -12.892 1.00 77.69 791 ILE A CA 1
ATOM 5974 C C . ILE A 1 791 ? -4.164 -74.357 -12.071 1.00 77.69 791 ILE A C 1
ATOM 5976 O O . ILE A 1 791 ? -3.103 -74.830 -11.668 1.00 77.69 791 ILE A O 1
ATOM 5980 N N . ASN A 1 792 ? -4.531 -73.107 -11.769 1.00 69.81 792 ASN A N 1
ATOM 5981 C CA . ASN A 1 792 ? -3.656 -72.133 -11.084 1.00 69.81 792 ASN A CA 1
ATOM 5982 C C . ASN A 1 792 ? -3.818 -72.083 -9.543 1.00 69.81 792 ASN A C 1
ATOM 5984 O O . ASN A 1 792 ? -4.892 -72.396 -9.024 1.00 69.81 792 ASN A O 1
ATOM 5988 N N . LYS A 1 793 ? -2.763 -71.633 -8.832 1.00 67.69 793 LYS A N 1
ATOM 5989 C CA . LYS A 1 793 ? -2.774 -71.222 -7.403 1.00 67.69 793 LYS A CA 1
ATOM 5990 C C . LYS A 1 793 ? -3.749 -70.050 -7.153 1.00 67.69 793 LYS A C 1
ATOM 5992 O O . LYS A 1 793 ? -4.099 -69.333 -8.089 1.00 67.69 793 LYS A O 1
ATOM 5997 N N . ALA A 1 794 ? -4.123 -69.831 -5.890 1.00 59.34 794 ALA A N 1
ATOM 5998 C CA . ALA A 1 794 ? -4.915 -68.678 -5.450 1.00 59.34 794 ALA A CA 1
ATOM 5999 C C . ALA A 1 794 ? -4.030 -67.511 -4.960 1.00 59.34 794 ALA A C 1
ATOM 6001 O O . ALA A 1 794 ? -2.908 -67.718 -4.490 1.00 59.34 794 ALA A O 1
ATOM 6002 N N . THR A 1 795 ? -4.556 -66.286 -5.032 1.00 55.00 795 THR A N 1
ATOM 6003 C CA . THR A 1 795 ? -3.887 -65.057 -4.565 1.00 55.00 795 THR A CA 1
ATOM 6004 C C . THR A 1 795 ? -4.514 -64.595 -3.243 1.00 55.00 795 THR A C 1
ATOM 6006 O O . THR A 1 795 ? -5.745 -64.541 -3.170 1.00 55.00 795 THR A O 1
ATOM 6009 N N . PRO A 1 796 ? -3.730 -64.264 -2.201 1.00 56.47 796 PRO A N 1
ATOM 6010 C CA . PRO A 1 796 ? -4.268 -63.694 -0.968 1.00 56.47 796 PRO A CA 1
ATOM 6011 C C . PRO A 1 796 ? -4.667 -62.223 -1.178 1.00 56.47 796 PRO A C 1
ATOM 6013 O O . PRO A 1 796 ? -4.142 -61.544 -2.059 1.00 56.47 796 PRO A O 1
ATOM 6016 N N . SER A 1 797 ? -5.604 -61.726 -0.366 1.00 48.28 797 SER A N 1
ATOM 6017 C CA . SER A 1 797 ? -6.088 -60.342 -0.442 1.00 48.28 797 SER A CA 1
ATOM 6018 C C . SER A 1 797 ? -5.384 -59.461 0.590 1.00 48.28 797 SER A C 1
ATOM 6020 O O . SER A 1 797 ? -5.577 -59.652 1.791 1.00 48.28 797 SER A O 1
ATOM 6022 N N . ILE A 1 798 ? -4.602 -58.485 0.125 1.00 51.12 798 ILE A N 1
ATOM 6023 C CA . ILE A 1 798 ? -4.124 -57.361 0.940 1.00 51.12 798 ILE A CA 1
ATOM 6024 C C . ILE A 1 798 ? -5.021 -56.156 0.641 1.00 51.12 798 ILE A C 1
ATOM 6026 O O . ILE A 1 798 ? -5.320 -55.881 -0.520 1.00 51.12 798 ILE A O 1
ATOM 6030 N N . ASN A 1 799 ? -5.450 -55.434 1.679 1.00 44.06 799 ASN A N 1
ATOM 6031 C CA . ASN A 1 799 ? -6.313 -54.260 1.545 1.00 44.06 799 ASN A CA 1
ATOM 6032 C C . ASN A 1 799 ? -5.527 -52.977 1.908 1.00 44.06 799 ASN A C 1
ATOM 6034 O O . ASN A 1 799 ? -5.261 -52.768 3.096 1.00 44.06 799 ASN A O 1
ATOM 6038 N N . PRO A 1 800 ? -5.151 -52.118 0.935 1.00 38.59 800 PRO A N 1
ATOM 6039 C CA . PRO A 1 800 ? -4.248 -50.980 1.157 1.00 38.59 800 PRO A CA 1
ATOM 6040 C C . PRO A 1 800 ? -4.595 -50.002 2.302 1.00 38.59 800 PRO A C 1
ATOM 6042 O O . PRO A 1 800 ? -3.657 -49.559 2.966 1.00 38.59 800 PRO A O 1
ATOM 6045 N N . PRO A 1 801 ? -5.873 -49.683 2.618 1.00 36.56 801 PRO A N 1
ATOM 6046 C CA . PRO A 1 801 ? -6.210 -48.741 3.695 1.00 36.56 801 PRO A CA 1
ATOM 6047 C C . PRO A 1 801 ? -5.706 -49.134 5.093 1.00 36.56 801 PRO A C 1
ATOM 6049 O O . PRO A 1 801 ? -5.620 -48.277 5.966 1.00 36.56 801 PRO A O 1
ATOM 6052 N N . ASN A 1 802 ? -5.359 -50.408 5.310 1.00 35.09 802 ASN A N 1
ATOM 6053 C CA . ASN A 1 802 ? -4.838 -50.895 6.590 1.00 35.09 802 ASN A CA 1
ATOM 6054 C C . ASN A 1 802 ? -3.298 -50.911 6.668 1.00 35.09 802 ASN A C 1
ATOM 6056 O O . ASN A 1 802 ? -2.765 -51.232 7.724 1.00 35.09 802 ASN A O 1
ATOM 6060 N N . LEU A 1 803 ? -2.578 -50.570 5.589 1.00 38.56 803 LEU A N 1
ATOM 6061 C CA . LEU A 1 803 ? -1.105 -50.513 5.576 1.00 38.56 803 LEU A CA 1
ATOM 6062 C C . LEU A 1 803 ? -0.540 -49.107 5.800 1.00 38.56 803 LEU A C 1
ATOM 6064 O O . LEU A 1 803 ? 0.557 -48.978 6.325 1.00 38.56 803 LEU A O 1
ATOM 6068 N N . ALA A 1 804 ? -1.315 -48.058 5.525 1.00 34.88 804 ALA A N 1
ATOM 6069 C CA . ALA A 1 804 ? -1.019 -46.701 5.998 1.00 34.88 804 ALA A CA 1
ATOM 6070 C C . ALA A 1 804 ? -1.415 -46.491 7.481 1.00 34.88 804 ALA A C 1
ATOM 6072 O O . ALA A 1 804 ? -1.623 -45.362 7.914 1.00 34.88 804 ALA A O 1
ATOM 6073 N N . ARG A 1 805 ? -1.629 -47.581 8.238 1.00 35.38 805 ARG A N 1
ATOM 6074 C CA . ARG A 1 805 ? -2.297 -47.559 9.551 1.00 35.38 805 ARG A CA 1
ATOM 6075 C C . ARG A 1 805 ? -1.804 -48.654 10.513 1.00 35.38 805 ARG A C 1
ATOM 6077 O O . ARG A 1 805 ? -2.560 -49.140 11.353 1.00 35.38 805 ARG A O 1
ATOM 6084 N N . THR A 1 806 ? -0.539 -49.055 10.384 1.00 29.39 806 THR A N 1
ATOM 6085 C CA . THR A 1 806 ? 0.154 -49.939 11.335 1.00 29.39 806 THR A CA 1
ATOM 6086 C C . THR A 1 806 ? 0.913 -49.138 12.394 1.00 29.39 806 THR A C 1
ATOM 6088 O O . THR A 1 806 ? 2.081 -48.825 12.186 1.00 29.39 806 THR A O 1
ATOM 6091 N N . CYS A 1 807 ? 0.250 -48.931 13.538 1.00 31.61 807 CYS A N 1
ATOM 6092 C CA . CYS A 1 807 ? 0.819 -48.599 14.857 1.00 31.61 807 CYS A CA 1
ATOM 6093 C C . CYS A 1 807 ? 1.551 -47.249 15.017 1.00 31.61 807 CYS A C 1
ATOM 6095 O O . CYS A 1 807 ? 2.093 -46.685 14.071 1.00 31.61 807 CYS A O 1
ATOM 6097 N N . GLY A 1 808 ? 1.606 -46.769 16.265 1.00 32.72 808 GLY A N 1
ATOM 6098 C CA . GLY A 1 808 ? 2.361 -45.588 16.690 1.00 32.72 808 GLY A CA 1
ATOM 6099 C C . GLY A 1 808 ? 3.881 -45.782 16.675 1.00 32.72 808 GLY A C 1
ATOM 6100 O O . GLY A 1 808 ? 4.531 -45.736 17.715 1.00 32.72 808 GLY A O 1
ATOM 6101 N N . ILE A 1 809 ? 4.464 -45.968 15.489 1.00 32.81 809 ILE A N 1
ATOM 6102 C CA . ILE A 1 809 ? 5.763 -45.342 15.217 1.00 32.81 809 ILE A CA 1
ATOM 6103 C C . ILE A 1 809 ? 5.486 -43.884 14.846 1.00 32.81 809 ILE A C 1
ATOM 6105 O O . ILE A 1 809 ? 4.551 -43.606 14.093 1.00 32.81 809 ILE A O 1
ATOM 6109 N N . SER A 1 810 ? 6.288 -42.949 15.349 1.00 35.12 810 SER A N 1
ATOM 6110 C CA . SER A 1 810 ? 6.196 -41.547 14.941 1.00 35.12 810 SER A CA 1
ATOM 6111 C C . SER A 1 810 ? 6.475 -41.423 13.439 1.00 35.12 810 SER A C 1
ATOM 6113 O O . SER A 1 810 ? 7.553 -41.783 12.981 1.00 35.12 810 SER A O 1
ATOM 6115 N N . GLU A 1 811 ? 5.474 -40.975 12.673 1.00 42.34 811 GLU A N 1
ATOM 6116 C CA . GLU A 1 811 ? 5.520 -40.630 11.237 1.00 42.34 811 GLU A CA 1
ATOM 6117 C C . GLU A 1 811 ? 6.570 -41.375 10.373 1.00 42.34 811 GLU A C 1
ATOM 6119 O O . GLU A 1 811 ? 7.394 -40.723 9.741 1.00 42.34 811 GLU A O 1
ATOM 6124 N N . PHE A 1 812 ? 6.571 -42.721 10.332 1.00 42.84 812 PHE A N 1
ATOM 6125 C CA . PHE A 1 812 ? 7.474 -43.553 9.492 1.00 42.84 812 PHE A CA 1
ATOM 6126 C C . PHE A 1 812 ? 8.926 -42.990 9.458 1.00 42.84 812 PHE A C 1
ATOM 6128 O O . PHE A 1 812 ? 9.403 -42.531 8.416 1.00 42.84 812 PHE A O 1
ATOM 6135 N N . PRO A 1 813 ? 9.630 -42.931 10.603 1.00 43.22 813 PRO A N 1
ATOM 6136 C CA . PRO A 1 813 ? 10.229 -41.695 11.117 1.00 43.22 813 PRO A CA 1
ATOM 6137 C C . PRO A 1 813 ? 10.932 -40.801 10.082 1.00 43.22 813 PRO A C 1
ATOM 6139 O O . PRO A 1 813 ? 12.117 -40.981 9.788 1.00 43.22 813 PRO A O 1
ATOM 6142 N N . LEU A 1 814 ? 10.185 -39.829 9.539 1.00 44.09 814 LEU A N 1
ATOM 6143 C CA . LEU A 1 814 ? 10.576 -38.976 8.410 1.00 44.09 814 LEU A CA 1
ATOM 6144 C C . LEU A 1 814 ? 11.753 -38.043 8.737 1.00 44.09 814 LEU A C 1
ATOM 6146 O O . LEU A 1 814 ? 11.604 -36.875 9.094 1.00 44.09 814 LEU A O 1
ATOM 6150 N N . THR A 1 815 ? 12.964 -38.547 8.520 1.00 43.50 815 THR A N 1
ATOM 6151 C CA . THR A 1 815 ? 14.196 -37.752 8.597 1.00 43.50 815 THR A CA 1
ATOM 6152 C C . THR A 1 815 ? 14.341 -36.876 7.351 1.00 43.50 815 THR A C 1
ATOM 6154 O O . THR A 1 815 ? 14.743 -37.343 6.282 1.00 43.50 815 THR A O 1
ATOM 6157 N N . ALA A 1 816 ? 13.973 -35.600 7.467 1.00 44.41 816 ALA A N 1
ATOM 6158 C CA . ALA A 1 816 ? 14.085 -34.617 6.392 1.00 44.41 816 ALA A CA 1
ATOM 6159 C C . ALA A 1 816 ? 15.472 -33.952 6.366 1.00 44.41 816 ALA A C 1
ATOM 6161 O O . ALA A 1 816 ? 15.903 -33.376 7.362 1.00 44.41 816 ALA A O 1
ATOM 6162 N N . ASP A 1 817 ? 16.127 -33.948 5.200 1.00 48.28 817 ASP A N 1
ATOM 6163 C CA . ASP A 1 817 ? 17.348 -33.152 4.966 1.00 48.28 817 ASP A CA 1
ATOM 6164 C C . ASP A 1 817 ? 17.036 -31.655 4.692 1.00 48.28 817 ASP A C 1
ATOM 6166 O O . ASP A 1 817 ? 17.947 -30.861 4.461 1.00 48.28 817 ASP A O 1
ATOM 6170 N N . CYS A 1 818 ? 15.754 -31.260 4.702 1.00 43.56 818 CYS A N 1
ATOM 6171 C CA . CYS A 1 818 ? 15.255 -29.940 4.297 1.00 43.56 818 CYS A CA 1
ATOM 6172 C C . CYS A 1 818 ? 14.374 -29.309 5.408 1.00 43.56 818 CYS A C 1
ATOM 6174 O O . CYS A 1 818 ? 13.407 -29.951 5.826 1.00 43.56 818 CYS A O 1
ATOM 6176 N N . PRO A 1 819 ? 14.662 -28.082 5.901 1.00 46.69 819 PRO A N 1
ATOM 6177 C CA . PRO A 1 819 ? 13.914 -27.443 6.997 1.00 46.69 819 PRO A CA 1
ATOM 6178 C C . PRO A 1 819 ? 12.442 -27.102 6.672 1.00 46.69 819 PRO A C 1
ATOM 6180 O O . PRO A 1 819 ? 12.107 -26.733 5.541 1.00 46.69 819 PRO A O 1
ATOM 6183 N N . THR A 1 820 ? 11.578 -27.203 7.695 1.00 37.84 820 THR A N 1
ATOM 6184 C CA . THR A 1 820 ? 10.101 -27.197 7.610 1.00 37.84 820 THR A CA 1
ATOM 6185 C C . THR A 1 820 ? 9.432 -25.836 7.907 1.00 37.84 820 THR A C 1
ATOM 6187 O O . THR A 1 820 ? 10.089 -24.814 8.104 1.00 37.84 820 THR A O 1
ATOM 6190 N N . THR A 1 821 ? 8.095 -25.791 7.826 1.00 42.44 821 THR A N 1
ATOM 6191 C CA . THR A 1 821 ? 7.261 -24.578 7.704 1.00 42.44 821 THR A CA 1
ATOM 6192 C C . THR A 1 821 ? 6.830 -23.912 9.030 1.00 42.44 821 THR A C 1
ATOM 6194 O O . THR A 1 821 ? 6.799 -24.560 10.077 1.00 42.44 821 THR A O 1
ATOM 6197 N N . PRO A 1 822 ? 6.411 -22.622 9.004 1.00 39.09 822 PRO A N 1
ATOM 6198 C CA . PRO A 1 822 ? 6.265 -21.791 10.206 1.00 39.09 822 PRO A CA 1
ATOM 6199 C C . PRO A 1 822 ? 5.389 -22.325 11.349 1.00 39.09 822 PRO A C 1
ATOM 6201 O O . PRO A 1 822 ? 5.784 -22.190 12.500 1.00 39.09 822 PRO A O 1
ATOM 6204 N N . LYS A 1 823 ? 4.235 -22.954 11.077 1.00 52.19 823 LYS A N 1
ATOM 6205 C CA . LYS A 1 823 ? 3.305 -23.376 12.148 1.00 52.19 823 LYS A CA 1
ATOM 6206 C C . LYS A 1 823 ? 3.800 -24.550 13.007 1.00 52.19 823 LYS A C 1
ATOM 6208 O O . LYS A 1 823 ? 3.254 -24.757 14.087 1.00 52.19 823 LYS A O 1
ATOM 6213 N N . GLN A 1 824 ? 4.838 -25.288 12.600 1.00 54.16 824 GLN A N 1
ATOM 6214 C CA . GLN A 1 824 ? 5.465 -26.268 13.501 1.00 54.16 824 GLN A CA 1
ATOM 6215 C C . GLN A 1 824 ? 6.242 -25.565 14.634 1.00 54.16 824 GLN A C 1
ATOM 6217 O O . GLN A 1 824 ? 6.367 -26.121 15.718 1.00 54.16 824 GLN A O 1
ATOM 6222 N N . MET A 1 825 ? 6.657 -24.305 14.433 1.00 51.75 825 MET A N 1
ATOM 6223 C CA . MET A 1 825 ? 7.269 -23.446 15.462 1.00 51.75 825 MET A CA 1
ATOM 6224 C C . MET A 1 825 ? 6.241 -22.785 16.414 1.00 51.75 825 MET A C 1
ATOM 6226 O O . MET A 1 825 ? 6.631 -22.108 17.370 1.00 51.75 825 MET A O 1
ATOM 6230 N N . ASP A 1 826 ? 4.934 -22.989 16.183 1.00 69.38 826 ASP A N 1
ATOM 6231 C CA . ASP A 1 826 ? 3.842 -22.545 17.071 1.00 69.38 826 ASP A CA 1
ATOM 6232 C C . ASP A 1 826 ? 3.378 -23.630 18.061 1.00 69.38 826 ASP A C 1
ATOM 6234 O O . ASP A 1 826 ? 2.576 -23.351 18.959 1.00 69.38 826 ASP A O 1
ATOM 6238 N N . LEU A 1 827 ? 3.872 -24.862 17.910 1.00 79.94 827 LEU A N 1
ATOM 6239 C CA . LEU A 1 827 ? 3.658 -25.964 18.845 1.00 79.94 827 LEU A CA 1
ATOM 6240 C C . LEU A 1 827 ? 4.611 -25.784 20.042 1.00 79.94 827 LEU A C 1
ATOM 6242 O O . LEU A 1 827 ? 5.829 -25.750 19.880 1.00 79.94 827 LEU A O 1
ATOM 6246 N N . VAL A 1 828 ? 4.050 -25.623 21.241 1.00 81.19 828 VAL A N 1
ATOM 6247 C CA . VAL A 1 828 ? 4.803 -25.344 22.477 1.00 81.19 828 VAL A CA 1
ATOM 6248 C C . VAL A 1 828 ? 5.119 -26.626 23.239 1.00 81.19 828 VAL A C 1
ATOM 6250 O O . VAL A 1 828 ? 6.199 -26.733 23.808 1.00 81.19 828 VAL A O 1
ATOM 6253 N N . GLY A 1 829 ? 4.208 -27.600 23.231 1.00 83.12 829 GLY A N 1
ATOM 6254 C CA . GLY A 1 829 ? 4.415 -28.905 23.855 1.00 83.12 829 GLY A CA 1
ATOM 6255 C C . GLY A 1 829 ? 3.581 -29.991 23.181 1.00 83.12 829 GLY A C 1
ATOM 6256 O O . GLY A 1 829 ? 2.462 -29.734 22.729 1.00 83.12 829 GLY A O 1
ATOM 6257 N N . LEU A 1 830 ? 4.141 -31.195 23.121 1.00 85.94 830 LEU A N 1
ATOM 6258 C CA . LEU A 1 830 ? 3.519 -32.411 22.605 1.00 85.94 830 LEU A CA 1
ATOM 6259 C C . LEU A 1 830 ? 3.996 -33.571 23.479 1.00 85.94 830 LEU A C 1
ATOM 6261 O O . LEU A 1 830 ? 5.201 -33.721 23.677 1.00 85.94 830 LEU A O 1
ATOM 6265 N N . TYR A 1 831 ? 3.065 -34.340 24.035 1.00 86.50 831 TYR A N 1
ATOM 6266 C CA . TYR A 1 831 ? 3.358 -35.396 24.996 1.00 86.50 831 TYR A CA 1
ATOM 6267 C C . TYR A 1 831 ? 2.462 -36.601 24.729 1.00 86.50 831 TYR A C 1
ATOM 6269 O O . TYR A 1 831 ? 1.308 -36.653 25.160 1.00 86.50 831 TYR A O 1
ATOM 6277 N N . ASP A 1 832 ? 3.039 -37.590 24.060 1.00 77.75 832 ASP A N 1
ATOM 6278 C CA . ASP A 1 832 ? 2.367 -38.824 23.654 1.00 77.75 832 ASP A CA 1
ATOM 6279 C C . ASP A 1 832 ? 2.048 -39.740 24.856 1.00 77.75 832 ASP A C 1
ATOM 6281 O O . ASP A 1 832 ? 1.450 -40.790 24.676 1.00 77.75 832 ASP A O 1
ATOM 6285 N N . PHE A 1 833 ? 2.506 -39.395 26.072 1.00 82.00 833 PHE A N 1
ATOM 6286 C CA . PHE A 1 833 ? 2.255 -40.078 27.362 1.00 82.00 833 PHE A CA 1
ATOM 6287 C C . PHE A 1 833 ? 2.579 -41.591 27.412 1.00 82.00 833 PHE A C 1
ATOM 6289 O O . PHE A 1 833 ? 2.283 -42.274 28.395 1.00 82.00 833 PHE A O 1
ATOM 6296 N N . ASN A 1 834 ? 3.290 -42.090 26.397 1.00 77.38 834 ASN A N 1
ATOM 6297 C CA . ASN A 1 834 ? 3.645 -43.489 26.164 1.00 77.38 834 ASN A CA 1
ATOM 6298 C C . ASN A 1 834 ? 4.789 -43.988 27.076 1.00 77.38 834 ASN A C 1
ATOM 6300 O O . ASN A 1 834 ? 5.866 -44.384 26.628 1.00 77.38 834 ASN A O 1
ATOM 6304 N N . GLY A 1 835 ? 4.556 -43.954 28.389 1.00 70.81 835 GLY A N 1
ATOM 6305 C CA . GLY A 1 835 ? 5.478 -44.438 29.419 1.00 70.81 835 GLY A CA 1
ATOM 6306 C C . GLY A 1 835 ? 6.505 -43.414 29.915 1.00 70.81 835 GLY A C 1
ATOM 6307 O O . GLY A 1 835 ? 7.222 -43.698 30.880 1.00 70.81 835 GLY A O 1
ATOM 6308 N N . ASP A 1 836 ? 6.565 -42.228 29.305 1.00 78.81 836 ASP A N 1
ATOM 6309 C CA . ASP A 1 836 ? 7.307 -41.075 29.813 1.00 78.81 836 ASP A CA 1
ATOM 6310 C C . ASP A 1 836 ? 6.581 -39.736 29.554 1.00 78.81 836 ASP A C 1
ATOM 6312 O O . ASP A 1 836 ? 5.455 -39.701 29.056 1.00 78.81 836 ASP A O 1
ATOM 6316 N N . LEU A 1 837 ? 7.212 -38.635 29.979 1.00 82.44 837 LEU A N 1
ATOM 6317 C CA . LEU A 1 837 ? 6.683 -37.267 29.928 1.00 82.44 837 LEU A CA 1
ATOM 6318 C C . LEU A 1 837 ? 7.610 -36.313 29.152 1.00 82.44 837 LEU A C 1
ATOM 6320 O O . LEU A 1 837 ? 7.693 -35.122 29.469 1.00 82.44 837 LEU A O 1
ATOM 6324 N N . ASN A 1 838 ? 8.371 -36.832 28.189 1.00 83.56 838 ASN A N 1
ATOM 6325 C CA . ASN A 1 838 ? 9.260 -36.026 27.361 1.00 83.56 838 ASN A CA 1
ATOM 6326 C C . ASN A 1 838 ? 8.471 -35.137 26.390 1.00 83.56 838 ASN A C 1
ATOM 6328 O O . ASN A 1 838 ? 7.436 -35.526 25.858 1.00 83.56 838 ASN A O 1
ATOM 6332 N N . ASP A 1 839 ? 8.988 -33.934 26.158 1.00 80.12 839 ASP A N 1
ATOM 6333 C CA . ASP A 1 839 ? 8.437 -32.970 25.211 1.00 80.12 839 ASP A CA 1
ATOM 6334 C C . ASP A 1 839 ? 8.868 -33.301 23.771 1.00 80.12 839 ASP A C 1
ATOM 6336 O O . ASP A 1 839 ? 10.008 -33.046 23.367 1.00 80.12 839 ASP A O 1
ATOM 6340 N N . GLY A 1 840 ? 7.934 -33.839 22.985 1.00 68.75 840 GLY A N 1
ATOM 6341 C CA . GLY A 1 840 ? 8.119 -34.212 21.581 1.00 68.75 840 GLY A CA 1
ATOM 6342 C C . GLY A 1 840 ? 8.372 -33.038 20.627 1.00 68.75 840 GLY A C 1
ATOM 6343 O O . GLY A 1 840 ? 8.729 -33.266 19.473 1.00 68.75 840 GLY A O 1
ATOM 6344 N N . THR A 1 841 ? 8.234 -31.784 21.077 1.00 72.31 841 THR A N 1
ATOM 6345 C CA . THR A 1 841 ? 8.572 -30.600 20.261 1.00 72.31 841 THR A CA 1
ATOM 6346 C C . THR A 1 841 ? 10.067 -30.294 20.229 1.00 72.31 841 THR A C 1
ATOM 6348 O O . THR A 1 841 ? 10.540 -29.612 19.321 1.00 72.31 841 THR A O 1
ATOM 6351 N N . GLY A 1 842 ? 10.820 -30.772 21.226 1.00 68.06 842 GLY A N 1
ATOM 6352 C CA . GLY A 1 842 ? 12.220 -30.406 21.431 1.00 68.06 842 GLY A CA 1
ATOM 6353 C C . GLY A 1 842 ? 12.450 -29.059 22.135 1.00 68.06 842 GLY A C 1
ATOM 6354 O O . GLY A 1 842 ? 13.610 -28.704 22.345 1.00 68.06 842 GLY A O 1
ATOM 6355 N N . ASN A 1 843 ? 11.401 -28.334 22.554 1.00 69.69 843 ASN A N 1
ATOM 6356 C CA . ASN A 1 843 ? 11.545 -27.117 23.369 1.00 69.69 843 ASN A CA 1
ATOM 6357 C C . ASN A 1 843 ? 12.101 -27.428 24.780 1.00 69.69 843 ASN A C 1
ATOM 6359 O O . ASN A 1 843 ? 12.778 -26.598 25.390 1.00 69.69 843 ASN A O 1
ATOM 6363 N N . GLY A 1 844 ? 11.868 -28.647 25.277 1.00 76.25 844 GLY A N 1
ATOM 6364 C CA . GLY A 1 844 ? 12.435 -29.193 26.512 1.00 76.25 844 GLY A CA 1
ATOM 6365 C C . GLY A 1 844 ? 11.538 -29.051 27.744 1.00 76.25 844 GLY A C 1
ATOM 6366 O O . GLY A 1 844 ? 12.024 -29.198 28.869 1.00 76.25 844 GLY A O 1
ATOM 6367 N N . TYR A 1 845 ? 10.242 -28.777 27.568 1.00 84.19 845 TYR A N 1
ATOM 6368 C CA . TYR A 1 845 ? 9.279 -28.615 28.664 1.00 84.19 845 TYR A CA 1
ATOM 6369 C C . TYR A 1 845 ? 8.767 -29.965 29.198 1.00 84.19 845 TYR A C 1
ATOM 6371 O O . TYR A 1 845 ? 7.561 -30.199 29.268 1.00 84.19 845 TYR A O 1
ATOM 6379 N N . ASN A 1 846 ? 9.675 -30.879 29.548 1.00 85.44 846 ASN A N 1
ATOM 6380 C CA . ASN A 1 846 ? 9.329 -32.220 30.029 1.00 85.44 846 ASN A CA 1
ATOM 6381 C C . ASN A 1 846 ? 8.470 -32.163 31.308 1.00 85.44 846 ASN A C 1
ATOM 6383 O O . ASN A 1 846 ? 8.739 -31.371 32.216 1.00 85.44 846 ASN A O 1
ATOM 6387 N N . GLY A 1 847 ? 7.463 -33.033 31.398 1.00 83.38 847 GLY A N 1
ATOM 6388 C CA . GLY A 1 847 ? 6.540 -33.093 32.531 1.00 83.38 847 GLY A CA 1
ATOM 6389 C C . GLY A 1 847 ? 7.194 -33.593 33.822 1.00 83.38 847 GLY A C 1
ATOM 6390 O O . GLY A 1 847 ? 7.970 -34.549 33.832 1.00 83.38 847 GLY A O 1
ATOM 6391 N N . ILE A 1 848 ? 6.853 -32.946 34.936 1.00 85.31 848 ILE A N 1
ATOM 6392 C CA . ILE A 1 848 ? 7.336 -33.253 36.285 1.00 85.31 848 ILE A CA 1
ATOM 6393 C C . ILE A 1 848 ? 6.164 -33.774 37.119 1.00 85.31 848 ILE A C 1
ATOM 6395 O O . ILE A 1 848 ? 5.173 -33.072 37.303 1.00 85.31 848 ILE A O 1
ATOM 6399 N N . ILE A 1 849 ? 6.296 -34.989 37.649 1.00 85.44 849 ILE A N 1
ATOM 6400 C CA . ILE A 1 849 ? 5.290 -35.627 38.508 1.00 85.44 849 ILE A CA 1
ATOM 6401 C C . ILE A 1 849 ? 5.320 -35.044 39.932 1.00 85.44 849 ILE A C 1
ATOM 6403 O O . ILE A 1 849 ? 6.389 -34.906 40.534 1.00 85.44 849 ILE A O 1
ATOM 6407 N N . ALA A 1 850 ? 4.137 -34.789 40.490 1.00 77.75 850 ALA A N 1
ATOM 6408 C CA . ALA A 1 850 ? 3.874 -34.593 41.911 1.00 77.75 850 ALA A CA 1
ATOM 6409 C C . ALA A 1 850 ? 2.699 -35.501 42.333 1.00 77.75 850 ALA A C 1
ATOM 6411 O O . ALA A 1 850 ? 1.605 -35.370 41.801 1.00 77.75 850 ALA A O 1
ATOM 6412 N N . GLY A 1 851 ? 2.936 -36.432 43.262 1.00 78.75 851 GLY A N 1
ATOM 6413 C CA . GLY A 1 851 ? 2.050 -37.583 43.517 1.00 78.75 851 GLY A CA 1
ATOM 6414 C C . GLY A 1 851 ? 2.713 -38.889 43.066 1.00 78.75 851 GLY A C 1
ATOM 6415 O O . GLY A 1 851 ? 3.943 -38.932 42.933 1.00 78.75 851 GLY A O 1
ATOM 6416 N N . ASP A 1 852 ? 1.919 -39.925 42.803 1.00 82.81 852 ASP A N 1
ATOM 6417 C CA . ASP A 1 852 ? 2.356 -41.188 42.198 1.00 82.81 852 ASP A CA 1
ATOM 6418 C C . ASP A 1 852 ? 1.388 -41.712 41.103 1.00 82.81 852 ASP A C 1
ATOM 6420 O O . ASP A 1 852 ? 0.963 -42.871 41.158 1.00 82.81 852 ASP A O 1
ATOM 6424 N N . PRO A 1 853 ? 1.101 -40.907 40.048 1.00 84.94 853 PRO A N 1
ATOM 6425 C CA . PRO A 1 853 ? 0.222 -41.295 38.952 1.00 84.94 853 PRO A CA 1
ATOM 6426 C C . PRO A 1 853 ? 0.758 -42.535 38.240 1.00 84.94 853 PRO A C 1
ATOM 6428 O O . PRO A 1 853 ? 1.949 -42.663 37.934 1.00 84.94 853 PRO A O 1
ATOM 6431 N N . SER A 1 854 ? -0.157 -43.455 37.965 1.00 86.12 854 SER A N 1
ATOM 6432 C CA . SER A 1 854 ? 0.143 -44.792 37.458 1.00 86.12 854 SER A CA 1
ATOM 6433 C C . SER A 1 854 ? 0.034 -44.869 35.936 1.00 86.12 854 SER A C 1
ATOM 6435 O O . SER A 1 854 ? -0.746 -44.145 35.327 1.00 86.12 854 SER A O 1
ATOM 6437 N N . LEU A 1 855 ? 0.808 -45.757 35.314 1.00 84.88 855 LEU A N 1
ATOM 6438 C CA . LEU A 1 855 ? 0.700 -46.055 33.885 1.00 84.88 855 LEU A CA 1
ATOM 6439 C C . LEU A 1 855 ? -0.334 -47.167 33.655 1.00 84.88 855 LEU A C 1
ATOM 6441 O O . LEU A 1 855 ? -0.297 -48.193 34.338 1.00 84.88 855 LEU A O 1
ATOM 6445 N N . ASP A 1 856 ? -1.240 -46.959 32.700 1.00 83.56 856 ASP A N 1
ATOM 6446 C CA . ASP A 1 856 ? -2.445 -47.775 32.475 1.00 83.56 856 ASP A CA 1
ATOM 6447 C C . ASP A 1 856 ? -2.691 -48.016 30.968 1.00 83.56 856 ASP A C 1
ATOM 6449 O O . ASP A 1 856 ? -1.889 -47.609 30.122 1.00 83.56 856 ASP A O 1
ATOM 6453 N N . GLU A 1 857 ? -3.772 -48.717 30.621 1.00 79.12 857 GLU A N 1
ATOM 6454 C CA . GLU A 1 857 ? -4.231 -48.885 29.235 1.00 79.12 857 GLU A CA 1
ATOM 6455 C C . GLU A 1 857 ? -4.834 -47.585 28.663 1.00 79.12 857 GLU A C 1
ATOM 6457 O O . GLU A 1 857 ? -5.663 -46.922 29.298 1.00 79.12 857 GLU A O 1
ATOM 6462 N N . ASP A 1 858 ? -4.428 -47.240 27.438 1.00 80.94 858 ASP A N 1
ATOM 6463 C CA . ASP A 1 858 ? -4.899 -46.067 26.690 1.00 80.94 858 ASP A CA 1
ATOM 6464 C C . ASP A 1 858 ? -6.322 -46.231 26.106 1.00 80.94 858 ASP A C 1
ATOM 6466 O O . ASP A 1 858 ? -7.149 -47.032 26.564 1.00 80.94 858 ASP A O 1
ATOM 6470 N N . ARG A 1 859 ? -6.646 -45.431 25.084 1.00 81.31 859 ARG A N 1
ATOM 6471 C CA . ARG A 1 859 ? -7.920 -45.485 24.349 1.00 81.31 859 ARG A CA 1
ATOM 6472 C C . ARG A 1 859 ? -8.054 -46.625 23.334 1.00 81.31 859 ARG A C 1
ATOM 6474 O O . ARG A 1 859 ? -9.144 -46.808 22.788 1.00 81.31 859 ARG A O 1
ATOM 6481 N N . PHE A 1 860 ? -6.998 -47.405 23.114 1.00 74.00 860 PHE A N 1
ATOM 6482 C CA . PHE A 1 860 ? -6.950 -48.536 22.183 1.00 74.00 860 PHE A CA 1
ATOM 6483 C C . PHE A 1 860 ? -6.607 -49.877 22.862 1.00 74.00 860 PHE A C 1
ATOM 6485 O O . PHE A 1 860 ? -6.787 -50.929 22.247 1.00 74.00 860 PHE A O 1
ATOM 6492 N N . GLY A 1 861 ? -6.193 -49.858 24.133 1.00 69.06 861 GLY A N 1
ATOM 6493 C CA . GLY A 1 861 ? -5.788 -51.028 24.917 1.00 69.06 861 GLY A CA 1
ATOM 6494 C C . GLY A 1 861 ? -4.273 -51.268 24.951 1.00 69.06 861 GLY A C 1
ATOM 6495 O O . GLY A 1 861 ? -3.843 -52.362 25.323 1.00 69.06 861 GLY A O 1
ATOM 6496 N N . ASN A 1 862 ? -3.453 -50.285 24.563 1.00 70.31 862 ASN A N 1
ATOM 6497 C CA . ASN A 1 862 ? -2.000 -50.364 24.687 1.00 70.31 862 ASN A CA 1
ATOM 6498 C C . ASN A 1 862 ? -1.597 -50.154 26.165 1.00 70.31 862 ASN A C 1
ATOM 6500 O O . ASN A 1 862 ? -1.944 -49.127 26.755 1.00 70.31 862 ASN A O 1
ATOM 6504 N N . PRO A 1 863 ? -0.893 -51.107 26.806 1.00 70.62 863 PRO A N 1
ATOM 6505 C CA . PRO A 1 863 ? -0.585 -51.027 28.229 1.00 70.62 863 PRO A CA 1
ATOM 6506 C C . PRO A 1 863 ? 0.598 -50.093 28.508 1.00 70.62 863 PRO A C 1
ATOM 6508 O O . PRO A 1 863 ? 1.676 -50.261 27.942 1.00 70.62 863 PRO A O 1
ATOM 6511 N N . SER A 1 864 ? 0.441 -49.210 29.497 1.00 74.94 864 SER A N 1
ATOM 6512 C CA . SER A 1 864 ? 1.381 -48.125 29.839 1.00 74.94 864 SER A CA 1
ATOM 6513 C C . SER A 1 864 ? 1.453 -46.985 28.816 1.00 74.94 864 SER A C 1
ATOM 6515 O O . SER A 1 864 ? 2.464 -46.286 28.763 1.00 74.94 864 SER A O 1
ATOM 6517 N N . SER A 1 865 ? 0.385 -46.785 28.040 1.00 80.00 865 SER A N 1
ATOM 6518 C CA . SER A 1 865 ? 0.282 -45.699 27.054 1.00 80.00 865 SER A CA 1
ATOM 6519 C C . SER A 1 865 ? -0.523 -44.488 27.546 1.00 80.00 865 SER A C 1
ATOM 6521 O O . SER A 1 865 ? -0.547 -43.466 26.876 1.00 80.00 865 SER A O 1
ATOM 6523 N N . ALA A 1 866 ? -1.129 -44.564 28.736 1.00 85.75 866 ALA A N 1
ATOM 6524 C CA . ALA A 1 866 ? -1.810 -43.442 29.384 1.00 85.75 866 ALA A CA 1
ATOM 6525 C C . ALA A 1 866 ? -1.384 -43.275 30.851 1.00 85.75 866 ALA A C 1
ATOM 6527 O O . ALA A 1 866 ? -1.075 -44.256 31.533 1.00 85.75 866 ALA A O 1
ATOM 6528 N N . TYR A 1 867 ? -1.446 -42.039 31.360 1.00 89.81 867 TYR A N 1
ATOM 6529 C CA . TYR A 1 867 ? -1.272 -41.743 32.786 1.00 89.81 867 TYR A CA 1
ATOM 6530 C C . TYR A 1 867 ? -2.635 -41.678 33.490 1.00 89.81 867 TYR A C 1
ATOM 6532 O O . TYR A 1 867 ? -3.486 -40.851 33.157 1.00 89.81 867 TYR A O 1
ATOM 6540 N N . THR A 1 868 ? -2.829 -42.544 34.485 1.00 89.31 868 THR A N 1
ATOM 6541 C CA . THR A 1 868 ? -4.007 -42.627 35.354 1.00 89.31 868 THR A CA 1
ATOM 6542 C C . THR A 1 868 ? -3.724 -41.980 36.710 1.00 89.31 868 THR A C 1
ATOM 6544 O O . THR A 1 868 ? -2.830 -42.398 37.449 1.00 89.31 868 THR A O 1
ATOM 6547 N N . PHE A 1 869 ? -4.548 -40.982 37.024 1.00 89.44 869 PHE A N 1
ATOM 6548 C CA . PHE A 1 869 ? -4.547 -40.157 38.226 1.00 89.44 869 PHE A CA 1
ATOM 6549 C C . PHE A 1 869 ? -5.595 -40.691 39.215 1.00 89.44 869 PHE A C 1
ATOM 6551 O O . PHE A 1 869 ? -6.705 -41.053 38.805 1.00 89.44 869 PHE A O 1
ATOM 6558 N N . ASP A 1 870 ? -5.281 -40.711 40.509 1.00 83.75 870 ASP A N 1
ATOM 6559 C CA . ASP A 1 870 ? -6.147 -41.243 41.573 1.00 83.75 870 ASP A CA 1
ATOM 6560 C C . ASP A 1 870 ? -6.914 -40.149 42.353 1.00 83.75 870 ASP A C 1
ATOM 6562 O O . ASP A 1 870 ? -8.032 -40.384 42.830 1.00 83.75 870 ASP A O 1
ATOM 6566 N N . GLY A 1 871 ? -6.374 -38.931 42.419 1.00 76.88 871 GLY A N 1
ATOM 6567 C CA . GLY A 1 871 ? -7.009 -37.799 43.094 1.00 76.88 871 GLY A CA 1
ATOM 6568 C C . GLY A 1 871 ? -6.074 -36.872 43.870 1.00 76.88 871 GLY A C 1
ATOM 6569 O O . GLY A 1 871 ? -6.458 -35.720 44.070 1.00 76.88 871 GLY A O 1
ATOM 6570 N N . ASP A 1 872 ? -4.872 -37.301 44.273 1.00 75.62 872 ASP A N 1
ATOM 6571 C CA . ASP A 1 872 ? -3.824 -36.375 44.758 1.00 75.62 872 ASP A CA 1
ATOM 6572 C C . ASP A 1 872 ? -2.587 -36.235 43.840 1.00 75.62 872 ASP A C 1
ATOM 6574 O O . ASP A 1 872 ? -1.670 -35.460 44.128 1.00 75.62 872 ASP A O 1
ATOM 6578 N N . ASP A 1 873 ? -2.675 -36.823 42.644 1.00 83.19 873 ASP A N 1
ATOM 6579 C CA . ASP A 1 873 ? -1.718 -36.697 41.540 1.00 83.19 873 ASP A CA 1
ATOM 6580 C C . ASP A 1 873 ? -1.818 -35.389 40.731 1.00 83.19 873 ASP A C 1
ATOM 6582 O O . ASP A 1 873 ? -2.904 -34.852 40.476 1.00 83.19 873 ASP A O 1
ATOM 6586 N N . GLU A 1 874 ? -0.669 -34.925 40.235 1.00 85.31 874 GLU A N 1
ATOM 6587 C CA . GLU A 1 874 ? -0.490 -33.782 39.338 1.00 85.31 874 GLU A CA 1
ATOM 6588 C C . GLU A 1 874 ? 0.780 -33.959 38.469 1.00 85.31 874 GLU A C 1
ATOM 6590 O O . GLU A 1 874 ? 1.818 -34.438 38.928 1.00 85.31 874 GLU A O 1
ATOM 6595 N N . ILE A 1 875 ? 0.722 -33.553 37.201 1.00 88.56 875 ILE A N 1
ATOM 6596 C CA . ILE A 1 875 ? 1.849 -33.463 36.265 1.00 88.56 875 ILE A CA 1
ATOM 6597 C C . ILE A 1 875 ? 1.996 -32.000 35.848 1.00 88.56 875 ILE A C 1
ATOM 6599 O O . ILE A 1 875 ? 1.041 -31.375 35.380 1.00 88.56 875 ILE A O 1
ATOM 6603 N N . TYR A 1 876 ? 3.202 -31.455 36.009 1.00 86.00 876 TYR A N 1
ATOM 6604 C CA . TYR A 1 876 ? 3.502 -30.047 35.775 1.00 86.00 876 TYR A CA 1
ATOM 6605 C C . TYR A 1 876 ? 4.608 -29.849 34.737 1.00 86.00 876 TYR A C 1
ATOM 6607 O O . TYR A 1 876 ? 5.717 -30.354 34.897 1.00 86.00 876 TYR A O 1
ATOM 6615 N N . PHE A 1 877 ? 4.339 -29.043 33.710 1.00 85.06 877 PHE A N 1
ATOM 6616 C CA . PHE A 1 877 ? 5.249 -28.822 32.574 1.00 85.06 877 PHE A CA 1
ATOM 6617 C C . PHE A 1 877 ? 6.167 -27.591 32.740 1.00 85.06 877 PHE A C 1
ATOM 6619 O O . PHE A 1 877 ? 6.759 -27.087 31.788 1.00 85.06 877 PHE A O 1
ATOM 6626 N N . GLY A 1 878 ? 6.323 -27.115 33.981 1.00 75.75 878 GLY A N 1
ATOM 6627 C CA . GLY A 1 878 ? 7.324 -26.117 34.360 1.00 75.75 878 GLY A CA 1
ATOM 6628 C C . GLY A 1 878 ? 6.913 -24.654 34.151 1.00 75.75 878 GLY A C 1
ATOM 6629 O O . GLY A 1 878 ? 6.048 -24.310 33.349 1.00 75.75 878 GLY A O 1
ATOM 6630 N N . ASN A 1 879 ? 7.563 -23.751 34.894 1.00 76.50 879 ASN A N 1
ATOM 6631 C CA . ASN A 1 879 ? 7.266 -22.314 34.827 1.00 76.50 879 ASN A CA 1
ATOM 6632 C C . ASN A 1 879 ? 7.715 -21.681 33.503 1.00 76.50 879 ASN A C 1
ATOM 6634 O O . ASN A 1 879 ? 7.048 -20.769 33.039 1.00 76.50 879 ASN A O 1
ATOM 6638 N N . ALA A 1 880 ? 8.814 -22.152 32.902 1.00 74.31 880 ALA A N 1
ATOM 6639 C CA . ALA A 1 880 ? 9.391 -21.552 31.693 1.00 74.31 880 ALA A CA 1
ATOM 6640 C C . ALA A 1 880 ? 8.471 -21.662 30.465 1.00 74.31 880 ALA A C 1
ATOM 6642 O O . ALA A 1 880 ? 8.502 -20.797 29.598 1.00 74.31 880 ALA A O 1
ATOM 6643 N N . MET A 1 881 ? 7.600 -22.677 30.421 1.00 80.12 881 MET A N 1
ATOM 6644 C CA . MET A 1 881 ? 6.562 -22.789 29.394 1.00 80.12 881 MET A CA 1
ATOM 6645 C C . MET A 1 881 ? 5.629 -21.561 29.405 1.00 80.12 881 MET A C 1
ATOM 6647 O O . MET A 1 881 ? 5.166 -21.124 28.360 1.00 80.12 881 MET A O 1
ATOM 6651 N N . ALA A 1 882 ? 5.388 -20.952 30.575 1.00 72.00 882 ALA A N 1
ATOM 6652 C CA . ALA A 1 882 ? 4.535 -19.771 30.715 1.00 72.00 882 ALA A CA 1
ATOM 6653 C C . ALA A 1 882 ? 5.066 -18.531 29.969 1.00 72.00 882 ALA A C 1
ATOM 6655 O O . ALA A 1 882 ? 4.276 -17.636 29.656 1.00 72.00 882 ALA A O 1
ATOM 6656 N N . ASP A 1 883 ? 6.375 -18.470 29.700 1.00 74.19 883 ASP A N 1
ATOM 6657 C CA . ASP A 1 883 ? 7.013 -17.322 29.056 1.00 74.19 883 ASP A CA 1
ATOM 6658 C C . ASP A 1 883 ? 6.722 -17.259 27.540 1.00 74.19 883 ASP A C 1
ATOM 6660 O O . ASP A 1 883 ? 6.683 -16.162 26.984 1.00 74.19 883 ASP A O 1
ATOM 6664 N N . GLU A 1 884 ? 6.372 -18.381 26.889 1.00 73.88 884 GLU A N 1
ATOM 6665 C CA . GLU A 1 884 ? 5.954 -18.422 25.469 1.00 73.88 884 GLU A CA 1
ATOM 6666 C C . GLU A 1 884 ? 4.679 -17.604 25.181 1.00 73.88 884 GLU A C 1
ATOM 6668 O O . GLU A 1 884 ? 4.427 -17.213 24.041 1.00 73.88 884 GLU A O 1
ATOM 6673 N N . TRP A 1 885 ? 3.884 -17.290 26.212 1.00 68.69 885 TRP A N 1
ATOM 6674 C CA . TRP A 1 885 ? 2.689 -16.440 26.108 1.00 68.69 885 TRP A CA 1
ATOM 6675 C C . TRP A 1 885 ? 2.859 -15.062 26.772 1.00 68.69 885 TRP A C 1
ATOM 6677 O O . TRP A 1 885 ? 1.879 -14.324 26.919 1.00 68.69 885 TRP A O 1
ATOM 6687 N N . ALA A 1 886 ? 4.077 -14.675 27.175 1.00 57.16 886 ALA A N 1
ATOM 6688 C CA . ALA A 1 886 ? 4.351 -13.469 27.963 1.00 57.16 886 ALA A CA 1
ATOM 6689 C C . ALA A 1 886 ? 4.245 -12.147 27.166 1.00 57.16 886 ALA A C 1
ATOM 6691 O O . ALA A 1 886 ? 5.209 -11.403 27.000 1.00 57.16 886 ALA A O 1
ATOM 6692 N N . GLY A 1 887 ? 3.033 -11.797 26.731 1.00 54.66 887 GLY A N 1
ATOM 6693 C CA . GLY A 1 887 ? 2.738 -10.492 26.127 1.00 54.66 887 GLY A CA 1
ATOM 6694 C C . GLY A 1 887 ? 1.483 -10.447 25.258 1.00 54.66 887 GLY A C 1
ATOM 6695 O O . GLY A 1 887 ? 0.887 -9.381 25.132 1.00 54.66 887 GLY A O 1
ATOM 6696 N N . SER A 1 888 ? 1.051 -11.591 24.717 1.00 56.78 888 SER A N 1
ATOM 6697 C CA . SER A 1 888 ? -0.148 -11.708 23.872 1.00 56.78 888 SER A CA 1
ATOM 6698 C C . SER A 1 888 ? -0.883 -13.042 24.119 1.00 56.78 888 SER A C 1
ATOM 6700 O O . SER A 1 888 ? -0.869 -13.921 23.259 1.00 56.78 888 SER A O 1
ATOM 6702 N N . PRO A 1 889 ? -1.532 -13.229 25.286 1.00 57.38 889 PRO A N 1
ATOM 6703 C CA . PRO A 1 889 ? -2.080 -14.521 25.729 1.00 57.38 889 PRO A CA 1
ATOM 6704 C C . PRO A 1 889 ? -3.458 -14.852 25.128 1.00 57.38 889 PRO A C 1
ATOM 6706 O O . PRO A 1 889 ? -4.164 -15.729 25.626 1.00 57.38 889 PRO A O 1
ATOM 6709 N N . ASP A 1 890 ? -3.874 -14.112 24.101 1.00 60.16 890 ASP A N 1
ATOM 6710 C CA . ASP A 1 890 ? -5.253 -14.088 23.612 1.00 60.16 890 ASP A CA 1
ATOM 6711 C C . ASP A 1 890 ? -5.552 -15.217 22.607 1.00 60.16 890 ASP A C 1
ATOM 6713 O O . ASP A 1 890 ? -6.716 -15.422 22.275 1.00 60.16 890 ASP A O 1
ATOM 6717 N N . HIS A 1 891 ? -4.524 -15.943 22.142 1.00 76.44 891 HIS A N 1
ATOM 6718 C CA . HIS A 1 891 ? -4.589 -16.974 21.098 1.00 76.44 891 HIS A CA 1
ATOM 6719 C C . HIS A 1 891 ? -3.813 -18.235 21.530 1.00 76.44 891 HIS A C 1
ATOM 6721 O O . HIS A 1 891 ? -2.586 -18.241 21.504 1.00 76.44 891 HIS A O 1
ATOM 6727 N N . PHE A 1 892 ? -4.505 -19.303 21.934 1.00 82.75 892 PHE A N 1
ATOM 6728 C CA . PHE A 1 892 ? -3.895 -20.597 22.274 1.00 82.75 892 PHE A CA 1
ATOM 6729 C C . PHE A 1 892 ? -4.863 -21.770 22.063 1.00 82.75 892 PHE A C 1
ATOM 6731 O O . PHE A 1 892 ? -6.085 -21.591 22.044 1.00 82.75 892 PHE A O 1
ATOM 6738 N N . THR A 1 893 ? -4.310 -22.981 21.952 1.00 88.00 893 THR A N 1
ATOM 6739 C CA . THR A 1 893 ? -5.080 -24.231 21.866 1.00 88.00 893 THR A CA 1
ATOM 6740 C C . THR A 1 893 ? -4.491 -25.295 22.786 1.00 88.00 893 THR A C 1
ATOM 6742 O O . THR A 1 893 ? -3.287 -25.533 22.735 1.00 88.00 893 THR A O 1
ATOM 6745 N N . ILE A 1 894 ? -5.337 -25.949 23.587 1.00 88.88 894 ILE A N 1
ATOM 6746 C CA . ILE A 1 894 ? -4.985 -27.112 24.420 1.00 88.88 894 ILE A CA 1
ATOM 6747 C C . ILE A 1 894 ? -5.777 -28.327 23.926 1.00 88.88 894 ILE A C 1
ATOM 6749 O O . ILE A 1 894 ? -6.994 -28.236 23.764 1.00 88.88 894 ILE A O 1
ATOM 6753 N N . SER A 1 895 ? -5.104 -29.455 23.723 1.00 91.06 895 SER A N 1
ATOM 6754 C CA . SER A 1 895 ? -5.677 -30.759 23.377 1.00 91.06 895 SER A CA 1
ATOM 6755 C C . SER A 1 895 ? -5.239 -31.818 24.382 1.00 91.06 895 SER A C 1
ATOM 6757 O O . SER A 1 895 ? -4.078 -31.823 24.788 1.00 91.06 895 SER A O 1
ATOM 6759 N N . PHE A 1 896 ? -6.134 -32.751 24.704 1.00 91.44 896 PHE A N 1
ATOM 6760 C CA . PHE A 1 896 ? -5.796 -34.050 25.291 1.00 91.44 896 PHE A CA 1
ATOM 6761 C C . PHE A 1 896 ? -6.935 -35.058 25.086 1.00 91.44 896 PHE A C 1
ATOM 6763 O O . PHE A 1 896 ? -8.106 -34.682 24.954 1.00 91.44 896 PHE A O 1
ATOM 6770 N N . TRP A 1 897 ? -6.620 -36.350 25.115 1.00 89.94 897 TRP A N 1
ATOM 6771 C CA . TRP A 1 897 ? -7.613 -37.388 25.385 1.00 89.94 897 TRP A CA 1
ATOM 6772 C C . TRP A 1 897 ? -7.769 -37.571 26.890 1.00 89.94 897 TRP A C 1
ATOM 6774 O O . TRP A 1 897 ? -6.796 -37.516 27.639 1.00 89.94 897 TRP A O 1
ATOM 6784 N N . ALA A 1 898 ? -9.002 -37.777 27.353 1.00 89.19 898 ALA A N 1
ATOM 6785 C CA . ALA A 1 898 ? -9.257 -38.076 28.758 1.00 89.19 898 ALA A CA 1
ATOM 6786 C C . ALA A 1 898 ? -10.457 -39.003 28.973 1.00 89.19 898 ALA A C 1
ATOM 6788 O O . ALA A 1 898 ? -11.439 -38.987 28.223 1.00 89.19 898 ALA A O 1
ATOM 6789 N N . LYS A 1 899 ? -10.379 -39.764 30.064 1.00 87.19 899 LYS A N 1
ATOM 6790 C CA . LYS A 1 899 ? -11.375 -40.727 30.544 1.00 87.19 899 LYS A CA 1
ATOM 6791 C C . LYS A 1 899 ? -11.573 -40.522 32.042 1.00 87.19 899 LYS A C 1
ATOM 6793 O O . LYS A 1 899 ? -10.640 -40.703 32.815 1.00 87.19 899 LYS A O 1
ATOM 6798 N N . SER A 1 900 ? -12.778 -40.149 32.474 1.00 82.62 900 SER A N 1
ATOM 6799 C CA . SER A 1 900 ? -13.098 -40.037 33.907 1.00 82.62 900 SER A CA 1
ATOM 6800 C C . SER A 1 900 ? -13.614 -41.362 34.469 1.00 82.62 900 SER A C 1
ATOM 6802 O O . SER A 1 900 ? -14.544 -41.959 33.918 1.00 82.62 900 SER A O 1
ATOM 6804 N N . ASN A 1 901 ? -13.065 -41.762 35.619 1.00 80.62 901 ASN A N 1
ATOM 6805 C CA . ASN A 1 901 ? -13.527 -42.910 36.400 1.00 80.62 901 ASN A CA 1
ATOM 6806 C C . ASN A 1 901 ? -14.677 -42.553 37.370 1.00 80.62 901 ASN A C 1
ATOM 6808 O O . ASN A 1 901 ? -15.289 -43.454 37.950 1.00 80.62 901 ASN A O 1
ATOM 6812 N N . LEU A 1 902 ? -14.997 -41.263 37.573 1.00 73.25 902 LEU A N 1
ATOM 6813 C CA . LEU A 1 902 ? -16.046 -40.822 38.502 1.00 73.25 902 LEU A CA 1
ATOM 6814 C C . LEU A 1 902 ? -17.336 -40.425 37.773 1.00 73.25 902 LEU A C 1
ATOM 6816 O O . LEU A 1 902 ? -17.419 -39.423 37.071 1.00 73.25 902 LEU A O 1
ATOM 6820 N N . S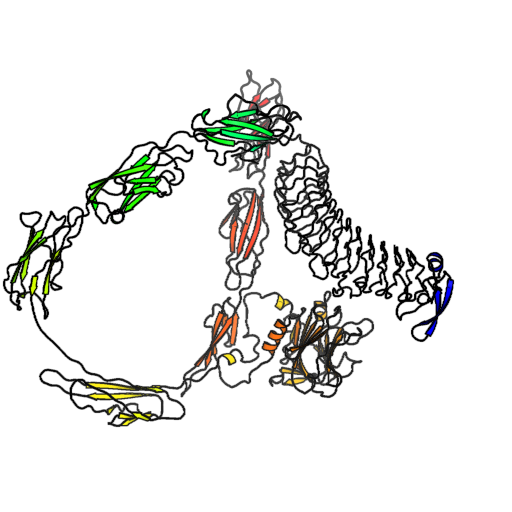ER A 1 903 ? -18.406 -41.174 38.031 1.00 67.81 903 SER A N 1
ATOM 6821 C CA . SER A 1 903 ? -19.723 -40.988 37.410 1.00 67.81 903 SER A CA 1
ATOM 6822 C C . SER A 1 903 ? -20.669 -40.042 38.170 1.00 67.81 903 SER A C 1
ATOM 6824 O O . SER A 1 903 ? -21.881 -40.120 37.981 1.00 67.81 903 SER A O 1
ATOM 6826 N N . CYS A 1 904 ? -20.166 -39.185 39.071 1.00 59.47 904 CYS A N 1
ATOM 6827 C CA . CYS A 1 904 ? -21.013 -38.540 40.091 1.00 59.47 904 CYS A CA 1
ATOM 6828 C C . CYS A 1 904 ? -20.695 -37.079 40.473 1.00 59.47 904 CYS A C 1
ATOM 6830 O O . CYS A 1 904 ? -21.441 -36.501 41.267 1.00 59.47 904 CYS A O 1
ATOM 6832 N N . CYS A 1 905 ? -19.632 -36.460 39.951 1.00 66.94 905 CYS A N 1
ATOM 6833 C CA . CYS A 1 905 ? -19.183 -35.129 40.384 1.00 66.94 905 CYS A CA 1
ATOM 6834 C C . CYS A 1 905 ? -18.618 -34.266 39.237 1.00 66.94 905 CYS A C 1
ATOM 6836 O O . CYS A 1 905 ? -18.621 -34.664 38.074 1.00 66.94 905 CYS A O 1
ATOM 6838 N N . ARG A 1 906 ? -18.192 -33.044 39.579 1.00 74.94 906 ARG A N 1
ATOM 6839 C CA . ARG A 1 906 ? -17.299 -32.191 38.779 1.00 74.94 906 ARG A CA 1
ATOM 6840 C C . ARG A 1 906 ? -15.857 -32.487 39.203 1.00 74.94 906 ARG A C 1
ATOM 6842 O O . ARG A 1 906 ? -15.647 -32.868 40.354 1.00 74.94 906 ARG A O 1
ATOM 6849 N N . GLN A 1 907 ? -14.914 -32.373 38.274 1.00 76.00 907 GLN A N 1
ATOM 6850 C CA . GLN A 1 907 ? -13.499 -32.678 38.474 1.00 76.00 907 GLN A CA 1
ATOM 6851 C C . GLN A 1 907 ? -12.631 -31.663 37.731 1.00 76.00 907 GLN A C 1
ATOM 6853 O O . GLN A 1 907 ? -12.806 -31.468 36.526 1.00 76.00 907 GLN A O 1
ATOM 6858 N N . ASP A 1 908 ? -11.677 -31.055 38.427 1.00 78.44 908 ASP A N 1
ATOM 6859 C CA . ASP A 1 908 ? -10.672 -30.179 37.821 1.00 78.44 908 ASP A CA 1
ATOM 6860 C C . ASP A 1 908 ? -9.545 -31.057 37.238 1.00 78.44 908 ASP A C 1
ATOM 6862 O O . ASP A 1 908 ? -8.888 -31.775 37.990 1.00 78.44 908 ASP A O 1
ATOM 6866 N N . ILE A 1 909 ? -9.378 -31.053 35.904 1.00 81.81 909 ILE A N 1
ATOM 6867 C CA . ILE A 1 909 ? -8.484 -31.980 35.168 1.00 81.81 909 ILE A CA 1
ATOM 6868 C C . ILE A 1 909 ? -7.194 -31.325 34.667 1.00 81.81 909 ILE A C 1
ATOM 6870 O O . ILE A 1 909 ? -6.161 -31.984 34.608 1.00 81.81 909 ILE A O 1
ATOM 6874 N N . ALA A 1 910 ? -7.246 -30.052 34.278 1.00 83.75 910 ALA A N 1
ATOM 6875 C CA . ALA A 1 910 ? -6.093 -29.337 33.745 1.00 83.75 910 ALA A CA 1
ATOM 6876 C C . ALA A 1 910 ? -6.227 -27.829 33.975 1.00 83.75 910 ALA A C 1
ATOM 6878 O O . ALA A 1 910 ? -7.335 -27.279 33.937 1.00 83.75 910 ALA A O 1
ATOM 6879 N N . SER A 1 911 ? -5.103 -27.139 34.162 1.00 78.88 911 SER A N 1
ATOM 6880 C CA . SER A 1 911 ? -5.071 -25.675 34.186 1.00 78.88 911 SER A CA 1
ATOM 6881 C C . SER A 1 911 ? -3.828 -25.106 33.502 1.00 78.88 911 SER A C 1
ATOM 6883 O O . SER A 1 911 ? -2.740 -25.678 33.579 1.00 78.88 911 SER A O 1
ATOM 6885 N N . LEU A 1 912 ? -4.001 -23.974 32.818 1.00 77.56 912 LEU A N 1
ATOM 6886 C CA . LEU A 1 912 ? -2.925 -23.214 32.181 1.00 77.56 912 LEU A CA 1
ATOM 6887 C C . LEU A 1 912 ? -2.906 -21.813 32.803 1.00 77.56 912 LEU A C 1
ATOM 6889 O O . LEU A 1 912 ? -3.881 -21.055 32.694 1.00 77.56 912 LEU A O 1
ATOM 6893 N N . GLY A 1 913 ? -1.809 -21.489 33.491 1.00 71.50 913 GLY 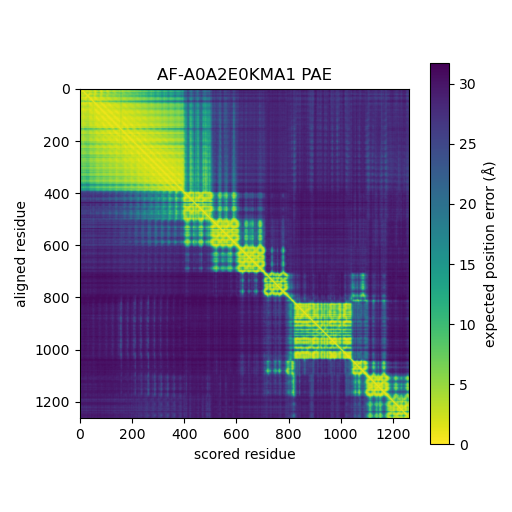A N 1
ATOM 6894 C CA . GLY A 1 913 ? -1.718 -20.345 34.401 1.00 71.50 913 GLY A CA 1
ATOM 6895 C C . GLY A 1 913 ? -1.995 -20.722 35.864 1.00 71.50 913 GLY A C 1
ATOM 6896 O O . GLY A 1 913 ? -1.832 -21.866 36.267 1.00 71.50 913 GLY A O 1
ATOM 6897 N N . GLN A 1 914 ? -2.365 -19.745 36.697 1.00 66.69 914 GLN A N 1
ATOM 6898 C CA . GLN A 1 914 ? -2.524 -19.963 38.142 1.00 66.69 914 GLN A CA 1
ATOM 6899 C C . GLN A 1 914 ? -3.861 -20.644 38.498 1.00 66.69 914 GLN A C 1
ATOM 6901 O O . GLN A 1 914 ? -4.917 -20.115 38.147 1.00 66.69 914 GLN A O 1
ATOM 6906 N N . TYR A 1 915 ? -3.808 -21.738 39.272 1.00 59.34 915 TYR A N 1
ATOM 6907 C CA . TYR A 1 915 ? -4.990 -22.479 39.741 1.00 59.34 915 TYR A CA 1
ATOM 6908 C C . TYR A 1 915 ? -5.806 -21.745 40.824 1.00 59.34 915 TYR A C 1
ATOM 6910 O O . TYR A 1 915 ? -6.989 -21.470 40.626 1.00 59.34 915 TYR A O 1
ATOM 6918 N N . GLU A 1 916 ? -5.217 -21.409 41.983 1.00 56.88 916 GLU A N 1
ATOM 6919 C CA . GLU A 1 916 ? -5.989 -20.779 43.066 1.00 56.88 916 GLU A CA 1
ATOM 6920 C C . GLU A 1 916 ? -6.298 -19.306 42.757 1.00 56.88 916 GLU A C 1
ATOM 6922 O O . GLU A 1 916 ? -5.408 -18.449 42.744 1.00 56.88 916 GLU A O 1
ATOM 6927 N N . CYS A 1 917 ? -7.582 -18.991 42.562 1.00 52.22 917 CYS A N 1
ATOM 6928 C CA . CYS A 1 917 ? -8.061 -17.657 42.209 1.00 52.22 917 CYS A CA 1
ATOM 6929 C C . CYS A 1 917 ? -7.968 -16.648 43.384 1.00 52.22 917 CYS A C 1
ATOM 6931 O O . CYS A 1 917 ? -8.977 -16.238 43.962 1.00 52.22 917 CYS A O 1
ATOM 6933 N N . ASN A 1 918 ? -6.765 -16.189 43.739 1.00 55.88 918 ASN A N 1
ATOM 6934 C CA . ASN A 1 918 ? -6.590 -15.035 44.634 1.00 55.88 918 ASN A CA 1
ATOM 6935 C C . ASN A 1 918 ? -6.811 -13.696 43.889 1.00 55.88 918 ASN A C 1
ATOM 6937 O O . ASN A 1 918 ? -6.887 -13.659 42.661 1.00 55.88 918 ASN A O 1
ATOM 6941 N N . SER A 1 919 ? -6.904 -12.570 44.610 1.00 53.59 919 SER A N 1
ATOM 6942 C CA . SER A 1 919 ? -7.231 -11.247 44.032 1.00 53.59 919 SER A CA 1
ATOM 6943 C C . SER A 1 919 ? -6.152 -10.629 43.123 1.00 53.59 919 SER A C 1
ATOM 6945 O O . SER A 1 919 ? -6.304 -9.491 42.683 1.00 53.59 919 SER A O 1
ATOM 6947 N N . SER A 1 920 ? -5.064 -11.353 42.858 1.00 54.72 920 SER A N 1
ATOM 6948 C CA . SER A 1 920 ? -3.961 -10.970 41.966 1.00 54.72 920 SER A CA 1
ATOM 6949 C C . SER A 1 920 ? -3.672 -11.994 40.856 1.00 54.72 920 SER A C 1
ATOM 6951 O O . SER A 1 920 ? -2.948 -11.664 39.920 1.00 54.72 920 SER A O 1
ATOM 6953 N N . GLY A 1 921 ? -4.231 -13.205 40.936 1.00 54.84 921 GLY A N 1
ATOM 6954 C CA . GLY A 1 921 ? -3.996 -14.286 39.977 1.00 54.84 921 GLY A CA 1
ATOM 6955 C C . GLY A 1 921 ? -4.951 -14.262 38.783 1.00 54.84 921 GLY A C 1
ATOM 6956 O O . GLY A 1 921 ? -6.127 -13.921 38.918 1.00 54.84 921 GLY A O 1
ATOM 6957 N N . ARG A 1 922 ? -4.453 -14.676 37.612 1.00 59.94 922 ARG A N 1
ATOM 6958 C CA . ARG A 1 922 ? -5.260 -15.048 36.439 1.00 59.94 922 ARG A CA 1
ATOM 6959 C C . ARG A 1 922 ? -4.764 -16.386 35.888 1.00 59.94 922 ARG A C 1
ATOM 6961 O O . ARG A 1 922 ? -3.565 -16.657 35.890 1.00 59.94 922 ARG A O 1
ATOM 6968 N N . GLY A 1 923 ? -5.692 -17.190 35.391 1.00 65.06 923 GLY A N 1
ATOM 6969 C CA . GLY A 1 923 ? -5.442 -18.524 34.854 1.00 65.06 923 GLY A CA 1
ATOM 6970 C C . GLY A 1 923 ? -6.714 -19.096 34.240 1.00 65.06 923 GLY A C 1
ATOM 6971 O O . GLY A 1 923 ? -7.811 -18.579 34.487 1.00 65.06 923 GLY A O 1
ATOM 6972 N N . SER A 1 924 ? -6.558 -20.135 33.427 1.00 70.12 924 SER A N 1
ATOM 6973 C CA . SER A 1 924 ? -7.659 -20.896 32.836 1.00 70.12 924 SER A CA 1
ATOM 6974 C C . SER A 1 924 ? -7.719 -22.286 33.463 1.00 70.12 924 SER A C 1
ATOM 6976 O O . SER A 1 924 ? -6.680 -22.915 33.654 1.00 70.12 924 SER A O 1
ATOM 6978 N N . VAL A 1 925 ? -8.921 -22.757 33.802 1.00 72.44 925 VAL A N 1
ATOM 6979 C CA . VAL A 1 925 ? -9.138 -24.085 34.393 1.00 72.44 925 VAL A CA 1
ATOM 6980 C C . VAL A 1 925 ? -10.189 -24.837 33.586 1.00 72.44 925 VAL A C 1
ATOM 6982 O O . VAL A 1 925 ? -11.289 -24.324 33.334 1.00 72.44 925 VAL A O 1
ATOM 6985 N N . ILE A 1 926 ? -9.827 -26.055 33.190 1.00 76.69 926 ILE A N 1
ATOM 6986 C CA . ILE A 1 926 ? -10.652 -27.012 32.460 1.00 76.69 926 ILE A CA 1
ATOM 6987 C C . ILE A 1 926 ? -11.206 -28.029 33.455 1.00 76.69 926 ILE A C 1
ATOM 6989 O O . ILE A 1 926 ? -10.469 -28.583 34.277 1.00 76.69 926 ILE A O 1
ATOM 6993 N N . ARG A 1 927 ? -12.517 -28.276 33.385 1.00 77.56 927 ARG A N 1
ATOM 6994 C CA . ARG A 1 927 ? -13.222 -29.128 34.342 1.00 77.56 927 ARG A CA 1
ATOM 6995 C C . ARG A 1 927 ? -14.191 -30.068 33.653 1.00 77.56 927 ARG A C 1
ATOM 6997 O O . ARG A 1 927 ? -15.094 -29.620 32.951 1.00 77.56 927 ARG A O 1
ATOM 7004 N N . LEU A 1 928 ? -14.050 -31.364 33.902 1.00 72.44 928 LEU A N 1
ATOM 7005 C CA . LEU A 1 928 ? -15.039 -32.361 33.495 1.00 72.44 928 LEU A CA 1
ATOM 7006 C C . LEU A 1 928 ? -16.178 -32.395 34.524 1.00 72.44 928 LEU A C 1
ATOM 7008 O O . LEU A 1 928 ? -15.992 -31.992 35.675 1.00 72.44 928 LEU A O 1
ATOM 7012 N N . GLY A 1 929 ? -17.377 -32.847 34.146 1.00 60.41 929 GLY A N 1
ATOM 7013 C CA . GLY A 1 929 ? -18.478 -32.846 35.106 1.00 60.41 929 GLY A CA 1
ATOM 7014 C C . GLY A 1 929 ? -19.740 -33.609 34.732 1.00 60.41 929 GLY A C 1
ATOM 7015 O O . GLY A 1 929 ? -20.202 -33.603 33.594 1.00 60.41 929 GLY A O 1
ATOM 7016 N N . HIS A 1 930 ? -20.316 -34.223 35.764 1.00 55.72 930 HIS A N 1
ATOM 7017 C CA . HIS A 1 930 ? -21.542 -35.011 35.734 1.00 55.72 930 HIS A CA 1
ATOM 7018 C C . HIS A 1 930 ? -22.748 -34.238 35.145 1.00 55.72 930 HIS A C 1
ATOM 7020 O O . HIS A 1 930 ? -22.885 -33.039 35.417 1.00 55.72 930 HIS A O 1
ATOM 7026 N N . PRO A 1 931 ? -23.690 -34.902 34.433 1.00 47.12 931 PRO A N 1
ATOM 7027 C CA . PRO A 1 931 ? -24.913 -34.317 33.857 1.00 47.12 931 PRO A CA 1
ATOM 7028 C C . PRO A 1 931 ? -25.747 -33.359 34.727 1.00 47.12 931 PRO A C 1
ATOM 7030 O O . PRO A 1 931 ? -26.507 -32.567 34.178 1.00 47.12 931 PRO A O 1
ATOM 7033 N N . SER A 1 932 ? -25.652 -33.418 36.061 1.00 49.31 932 SER A N 1
ATOM 7034 C CA . SER A 1 932 ? -26.376 -32.512 36.973 1.00 49.31 932 SER A CA 1
ATOM 7035 C C . SER A 1 932 ? -25.580 -31.284 37.441 1.00 49.31 932 SER A C 1
ATOM 7037 O O . SER A 1 932 ? -26.109 -30.494 38.219 1.00 49.31 932 SER A O 1
ATOM 7039 N N . ALA A 1 933 ? -24.312 -31.161 37.044 1.00 55.78 933 ALA A N 1
ATOM 7040 C CA . ALA A 1 933 ? -23.401 -30.080 37.432 1.00 55.78 933 ALA A CA 1
ATOM 7041 C C . ALA A 1 933 ? -22.786 -29.372 36.212 1.00 55.78 933 ALA A C 1
ATOM 7043 O O . ALA A 1 933 ? -22.640 -28.153 36.234 1.00 55.78 933 ALA A O 1
ATOM 7044 N N . GLY A 1 934 ? -22.496 -30.129 35.146 1.00 61.69 934 GLY A N 1
ATOM 7045 C CA . GLY A 1 934 ? -21.825 -29.652 33.938 1.00 61.69 934 GLY A CA 1
ATOM 7046 C C . GLY A 1 934 ? -20.302 -29.604 34.085 1.00 61.69 934 GLY A C 1
ATOM 7047 O O . GLY A 1 934 ? -19.780 -29.222 35.132 1.00 61.69 934 GLY A O 1
ATOM 7048 N N . GLY A 1 935 ? -19.597 -30.005 33.025 1.00 68.56 935 GLY A N 1
ATOM 7049 C CA . GLY A 1 935 ? -18.191 -29.652 32.823 1.00 68.56 935 GLY A CA 1
ATOM 7050 C C . GLY A 1 935 ? -18.075 -28.279 32.158 1.00 68.56 935 GLY A C 1
ATOM 7051 O O . GLY A 1 935 ? -18.921 -27.914 31.334 1.00 68.56 935 GLY A O 1
ATOM 7052 N N . ASP A 1 936 ? -17.038 -27.521 32.504 1.00 71.31 936 ASP A N 1
ATOM 7053 C CA . ASP A 1 936 ? -16.825 -26.154 32.036 1.00 71.31 936 ASP A CA 1
ATOM 7054 C C . ASP A 1 936 ? -15.352 -25.815 31.766 1.00 71.31 936 ASP A C 1
ATOM 7056 O O . ASP A 1 936 ? -14.454 -26.146 32.540 1.00 71.31 936 ASP A O 1
ATOM 7060 N N . PHE A 1 937 ? -15.120 -25.080 30.676 1.00 76.00 937 PHE A N 1
ATOM 7061 C CA . PHE A 1 937 ? -13.880 -24.335 30.449 1.00 76.00 937 PHE A CA 1
ATOM 7062 C C . PHE A 1 937 ? -14.072 -22.888 30.921 1.00 76.00 937 PHE A C 1
ATOM 7064 O O . PHE A 1 937 ? -15.033 -22.217 30.525 1.00 76.00 937 PHE A O 1
ATOM 7071 N N . SER A 1 938 ? -13.195 -22.416 31.812 1.00 68.31 938 SER A N 1
ATOM 7072 C CA . SER A 1 938 ? -13.444 -21.216 32.626 1.00 68.31 938 SER A CA 1
ATOM 7073 C C . SER A 1 938 ? -12.172 -20.427 32.968 1.00 68.31 938 SER A C 1
ATOM 7075 O O . SER A 1 938 ? -11.076 -20.984 33.017 1.00 68.31 938 SER A O 1
ATOM 7077 N N . GLY A 1 939 ? -12.324 -19.125 33.235 1.00 63.81 939 GLY A N 1
ATOM 7078 C CA . GLY A 1 939 ? -11.266 -18.257 33.764 1.00 63.81 939 GLY A CA 1
ATOM 7079 C C . GLY A 1 939 ? -11.413 -18.004 35.270 1.00 63.81 939 GLY A C 1
ATOM 7080 O O . GLY A 1 939 ? -12.526 -17.854 35.781 1.00 63.81 939 GLY A O 1
ATOM 7081 N N . CYS A 1 940 ? -10.292 -17.932 35.992 1.00 54.44 940 CYS A N 1
ATOM 7082 C CA . CYS A 1 940 ? -10.271 -17.625 37.427 1.00 54.44 940 CYS A CA 1
ATOM 7083 C C . CYS A 1 940 ? -10.795 -16.209 37.743 1.00 54.44 940 CYS A C 1
ATOM 7085 O O . CYS A 1 940 ? -10.374 -15.237 37.121 1.00 54.44 940 CYS A O 1
ATOM 7087 N N . ASN A 1 941 ? -11.637 -16.077 38.777 1.00 52.72 941 ASN A N 1
ATOM 7088 C CA . ASN A 1 941 ? -12.151 -14.808 39.333 1.00 52.72 941 ASN A CA 1
ATOM 7089 C C . ASN A 1 941 ? -12.912 -13.855 38.388 1.00 52.72 941 ASN A C 1
ATOM 7091 O O . ASN A 1 941 ? -13.313 -12.778 38.826 1.00 52.72 941 ASN A O 1
ATOM 7095 N N . GLU A 1 942 ? -13.165 -14.216 37.129 1.00 50.59 942 GLU A N 1
ATOM 7096 C CA . GLU A 1 942 ? -13.747 -13.265 36.170 1.00 50.59 942 GLU A CA 1
ATOM 7097 C C . GLU A 1 942 ? -15.248 -12.999 36.401 1.00 50.59 942 GLU A C 1
ATOM 7099 O O . GLU A 1 942 ? -15.731 -11.911 36.095 1.00 50.59 942 GLU A O 1
ATOM 7104 N N . GLY A 1 943 ? -16.000 -13.989 36.902 1.00 50.22 943 GLY A N 1
ATOM 7105 C CA . GLY A 1 943 ? -17.464 -13.918 37.064 1.00 50.22 943 GLY A CA 1
ATOM 7106 C C . GLY A 1 943 ? -18.285 -14.236 35.801 1.00 50.22 943 GLY A C 1
ATOM 7107 O O . GLY A 1 943 ? -19.473 -13.925 35.753 1.00 50.22 943 GLY A O 1
ATOM 7108 N N . TRP A 1 944 ? -17.670 -14.839 34.780 1.00 54.88 944 TRP A N 1
ATOM 7109 C CA . TRP A 1 944 ? -18.300 -15.146 33.487 1.00 54.88 944 TRP A CA 1
ATOM 7110 C C . TRP A 1 944 ? -18.919 -16.555 33.493 1.00 54.88 944 TRP A C 1
ATOM 7112 O O . TRP A 1 944 ? -18.412 -17.435 34.193 1.00 54.88 944 TRP A O 1
ATOM 7122 N N . PRO A 1 945 ? -19.965 -16.820 32.687 1.00 56.62 945 PRO A N 1
ATOM 7123 C CA . PRO A 1 945 ? -20.412 -18.186 32.439 1.00 56.62 945 PRO A CA 1
ATOM 7124 C C . PRO A 1 945 ? -19.304 -18.989 31.739 1.00 56.62 945 PRO A C 1
ATOM 7126 O O . PRO A 1 945 ? -18.736 -18.541 30.738 1.00 56.62 945 PRO A O 1
ATOM 7129 N N . GLY A 1 946 ? -19.006 -20.179 32.263 1.00 65.50 946 GLY A N 1
ATOM 7130 C CA . GLY A 1 946 ? -18.096 -21.130 31.624 1.00 65.50 946 GLY A CA 1
ATOM 7131 C C . GLY A 1 946 ? -18.650 -21.657 30.297 1.00 65.50 946 GLY A C 1
ATOM 7132 O O . GLY A 1 946 ? -19.863 -21.656 30.067 1.00 65.50 946 GLY A O 1
ATOM 7133 N N . VAL A 1 947 ? -17.756 -22.106 29.417 1.00 73.12 947 VAL A N 1
ATOM 7134 C CA . VAL A 1 947 ? -18.127 -22.758 28.152 1.00 73.12 947 VAL A CA 1
ATOM 7135 C C . VAL A 1 947 ? -18.511 -24.199 28.458 1.00 73.12 947 VAL A C 1
ATOM 7137 O O . VAL A 1 947 ? -17.710 -24.922 29.051 1.00 73.12 947 VAL A O 1
ATOM 7140 N N . ASN A 1 948 ? -19.732 -24.609 28.115 1.00 73.69 948 ASN A N 1
ATOM 7141 C CA . ASN A 1 948 ? -20.279 -25.876 28.597 1.00 73.69 948 ASN A CA 1
ATOM 7142 C C . ASN A 1 948 ? -19.793 -27.053 27.736 1.00 73.69 948 ASN A C 1
ATOM 7144 O O . ASN A 1 948 ? -20.044 -27.100 26.534 1.00 73.69 948 ASN A O 1
ATOM 7148 N N . ILE A 1 949 ? -19.120 -28.018 28.366 1.00 72.00 949 ILE A N 1
ATOM 7149 C CA . ILE A 1 949 ? -18.568 -29.213 27.702 1.00 72.00 949 ILE A CA 1
ATOM 7150 C C . ILE A 1 949 ? -19.679 -30.249 27.405 1.00 72.00 949 ILE A C 1
ATOM 7152 O O . ILE A 1 949 ? -19.542 -31.106 26.531 1.00 72.00 949 ILE A O 1
ATOM 7156 N N . GLY A 1 950 ? -20.824 -30.139 28.086 1.00 64.19 950 GLY A N 1
ATOM 7157 C CA . GLY A 1 950 ? -21.960 -31.052 27.987 1.00 64.19 950 GLY A CA 1
ATOM 7158 C C . GLY A 1 950 ? -21.872 -32.238 28.953 1.00 64.19 950 GLY A C 1
ATOM 7159 O O . GLY A 1 950 ? -20.931 -32.384 29.728 1.00 64.19 950 GLY A O 1
ATOM 7160 N N . SER A 1 951 ? -22.881 -33.112 28.913 1.00 56.75 951 SER A N 1
ATOM 7161 C CA . SER A 1 951 ? -23.013 -34.262 29.822 1.00 56.75 951 SER A CA 1
ATOM 7162 C C . SER A 1 951 ? -22.251 -35.522 29.384 1.00 56.75 951 SER A C 1
ATOM 7164 O O . SER A 1 951 ? -22.555 -36.603 29.879 1.00 56.75 951 SER A O 1
ATOM 7166 N N . ALA A 1 952 ? -21.331 -35.415 28.422 1.00 52.22 952 ALA A N 1
ATOM 7167 C CA . ALA A 1 952 ? -20.590 -36.560 27.881 1.00 52.22 952 ALA A CA 1
ATOM 7168 C C . ALA A 1 952 ? -19.421 -37.006 28.782 1.00 52.22 952 ALA A C 1
ATOM 7170 O O . ALA A 1 952 ? -18.999 -38.150 28.725 1.00 52.22 952 ALA A O 1
ATOM 7171 N N . ALA A 1 953 ? -18.915 -36.118 29.642 1.00 53.12 953 ALA A N 1
ATOM 7172 C CA . ALA A 1 953 ? -17.588 -36.247 30.246 1.00 53.12 953 ALA A CA 1
ATOM 7173 C C . ALA A 1 953 ? -17.448 -37.230 31.434 1.00 53.12 953 ALA A C 1
ATOM 7175 O O . ALA A 1 953 ? -16.415 -37.226 32.101 1.00 53.12 953 ALA A O 1
ATOM 7176 N N . THR A 1 954 ? -18.464 -38.043 31.747 1.00 56.75 954 THR A N 1
ATOM 7177 C CA . THR A 1 954 ? -18.443 -38.968 32.899 1.00 56.75 954 THR A CA 1
ATOM 7178 C C . THR A 1 954 ? -19.106 -40.305 32.555 1.00 56.75 954 THR A C 1
ATOM 7180 O O . THR A 1 954 ? -20.337 -40.395 32.548 1.00 56.75 954 THR A O 1
ATOM 7183 N N . GLY A 1 955 ? -18.306 -41.347 32.310 1.00 59.19 955 GLY A N 1
ATOM 7184 C CA . GLY A 1 955 ? -18.822 -42.673 31.931 1.00 59.19 955 GLY A CA 1
ATOM 7185 C C . GLY A 1 955 ? -17.820 -43.836 31.915 1.00 59.19 955 GLY A C 1
ATOM 7186 O O . GLY A 1 955 ? -18.259 -44.980 31.853 1.00 59.19 955 GLY A O 1
ATOM 7187 N N . GLY A 1 956 ? -16.509 -43.579 32.012 1.00 71.25 956 GLY A N 1
ATOM 7188 C CA . GLY A 1 956 ? -15.456 -44.586 31.809 1.00 71.25 956 GLY A CA 1
ATOM 7189 C C . GLY A 1 956 ? -14.988 -44.737 30.354 1.00 71.25 956 GLY A C 1
ATOM 7190 O O . GLY A 1 956 ? -14.016 -45.451 30.113 1.00 71.25 956 GLY A O 1
ATOM 7191 N N . ASP A 1 957 ? -15.631 -44.038 29.414 1.00 82.81 957 ASP A N 1
ATOM 7192 C CA . ASP A 1 957 ? -15.218 -43.933 28.012 1.00 82.81 957 ASP A CA 1
ATOM 7193 C C . ASP A 1 957 ? -14.141 -42.847 27.815 1.00 82.81 957 ASP A C 1
ATOM 7195 O O . ASP A 1 957 ? -14.067 -41.870 28.570 1.00 82.81 957 ASP A O 1
ATOM 7199 N N . TRP A 1 958 ? -13.320 -43.014 26.775 1.00 86.56 958 TRP A N 1
ATOM 7200 C CA . TRP A 1 958 ? -12.324 -42.037 26.329 1.00 86.56 958 TRP A CA 1
ATOM 7201 C C . TRP A 1 958 ? -12.928 -41.028 25.347 1.00 86.56 958 TRP A C 1
ATOM 7203 O O . TRP A 1 958 ? -13.573 -41.412 24.372 1.00 86.56 958 TRP A O 1
ATOM 7213 N N . HIS A 1 959 ? -12.650 -39.743 25.569 1.00 87.19 959 HIS A N 1
ATOM 7214 C CA . HIS A 1 959 ? -13.074 -38.642 24.701 1.00 87.19 959 HIS A CA 1
ATOM 7215 C C . HIS A 1 959 ? -11.902 -37.716 24.372 1.00 87.19 959 HIS A C 1
ATOM 7217 O O . HIS A 1 959 ? -11.029 -37.493 25.214 1.00 87.19 959 HIS A O 1
ATOM 7223 N N . HIS A 1 960 ? -11.906 -37.142 23.166 1.00 89.69 960 HIS A N 1
ATOM 7224 C CA . HIS A 1 960 ? -10.910 -36.140 22.768 1.00 89.69 960 HIS A CA 1
ATOM 7225 C C . HIS A 1 960 ? -11.421 -34.740 23.074 1.00 89.69 960 HIS A C 1
ATOM 7227 O O . HIS A 1 960 ? -12.464 -34.354 22.546 1.00 89.69 960 HIS A O 1
ATOM 7233 N N . TYR A 1 961 ? -10.705 -33.973 23.892 1.00 88.62 961 TYR A N 1
ATOM 7234 C CA . TYR A 1 961 ? -11.089 -32.616 24.275 1.00 88.62 961 TYR A CA 1
ATOM 7235 C C . TYR A 1 961 ? -10.126 -31.601 23.665 1.00 88.62 961 TYR A C 1
ATOM 7237 O O . TYR A 1 961 ? -8.916 -31.693 23.866 1.00 88.62 961 TYR A O 1
ATOM 7245 N N . ILE A 1 962 ? -10.665 -30.602 22.959 1.00 90.56 962 ILE A N 1
ATOM 7246 C CA . ILE A 1 962 ? -9.875 -29.494 22.410 1.00 90.56 962 ILE A CA 1
ATOM 7247 C C . ILE A 1 962 ? -10.490 -28.166 22.854 1.00 90.56 962 ILE A C 1
ATOM 7249 O O . ILE A 1 962 ? -11.673 -27.889 22.624 1.00 90.56 962 ILE A O 1
ATOM 7253 N N . PHE A 1 963 ? -9.661 -27.333 23.474 1.00 87.31 963 PHE A N 1
ATOM 7254 C CA . PHE A 1 963 ? -10.001 -26.027 24.023 1.00 87.31 963 PHE A CA 1
ATOM 7255 C C . PHE A 1 963 ? -9.269 -24.961 23.222 1.00 87.31 963 PHE A C 1
ATOM 7257 O O . PHE A 1 963 ? -8.049 -24.840 23.325 1.00 87.31 963 PHE A O 1
ATOM 7264 N N . VAL A 1 964 ? -10.013 -24.189 22.430 1.00 87.62 964 VAL A N 1
ATOM 7265 C CA . VAL A 1 964 ? -9.459 -23.078 21.652 1.00 87.62 964 VAL A CA 1
ATOM 7266 C C . VAL A 1 964 ? -9.883 -21.763 22.294 1.00 87.62 964 VAL A C 1
ATOM 7268 O O . VAL A 1 964 ? -11.072 -21.518 22.516 1.00 87.62 964 VAL A O 1
ATOM 7271 N N . ASN A 1 965 ? -8.909 -20.909 22.583 1.00 81.19 965 ASN A N 1
ATOM 7272 C CA . ASN A 1 965 ? -9.120 -19.540 23.024 1.00 81.19 965 ASN A CA 1
ATOM 7273 C C . ASN A 1 965 ? -8.474 -18.612 21.996 1.00 81.19 965 ASN A C 1
ATOM 7275 O O . ASN A 1 965 ? -7.251 -18.555 21.929 1.00 81.19 965 ASN A O 1
ATOM 7279 N N . ASP A 1 966 ? -9.276 -17.892 21.216 1.00 79.62 966 ASP A N 1
ATOM 7280 C CA . ASP A 1 966 ? -8.795 -16.952 20.199 1.00 79.62 966 ASP A CA 1
ATOM 7281 C C . ASP A 1 966 ? -9.756 -15.761 20.018 1.00 79.62 966 ASP A C 1
ATOM 7283 O O . ASP A 1 966 ? -10.642 -15.520 20.846 1.00 79.62 966 ASP A O 1
ATOM 7287 N N . SER A 1 967 ? -9.589 -14.997 18.937 1.00 72.88 967 SER A N 1
ATOM 7288 C CA . SER A 1 967 ? -10.451 -13.870 18.554 1.00 72.88 967 SER A CA 1
ATOM 7289 C C . SER A 1 967 ? -11.937 -14.225 18.371 1.00 72.88 967 SER A C 1
ATOM 7291 O O . SER A 1 967 ? -12.786 -13.334 18.423 1.00 72.88 967 SER A O 1
ATOM 7293 N N . ARG A 1 968 ? -12.283 -15.508 18.205 1.00 77.69 968 ARG A N 1
ATOM 7294 C CA . ARG A 1 968 ? -13.661 -16.019 18.085 1.00 77.69 968 ARG A CA 1
ATOM 7295 C C . ARG A 1 968 ? -14.312 -16.275 19.451 1.00 77.69 968 ARG A C 1
ATOM 7297 O O . ARG A 1 968 ? -15.511 -16.560 19.501 1.00 77.69 968 ARG A O 1
ATOM 7304 N N . GLY A 1 969 ? -13.549 -16.173 20.544 1.00 75.81 969 GLY A N 1
ATOM 7305 C CA . GLY A 1 969 ? -13.981 -16.440 21.916 1.00 75.81 969 GLY A CA 1
ATOM 7306 C C . GLY A 1 969 ? -13.308 -17.665 22.532 1.00 75.81 969 GLY A C 1
ATOM 7307 O O . GLY A 1 969 ? -12.228 -18.086 22.119 1.00 75.81 969 GLY A O 1
ATOM 7308 N N . ARG A 1 970 ? -13.955 -18.242 23.548 1.00 80.31 970 ARG A N 1
ATOM 7309 C CA . ARG A 1 970 ? -13.587 -19.551 24.108 1.00 80.31 970 ARG A CA 1
ATOM 7310 C C . ARG A 1 970 ? -14.485 -20.623 23.491 1.00 80.31 970 ARG A C 1
ATOM 7312 O O . ARG A 1 970 ? -15.674 -20.674 23.808 1.00 80.31 970 ARG A O 1
ATOM 7319 N N . THR A 1 971 ? -13.921 -21.474 22.635 1.00 85.62 971 THR A N 1
ATOM 7320 C CA . THR A 1 971 ? -14.618 -22.589 21.976 1.00 85.62 971 THR A CA 1
ATOM 7321 C C . THR A 1 971 ? -14.167 -23.932 22.547 1.00 85.62 971 THR A C 1
ATOM 7323 O O . THR A 1 971 ? -12.972 -24.168 22.719 1.00 85.62 971 THR A O 1
ATOM 7326 N N . VAL A 1 972 ? -15.123 -24.833 22.790 1.00 87.06 972 VAL A N 1
ATOM 7327 C CA . VAL A 1 972 ? -14.859 -26.225 23.185 1.00 87.06 972 VAL A CA 1
ATOM 7328 C C . VAL A 1 972 ? -15.306 -27.180 22.085 1.00 87.06 972 VAL A C 1
ATOM 7330 O O . VAL A 1 972 ? -16.443 -27.106 21.608 1.00 87.06 972 VAL A O 1
ATOM 7333 N N . TYR A 1 973 ? -14.440 -28.131 21.751 1.00 89.12 973 TYR A N 1
ATOM 7334 C CA . TYR A 1 973 ? -14.756 -29.304 20.944 1.00 89.12 973 TYR A CA 1
ATOM 7335 C C . TYR A 1 973 ? -14.613 -30.553 21.812 1.00 89.12 973 TYR A C 1
ATOM 7337 O O . TYR A 1 973 ? -13.684 -30.650 22.614 1.00 89.12 973 TYR A O 1
ATOM 7345 N N . VAL A 1 974 ? -15.518 -31.517 21.627 1.00 87.12 974 VAL A N 1
ATOM 7346 C CA . VAL A 1 974 ? -15.314 -32.886 22.121 1.00 87.12 974 VAL A CA 1
ATOM 7347 C C . VAL A 1 974 ? -15.599 -33.851 20.982 1.00 87.12 974 VAL A C 1
ATOM 7349 O O . VAL A 1 974 ? -16.643 -33.736 20.327 1.00 87.12 974 VAL A O 1
ATOM 7352 N N . ASP A 1 975 ? -14.666 -34.767 20.746 1.00 86.56 975 ASP A N 1
ATOM 7353 C CA . ASP A 1 975 ? -14.661 -35.721 19.634 1.00 86.56 975 ASP A CA 1
ATOM 7354 C C . ASP A 1 975 ? -14.718 -35.024 18.262 1.00 86.56 975 ASP A C 1
ATOM 7356 O O . ASP A 1 975 ? -15.551 -35.344 17.412 1.00 86.56 975 ASP A O 1
ATOM 7360 N N . GLY A 1 976 ? -13.896 -33.980 18.093 1.00 82.69 976 GLY A N 1
ATOM 7361 C CA . GLY A 1 976 ? -13.862 -33.108 16.908 1.00 82.69 976 GLY A CA 1
ATOM 7362 C C . GLY A 1 976 ? -15.116 -32.249 16.690 1.00 82.69 976 GLY A C 1
ATOM 7363 O O . GLY A 1 976 ? -15.136 -31.399 15.804 1.00 82.69 976 GLY A O 1
ATOM 7364 N N . VAL A 1 977 ? -16.172 -32.426 17.492 1.00 85.00 977 VAL A N 1
ATOM 7365 C CA . VAL A 1 977 ? -17.447 -31.714 17.336 1.00 85.00 977 VAL A CA 1
ATOM 7366 C C . VAL A 1 977 ? -17.532 -30.545 18.312 1.00 85.00 977 VAL A C 1
ATOM 7368 O O . VAL A 1 977 ? -17.539 -30.735 19.532 1.00 85.00 977 VAL A O 1
ATOM 7371 N N . LYS A 1 978 ? -17.676 -29.338 17.755 1.00 88.62 978 LYS A N 1
ATOM 7372 C CA . LYS A 1 978 ? -17.905 -28.072 18.467 1.00 88.62 978 LYS A CA 1
ATOM 7373 C C . LYS A 1 978 ? -19.137 -28.199 19.375 1.00 88.62 978 LYS A C 1
ATOM 7375 O O . LYS A 1 978 ? -20.223 -28.512 18.888 1.00 88.62 978 LYS A O 1
ATOM 7380 N N . LYS A 1 979 ? -18.976 -28.005 20.688 1.00 84.44 979 LYS A N 1
ATOM 7381 C CA . LYS A 1 979 ? -20.070 -28.127 21.675 1.00 84.44 979 LYS A CA 1
ATOM 7382 C C . LYS A 1 979 ? -20.680 -26.781 22.026 1.00 84.44 979 LYS A C 1
ATOM 7384 O O . LYS A 1 979 ? -21.899 -26.647 22.053 1.00 84.44 979 LYS A O 1
ATOM 7389 N N . ASP A 1 980 ? -19.825 -25.798 22.285 1.00 80.62 980 ASP A N 1
ATOM 7390 C CA . ASP A 1 980 ? -20.213 -24.459 22.709 1.00 80.62 980 ASP A CA 1
ATOM 7391 C C . ASP A 1 980 ? -19.088 -23.460 22.372 1.00 80.62 980 ASP A C 1
ATOM 7393 O O . ASP A 1 980 ? -17.908 -23.819 22.340 1.00 80.62 980 ASP A O 1
ATOM 7397 N N . ASN A 1 981 ? -19.458 -22.204 22.117 1.00 84.19 981 ASN A N 1
ATOM 7398 C CA . ASN A 1 981 ? -18.542 -21.070 22.023 1.00 84.19 981 ASN A CA 1
ATOM 7399 C C . ASN A 1 981 ? -19.114 -19.900 22.831 1.00 84.19 981 ASN A C 1
ATOM 7401 O O . ASN A 1 981 ? -20.301 -19.576 22.732 1.00 84.19 981 ASN A O 1
ATOM 7405 N N . LYS A 1 982 ? -18.261 -19.243 23.616 1.00 77.62 982 LYS A N 1
ATOM 7406 C CA . LYS A 1 982 ? -18.579 -17.988 24.300 1.00 77.62 982 LYS A CA 1
ATOM 7407 C C . LYS A 1 982 ? -17.690 -16.875 23.731 1.00 77.62 982 LYS A C 1
ATOM 7409 O O . LYS A 1 982 ? -16.541 -16.759 24.167 1.00 77.62 982 LYS A O 1
ATOM 7414 N N . PRO A 1 983 ? -18.188 -16.065 22.774 1.00 67.94 983 PRO A N 1
ATOM 7415 C CA . PRO A 1 983 ? -17.498 -14.854 22.343 1.00 67.94 983 PRO A CA 1
ATOM 7416 C C . PRO A 1 983 ? -17.432 -13.847 23.497 1.00 67.94 983 PRO A C 1
ATOM 7418 O O . PRO A 1 983 ? -18.375 -13.707 24.279 1.00 67.94 983 PRO A O 1
ATOM 7421 N N . GLY A 1 984 ? -16.302 -13.155 23.613 1.00 61.19 984 GLY A N 1
ATOM 7422 C CA . GLY A 1 984 ? -16.011 -12.235 24.706 1.00 61.19 984 GLY A CA 1
ATOM 7423 C C . GLY A 1 984 ? -14.613 -11.639 24.575 1.00 61.19 984 GLY A C 1
ATOM 7424 O O . GLY A 1 984 ? -13.786 -12.141 23.817 1.00 61.19 984 GLY A O 1
ATOM 7425 N N . THR A 1 985 ? -14.335 -10.558 25.305 1.00 53.62 985 THR A N 1
ATOM 7426 C CA . THR A 1 985 ? -13.017 -9.908 25.285 1.00 53.62 985 THR A CA 1
ATOM 7427 C C . THR A 1 985 ? -12.001 -10.708 26.101 1.00 53.62 985 THR A C 1
ATOM 7429 O O . THR A 1 985 ? -11.785 -10.427 27.282 1.00 53.62 985 THR A O 1
ATOM 7432 N N . ASN A 1 986 ? -11.387 -11.703 25.463 1.00 54.38 986 ASN A N 1
ATOM 7433 C CA . ASN A 1 986 ? -10.295 -12.487 26.030 1.00 54.38 986 ASN A CA 1
ATOM 7434 C C . ASN A 1 986 ? -9.106 -11.568 26.369 1.00 54.38 986 ASN A C 1
ATOM 7436 O O . ASN A 1 986 ? -8.564 -10.912 25.488 1.00 54.38 986 ASN A O 1
ATOM 7440 N N . LEU A 1 987 ? -8.727 -11.513 27.651 1.00 52.03 987 LEU A N 1
ATOM 7441 C CA . LEU A 1 987 ? -7.471 -10.930 28.144 1.00 52.03 987 LEU A CA 1
ATOM 7442 C C . LEU A 1 987 ? -6.927 -11.818 29.271 1.00 52.03 987 LEU A C 1
ATOM 7444 O O . LEU A 1 987 ? -6.887 -11.443 30.456 1.00 52.03 987 LEU A O 1
ATOM 7448 N N . PHE A 1 988 ? -6.523 -13.027 28.883 1.00 56.28 988 PHE A N 1
ATOM 7449 C CA . PHE A 1 988 ? -5.733 -13.898 29.745 1.00 56.28 988 PHE A CA 1
ATOM 7450 C C . PHE A 1 988 ? -4.362 -13.260 30.028 1.00 56.28 988 PHE A C 1
ATOM 7452 O O . PHE A 1 988 ? -3.976 -12.244 29.455 1.00 56.28 988 PHE A O 1
ATOM 7459 N N . SER A 1 989 ? -3.642 -13.789 31.016 1.00 55.41 989 SER A N 1
ATOM 7460 C CA . SER A 1 989 ? -2.351 -13.238 31.444 1.00 55.41 989 SER A CA 1
ATOM 7461 C C . SER A 1 989 ? -1.515 -14.324 32.112 1.00 55.41 989 SER A C 1
ATOM 7463 O O . SER A 1 989 ? -1.211 -14.231 33.303 1.00 55.41 989 SER A O 1
ATOM 7465 N N . ILE A 1 990 ? -1.162 -15.347 31.335 1.00 62.16 990 ILE A N 1
ATOM 7466 C CA . ILE A 1 990 ? -0.201 -16.384 31.725 1.00 62.16 990 ILE A CA 1
ATOM 7467 C C . ILE A 1 990 ? 1.135 -15.679 32.036 1.00 62.16 990 ILE A C 1
ATOM 7469 O O . ILE A 1 990 ? 1.650 -14.941 31.200 1.00 62.16 990 ILE A O 1
ATOM 7473 N N . LYS A 1 991 ? 1.604 -15.780 33.289 1.00 56.94 991 LYS A N 1
ATOM 7474 C CA . LYS A 1 991 ? 2.730 -14.979 33.830 1.00 56.94 991 LYS A CA 1
ATOM 7475 C C . LYS A 1 991 ? 3.526 -15.646 34.961 1.00 56.94 991 LYS A C 1
ATOM 7477 O O . LYS A 1 991 ? 4.329 -14.978 35.615 1.00 56.94 991 LYS A O 1
ATOM 7482 N N . THR A 1 992 ? 3.228 -16.894 35.330 1.00 62.06 992 THR A N 1
ATOM 7483 C CA . THR A 1 992 ? 3.789 -17.483 36.571 1.00 62.06 992 THR A CA 1
ATOM 7484 C C . THR A 1 992 ? 3.834 -19.010 36.578 1.00 62.06 992 THR A C 1
ATOM 7486 O O . THR A 1 992 ? 4.771 -19.564 37.145 1.00 62.06 992 THR A O 1
ATOM 7489 N N . TYR A 1 993 ? 2.867 -19.680 35.947 1.00 71.62 993 TYR A N 1
ATOM 7490 C CA . TYR A 1 993 ? 2.743 -21.141 35.911 1.00 71.62 993 TYR A CA 1
ATOM 7491 C C . TYR A 1 993 ? 2.403 -21.598 34.488 1.00 71.62 993 TYR A C 1
ATOM 7493 O O . TYR A 1 993 ? 1.643 -20.906 33.805 1.00 71.62 993 TYR A O 1
ATOM 7501 N N . GLY A 1 994 ? 2.992 -22.718 34.056 1.00 76.56 994 GLY A N 1
ATOM 7502 C CA . GLY A 1 994 ? 2.740 -23.344 32.753 1.00 76.56 994 GLY A CA 1
ATOM 7503 C C . GLY A 1 994 ? 1.464 -24.192 32.740 1.00 76.56 994 GLY A C 1
ATOM 7504 O O . GLY A 1 994 ? 0.474 -23.847 33.390 1.00 76.56 994 GLY A O 1
ATOM 7505 N N . LEU A 1 995 ? 1.491 -25.302 31.998 1.00 86.38 995 LEU A N 1
ATOM 7506 C CA . LEU A 1 995 ? 0.427 -26.307 32.004 1.00 86.38 995 LEU A CA 1
ATOM 7507 C C . LEU A 1 995 ? 0.532 -27.224 33.239 1.00 86.38 995 LEU A C 1
ATOM 7509 O O . LEU A 1 995 ? 1.621 -27.656 33.623 1.00 86.38 995 LEU A O 1
ATOM 7513 N N . THR A 1 996 ? -0.624 -27.549 33.814 1.00 84.81 996 THR A N 1
ATOM 7514 C CA . THR A 1 996 ? -0.853 -28.598 34.822 1.00 84.81 996 THR A CA 1
ATOM 7515 C C . THR A 1 996 ? -1.906 -29.573 34.300 1.00 84.81 996 THR A C 1
ATOM 7517 O O . THR A 1 996 ? -2.886 -29.142 33.685 1.00 84.81 996 THR A O 1
ATOM 7520 N N . ILE A 1 997 ? -1.725 -30.867 34.562 1.00 87.25 997 ILE A N 1
ATOM 7521 C CA . ILE A 1 997 ? -2.710 -31.933 34.320 1.00 87.25 997 ILE A CA 1
ATOM 7522 C C . ILE A 1 997 ? -2.796 -32.783 35.589 1.00 87.25 997 ILE A C 1
ATOM 7524 O O . ILE A 1 997 ? -1.771 -33.101 36.177 1.00 87.25 997 ILE A O 1
ATOM 7528 N N . GLY A 1 998 ? -3.998 -33.140 36.028 1.00 78.62 998 GLY A N 1
ATOM 7529 C CA . GLY A 1 998 ? -4.239 -33.780 37.322 1.00 78.62 998 GLY A CA 1
ATOM 7530 C C . GLY A 1 998 ? -4.886 -32.842 38.343 1.00 78.62 998 GLY A C 1
ATOM 7531 O O . GLY A 1 998 ? -5.206 -31.687 38.057 1.00 78.62 998 GLY A O 1
ATOM 7532 N N . GLY A 1 999 ? -5.155 -33.384 39.529 1.00 65.62 999 GLY A N 1
ATOM 7533 C CA . GLY A 1 999 ? -6.140 -32.842 40.464 1.00 65.62 999 GLY A CA 1
ATOM 7534 C C . GLY A 1 999 ? -5.630 -32.465 41.854 1.00 65.62 999 GLY A C 1
ATOM 7535 O O . GLY A 1 999 ? -6.410 -31.868 42.596 1.00 65.62 999 GLY A O 1
ATOM 7536 N N . GLY A 1 1000 ? -4.388 -32.799 42.214 1.00 55.22 1000 GLY A N 1
ATOM 7537 C CA . GLY A 1 1000 ? -3.969 -32.896 43.615 1.00 55.22 1000 GLY A CA 1
ATOM 7538 C C . GLY A 1 1000 ? -3.340 -31.670 44.281 1.00 55.22 1000 GLY A C 1
ATOM 7539 O O . GLY A 1 1000 ? -3.896 -31.115 45.231 1.00 55.22 1000 GLY A O 1
ATOM 7540 N N . TYR A 1 1001 ? -2.124 -31.299 43.878 1.00 51.19 1001 TYR A N 1
ATOM 7541 C CA . TYR A 1 1001 ? -1.133 -30.753 44.816 1.00 51.19 1001 TYR A CA 1
ATOM 7542 C C . TYR A 1 1001 ? -1.125 -29.217 44.929 1.00 51.19 1001 TYR A C 1
ATOM 7544 O O . TYR A 1 1001 ? -0.857 -28.684 46.009 1.00 51.19 1001 TYR A O 1
ATOM 7552 N N . GLN A 1 1002 ? -1.467 -28.491 43.859 1.00 51.53 1002 GLN A N 1
ATOM 7553 C CA . GLN A 1 1002 ? -1.767 -27.046 43.899 1.00 51.53 1002 GLN A CA 1
ATOM 7554 C C . GLN A 1 1002 ? -3.224 -26.742 44.314 1.00 51.53 1002 GLN A C 1
ATOM 7556 O O . GLN A 1 1002 ? -3.585 -25.580 44.516 1.00 51.53 1002 GLN A O 1
ATOM 7561 N N . ASN A 1 1003 ? -4.088 -27.757 44.432 1.00 51.41 1003 ASN A N 1
ATOM 7562 C CA . ASN A 1 1003 ? -5.530 -27.587 44.220 1.00 51.41 1003 ASN A CA 1
ATOM 7563 C C . ASN A 1 1003 ? -6.379 -27.405 45.495 1.00 51.41 1003 ASN A C 1
ATOM 7565 O O . ASN A 1 1003 ? -7.549 -27.796 45.550 1.00 51.41 1003 ASN A O 1
ATOM 7569 N N . THR A 1 1004 ? -5.830 -26.769 46.534 1.00 45.91 1004 THR A N 1
ATOM 7570 C CA . THR A 1 1004 ? -6.358 -26.788 47.917 1.00 45.91 1004 THR A CA 1
ATOM 7571 C C . THR A 1 1004 ? -7.706 -26.087 48.187 1.00 45.91 1004 THR A C 1
ATOM 7573 O O . THR A 1 1004 ? -8.135 -26.015 49.342 1.00 45.91 1004 THR A O 1
ATOM 7576 N N . GLY A 1 1005 ? -8.423 -25.633 47.152 1.00 48.06 1005 GLY A N 1
ATOM 7577 C CA . GLY A 1 1005 ? -9.749 -25.001 47.251 1.00 48.06 1005 GLY A CA 1
ATOM 7578 C C . GLY A 1 1005 ? -10.828 -25.502 46.273 1.00 48.06 1005 GLY A C 1
ATOM 7579 O O . GLY A 1 1005 ? -11.929 -24.947 46.273 1.00 48.06 1005 GLY A O 1
ATOM 7580 N N . GLY A 1 1006 ? -10.541 -26.502 45.431 1.00 49.12 1006 GLY A N 1
ATOM 7581 C CA . GLY A 1 1006 ? -11.454 -26.992 44.383 1.00 49.12 1006 GLY A CA 1
ATOM 7582 C C . GLY A 1 1006 ? -12.545 -27.965 44.860 1.00 49.12 1006 GLY A C 1
ATOM 7583 O O . GLY A 1 1006 ? -12.420 -28.610 45.900 1.00 49.12 1006 GLY A O 1
ATOM 7584 N N . ILE A 1 1007 ? -13.624 -28.117 44.075 1.00 53.69 1007 ILE A N 1
ATOM 7585 C CA . ILE A 1 1007 ? -14.638 -29.169 44.291 1.00 53.69 1007 ILE A CA 1
ATOM 7586 C C . ILE A 1 1007 ? -14.374 -30.327 43.324 1.00 53.69 1007 ILE A C 1
ATOM 7588 O O . ILE A 1 1007 ? -14.864 -30.308 42.197 1.00 53.69 1007 ILE A O 1
ATOM 7592 N N . GLY A 1 1008 ? -13.679 -31.349 43.826 1.00 64.44 1008 GLY A N 1
ATOM 7593 C CA . GLY A 1 1008 ? -13.439 -32.615 43.133 1.00 64.44 1008 GLY A CA 1
ATOM 7594 C C . GLY A 1 1008 ? -12.120 -32.637 42.364 1.00 64.44 1008 GLY A C 1
ATOM 7595 O O . GLY A 1 1008 ? -11.943 -31.910 41.389 1.00 64.44 1008 GLY A O 1
ATOM 7596 N N . ALA A 1 1009 ? -11.209 -33.508 42.792 1.00 72.88 1009 ALA A N 1
ATOM 7597 C CA . ALA A 1 1009 ? -9.997 -33.811 42.045 1.00 72.88 1009 ALA A CA 1
ATOM 7598 C C . ALA A 1 1009 ? -10.294 -34.755 40.869 1.00 72.88 1009 ALA A C 1
ATOM 7600 O O . ALA A 1 1009 ? -11.247 -35.549 40.901 1.00 72.88 1009 ALA A O 1
ATOM 7601 N N . PHE A 1 1010 ? -9.469 -34.679 39.827 1.00 84.06 1010 PHE A N 1
ATOM 7602 C CA . PHE A 1 1010 ? -9.515 -35.640 38.737 1.00 84.06 1010 PHE A CA 1
ATOM 7603 C C . PHE A 1 1010 ? -8.999 -37.018 39.177 1.00 84.06 1010 PHE A C 1
ATOM 7605 O O . PHE A 1 1010 ? -7.918 -37.147 39.738 1.00 84.06 1010 PHE A O 1
ATOM 7612 N N . ASN A 1 1011 ? -9.817 -38.030 38.901 1.00 84.00 1011 ASN A N 1
ATOM 7613 C CA . ASN A 1 1011 ? -9.524 -39.453 39.002 1.00 84.00 1011 ASN A CA 1
ATOM 7614 C C . ASN A 1 1011 ? -10.006 -40.078 37.689 1.00 84.00 1011 ASN A C 1
ATOM 7616 O O . ASN A 1 1011 ? -11.187 -39.940 37.331 1.00 84.00 1011 ASN A O 1
ATOM 7620 N N . GLY A 1 1012 ? -9.080 -40.685 36.957 1.00 87.38 1012 GLY A N 1
ATOM 7621 C CA . GLY A 1 1012 ? -9.231 -40.964 35.534 1.00 87.38 1012 GLY A CA 1
ATOM 7622 C C . GLY A 1 1012 ? -7.891 -40.963 34.803 1.00 87.38 1012 GLY A C 1
ATOM 7623 O O . GLY A 1 1012 ? -6.848 -40.727 35.406 1.00 87.38 1012 GLY A O 1
ATOM 7624 N N . SER A 1 1013 ? -7.932 -41.206 33.499 1.00 89.94 1013 SER A N 1
ATOM 7625 C CA . SER A 1 1013 ? -6.760 -41.342 32.629 1.00 89.94 1013 SER A CA 1
ATOM 7626 C C . SER A 1 1013 ? -6.652 -40.160 31.658 1.00 89.94 1013 SER A C 1
ATOM 7628 O O . SER A 1 1013 ? -7.680 -39.642 31.210 1.00 89.94 1013 SER A O 1
ATOM 7630 N N . VAL A 1 1014 ? -5.423 -39.746 31.334 1.00 90.50 1014 VAL A N 1
ATOM 7631 C CA . VAL A 1 1014 ? -5.089 -38.727 30.317 1.00 90.50 1014 VAL A CA 1
ATOM 7632 C C . VAL A 1 1014 ? -4.017 -39.278 29.373 1.00 90.50 1014 VAL A C 1
ATOM 7634 O O . VAL A 1 1014 ? -3.208 -40.113 29.777 1.00 90.50 1014 VAL A O 1
ATOM 7637 N N . ASP A 1 1015 ? -4.061 -38.832 28.120 1.00 88.56 1015 ASP A N 1
ATOM 7638 C CA . ASP A 1 1015 ? -3.331 -39.372 26.968 1.00 88.56 1015 ASP A CA 1
ATOM 7639 C C . ASP A 1 1015 ? -3.234 -38.288 25.858 1.00 88.56 1015 ASP A C 1
ATOM 7641 O O . ASP A 1 1015 ? -4.043 -37.352 25.845 1.00 88.56 1015 ASP A O 1
ATOM 7645 N N . ASP A 1 1016 ? -2.256 -38.398 24.952 1.00 87.38 1016 ASP A N 1
ATOM 7646 C CA . ASP A 1 1016 ? -2.068 -37.579 23.734 1.00 87.38 1016 ASP A CA 1
ATOM 7647 C C . ASP A 1 1016 ? -2.266 -36.048 23.936 1.00 87.38 1016 ASP A C 1
ATOM 7649 O O . ASP A 1 1016 ? -3.197 -35.410 23.420 1.00 87.38 1016 ASP A O 1
ATOM 7653 N N . VAL A 1 1017 ? -1.389 -35.434 24.740 1.00 89.88 1017 VAL A N 1
ATOM 7654 C CA . VAL A 1 1017 ? -1.470 -34.014 25.131 1.00 89.88 1017 VAL A CA 1
ATOM 7655 C C . VAL A 1 1017 ? -0.741 -33.126 24.117 1.00 89.88 1017 VAL A C 1
ATOM 7657 O O . VAL A 1 1017 ? 0.447 -33.312 23.876 1.00 89.88 1017 VAL A O 1
ATOM 7660 N N . ALA A 1 1018 ? -1.403 -32.095 23.580 1.00 89.25 1018 ALA A N 1
ATOM 7661 C CA . ALA A 1 1018 ? -0.797 -31.158 22.623 1.00 89.25 1018 ALA A CA 1
ATOM 7662 C C . ALA A 1 1018 ? -1.195 -29.693 22.884 1.00 89.25 1018 ALA A C 1
ATOM 7664 O O . ALA A 1 1018 ? -2.324 -29.401 23.289 1.00 89.25 1018 ALA A O 1
ATOM 7665 N N . LEU A 1 1019 ? -0.260 -28.762 22.664 1.00 88.50 1019 LEU A N 1
ATOM 7666 C CA . LEU A 1 1019 ? -0.360 -27.372 23.118 1.00 88.50 1019 LEU A CA 1
ATOM 7667 C C . LEU A 1 1019 ? 0.249 -26.385 22.108 1.00 88.50 1019 LEU A C 1
ATOM 7669 O O . LEU A 1 1019 ? 1.434 -26.470 21.793 1.00 88.50 1019 LEU A O 1
ATOM 7673 N N . TRP A 1 1020 ? -0.535 -25.400 21.655 1.00 88.12 1020 TRP A N 1
ATOM 7674 C CA . TRP A 1 1020 ? -0.121 -24.392 20.664 1.00 88.12 1020 TRP A CA 1
ATOM 7675 C C . TRP A 1 1020 ? -0.242 -22.957 21.185 1.00 88.12 1020 TRP A C 1
ATOM 7677 O O . TRP A 1 1020 ? -1.214 -22.616 21.866 1.00 88.12 1020 TRP A O 1
ATOM 7687 N N . LYS A 1 1021 ? 0.663 -22.071 20.745 1.00 80.25 1021 LYS A N 1
ATOM 7688 C CA . LYS A 1 1021 ? 0.588 -20.607 20.959 1.00 80.25 1021 LYS A CA 1
ATOM 7689 C C . LYS A 1 1021 ? -0.266 -19.858 19.931 1.00 80.25 1021 LYS A C 1
ATOM 7691 O O . LYS A 1 1021 ? -0.052 -18.682 19.656 1.00 80.25 1021 LYS A O 1
ATOM 7696 N N . THR A 1 1022 ? -1.245 -20.558 19.362 1.00 81.81 1022 THR A N 1
ATOM 7697 C CA . THR A 1 1022 ? -2.227 -20.007 18.429 1.00 81.81 1022 THR A CA 1
ATOM 7698 C C . THR A 1 1022 ? -3.562 -20.755 18.526 1.00 81.81 1022 THR A C 1
ATOM 7700 O O . THR A 1 1022 ? -3.640 -21.846 19.100 1.00 81.81 1022 THR A O 1
ATOM 7703 N N . GLY A 1 1023 ? -4.629 -20.159 17.994 1.00 83.62 1023 GLY A N 1
ATOM 7704 C CA . GLY A 1 1023 ? -5.953 -20.778 17.920 1.00 83.62 1023 GLY A CA 1
ATOM 7705 C C . GLY A 1 1023 ? -6.103 -21.639 16.666 1.00 83.62 1023 GLY A C 1
ATOM 7706 O O . GLY A 1 1023 ? -5.946 -21.126 15.559 1.00 83.62 1023 GLY A O 1
ATOM 7707 N N . LEU A 1 1024 ? -6.421 -22.929 16.816 1.00 86.69 1024 LEU A N 1
ATOM 7708 C CA . LEU A 1 1024 ? -6.724 -23.805 15.678 1.00 86.69 1024 LEU A CA 1
ATOM 7709 C C . LEU A 1 1024 ? -8.128 -23.517 15.118 1.00 86.69 1024 LEU A C 1
ATOM 7711 O O . LEU A 1 1024 ? -9.109 -23.417 15.863 1.00 86.69 1024 LEU A O 1
ATOM 7715 N N . THR A 1 1025 ? -8.236 -23.402 13.795 1.00 86.81 1025 THR A N 1
ATOM 7716 C CA . THR A 1 1025 ? -9.511 -23.254 13.067 1.00 86.81 1025 THR A CA 1
ATOM 7717 C C . THR A 1 1025 ? -10.432 -24.467 13.250 1.00 86.81 1025 THR A C 1
ATOM 7719 O O . THR A 1 1025 ? -10.007 -25.524 13.713 1.00 86.81 1025 THR A O 1
ATOM 7722 N N . ASP A 1 1026 ? -11.716 -24.326 12.902 1.00 83.81 1026 ASP A N 1
ATOM 7723 C CA . ASP A 1 1026 ? -12.685 -25.432 12.982 1.00 83.81 1026 ASP A CA 1
ATOM 7724 C C . ASP A 1 1026 ? -12.245 -26.614 12.091 1.00 83.81 1026 ASP A C 1
ATOM 7726 O O . ASP A 1 1026 ? -12.397 -27.778 12.463 1.00 83.81 1026 ASP A O 1
ATOM 7730 N N . GLU A 1 1027 ? -11.636 -26.305 10.946 1.00 79.50 1027 GLU A N 1
ATOM 7731 C CA . GLU A 1 1027 ? -11.081 -27.239 9.971 1.00 79.50 1027 GLU A CA 1
ATOM 7732 C C . GLU A 1 1027 ? -9.793 -27.915 10.471 1.00 79.50 1027 GLU A C 1
ATOM 7734 O O . GLU A 1 1027 ? -9.682 -29.140 10.389 1.00 79.50 1027 GLU A O 1
ATOM 7739 N N . GLU A 1 1028 ? -8.840 -27.155 11.033 1.00 81.00 1028 GLU A N 1
ATOM 7740 C CA . GLU A 1 1028 ? -7.621 -27.711 11.650 1.00 81.00 1028 GLU A CA 1
ATOM 7741 C C . GLU A 1 1028 ? -7.971 -28.645 12.821 1.00 81.00 1028 GLU A C 1
ATOM 7743 O O . GLU A 1 1028 ? -7.400 -29.729 12.939 1.00 81.00 1028 GLU A O 1
ATOM 7748 N N . VAL A 1 1029 ? -8.963 -28.278 13.640 1.00 82.38 1029 VAL A N 1
ATOM 7749 C CA . VAL A 1 1029 ? -9.492 -29.117 14.727 1.00 82.38 1029 VAL A CA 1
ATOM 7750 C C . VAL A 1 1029 ? -10.121 -30.411 14.202 1.00 82.38 1029 VAL A C 1
ATOM 7752 O O . VAL A 1 1029 ? -9.852 -31.489 14.740 1.00 82.38 1029 VAL A O 1
ATOM 7755 N N . ALA A 1 1030 ? -10.942 -30.333 13.151 1.00 74.56 1030 ALA A N 1
ATOM 7756 C CA . ALA A 1 1030 ? -11.578 -31.508 12.560 1.00 74.56 1030 ALA A CA 1
ATOM 7757 C C . ALA A 1 1030 ? -10.550 -32.478 11.948 1.00 74.56 1030 ALA A C 1
ATOM 7759 O O . ALA A 1 1030 ? -10.677 -33.692 12.122 1.00 74.56 1030 ALA A O 1
ATOM 7760 N N . ALA A 1 1031 ? -9.518 -31.952 11.279 1.00 70.44 1031 ALA A N 1
ATOM 7761 C CA . ALA A 1 1031 ? -8.417 -32.743 10.733 1.00 70.44 1031 ALA A CA 1
ATOM 7762 C C . ALA A 1 1031 ? -7.568 -33.393 11.840 1.00 70.44 1031 ALA A C 1
ATOM 7764 O O . ALA A 1 1031 ? -7.295 -34.592 11.783 1.00 70.44 1031 ALA A O 1
ATOM 7765 N N . PHE A 1 1032 ? -7.209 -32.635 12.880 1.00 79.56 1032 PHE A N 1
ATOM 7766 C CA . PHE A 1 1032 ? -6.410 -33.144 13.993 1.00 79.56 1032 PHE A CA 1
ATOM 7767 C C . PHE A 1 1032 ? -7.127 -34.278 14.747 1.00 79.56 1032 PHE A C 1
ATOM 7769 O O . PHE A 1 1032 ? -6.537 -35.339 14.953 1.00 79.56 1032 PHE A O 1
ATOM 7776 N N . TYR A 1 1033 ? -8.423 -34.123 15.056 1.00 79.88 1033 TYR A N 1
ATOM 7777 C CA . TYR A 1 1033 ? -9.226 -35.211 15.632 1.00 79.88 1033 TYR A CA 1
ATOM 7778 C C . TYR A 1 1033 ? -9.317 -36.435 14.708 1.00 79.88 1033 TYR A C 1
ATOM 7780 O O . TYR A 1 1033 ? -9.230 -37.567 15.182 1.00 79.88 1033 TYR A O 1
ATOM 7788 N N . ALA A 1 1034 ? -9.488 -36.238 13.395 1.00 68.06 1034 ALA A N 1
ATOM 7789 C CA . ALA A 1 1034 ? -9.595 -37.346 12.445 1.00 68.06 1034 ALA A CA 1
ATOM 7790 C C . ALA A 1 1034 ? -8.334 -38.229 12.432 1.00 68.06 1034 ALA A C 1
ATOM 7792 O O . ALA A 1 1034 ? -8.461 -39.454 12.403 1.00 68.06 1034 ALA A O 1
ATOM 7793 N N . ASN A 1 1035 ? -7.148 -37.620 12.528 1.00 65.06 1035 ASN A N 1
ATOM 7794 C CA . ASN A 1 1035 ? -5.872 -38.332 12.647 1.00 65.06 1035 ASN A CA 1
ATOM 7795 C C . ASN A 1 1035 ? -5.774 -39.084 13.989 1.00 65.06 1035 ASN A C 1
ATOM 7797 O O . ASN A 1 1035 ? -5.475 -40.275 14.027 1.00 65.06 1035 ASN A O 1
ATOM 7801 N N . GLN A 1 1036 ? -6.100 -38.398 15.085 1.00 68.62 1036 GLN A N 1
ATOM 7802 C CA . GLN A 1 1036 ? -5.975 -38.874 16.468 1.00 68.62 1036 GLN A CA 1
ATOM 7803 C C . GLN A 1 1036 ? -6.947 -40.007 16.864 1.00 68.62 1036 GLN A C 1
ATOM 7805 O O . GLN A 1 1036 ? -6.769 -40.658 17.896 1.00 68.62 1036 GLN A O 1
ATOM 7810 N N . LYS A 1 1037 ? -7.993 -40.257 16.068 1.00 57.38 1037 LYS A N 1
ATOM 7811 C CA . LYS A 1 1037 ? -9.130 -41.118 16.434 1.00 57.38 1037 LYS A CA 1
ATOM 7812 C C . LYS A 1 1037 ? -8.862 -42.631 16.420 1.00 57.38 1037 LYS A C 1
ATOM 7814 O O . LYS A 1 1037 ? -9.728 -43.369 16.890 1.00 57.38 1037 LYS A O 1
ATOM 7819 N N . SER A 1 1038 ? -7.785 -43.137 15.804 1.00 49.12 1038 SER A N 1
ATOM 7820 C CA . SER A 1 1038 ? -7.822 -44.537 15.343 1.00 49.12 1038 SER A CA 1
ATOM 7821 C C . SER A 1 1038 ? -6.490 -45.308 15.223 1.00 49.12 1038 SER A C 1
ATOM 7823 O O . SER A 1 1038 ? -5.805 -45.217 14.206 1.00 49.12 1038 SER A O 1
ATOM 7825 N N . GLU A 1 1039 ? -6.259 -46.284 16.109 1.00 40.44 1039 GLU A N 1
ATOM 7826 C CA . GLU A 1 1039 ? -5.221 -47.332 15.967 1.00 40.44 1039 GLU A CA 1
ATOM 7827 C C . GLU A 1 1039 ? -5.751 -48.729 15.560 1.00 40.44 1039 GLU A C 1
ATOM 7829 O O . GLU A 1 1039 ? -6.957 -48.937 15.379 1.00 40.44 1039 GLU A O 1
ATOM 7834 N N . CYS A 1 1040 ? -4.839 -49.683 15.330 1.00 39.56 1040 CYS A N 1
ATOM 7835 C CA . CYS A 1 1040 ? -5.117 -51.037 14.836 1.00 39.56 1040 CYS A CA 1
ATOM 7836 C C . CYS A 1 1040 ? -4.514 -52.126 15.735 1.00 39.56 1040 CYS A C 1
ATOM 7838 O O . CYS A 1 1040 ? -3.326 -52.091 16.046 1.00 39.56 1040 CYS A O 1
ATOM 7840 N N . GLU A 1 1041 ? -5.309 -53.158 16.028 1.00 33.91 1041 GLU A N 1
ATOM 7841 C CA . GLU A 1 1041 ? -4.856 -54.392 16.680 1.00 33.91 1041 GLU A CA 1
ATOM 7842 C C . GLU A 1 1041 ? -3.791 -55.132 15.843 1.00 33.91 1041 GLU A C 1
ATOM 7844 O O . GLU A 1 1041 ? -3.850 -55.180 14.611 1.00 33.91 1041 GLU A O 1
ATOM 7849 N N . ASN A 1 1042 ? -2.816 -55.748 16.515 1.00 28.94 1042 ASN A N 1
ATOM 7850 C CA . ASN A 1 1042 ? -1.610 -56.277 15.879 1.00 28.94 1042 ASN A CA 1
ATOM 7851 C C . ASN A 1 1042 ? -1.719 -57.787 15.563 1.00 28.94 1042 ASN A C 1
ATOM 7853 O O . ASN A 1 1042 ? -1.791 -58.615 16.473 1.00 28.94 1042 ASN A O 1
ATOM 7857 N N . THR A 1 1043 ? -1.709 -58.172 14.277 1.00 31.52 1043 THR A N 1
ATOM 7858 C CA . THR A 1 1043 ? -1.933 -59.569 13.836 1.00 31.52 1043 THR A CA 1
ATOM 7859 C C . THR A 1 1043 ? -0.813 -60.171 12.973 1.00 31.52 1043 THR A C 1
ATOM 7861 O O . THR A 1 1043 ? -1.043 -60.623 11.852 1.00 31.52 1043 THR A O 1
ATOM 7864 N N . GLY A 1 1044 ? 0.397 -60.267 13.530 1.00 37.31 1044 GLY A N 1
ATOM 7865 C CA . GLY A 1 1044 ? 1.272 -61.443 13.349 1.00 37.31 1044 GLY A CA 1
ATOM 7866 C C . GLY A 1 1044 ? 1.922 -61.715 11.980 1.00 37.31 1044 GLY A C 1
ATOM 7867 O O . GLY A 1 1044 ? 2.506 -62.785 11.813 1.00 37.31 1044 GLY A O 1
ATOM 7868 N N . GLY A 1 1045 ? 1.851 -60.795 11.015 1.00 47.84 1045 GLY A N 1
ATOM 7869 C CA . GLY A 1 1045 ? 2.574 -60.878 9.738 1.00 47.84 1045 GLY A CA 1
ATOM 7870 C C . GLY A 1 1045 ? 3.868 -60.058 9.747 1.00 47.84 1045 GLY A C 1
ATOM 7871 O O . GLY A 1 1045 ? 3.878 -58.931 10.231 1.00 47.84 1045 GLY A O 1
ATOM 7872 N N . SER A 1 1046 ? 4.957 -60.599 9.192 1.00 50.78 1046 SER A N 1
ATOM 7873 C CA . SER A 1 1046 ? 6.189 -59.832 8.949 1.00 50.78 1046 SER A CA 1
ATOM 7874 C C . SER A 1 1046 ? 6.135 -59.208 7.554 1.00 50.78 1046 SER A C 1
ATOM 7876 O O . SER A 1 1046 ? 6.050 -59.925 6.556 1.00 50.78 1046 SER A O 1
ATOM 7878 N N . PHE A 1 1047 ? 6.167 -57.877 7.510 1.00 63.78 1047 PHE A N 1
ATOM 7879 C CA . PHE A 1 1047 ? 6.180 -57.073 6.289 1.00 63.78 1047 PHE A CA 1
ATOM 7880 C C . PHE A 1 1047 ? 7.584 -56.535 6.002 1.00 63.78 1047 PHE A C 1
ATOM 7882 O O . PHE A 1 1047 ? 8.390 -56.358 6.916 1.00 63.78 1047 PHE A O 1
ATOM 7889 N N . THR A 1 1048 ? 7.855 -56.220 4.736 1.00 65.62 1048 THR A N 1
ATOM 7890 C CA . THR A 1 1048 ? 9.038 -55.449 4.322 1.00 65.62 1048 THR A CA 1
ATOM 7891 C C . THR A 1 1048 ? 8.622 -54.306 3.405 1.00 65.62 1048 THR A C 1
ATOM 7893 O O . THR A 1 1048 ? 7.904 -54.546 2.430 1.00 65.62 1048 THR A O 1
ATOM 7896 N N . TYR A 1 1049 ? 9.091 -53.090 3.688 1.00 72.94 1049 TYR A N 1
ATOM 7897 C CA . TYR A 1 1049 ? 8.780 -51.884 2.917 1.00 72.94 1049 TYR A CA 1
ATOM 7898 C C . TYR A 1 1049 ? 9.898 -51.533 1.929 1.00 72.94 1049 TYR A C 1
ATOM 7900 O O . TYR A 1 1049 ? 11.080 -51.669 2.237 1.00 72.94 1049 TYR A O 1
ATOM 7908 N N . THR A 1 1050 ? 9.537 -51.068 0.734 1.00 76.50 1050 THR A N 1
ATOM 7909 C CA . THR A 1 1050 ? 10.465 -50.552 -0.287 1.00 76.50 1050 THR A CA 1
ATOM 7910 C C . THR A 1 1050 ? 9.861 -49.319 -0.947 1.00 76.50 1050 THR A C 1
ATOM 7912 O O . THR A 1 1050 ? 8.703 -49.344 -1.351 1.00 76.50 1050 THR A O 1
ATOM 7915 N N . SER A 1 1051 ? 10.631 -48.239 -1.082 1.00 82.31 1051 SER A N 1
ATOM 7916 C CA . SER A 1 1051 ? 10.209 -47.100 -1.905 1.00 82.31 1051 SER A CA 1
ATOM 7917 C C . SER A 1 1051 ? 10.488 -47.401 -3.369 1.00 82.31 1051 SER A C 1
ATOM 7919 O O . SER A 1 1051 ? 11.611 -47.773 -3.720 1.00 82.31 1051 SER A O 1
ATOM 7921 N N . LEU A 1 1052 ? 9.476 -47.218 -4.211 1.00 80.31 1052 LEU A N 1
ATOM 7922 C CA . LEU A 1 1052 ? 9.609 -47.255 -5.665 1.00 80.31 1052 LEU A CA 1
ATOM 7923 C C . LEU A 1 1052 ? 10.193 -45.935 -6.204 1.00 80.31 1052 LEU A C 1
ATOM 7925 O O . LEU A 1 1052 ? 10.793 -45.927 -7.277 1.00 80.31 1052 LEU A O 1
ATOM 7929 N N . ASP A 1 1053 ? 10.108 -44.859 -5.412 1.00 79.25 1053 ASP A N 1
ATOM 7930 C CA . ASP A 1 1053 ? 10.572 -43.503 -5.724 1.00 79.25 1053 ASP A CA 1
ATOM 7931 C C . ASP A 1 1053 ? 11.657 -43.026 -4.721 1.00 79.25 1053 ASP A C 1
ATOM 7933 O O . ASP A 1 1053 ? 11.475 -42.023 -4.015 1.00 79.25 1053 ASP A O 1
ATOM 7937 N N . PRO A 1 1054 ? 12.813 -43.721 -4.611 1.00 72.62 1054 PRO A N 1
ATOM 7938 C CA . PRO A 1 1054 ? 13.826 -43.473 -3.577 1.00 72.62 1054 PRO A CA 1
ATOM 7939 C C . PRO A 1 1054 ? 14.523 -42.103 -3.663 1.00 72.62 1054 PRO A C 1
ATOM 7941 O O . PRO A 1 1054 ? 15.239 -41.731 -2.738 1.00 72.62 1054 PRO A O 1
ATOM 7944 N N . SER A 1 1055 ? 14.326 -41.352 -4.751 1.00 69.31 1055 SER A N 1
ATOM 7945 C CA . SER A 1 1055 ? 14.777 -39.961 -4.907 1.00 69.31 1055 SER A CA 1
ATOM 7946 C C . SER A 1 1055 ? 13.831 -38.925 -4.286 1.00 69.31 1055 SER A C 1
ATOM 7948 O O . SER A 1 1055 ? 14.228 -37.777 -4.125 1.00 69.31 1055 SER A O 1
ATOM 7950 N N . ILE A 1 1056 ? 12.594 -39.309 -3.955 1.00 69.62 1056 ILE A N 1
ATOM 7951 C CA . ILE A 1 1056 ? 11.611 -38.464 -3.261 1.00 69.62 1056 ILE A CA 1
ATOM 7952 C C . ILE A 1 1056 ? 11.585 -38.871 -1.782 1.00 69.62 1056 ILE A C 1
ATOM 7954 O O . ILE A 1 1056 ? 11.812 -38.040 -0.903 1.00 69.62 1056 ILE A O 1
ATOM 7958 N N . VAL A 1 1057 ? 11.419 -40.170 -1.503 1.00 71.19 1057 VAL A N 1
ATOM 7959 C CA . VAL A 1 1057 ? 11.493 -40.742 -0.149 1.00 71.19 1057 VAL A CA 1
ATOM 7960 C C . VAL A 1 1057 ? 12.265 -42.060 -0.185 1.00 71.19 1057 VAL A C 1
ATOM 7962 O O . VAL A 1 1057 ? 11.837 -43.001 -0.848 1.00 71.19 1057 VAL A O 1
ATOM 7965 N N . SER A 1 1058 ? 13.378 -42.168 0.544 1.00 76.75 1058 SER A N 1
ATOM 7966 C CA . SER A 1 1058 ? 14.191 -43.393 0.636 1.00 76.75 1058 SER A CA 1
ATOM 7967 C C . SER A 1 1058 ? 13.891 -44.184 1.913 1.00 76.75 1058 SER A C 1
ATOM 7969 O O . SER A 1 1058 ? 13.872 -43.588 2.989 1.00 76.75 1058 SER A O 1
ATOM 7971 N N . ILE A 1 1059 ? 13.737 -45.512 1.825 1.00 76.06 1059 ILE A N 1
ATOM 7972 C CA . ILE A 1 1059 ? 13.577 -46.389 3.003 1.00 76.06 1059 ILE A CA 1
ATOM 7973 C C . ILE A 1 1059 ? 14.945 -46.821 3.546 1.00 76.06 1059 ILE A C 1
ATOM 7975 O O . ILE A 1 1059 ? 15.821 -47.257 2.800 1.00 76.06 1059 ILE A O 1
ATOM 7979 N N . THR A 1 1060 ? 15.095 -46.749 4.864 1.00 58.00 1060 THR A N 1
ATOM 7980 C CA . THR A 1 1060 ? 16.273 -47.145 5.647 1.00 58.00 1060 THR A CA 1
ATOM 7981 C C . THR A 1 1060 ? 15.836 -47.937 6.882 1.00 58.00 1060 THR A C 1
ATOM 7983 O O . THR A 1 1060 ? 14.708 -47.805 7.341 1.00 58.00 1060 THR A O 1
ATOM 7986 N N . GLY A 1 1061 ? 16.699 -48.809 7.415 1.00 52.16 1061 GLY A N 1
ATOM 7987 C CA . GLY A 1 1061 ? 16.409 -49.624 8.613 1.00 52.16 1061 GLY A CA 1
ATOM 7988 C C . GLY A 1 1061 ? 15.429 -50.792 8.402 1.00 52.16 1061 GLY A C 1
ATOM 7989 O O . GLY A 1 1061 ? 15.665 -51.876 8.926 1.00 52.16 1061 GLY A O 1
ATOM 7990 N N . GLY A 1 1062 ? 14.404 -50.601 7.568 1.00 55.53 1062 GLY A N 1
ATOM 7991 C CA . GLY A 1 1062 ? 13.342 -51.564 7.255 1.00 55.53 1062 GLY A CA 1
ATOM 7992 C C . GLY A 1 1062 ? 11.938 -50.958 7.368 1.00 55.53 1062 GLY A C 1
ATOM 7993 O O . GLY A 1 1062 ? 11.021 -51.431 6.703 1.00 55.53 1062 GLY A O 1
ATOM 7994 N N . ASP A 1 1063 ? 11.810 -49.893 8.161 1.00 58.28 1063 ASP A N 1
ATOM 7995 C CA . ASP A 1 1063 ? 10.572 -49.240 8.619 1.00 58.28 1063 ASP A CA 1
ATOM 7996 C C . ASP A 1 1063 ? 10.701 -47.704 8.772 1.00 58.28 1063 ASP A C 1
ATOM 7998 O O . ASP A 1 1063 ? 9.755 -47.039 9.186 1.00 58.28 1063 ASP A O 1
ATOM 8002 N N . THR A 1 1064 ? 11.862 -47.128 8.441 1.00 56.62 1064 THR A N 1
ATOM 8003 C CA . THR A 1 1064 ? 12.169 -45.698 8.605 1.00 56.62 1064 THR A CA 1
ATOM 8004 C C . THR A 1 1064 ? 12.350 -45.035 7.241 1.00 56.62 1064 THR A C 1
ATOM 8006 O O . THR A 1 1064 ? 13.003 -45.602 6.361 1.00 56.62 1064 THR A O 1
ATOM 8009 N N . ALA A 1 1065 ? 11.824 -43.825 7.044 1.00 60.03 1065 ALA A N 1
ATOM 8010 C CA . ALA A 1 1065 ? 11.938 -43.092 5.787 1.00 60.03 1065 ALA A CA 1
ATOM 8011 C C . ALA A 1 1065 ? 12.775 -41.815 5.931 1.00 60.03 1065 ALA A C 1
ATOM 8013 O O . ALA A 1 1065 ? 12.834 -41.183 6.982 1.00 60.03 1065 ALA A O 1
ATOM 8014 N N . SER A 1 1066 ? 13.415 -41.404 4.840 1.00 63.22 1066 SER A N 1
ATOM 8015 C CA . SER A 1 1066 ? 14.080 -40.107 4.745 1.00 63.22 1066 SER A CA 1
ATOM 8016 C C . SER A 1 1066 ? 13.612 -39.369 3.499 1.00 63.22 1066 SER A C 1
ATOM 8018 O O . SER A 1 1066 ? 13.592 -39.942 2.407 1.00 63.22 1066 SER A O 1
ATOM 8020 N N . ILE A 1 1067 ? 13.220 -38.105 3.671 1.00 65.12 1067 ILE A N 1
ATOM 8021 C CA . ILE A 1 1067 ? 12.751 -37.245 2.581 1.00 65.12 1067 ILE A CA 1
ATOM 8022 C C . ILE A 1 1067 ? 13.970 -36.718 1.827 1.00 65.12 1067 ILE A C 1
ATOM 8024 O O . ILE A 1 1067 ? 14.813 -36.037 2.410 1.00 65.12 1067 ILE A O 1
ATOM 8028 N N . LYS A 1 1068 ? 14.043 -37.035 0.530 1.00 65.50 1068 LYS A N 1
ATOM 8029 C CA . LYS A 1 1068 ? 15.110 -36.623 -0.398 1.00 65.50 1068 LYS A CA 1
ATOM 8030 C C . LYS A 1 1068 ? 14.625 -35.665 -1.492 1.00 65.50 1068 LYS A C 1
ATOM 8032 O O . LYS A 1 1068 ? 15.446 -35.054 -2.171 1.00 65.50 1068 LYS A O 1
ATOM 8037 N N . GLY A 1 1069 ? 13.311 -35.494 -1.637 1.00 60.09 1069 GLY A N 1
ATOM 8038 C CA . GLY A 1 1069 ? 12.717 -34.543 -2.568 1.00 60.09 1069 GLY A CA 1
ATOM 8039 C C . GLY A 1 1069 ? 11.199 -34.444 -2.444 1.00 60.09 1069 GLY A C 1
ATOM 8040 O O . GLY A 1 1069 ? 10.563 -35.187 -1.702 1.00 60.09 1069 GLY A O 1
ATOM 8041 N N . SER A 1 1070 ? 10.632 -33.507 -3.196 1.00 62.72 1070 SER A N 1
ATOM 8042 C CA . SER A 1 1070 ? 9.195 -33.265 -3.344 1.00 62.72 1070 SER A CA 1
ATOM 8043 C C . SER A 1 1070 ? 8.579 -34.074 -4.490 1.00 62.72 1070 SER A C 1
ATOM 8045 O O . SER A 1 1070 ? 9.270 -34.540 -5.397 1.00 62.72 1070 SER A O 1
ATOM 8047 N N . GLY A 1 1071 ? 7.258 -34.233 -4.446 1.00 66.06 1071 GLY A N 1
ATOM 8048 C CA . GLY A 1 1071 ? 6.476 -35.070 -5.352 1.00 66.06 1071 GLY A CA 1
ATOM 8049 C C . GLY A 1 1071 ? 5.653 -36.103 -4.585 1.00 66.06 1071 GLY A C 1
ATOM 8050 O O . GLY A 1 1071 ? 5.420 -35.961 -3.386 1.00 66.06 1071 GLY A O 1
ATOM 8051 N N . VAL A 1 1072 ? 5.198 -37.147 -5.276 1.00 69.56 1072 VAL A N 1
ATOM 8052 C CA . VAL A 1 1072 ? 4.474 -38.269 -4.663 1.00 69.56 1072 VAL A CA 1
ATOM 8053 C C . VAL A 1 1072 ? 5.358 -39.506 -4.754 1.00 69.56 1072 VAL A C 1
ATOM 8055 O O . VAL A 1 1072 ? 5.645 -39.960 -5.857 1.00 69.56 1072 VAL A O 1
ATOM 8058 N N . ALA A 1 1073 ? 5.792 -40.029 -3.609 1.00 71.56 1073 ALA A N 1
ATOM 8059 C CA . ALA A 1 1073 ? 6.571 -41.258 -3.517 1.00 71.56 1073 ALA A CA 1
ATOM 8060 C C . ALA A 1 1073 ? 5.659 -42.456 -3.243 1.00 71.56 1073 ALA A C 1
ATOM 8062 O O . ALA A 1 1073 ? 4.873 -42.436 -2.294 1.00 71.56 1073 ALA A O 1
ATOM 8063 N N . THR A 1 1074 ? 5.788 -43.517 -4.031 1.00 77.44 1074 THR A N 1
ATOM 8064 C CA . THR A 1 1074 ? 5.038 -44.762 -3.850 1.00 77.44 1074 THR A CA 1
ATOM 8065 C C . THR A 1 1074 ? 5.854 -45.741 -3.012 1.00 77.44 1074 THR A C 1
ATOM 8067 O O . THR A 1 1074 ? 6.934 -46.172 -3.417 1.00 77.44 1074 THR A O 1
ATOM 8070 N N . ILE A 1 1075 ? 5.335 -46.121 -1.846 1.00 78.00 1075 ILE A N 1
ATOM 8071 C CA . ILE A 1 1075 ? 5.938 -47.128 -0.972 1.00 78.00 1075 ILE A CA 1
ATOM 8072 C C . ILE A 1 1075 ? 5.187 -48.444 -1.156 1.00 78.00 1075 ILE A C 1
ATOM 8074 O O . ILE A 1 1075 ? 3.974 -48.509 -0.955 1.00 78.00 1075 ILE A O 1
ATOM 8078 N N . GLU A 1 1076 ? 5.904 -49.501 -1.530 1.00 77.81 1076 GLU A N 1
ATOM 8079 C CA . GLU A 1 1076 ? 5.384 -50.861 -1.621 1.00 77.81 1076 GLU A CA 1
ATOM 8080 C C . GLU A 1 1076 ? 5.679 -51.636 -0.328 1.00 77.81 1076 GLU A C 1
ATOM 8082 O O . GLU A 1 1076 ? 6.829 -51.769 0.097 1.00 77.81 1076 GLU A O 1
ATOM 8087 N N . ALA A 1 1077 ? 4.630 -52.176 0.289 1.00 68.06 1077 ALA A N 1
ATOM 8088 C CA . ALA A 1 1077 ? 4.712 -53.131 1.385 1.00 68.06 1077 ALA A CA 1
ATOM 8089 C C . ALA A 1 1077 ? 4.515 -54.553 0.840 1.00 68.06 1077 ALA A C 1
ATOM 8091 O O . ALA A 1 1077 ? 3.524 -54.834 0.161 1.00 68.06 1077 ALA A O 1
ATOM 8092 N N . THR A 1 1078 ? 5.443 -55.459 1.148 1.00 70.75 1078 THR A N 1
ATOM 8093 C CA . THR A 1 1078 ? 5.417 -56.857 0.683 1.00 70.75 1078 THR A CA 1
ATOM 8094 C C . THR A 1 1078 ? 5.076 -57.830 1.809 1.00 70.75 1078 THR A C 1
ATOM 8096 O O . THR A 1 1078 ? 5.640 -57.743 2.900 1.00 70.75 1078 THR A O 1
ATOM 8099 N N . LEU A 1 1079 ? 4.205 -58.800 1.505 1.00 69.12 1079 LEU A N 1
ATOM 8100 C CA . LEU A 1 1079 ? 3.935 -59.996 2.304 1.00 69.12 1079 LEU A CA 1
ATOM 8101 C C . LEU A 1 1079 ? 4.449 -61.245 1.559 1.00 69.12 1079 LEU A C 1
ATOM 8103 O O . LEU A 1 1079 ? 4.169 -61.448 0.373 1.00 69.12 1079 LEU A O 1
ATOM 8107 N N . VAL A 1 1080 ? 5.225 -62.074 2.259 1.00 63.16 1080 VAL A N 1
ATOM 8108 C CA . VAL A 1 1080 ? 5.988 -63.201 1.684 1.00 63.16 1080 VAL A CA 1
ATOM 8109 C C . VAL A 1 1080 ? 5.084 -64.404 1.337 1.00 63.16 1080 VAL A C 1
ATOM 8111 O O . VAL A 1 1080 ? 4.038 -64.598 1.950 1.00 63.16 1080 VAL A O 1
ATOM 8114 N N . GLU A 1 1081 ? 5.468 -65.199 0.329 1.00 65.00 1081 GLU A N 1
ATOM 8115 C CA . GLU A 1 1081 ? 4.676 -66.327 -0.202 1.00 65.00 1081 GLU A CA 1
ATOM 8116 C C . GLU A 1 1081 ? 4.607 -67.574 0.705 1.00 65.00 1081 GLU A C 1
ATOM 8118 O O . GLU A 1 1081 ? 5.447 -67.767 1.586 1.00 65.00 1081 GLU A O 1
ATOM 8123 N N . ASP A 1 1082 ? 3.648 -68.477 0.433 1.00 59.00 1082 ASP A N 1
ATOM 8124 C CA . ASP A 1 1082 ? 3.564 -69.794 1.082 1.00 59.00 1082 ASP A CA 1
ATOM 8125 C C . ASP A 1 1082 ? 3.283 -70.965 0.103 1.00 59.00 1082 ASP A C 1
ATOM 8127 O O . ASP A 1 1082 ? 3.328 -70.847 -1.127 1.00 59.00 1082 ASP A O 1
ATOM 8131 N N . ALA A 1 1083 ? 3.044 -72.163 0.645 1.00 57.34 1083 ALA A N 1
ATOM 8132 C CA . ALA A 1 1083 ? 2.799 -73.370 -0.147 1.00 57.34 1083 ALA A CA 1
ATOM 8133 C C . ALA A 1 1083 ? 1.531 -73.304 -1.031 1.00 57.34 1083 ALA A C 1
ATOM 8135 O O . ALA A 1 1083 ? 1.513 -73.893 -2.113 1.00 57.34 1083 ALA A O 1
ATOM 8136 N N . ASN A 1 1084 ? 0.489 -72.590 -0.600 1.00 59.47 1084 ASN A N 1
ATOM 8137 C CA . ASN A 1 1084 ? -0.837 -72.543 -1.226 1.00 59.47 1084 ASN A CA 1
ATOM 8138 C C . ASN A 1 1084 ? -1.118 -71.196 -1.911 1.00 59.47 1084 ASN A C 1
ATOM 8140 O O . ASN A 1 1084 ? -1.754 -71.161 -2.966 1.00 59.47 1084 ASN A O 1
ATOM 8144 N N . TYR A 1 1085 ? -0.603 -70.112 -1.335 1.00 62.41 1085 TYR A N 1
ATOM 8145 C CA . TYR A 1 1085 ? -0.779 -68.731 -1.764 1.00 62.41 1085 TYR A CA 1
ATOM 8146 C C . TYR A 1 1085 ? 0.509 -68.188 -2.391 1.00 62.41 1085 TYR A C 1
ATOM 8148 O O . TYR A 1 1085 ? 1.613 -68.624 -2.065 1.00 62.41 1085 TYR A O 1
ATOM 8156 N N . ASN A 1 1086 ? 0.376 -67.269 -3.341 1.00 62.91 1086 ASN A N 1
ATOM 8157 C CA . ASN A 1 1086 ? 1.514 -66.491 -3.842 1.00 62.91 1086 ASN A CA 1
ATOM 8158 C C . ASN A 1 1086 ? 1.815 -65.329 -2.881 1.00 62.91 1086 ASN A C 1
ATOM 8160 O O . ASN A 1 1086 ? 0.949 -64.955 -2.088 1.00 62.91 1086 ASN A O 1
ATOM 8164 N N . SER A 1 1087 ? 3.004 -64.731 -2.980 1.00 61.94 1087 SER A N 1
ATOM 8165 C CA . SER A 1 1087 ? 3.280 -63.441 -2.340 1.00 61.94 1087 SER A CA 1
ATOM 8166 C C . SER A 1 1087 ? 2.318 -62.373 -2.859 1.00 61.94 1087 SER A C 1
ATOM 8168 O O . SER A 1 1087 ? 1.784 -62.470 -3.969 1.00 61.94 1087 SER A O 1
ATOM 8170 N N . ALA A 1 1088 ? 2.096 -61.348 -2.046 1.00 63.28 1088 ALA A N 1
ATOM 8171 C CA . ALA A 1 1088 ? 1.278 -60.206 -2.418 1.00 63.28 1088 ALA A CA 1
ATOM 8172 C C . ALA A 1 1088 ? 1.922 -58.918 -1.910 1.00 63.28 1088 ALA A C 1
ATOM 8174 O O . ALA A 1 1088 ? 2.566 -58.897 -0.859 1.00 63.28 1088 ALA A O 1
ATOM 8175 N N . THR A 1 1089 ? 1.732 -57.846 -2.667 1.00 65.19 1089 THR A N 1
ATOM 8176 C CA . THR A 1 1089 ? 2.191 -56.506 -2.318 1.00 65.19 1089 THR A CA 1
ATOM 8177 C C . THR A 1 1089 ? 1.013 -55.540 -2.302 1.00 65.19 1089 THR A C 1
ATOM 8179 O O . THR A 1 1089 ? -0.057 -55.824 -2.850 1.00 65.19 1089 THR A O 1
ATOM 8182 N N . ALA A 1 1090 ? 1.189 -54.406 -1.635 1.00 61.94 1090 ALA A N 1
ATOM 8183 C CA . ALA A 1 1090 ? 0.260 -53.290 -1.688 1.00 61.94 1090 ALA A CA 1
ATOM 8184 C C . ALA A 1 1090 ? 1.019 -51.973 -1.523 1.00 61.94 1090 ALA A C 1
ATOM 8186 O O . ALA A 1 1090 ? 2.002 -51.895 -0.787 1.00 61.94 1090 ALA A O 1
ATOM 8187 N N . THR A 1 1091 ? 0.544 -50.937 -2.206 1.00 68.12 1091 THR A N 1
ATOM 8188 C CA . THR A 1 1091 ? 1.203 -49.631 -2.276 1.00 68.12 1091 THR A CA 1
ATOM 8189 C C . THR A 1 1091 ? 0.426 -48.557 -1.528 1.00 68.12 1091 THR A C 1
ATOM 8191 O O . THR A 1 1091 ? -0.800 -48.491 -1.644 1.00 68.12 1091 THR A O 1
ATOM 8194 N N . PHE A 1 1092 ? 1.140 -47.661 -0.852 1.00 63.09 1092 PHE A N 1
ATOM 8195 C CA . PHE A 1 1092 ? 0.620 -46.375 -0.383 1.00 63.09 1092 PHE A CA 1
ATOM 8196 C C . PHE A 1 1092 ? 1.512 -45.228 -0.881 1.00 63.09 1092 PHE A C 1
ATOM 8198 O O . PHE A 1 1092 ? 2.624 -45.458 -1.351 1.00 63.09 1092 PHE A O 1
ATOM 8205 N N . THR A 1 1093 ? 1.014 -43.995 -0.820 1.00 63.91 1093 THR A N 1
ATOM 8206 C CA . THR A 1 1093 ? 1.693 -42.814 -1.374 1.00 63.91 1093 THR A CA 1
ATOM 8207 C C . THR A 1 1093 ? 2.004 -41.785 -0.296 1.00 63.91 1093 THR A C 1
ATOM 8209 O O . THR A 1 1093 ? 1.094 -41.361 0.416 1.00 63.91 1093 THR A O 1
ATOM 8212 N N . ILE A 1 1094 ? 3.256 -41.335 -0.226 1.00 63.06 1094 ILE A N 1
ATOM 8213 C CA . ILE A 1 1094 ? 3.689 -40.197 0.590 1.00 63.06 1094 ILE A CA 1
ATOM 8214 C C . ILE A 1 1094 ? 3.787 -38.975 -0.328 1.00 63.06 1094 ILE A C 1
ATOM 8216 O O . ILE A 1 1094 ? 4.567 -38.978 -1.279 1.00 63.06 1094 ILE A O 1
ATOM 8220 N N . THR A 1 1095 ? 3.006 -37.931 -0.055 1.00 60.62 1095 THR A N 1
ATOM 8221 C CA . THR A 1 1095 ? 3.043 -36.672 -0.816 1.00 60.62 1095 THR A CA 1
ATOM 8222 C C . THR A 1 1095 ? 3.898 -35.650 -0.079 1.00 60.62 1095 THR A C 1
ATOM 8224 O O . THR A 1 1095 ? 3.542 -35.221 1.015 1.00 60.62 1095 THR A O 1
ATOM 8227 N N . VAL A 1 1096 ? 5.003 -35.232 -0.693 1.00 61.19 1096 VAL A N 1
ATOM 8228 C CA . VAL A 1 1096 ? 5.927 -34.224 -0.165 1.00 61.19 1096 VAL A CA 1
ATOM 8229 C C . VAL A 1 1096 ? 5.792 -32.945 -0.992 1.00 61.19 1096 VAL A C 1
ATOM 8231 O O . VAL A 1 1096 ? 6.161 -32.904 -2.166 1.00 61.19 1096 VAL A O 1
ATOM 8234 N N . SER A 1 1097 ? 5.259 -31.886 -0.386 1.00 60.50 1097 SER A N 1
ATOM 8235 C CA . SER A 1 1097 ? 5.156 -30.560 -1.012 1.00 60.50 1097 SER A CA 1
ATOM 8236 C C . SER A 1 1097 ? 6.504 -29.833 -1.034 1.00 60.50 1097 SER A C 1
ATOM 8238 O O . SER A 1 1097 ? 7.336 -30.034 -0.152 1.00 60.50 1097 SER A O 1
ATOM 8240 N N . LYS A 1 1098 ? 6.704 -28.934 -2.006 1.00 61.06 1098 LYS A N 1
ATOM 8241 C CA . LYS A 1 1098 ? 7.851 -28.014 -1.999 1.00 61.06 1098 LYS A CA 1
ATOM 8242 C C . LYS A 1 1098 ? 7.698 -26.931 -0.934 1.00 61.06 1098 LYS A C 1
ATOM 8244 O O . LYS A 1 1098 ? 6.628 -26.336 -0.809 1.00 61.06 1098 LYS A O 1
ATOM 8249 N N . GLY A 1 1099 ? 8.788 -26.627 -0.235 1.00 57.50 1099 GLY A N 1
ATOM 8250 C CA . GLY A 1 1099 ? 8.915 -25.407 0.557 1.00 57.50 1099 GLY A CA 1
ATOM 8251 C C . GLY A 1 1099 ? 9.156 -24.176 -0.324 1.00 57.50 1099 GLY A C 1
ATOM 8252 O O . GLY A 1 1099 ? 9.495 -24.283 -1.504 1.00 57.50 1099 GLY A O 1
ATOM 8253 N N . ASN A 1 1100 ? 9.052 -22.986 0.263 1.00 59.09 1100 ASN A N 1
ATOM 8254 C CA . ASN A 1 1100 ? 9.501 -21.746 -0.374 1.00 59.09 1100 ASN A CA 1
ATOM 8255 C C . ASN A 1 1100 ? 10.923 -21.427 0.095 1.00 59.09 1100 ASN A C 1
ATOM 8257 O O . ASN A 1 1100 ? 11.218 -21.568 1.281 1.00 59.09 1100 ASN A O 1
ATOM 8261 N N . SER A 1 1101 ? 11.799 -21.023 -0.825 1.00 60.16 1101 SER A N 1
ATOM 8262 C CA . SER A 1 1101 ? 13.158 -20.593 -0.487 1.00 60.16 1101 SER A CA 1
ATOM 8263 C C . SER A 1 1101 ? 13.216 -19.074 -0.316 1.00 60.16 1101 SER A C 1
ATOM 8265 O O . SER A 1 1101 ? 12.526 -18.333 -1.013 1.00 60.16 1101 SER A O 1
ATOM 8267 N N . THR A 1 1102 ? 14.032 -18.611 0.630 1.00 66.94 1102 THR A N 1
ATOM 8268 C CA . THR A 1 1102 ? 14.253 -17.185 0.912 1.00 66.94 1102 THR A CA 1
ATOM 8269 C C . THR A 1 1102 ? 15.745 -16.875 0.770 1.00 66.94 1102 THR A C 1
ATOM 8271 O O . THR A 1 1102 ? 16.469 -16.913 1.768 1.00 66.94 1102 THR A O 1
ATOM 8274 N N . PRO A 1 1103 ? 16.247 -16.656 -0.459 1.00 78.94 1103 PRO A N 1
ATOM 8275 C CA . PRO A 1 1103 ? 17.641 -16.298 -0.676 1.00 78.94 1103 PRO A CA 1
ATOM 8276 C C . PRO A 1 1103 ? 17.940 -14.883 -0.172 1.00 78.94 1103 PRO A C 1
ATOM 8278 O O . PRO A 1 1103 ? 17.183 -13.945 -0.417 1.00 78.94 1103 PRO A O 1
ATOM 8281 N N . THR A 1 1104 ? 19.082 -14.734 0.490 1.00 74.25 1104 THR A N 1
ATOM 8282 C CA . THR A 1 1104 ? 19.610 -13.471 1.007 1.00 74.25 1104 THR A CA 1
ATOM 8283 C C . THR A 1 1104 ? 21.030 -13.239 0.506 1.00 74.25 1104 THR A C 1
ATOM 8285 O O . THR A 1 1104 ? 21.920 -14.079 0.671 1.00 74.25 1104 THR A O 1
ATOM 8288 N N . ILE A 1 1105 ? 21.243 -12.068 -0.083 1.00 86.62 1105 ILE A N 1
ATOM 8289 C CA . ILE A 1 1105 ? 22.536 -11.526 -0.500 1.00 86.62 1105 ILE A CA 1
ATOM 8290 C C . ILE A 1 1105 ? 22.623 -10.076 -0.002 1.00 86.62 1105 ILE A C 1
ATOM 8292 O O . ILE A 1 1105 ? 21.591 -9.455 0.251 1.00 86.62 1105 ILE A O 1
ATOM 8296 N N . SER A 1 1106 ? 23.837 -9.564 0.180 1.00 84.75 1106 SER A N 1
ATOM 8297 C CA . SER A 1 1106 ? 24.093 -8.184 0.604 1.00 84.75 1106 SER A CA 1
ATOM 8298 C C . SER A 1 1106 ? 24.580 -7.340 -0.569 1.00 84.75 1106 SER A C 1
ATOM 8300 O O . SER A 1 1106 ? 25.255 -7.861 -1.457 1.00 84.75 1106 SER A O 1
ATOM 8302 N N . ASP A 1 1107 ? 24.314 -6.037 -0.520 1.00 85.44 1107 ASP A N 1
ATOM 8303 C CA . ASP A 1 1107 ? 24.965 -5.060 -1.395 1.00 85.44 1107 ASP A CA 1
ATOM 8304 C C . ASP A 1 1107 ? 26.490 -5.071 -1.194 1.00 85.44 1107 ASP A C 1
ATOM 8306 O O . ASP A 1 1107 ? 26.987 -5.274 -0.081 1.00 85.44 1107 ASP A O 1
ATOM 8310 N N . GLU A 1 1108 ? 27.239 -4.828 -2.269 1.00 85.31 1108 GLU A N 1
ATOM 8311 C CA . GLU A 1 1108 ? 28.705 -4.816 -2.262 1.00 85.31 1108 GLU A CA 1
ATOM 8312 C C . GLU A 1 1108 ? 29.248 -3.490 -2.796 1.00 85.31 1108 GLU A C 1
ATOM 8314 O O . GLU A 1 1108 ? 28.782 -2.958 -3.806 1.00 85.31 1108 GLU A O 1
ATOM 8319 N N . LEU A 1 1109 ? 30.286 -2.986 -2.126 1.00 88.25 1109 LEU A N 1
ATOM 8320 C CA . LEU A 1 1109 ? 31.015 -1.784 -2.518 1.00 88.25 1109 LEU A CA 1
ATOM 8321 C C . LEU A 1 1109 ? 32.431 -2.167 -2.959 1.00 88.25 1109 LEU A C 1
ATOM 8323 O O . LEU A 1 1109 ? 33.167 -2.838 -2.228 1.00 88.25 1109 LEU A O 1
ATOM 8327 N N . ARG A 1 1110 ? 32.812 -1.746 -4.161 1.00 89.50 1110 ARG A N 1
ATOM 8328 C CA . ARG A 1 1110 ? 34.126 -1.966 -4.783 1.00 89.50 1110 ARG A CA 1
ATOM 8329 C C . ARG A 1 1110 ? 34.646 -0.666 -5.376 1.00 89.50 1110 ARG A C 1
ATOM 8331 O O . ARG A 1 1110 ? 33.966 0.354 -5.348 1.00 89.50 1110 ARG A O 1
ATOM 8338 N N . ASN A 1 1111 ? 35.850 -0.706 -5.919 1.00 86.56 1111 ASN A N 1
ATOM 8339 C CA . ASN A 1 1111 ? 36.472 0.394 -6.635 1.00 86.56 1111 ASN A CA 1
ATOM 8340 C C . ASN A 1 1111 ? 36.990 -0.119 -7.984 1.00 86.56 1111 ASN A C 1
ATOM 8342 O O . ASN A 1 1111 ? 37.331 -1.295 -8.121 1.00 86.56 1111 ASN A O 1
ATOM 8346 N N . TYR A 1 1112 ? 37.043 0.747 -8.990 1.00 84.38 1112 TYR A N 1
ATOM 8347 C CA . TYR A 1 1112 ? 37.510 0.376 -10.318 1.00 84.38 1112 TYR A CA 1
ATOM 8348 C C . TYR A 1 1112 ? 38.963 -0.129 -10.278 1.00 84.38 1112 TYR A C 1
ATOM 8350 O O . TYR A 1 1112 ? 39.849 0.507 -9.704 1.00 84.38 1112 TYR A O 1
ATOM 8358 N N . GLY A 1 1113 ? 39.208 -1.295 -10.880 1.00 78.94 1113 GLY A N 1
ATOM 8359 C CA . GLY A 1 1113 ? 40.497 -1.988 -10.809 1.00 78.94 1113 GLY A CA 1
ATOM 8360 C C . GLY A 1 1113 ? 40.719 -2.844 -9.552 1.00 78.94 1113 GLY A C 1
ATOM 8361 O O . GLY A 1 1113 ? 41.801 -3.422 -9.418 1.00 78.94 1113 GLY A O 1
ATOM 8362 N N . ASP A 1 1114 ? 39.731 -2.978 -8.655 1.00 85.50 1114 ASP A N 1
ATOM 8363 C CA . ASP A 1 1114 ? 39.703 -4.096 -7.701 1.00 85.50 1114 ASP A CA 1
ATOM 8364 C C . ASP A 1 1114 ? 39.647 -5.434 -8.468 1.00 85.50 1114 ASP A C 1
ATOM 8366 O O . ASP A 1 1114 ? 39.035 -5.542 -9.531 1.00 85.50 1114 ASP A O 1
ATOM 8370 N N . ALA A 1 1115 ? 40.296 -6.469 -7.932 1.00 87.06 1115 ALA A N 1
ATOM 8371 C CA . ALA A 1 1115 ? 40.337 -7.787 -8.566 1.00 87.06 1115 ALA A CA 1
ATOM 8372 C C . ALA A 1 1115 ? 39.006 -8.554 -8.435 1.00 87.06 1115 ALA A C 1
ATOM 8374 O O . ALA A 1 1115 ? 38.286 -8.384 -7.448 1.00 87.06 1115 ALA A O 1
ATOM 8375 N N . ASP A 1 1116 ? 38.747 -9.454 -9.393 1.00 91.19 1116 ASP A N 1
ATOM 8376 C CA . ASP A 1 1116 ? 37.601 -10.369 -9.443 1.00 91.19 1116 ASP A CA 1
ATOM 8377 C C . ASP A 1 1116 ? 37.215 -10.934 -8.067 1.00 91.19 1116 ASP A C 1
ATOM 8379 O O . ASP A 1 1116 ? 38.041 -11.513 -7.350 1.00 91.19 1116 ASP A O 1
ATOM 8383 N N . PHE A 1 1117 ? 35.932 -10.828 -7.722 1.00 89.12 1117 PHE A N 1
ATOM 8384 C CA . PHE A 1 1117 ? 35.398 -11.297 -6.444 1.00 89.12 1117 PHE A CA 1
ATOM 8385 C C . PHE A 1 1117 ? 34.171 -12.188 -6.640 1.00 89.12 1117 PHE A C 1
ATOM 8387 O O . PHE A 1 1117 ? 33.469 -12.109 -7.645 1.00 89.12 1117 PHE A O 1
ATOM 8394 N N . THR A 1 1118 ? 33.912 -13.067 -5.673 1.00 90.00 1118 THR A N 1
ATOM 8395 C CA . THR A 1 1118 ? 32.831 -14.058 -5.751 1.00 90.00 1118 THR A CA 1
ATOM 8396 C C . THR A 1 1118 ? 31.664 -13.695 -4.846 1.00 90.00 1118 THR A C 1
ATOM 8398 O O . THR A 1 1118 ? 31.865 -13.487 -3.650 1.00 90.00 1118 THR A O 1
ATOM 8401 N N . LEU A 1 1119 ? 30.447 -13.712 -5.386 1.00 87.44 1119 LEU A N 1
ATOM 8402 C CA . LEU A 1 1119 ? 29.215 -13.477 -4.636 1.00 87.44 1119 LEU A CA 1
ATOM 8403 C C . LEU A 1 1119 ? 28.858 -14.669 -3.740 1.00 87.44 1119 LEU A C 1
ATOM 8405 O O . LEU A 1 1119 ? 28.868 -15.825 -4.176 1.00 87.44 1119 LEU A O 1
ATOM 8409 N N . THR A 1 1120 ? 28.491 -14.378 -2.491 1.00 81.94 1120 THR A N 1
ATOM 8410 C CA . THR A 1 1120 ? 28.067 -15.372 -1.496 1.00 81.94 1120 THR A CA 1
ATOM 8411 C C . THR A 1 1120 ? 26.611 -15.160 -1.092 1.00 81.94 1120 THR A C 1
ATOM 8413 O O . THR A 1 1120 ? 26.314 -14.519 -0.084 1.00 81.94 1120 THR A O 1
ATOM 8416 N N . THR A 1 1121 ? 25.696 -15.733 -1.870 1.00 80.56 1121 THR A N 1
ATOM 8417 C CA . THR A 1 1121 ? 24.282 -15.851 -1.486 1.00 80.56 1121 THR A CA 1
ATOM 8418 C C . THR A 1 1121 ? 24.117 -16.888 -0.378 1.00 80.56 1121 THR A C 1
ATOM 8420 O O . THR A 1 1121 ? 24.672 -17.984 -0.454 1.00 80.56 1121 THR A O 1
ATOM 8423 N N . SER A 1 1122 ? 23.303 -16.569 0.623 1.00 75.31 1122 SER A N 1
ATOM 8424 C CA . SER A 1 1122 ? 22.833 -17.505 1.647 1.00 75.31 1122 SER A CA 1
ATOM 8425 C C . SER A 1 1122 ? 21.382 -17.900 1.357 1.00 75.31 1122 SER A C 1
ATOM 8427 O O . SER A 1 1122 ? 20.578 -17.073 0.945 1.00 75.31 1122 SER A O 1
ATOM 8429 N N . THR A 1 1123 ? 21.045 -19.182 1.487 1.00 72.25 1123 THR A N 1
ATOM 8430 C CA . THR A 1 1123 ? 19.709 -19.717 1.173 1.00 72.25 1123 THR A CA 1
ATOM 8431 C C . THR A 1 1123 ? 19.498 -21.055 1.884 1.00 72.25 1123 THR A C 1
ATOM 8433 O O . THR A 1 1123 ? 20.462 -21.739 2.224 1.00 72.25 1123 THR A O 1
ATOM 8436 N N . THR A 1 1124 ? 18.240 -21.426 2.121 1.00 64.56 1124 THR A N 1
ATOM 8437 C CA . THR A 1 1124 ? 17.830 -22.737 2.657 1.00 64.56 1124 THR A CA 1
ATOM 8438 C C . THR A 1 1124 ? 17.689 -23.818 1.579 1.00 64.56 1124 THR A C 1
ATOM 8440 O O . THR A 1 1124 ? 17.541 -24.990 1.911 1.00 64.56 1124 THR A O 1
ATOM 8443 N N . SER A 1 1125 ? 17.738 -23.434 0.300 1.00 70.19 1125 SER A N 1
ATOM 8444 C CA . SER A 1 1125 ? 17.660 -24.329 -0.860 1.00 70.19 1125 SER A CA 1
ATOM 8445 C C . SER A 1 1125 ? 19.050 -24.758 -1.340 1.00 70.19 1125 SER A C 1
ATOM 8447 O O . SER A 1 1125 ? 19.999 -23.979 -1.283 1.00 70.19 1125 SER A O 1
ATOM 8449 N N . THR A 1 1126 ? 19.164 -25.976 -1.872 1.00 71.62 1126 THR A N 1
ATOM 8450 C CA . THR A 1 1126 ? 20.384 -26.483 -2.532 1.00 71.62 1126 THR A CA 1
ATOM 8451 C C . THR A 1 1126 ? 20.428 -26.166 -4.031 1.00 71.62 1126 THR A C 1
ATOM 8453 O O . THR A 1 1126 ? 21.358 -26.566 -4.731 1.00 71.62 1126 THR A O 1
ATOM 8456 N N . GLY A 1 1127 ? 19.418 -25.452 -4.533 1.00 73.62 1127 GLY A N 1
ATOM 8457 C CA . GLY A 1 1127 ? 19.261 -25.112 -5.940 1.00 73.62 1127 GLY A CA 1
ATOM 8458 C C . GLY A 1 1127 ? 20.404 -24.293 -6.526 1.00 73.62 1127 GLY A C 1
ATOM 8459 O O . GLY A 1 1127 ? 20.982 -23.425 -5.873 1.00 73.62 1127 GLY A O 1
ATOM 8460 N N . ASN A 1 1128 ? 20.702 -24.556 -7.801 1.00 81.50 1128 ASN A N 1
ATOM 8461 C CA . ASN A 1 1128 ? 21.729 -23.830 -8.541 1.00 81.50 1128 ASN A CA 1
ATOM 8462 C C . ASN A 1 1128 ? 21.433 -22.326 -8.525 1.00 81.50 1128 ASN A C 1
ATOM 8464 O O . ASN A 1 1128 ? 20.369 -21.885 -8.966 1.00 81.50 1128 ASN A O 1
ATOM 8468 N N . ILE A 1 1129 ? 22.402 -21.554 -8.040 1.00 85.38 1129 ILE A N 1
ATOM 8469 C CA . ILE A 1 1129 ? 22.316 -20.100 -7.954 1.00 85.38 1129 ILE A CA 1
ATOM 8470 C C . ILE A 1 1129 ? 22.793 -19.513 -9.282 1.00 85.38 1129 ILE A C 1
ATOM 8472 O O . ILE A 1 1129 ? 23.942 -19.713 -9.677 1.00 85.38 1129 ILE A O 1
ATOM 8476 N N . VAL A 1 1130 ? 21.899 -18.811 -9.972 1.00 89.00 1130 VAL A N 1
ATOM 8477 C CA . VAL A 1 1130 ? 22.181 -18.089 -11.213 1.00 89.00 1130 VAL A CA 1
ATOM 8478 C C . VAL A 1 1130 ? 22.200 -16.599 -10.906 1.00 89.00 1130 VAL A C 1
ATOM 8480 O O . VAL A 1 1130 ? 21.252 -16.065 -10.331 1.00 89.00 1130 VAL A O 1
ATOM 8483 N N . TYR A 1 1131 ? 23.285 -15.944 -11.302 1.00 91.81 1131 TYR A N 1
ATOM 8484 C CA . TYR A 1 1131 ? 23.494 -14.512 -11.143 1.00 91.81 1131 TYR A CA 1
ATOM 8485 C C . TYR A 1 1131 ? 23.388 -13.832 -12.512 1.00 91.81 1131 TYR A C 1
ATOM 8487 O O . TYR A 1 1131 ? 23.999 -14.294 -13.476 1.00 91.81 1131 TYR A O 1
ATOM 8495 N N . THR A 1 1132 ? 22.631 -12.741 -12.603 1.00 89.38 1132 THR A N 1
ATOM 8496 C CA . THR A 1 1132 ? 22.501 -11.927 -13.824 1.00 89.38 1132 THR A CA 1
ATOM 8497 C C . THR A 1 1132 ? 22.576 -10.447 -13.477 1.00 89.38 1132 THR A C 1
ATOM 8499 O O . THR A 1 1132 ? 21.831 -9.973 -12.621 1.00 89.38 1132 THR A O 1
ATOM 8502 N N . VAL A 1 1133 ? 23.467 -9.725 -14.150 1.00 92.88 1133 VAL A N 1
ATOM 8503 C CA . VAL A 1 1133 ? 23.697 -8.285 -13.972 1.00 92.88 1133 VAL A CA 1
ATOM 8504 C C . VAL A 1 1133 ? 22.790 -7.470 -14.903 1.00 92.88 1133 VAL A C 1
ATOM 8506 O O . VAL A 1 1133 ? 22.533 -7.901 -16.027 1.00 92.88 1133 VAL A O 1
ATOM 8509 N N . SER A 1 1134 ? 22.277 -6.326 -14.438 1.00 88.62 1134 SER A N 1
ATOM 8510 C CA . SER A 1 1134 ? 21.417 -5.440 -15.239 1.00 88.62 1134 SER A CA 1
ATOM 8511 C C . SER A 1 1134 ? 22.187 -4.600 -16.259 1.00 88.62 1134 SER A C 1
ATOM 8513 O O . SER A 1 1134 ? 21.676 -4.377 -17.352 1.00 88.62 1134 SER A O 1
ATOM 8515 N N . ASP A 1 1135 ? 23.400 -4.154 -15.919 1.00 89.44 1135 ASP A N 1
ATOM 8516 C CA . ASP A 1 1135 ? 24.264 -3.362 -16.795 1.00 89.44 1135 ASP A CA 1
ATOM 8517 C C . ASP A 1 1135 ? 25.666 -3.987 -16.894 1.00 89.44 1135 ASP A C 1
ATOM 8519 O O . ASP A 1 1135 ? 26.457 -3.976 -15.948 1.00 89.44 1135 ASP A O 1
ATOM 8523 N N . THR A 1 1136 ? 25.976 -4.526 -18.075 1.00 89.50 1136 THR A N 1
ATOM 8524 C CA . THR A 1 1136 ? 27.271 -5.150 -18.379 1.00 89.50 1136 THR A CA 1
ATOM 8525 C C . THR A 1 1136 ? 28.405 -4.154 -18.636 1.00 89.50 1136 THR A C 1
ATOM 8527 O O . THR A 1 1136 ? 29.527 -4.592 -18.861 1.00 89.50 1136 THR A O 1
ATOM 8530 N N . SER A 1 1137 ? 28.147 -2.841 -18.641 1.00 84.25 1137 SER A N 1
ATOM 8531 C CA . SER A 1 1137 ? 29.191 -1.810 -18.754 1.00 84.25 1137 SER A CA 1
ATOM 8532 C C . SER A 1 1137 ? 29.874 -1.498 -17.416 1.00 84.25 1137 SER A C 1
ATOM 8534 O O . SER A 1 1137 ? 31.022 -1.061 -17.405 1.00 84.25 1137 SER A O 1
ATOM 8536 N N . VAL A 1 1138 ? 29.204 -1.784 -16.292 1.00 86.12 1138 VAL A N 1
ATOM 8537 C CA . VAL A 1 1138 ? 29.764 -1.656 -14.935 1.00 86.12 1138 VAL A CA 1
ATOM 8538 C C . VAL A 1 1138 ? 30.466 -2.952 -14.518 1.00 86.12 1138 VAL A C 1
ATOM 8540 O O . VAL A 1 1138 ? 31.597 -2.928 -14.030 1.00 86.12 1138 VAL A O 1
ATOM 8543 N N . ALA A 1 1139 ? 29.823 -4.105 -14.722 1.00 91.75 1139 ALA A N 1
ATOM 8544 C CA . ALA A 1 1139 ? 30.384 -5.404 -14.352 1.00 91.75 1139 ALA A CA 1
ATOM 8545 C C . ALA A 1 1139 ? 29.821 -6.550 -15.203 1.00 91.75 1139 ALA A C 1
ATOM 8547 O O . ALA A 1 1139 ? 28.641 -6.552 -15.545 1.00 91.75 1139 ALA A O 1
ATOM 8548 N N . THR A 1 1140 ? 30.622 -7.585 -15.460 1.00 92.94 1140 THR A N 1
ATOM 8549 C CA . THR A 1 1140 ? 30.144 -8.868 -16.003 1.00 92.94 1140 THR A CA 1
ATOM 8550 C C . THR A 1 1140 ? 30.192 -9.966 -14.941 1.00 92.94 1140 THR A C 1
ATOM 8552 O O . THR A 1 1140 ? 30.944 -9.895 -13.968 1.00 92.94 1140 THR A O 1
ATOM 8555 N N . VAL A 1 1141 ? 29.352 -10.998 -15.092 1.00 92.31 1141 VAL A N 1
ATOM 8556 C CA . VAL A 1 1141 ? 29.257 -12.108 -14.130 1.00 92.31 1141 VAL A CA 1
ATOM 8557 C C . VAL A 1 1141 ? 29.388 -13.453 -14.837 1.00 92.31 1141 VAL A C 1
ATOM 8559 O O . VAL A 1 1141 ? 28.686 -13.736 -15.806 1.00 92.31 1141 VAL A O 1
ATOM 8562 N N . SER A 1 1142 ? 30.279 -14.302 -14.322 1.00 87.25 1142 SER A N 1
ATOM 8563 C CA . SER A 1 1142 ? 30.539 -15.653 -14.820 1.00 87.25 1142 SER A CA 1
ATOM 8564 C C . SER A 1 1142 ? 30.482 -16.652 -13.664 1.00 87.25 1142 SER A C 1
ATOM 8566 O O . SER A 1 1142 ? 31.355 -16.693 -12.793 1.00 87.25 1142 SER A O 1
ATOM 8568 N N . GLY A 1 1143 ? 29.409 -17.447 -13.615 1.00 86.81 1143 GLY A N 1
ATOM 8569 C CA . GLY A 1 1143 ? 29.090 -18.259 -12.439 1.00 86.81 1143 GLY A CA 1
ATOM 8570 C C . GLY A 1 1143 ? 28.721 -17.360 -11.258 1.00 86.81 1143 GLY A C 1
ATOM 8571 O O . GLY A 1 1143 ? 27.744 -16.625 -11.341 1.00 86.81 1143 GLY A O 1
ATOM 8572 N N . SER A 1 1144 ? 29.499 -17.414 -10.175 1.00 88.38 1144 SER A N 1
ATOM 8573 C CA . SER A 1 1144 ? 29.398 -16.483 -9.039 1.00 88.38 1144 SER A CA 1
ATOM 8574 C C . SER A 1 1144 ? 30.491 -15.408 -9.022 1.00 88.38 1144 SER A C 1
ATOM 8576 O O . SER A 1 1144 ? 30.516 -14.601 -8.095 1.00 88.38 1144 SER A O 1
ATOM 8578 N N . THR A 1 1145 ? 31.408 -15.400 -9.995 1.00 91.94 1145 THR A N 1
ATOM 8579 C CA . THR A 1 1145 ? 32.502 -14.422 -10.069 1.00 91.94 1145 THR A CA 1
ATOM 8580 C C . THR A 1 1145 ? 32.045 -13.176 -10.813 1.00 91.94 1145 THR A C 1
ATOM 8582 O O . THR A 1 1145 ? 31.544 -13.277 -11.933 1.00 91.94 1145 THR A O 1
ATOM 8585 N N . VAL A 1 1146 ? 32.258 -12.015 -10.202 1.00 91.81 1146 VAL A N 1
ATOM 8586 C CA . VAL A 1 1146 ? 32.076 -10.692 -10.800 1.00 91.81 1146 VAL A CA 1
ATOM 8587 C C . VAL A 1 1146 ? 33.423 -10.195 -11.321 1.00 91.81 1146 VAL A C 1
ATOM 8589 O O . VAL A 1 1146 ? 34.398 -10.175 -10.565 1.00 91.81 1146 VAL A O 1
ATOM 8592 N N . HIS A 1 1147 ? 33.455 -9.761 -12.578 1.00 92.81 1147 HIS A N 1
ATOM 8593 C CA . HIS A 1 1147 ? 34.528 -8.951 -13.151 1.00 92.81 1147 HIS A CA 1
ATOM 8594 C C . HIS A 1 1147 ? 34.045 -7.498 -13.257 1.00 92.81 1147 HIS A C 1
ATOM 8596 O O . HIS A 1 1147 ? 32.883 -7.258 -13.584 1.00 92.81 1147 HIS A O 1
ATOM 8602 N N . ILE A 1 1148 ? 34.910 -6.534 -12.942 1.00 92.50 1148 ILE A N 1
ATOM 8603 C CA . ILE A 1 1148 ? 34.582 -5.102 -12.972 1.00 92.50 1148 ILE A CA 1
ATOM 8604 C C . ILE A 1 1148 ? 35.036 -4.530 -14.316 1.00 92.50 1148 ILE A C 1
ATOM 8606 O O . ILE A 1 1148 ? 36.226 -4.545 -14.617 1.00 92.50 1148 ILE A O 1
ATOM 8610 N N . GLU A 1 1149 ? 34.087 -4.012 -15.092 1.00 86.50 1149 GLU A N 1
ATOM 8611 C CA . GLU A 1 1149 ? 34.309 -3.452 -16.434 1.00 86.50 1149 GLU A CA 1
ATOM 8612 C C . GLU A 1 1149 ? 34.434 -1.914 -16.382 1.00 86.50 1149 GLU A C 1
ATOM 8614 O O . GLU A 1 1149 ? 35.200 -1.319 -17.141 1.00 86.50 1149 GLU A O 1
ATOM 8619 N N . GLY A 1 1150 ? 33.729 -1.267 -15.443 1.00 82.19 1150 GLY A N 1
ATOM 8620 C CA . GLY A 1 1150 ? 33.707 0.187 -15.271 1.00 82.19 1150 GLY A CA 1
ATOM 8621 C C . GLY A 1 1150 ? 33.219 0.631 -13.887 1.00 82.19 1150 GLY A C 1
ATOM 8622 O O . GLY A 1 1150 ? 32.709 -0.177 -13.109 1.00 82.19 1150 GLY A O 1
ATOM 8623 N N . ALA A 1 1151 ? 33.395 1.911 -13.550 1.00 80.56 1151 ALA A N 1
ATOM 8624 C CA . ALA A 1 1151 ? 32.785 2.492 -12.352 1.00 80.56 1151 ALA A CA 1
ATOM 8625 C C . ALA A 1 1151 ? 31.312 2.869 -12.602 1.00 80.56 1151 ALA A C 1
ATOM 8627 O O . ALA A 1 1151 ? 30.920 3.225 -13.711 1.00 80.56 1151 ALA A O 1
ATOM 8628 N N . GLY A 1 1152 ? 30.483 2.779 -11.562 1.00 82.56 1152 GLY A N 1
ATOM 8629 C CA . GLY A 1 1152 ? 29.034 2.956 -11.659 1.00 82.56 1152 GLY A CA 1
ATOM 8630 C C . GLY A 1 1152 ? 28.279 2.140 -10.612 1.00 82.56 1152 GLY A C 1
ATOM 8631 O O . GLY A 1 1152 ? 28.853 1.682 -9.622 1.00 82.56 1152 GLY A O 1
ATOM 8632 N N . SER A 1 1153 ? 26.980 1.942 -10.825 1.00 85.88 1153 SER A N 1
ATOM 8633 C CA . SER A 1 1153 ? 26.152 1.063 -9.996 1.00 85.88 1153 SER A CA 1
ATOM 8634 C C . SER A 1 1153 ? 25.288 0.177 -10.885 1.00 85.88 1153 SER A C 1
ATOM 8636 O O . SER A 1 1153 ? 24.722 0.654 -11.863 1.00 85.88 1153 SER A O 1
ATOM 8638 N N . THR A 1 1154 ? 25.198 -1.111 -10.560 1.00 89.00 1154 THR A N 1
ATOM 8639 C CA . THR A 1 1154 ? 24.360 -2.074 -11.280 1.00 89.00 1154 THR A CA 1
ATOM 8640 C C . THR A 1 1154 ? 23.689 -3.035 -10.309 1.00 89.00 1154 THR A C 1
ATOM 8642 O O . THR A 1 1154 ? 24.291 -3.492 -9.334 1.00 89.00 1154 THR A O 1
ATOM 8645 N N . THR A 1 1155 ? 22.451 -3.414 -10.610 1.00 90.94 1155 THR A N 1
ATOM 8646 C CA . THR A 1 1155 ? 21.755 -4.484 -9.899 1.00 90.94 1155 THR A CA 1
ATOM 8647 C C . THR A 1 1155 ? 22.304 -5.834 -10.352 1.00 90.94 1155 THR A C 1
ATOM 8649 O O . THR A 1 1155 ? 22.482 -6.078 -11.549 1.00 90.94 1155 THR A O 1
ATOM 8652 N N . ILE A 1 1156 ? 22.555 -6.739 -9.407 1.00 90.88 1156 ILE A N 1
ATOM 8653 C CA . ILE A 1 1156 ? 22.775 -8.159 -9.687 1.00 90.88 1156 ILE A CA 1
ATOM 8654 C C . ILE A 1 1156 ? 21.585 -8.928 -9.122 1.00 90.88 1156 ILE A C 1
ATOM 8656 O O . ILE A 1 1156 ? 21.390 -9.019 -7.908 1.00 90.88 1156 ILE A O 1
ATOM 8660 N N . PHE A 1 1157 ? 20.784 -9.491 -10.022 1.00 87.31 1157 PHE A N 1
ATOM 8661 C CA . PHE A 1 1157 ? 19.706 -10.402 -9.674 1.00 87.31 1157 PHE A CA 1
ATOM 8662 C C . PHE A 1 1157 ? 20.279 -11.782 -9.366 1.00 87.31 1157 PHE A C 1
ATOM 8664 O O . PHE A 1 1157 ? 21.110 -12.316 -10.105 1.00 87.31 1157 PHE A O 1
ATOM 8671 N N . VAL A 1 1158 ? 19.794 -12.371 -8.280 1.00 88.38 1158 VAL A N 1
ATOM 8672 C CA . VAL A 1 1158 ? 20.166 -13.695 -7.795 1.00 88.38 1158 VAL A CA 1
ATOM 8673 C C . VAL A 1 1158 ? 18.935 -14.578 -7.851 1.00 88.38 1158 VAL A C 1
ATOM 8675 O O . VAL A 1 1158 ? 18.023 -14.434 -7.039 1.00 88.38 1158 VAL A O 1
ATOM 8678 N N . THR A 1 1159 ? 18.908 -15.518 -8.789 1.00 86.56 1159 THR A N 1
ATOM 8679 C CA . THR A 1 1159 ? 17.856 -16.534 -8.865 1.00 86.56 1159 THR A CA 1
ATOM 8680 C C . THR A 1 1159 ? 18.393 -17.859 -8.350 1.00 86.56 1159 THR A C 1
ATOM 8682 O O . THR A 1 1159 ? 19.248 -18.482 -8.978 1.00 86.56 1159 THR A O 1
ATOM 8685 N N . VAL A 1 1160 ? 17.861 -18.324 -7.222 1.00 85.00 1160 VAL A N 1
ATOM 8686 C CA . VAL A 1 1160 ? 18.035 -19.712 -6.789 1.00 85.00 1160 VAL A CA 1
ATOM 8687 C C . VAL A 1 1160 ? 17.000 -20.545 -7.534 1.00 85.00 1160 VAL A C 1
ATOM 8689 O O . VAL A 1 1160 ? 15.796 -20.435 -7.288 1.00 85.00 1160 VAL A O 1
ATOM 8692 N N . LEU A 1 1161 ? 17.465 -21.359 -8.483 1.00 79.62 1161 LEU A N 1
ATOM 8693 C CA . LEU A 1 1161 ? 16.598 -22.247 -9.252 1.00 79.62 1161 LEU A CA 1
ATOM 8694 C C . LEU A 1 1161 ? 15.943 -23.281 -8.323 1.00 79.62 1161 LEU A C 1
ATOM 8696 O O . LEU A 1 1161 ? 16.571 -23.782 -7.393 1.00 79.62 1161 LEU A O 1
ATOM 8700 N N . GLY A 1 1162 ? 14.674 -23.610 -8.571 1.00 72.25 1162 GLY A N 1
ATOM 8701 C CA . GLY A 1 1162 ? 13.926 -24.548 -7.730 1.00 72.25 1162 GLY A CA 1
ATOM 8702 C C . GLY A 1 1162 ? 14.514 -25.959 -7.792 1.00 72.25 1162 GLY A C 1
ATOM 8703 O O . GLY A 1 1162 ? 14.662 -26.516 -8.879 1.00 72.25 1162 GLY A O 1
ATOM 8704 N N . ASP A 1 1163 ? 14.817 -26.541 -6.632 1.00 71.12 1163 ASP A N 1
ATOM 8705 C CA . ASP A 1 1163 ? 15.515 -27.825 -6.499 1.00 71.12 1163 ASP A CA 1
ATOM 8706 C C . ASP A 1 1163 ? 14.553 -28.984 -6.176 1.00 71.12 1163 ASP A C 1
ATOM 8708 O O . ASP A 1 1163 ? 13.371 -28.941 -6.526 1.00 71.12 1163 ASP A O 1
ATOM 8712 N N . ALA A 1 1164 ? 15.041 -30.055 -5.545 1.00 62.03 1164 ALA A N 1
ATOM 8713 C CA . ALA A 1 1164 ? 14.194 -31.161 -5.116 1.00 62.03 1164 ALA A CA 1
ATOM 8714 C C . ALA A 1 1164 ? 13.239 -30.780 -3.966 1.00 62.03 1164 ALA A C 1
ATOM 8716 O O . ALA A 1 1164 ? 12.123 -31.291 -3.944 1.00 62.03 1164 ALA A O 1
ATOM 8717 N N . CYS A 1 1165 ? 13.619 -29.884 -3.050 1.00 60.69 1165 CYS A N 1
ATOM 8718 C CA . CYS A 1 1165 ? 12.839 -29.525 -1.857 1.00 60.69 1165 CYS A CA 1
ATOM 8719 C C . CYS A 1 1165 ? 12.091 -28.186 -1.974 1.00 60.69 1165 CYS A C 1
ATOM 8721 O O . CYS A 1 1165 ? 11.066 -28.010 -1.316 1.00 60.69 1165 CYS A O 1
ATOM 8723 N N . TYR A 1 1166 ? 12.563 -27.249 -2.799 1.00 67.50 1166 TYR A N 1
ATOM 8724 C CA . TYR A 1 1166 ? 12.120 -25.856 -2.785 1.00 67.50 1166 TYR A CA 1
ATOM 8725 C C . TYR A 1 1166 ? 11.648 -25.335 -4.146 1.00 67.50 1166 TYR A C 1
ATOM 8727 O O . TYR A 1 1166 ? 12.066 -25.772 -5.227 1.00 67.50 1166 TYR A O 1
ATOM 8735 N N . ASN A 1 1167 ? 10.742 -24.362 -4.080 1.00 76.19 1167 ASN A N 1
ATOM 8736 C CA . ASN A 1 1167 ? 10.364 -23.511 -5.201 1.00 76.19 1167 ASN A CA 1
ATOM 8737 C C . ASN A 1 1167 ? 11.503 -22.537 -5.544 1.00 76.19 1167 ASN A C 1
ATOM 8739 O O . ASN A 1 1167 ? 12.291 -22.156 -4.671 1.00 76.19 1167 ASN A O 1
ATOM 8743 N N . ALA A 1 1168 ? 11.579 -22.151 -6.820 1.00 75.88 1168 ALA A N 1
ATOM 8744 C CA . ALA A 1 1168 ? 12.526 -21.144 -7.289 1.00 75.88 1168 ALA A CA 1
ATOM 8745 C C . ALA A 1 1168 ? 12.220 -19.786 -6.645 1.00 75.88 1168 ALA A C 1
ATOM 8747 O O . ALA A 1 1168 ? 11.049 -19.442 -6.473 1.00 75.88 1168 ALA A O 1
ATOM 8748 N N . ALA A 1 1169 ? 13.258 -19.021 -6.321 1.00 74.75 1169 ALA A N 1
ATOM 8749 C CA . ALA A 1 1169 ? 13.122 -17.689 -5.746 1.00 74.75 1169 ALA A CA 1
ATOM 8750 C C . ALA A 1 1169 ? 14.206 -16.754 -6.283 1.00 74.75 1169 ALA A C 1
ATOM 8752 O O . ALA A 1 1169 ? 15.362 -17.155 -6.447 1.00 74.75 1169 ALA A O 1
ATOM 8753 N N . THR A 1 1170 ? 13.826 -15.501 -6.517 1.00 81.44 1170 THR A N 1
ATOM 8754 C CA . THR A 1 1170 ? 14.718 -14.443 -6.991 1.00 81.44 1170 THR A CA 1
ATOM 8755 C C . THR A 1 1170 ? 14.786 -13.330 -5.954 1.00 81.44 1170 THR A C 1
ATOM 8757 O O . THR A 1 1170 ? 13.778 -12.961 -5.357 1.00 81.44 1170 THR A O 1
ATOM 8760 N N . THR A 1 1171 ? 15.988 -12.810 -5.747 1.00 85.94 1171 THR A N 1
ATOM 8761 C CA . THR A 1 1171 ? 16.292 -11.616 -4.952 1.00 85.94 1171 THR A CA 1
ATOM 8762 C C . THR A 1 1171 ? 17.313 -10.767 -5.721 1.00 85.94 1171 THR A C 1
ATOM 8764 O O . THR A 1 1171 ? 17.740 -11.155 -6.812 1.00 85.94 1171 THR A O 1
ATOM 8767 N N . SER A 1 1172 ? 17.719 -9.619 -5.194 1.00 88.19 1172 SER A N 1
ATOM 8768 C CA . SER A 1 1172 ? 18.674 -8.718 -5.847 1.00 88.19 1172 SER A CA 1
ATOM 8769 C C . SER A 1 1172 ? 19.586 -8.030 -4.841 1.00 88.19 1172 SER A C 1
ATOM 8771 O O . SER A 1 1172 ? 19.178 -7.763 -3.715 1.00 88.19 1172 SER A O 1
ATOM 8773 N N . MET A 1 1173 ? 20.798 -7.710 -5.285 1.00 91.31 1173 MET A N 1
ATOM 8774 C CA . MET A 1 1173 ? 21.733 -6.813 -4.604 1.00 91.31 1173 MET A CA 1
ATOM 8775 C C . MET A 1 1173 ? 22.136 -5.667 -5.533 1.00 91.31 1173 MET A C 1
ATOM 8777 O O . MET A 1 1173 ? 22.105 -5.805 -6.758 1.00 91.31 1173 MET A O 1
ATOM 8781 N N . THR A 1 1174 ? 22.604 -4.579 -4.943 1.00 89.06 1174 THR A N 1
ATOM 8782 C CA . THR A 1 1174 ? 23.298 -3.485 -5.618 1.00 89.06 1174 THR A CA 1
ATOM 8783 C C . THR A 1 1174 ? 24.803 -3.738 -5.565 1.00 89.06 1174 THR A C 1
ATOM 8785 O O . THR A 1 1174 ? 25.370 -3.954 -4.491 1.00 89.06 1174 THR A O 1
ATOM 8788 N N . LEU A 1 1175 ? 25.471 -3.697 -6.716 1.00 91.31 1175 LEU A N 1
ATOM 8789 C CA . LEU A 1 1175 ? 26.922 -3.565 -6.793 1.00 91.31 1175 LEU A CA 1
ATOM 8790 C C . LEU A 1 1175 ? 27.257 -2.123 -7.161 1.00 91.31 1175 LEU A C 1
ATOM 8792 O O . LEU A 1 1175 ? 26.928 -1.676 -8.257 1.00 91.31 1175 LEU A O 1
ATOM 8796 N N . THR A 1 1176 ? 27.963 -1.427 -6.274 1.00 88.31 1176 THR A N 1
ATOM 8797 C CA . THR A 1 1176 ? 28.502 -0.091 -6.549 1.00 88.31 1176 THR A CA 1
ATOM 8798 C C . THR A 1 1176 ? 30.017 -0.170 -6.687 1.00 88.31 1176 THR A C 1
ATOM 8800 O O . THR A 1 1176 ? 30.716 -0.630 -5.782 1.00 88.31 1176 THR A O 1
ATOM 8803 N N . VAL A 1 1177 ? 30.526 0.288 -7.828 1.00 90.19 1177 VAL A N 1
ATOM 8804 C CA . VAL A 1 1177 ? 31.951 0.401 -8.142 1.00 90.19 1177 VAL A CA 1
ATOM 8805 C C . VAL A 1 1177 ? 32.313 1.885 -8.153 1.00 90.19 1177 VAL A C 1
ATOM 8807 O O . VAL A 1 1177 ? 31.904 2.622 -9.045 1.00 90.19 1177 VAL A O 1
ATOM 8810 N N . ASN A 1 1178 ? 33.083 2.334 -7.165 1.00 83.19 1178 ASN A N 1
ATOM 8811 C CA . ASN A 1 1178 ? 33.606 3.700 -7.118 1.00 83.19 1178 ASN A CA 1
ATOM 8812 C C . ASN A 1 1178 ? 34.680 3.912 -8.198 1.00 83.19 1178 ASN A C 1
ATOM 8814 O O . ASN A 1 1178 ? 35.461 3.001 -8.483 1.00 83.19 1178 ASN A O 1
ATOM 8818 N N . SER A 1 1179 ? 34.801 5.132 -8.720 1.00 77.75 1179 SER A N 1
ATOM 8819 C CA . SER A 1 1179 ? 36.008 5.566 -9.432 1.00 77.75 1179 SER A CA 1
ATOM 8820 C C . SER A 1 1179 ? 37.230 5.563 -8.498 1.00 77.75 1179 SER A C 1
ATOM 8822 O O . SER A 1 1179 ? 37.093 5.563 -7.270 1.00 77.75 1179 SER A O 1
ATOM 8824 N N . VAL A 1 1180 ? 38.440 5.522 -9.067 1.00 78.75 1180 VAL A N 1
ATOM 8825 C CA . VAL A 1 1180 ? 39.694 5.526 -8.286 1.00 78.75 1180 VAL A CA 1
ATOM 8826 C C . VAL A 1 1180 ? 40.624 6.677 -8.646 1.00 78.75 1180 VAL A C 1
ATOM 8828 O O . VAL A 1 1180 ? 40.752 7.080 -9.802 1.00 78.75 1180 VAL A O 1
ATOM 8831 N N . SER A 1 1181 ? 41.343 7.187 -7.648 1.00 72.75 1181 SER A N 1
ATOM 8832 C CA . SER A 1 1181 ? 42.234 8.331 -7.829 1.00 72.75 1181 SER A CA 1
ATOM 8833 C C . SER A 1 1181 ? 43.519 7.943 -8.569 1.00 72.75 1181 SER A C 1
ATOM 8835 O O . SER A 1 1181 ? 44.234 7.020 -8.172 1.00 72.75 1181 SER A O 1
ATOM 8837 N N . GLN A 1 1182 ? 43.847 8.676 -9.634 1.00 69.38 1182 GLN A N 1
ATOM 8838 C CA . GLN A 1 1182 ? 45.001 8.379 -10.493 1.00 69.38 1182 GLN A CA 1
ATOM 8839 C C . GLN A 1 1182 ? 46.355 8.576 -9.791 1.00 69.38 1182 GLN A C 1
ATOM 8841 O O . GLN A 1 1182 ? 46.543 9.486 -8.981 1.00 69.38 1182 GLN A O 1
ATOM 8846 N N . THR A 1 1183 ? 47.349 7.776 -10.187 1.00 69.69 1183 THR A N 1
ATOM 8847 C CA . THR A 1 1183 ? 48.746 7.884 -9.734 1.00 69.69 1183 THR A CA 1
ATOM 8848 C C . THR A 1 1183 ? 49.602 8.547 -10.816 1.00 69.69 1183 THR A C 1
ATOM 8850 O O . THR A 1 1183 ? 50.327 7.887 -11.557 1.00 69.69 1183 THR A O 1
ATOM 8853 N N . VAL A 1 1184 ? 49.501 9.874 -10.919 1.00 69.75 1184 VAL A N 1
ATOM 8854 C CA . VAL A 1 1184 ? 50.134 10.667 -11.987 1.00 69.75 1184 VAL A CA 1
ATOM 8855 C C . VAL A 1 1184 ? 51.509 11.187 -11.559 1.00 69.75 1184 VAL A C 1
ATOM 8857 O O . VAL A 1 1184 ? 51.664 11.693 -10.447 1.00 69.75 1184 VAL A O 1
ATOM 8860 N N . THR A 1 1185 ? 52.511 11.129 -12.446 1.00 71.50 1185 THR A N 1
ATOM 8861 C CA . THR A 1 1185 ? 53.824 11.764 -12.199 1.00 71.50 1185 THR A CA 1
ATOM 8862 C C . THR A 1 1185 ? 54.333 12.589 -13.382 1.00 71.50 1185 THR A C 1
ATOM 8864 O O . THR A 1 1185 ? 54.171 12.204 -14.544 1.00 71.50 1185 THR A O 1
ATOM 8867 N N . TRP A 1 1186 ? 54.976 13.721 -13.067 1.00 75.75 1186 TRP A N 1
ATOM 8868 C CA . TRP A 1 1186 ? 55.559 14.672 -14.021 1.00 75.75 1186 TRP A CA 1
ATOM 8869 C C . TRP A 1 1186 ? 57.076 14.811 -13.751 1.00 75.75 1186 TRP A C 1
ATOM 8871 O O . TRP A 1 1186 ? 57.454 14.979 -12.587 1.00 75.75 1186 TRP A O 1
ATOM 8881 N N . PRO A 1 1187 ? 57.968 14.701 -14.758 1.00 63.16 1187 PRO A N 1
ATOM 8882 C CA . PRO A 1 1187 ? 59.403 14.961 -14.603 1.00 63.16 1187 PRO A CA 1
ATOM 8883 C C . PRO A 1 1187 ? 59.793 16.333 -14.013 1.00 63.16 1187 PRO A C 1
ATOM 8885 O O . PRO A 1 1187 ? 59.030 17.298 -13.991 1.00 63.16 1187 PRO A O 1
ATOM 8888 N N . SER A 1 1188 ? 61.037 16.375 -13.524 1.00 63.84 1188 SER A N 1
ATOM 8889 C CA . SER A 1 1188 ? 61.632 17.423 -12.684 1.00 63.84 1188 SER A CA 1
ATOM 8890 C C . SER A 1 1188 ? 61.539 18.865 -13.226 1.00 63.84 1188 SER A C 1
ATOM 8892 O O . SER A 1 1188 ? 61.651 19.056 -14.439 1.00 63.84 1188 SER A O 1
ATOM 8894 N N . PRO A 1 1189 ? 61.504 19.888 -12.339 1.00 69.56 1189 PRO A N 1
ATOM 8895 C CA . PRO A 1 1189 ? 61.347 21.296 -12.714 1.00 69.56 1189 PRO A CA 1
ATOM 8896 C C . PRO A 1 1189 ? 62.318 21.799 -13.790 1.00 69.56 1189 PRO A C 1
ATOM 8898 O O . PRO A 1 1189 ? 63.541 21.637 -13.701 1.00 69.56 1189 PRO A O 1
ATOM 8901 N N . ILE A 1 1190 ? 61.759 22.466 -14.800 1.00 71.44 1190 ILE A N 1
ATOM 8902 C CA . ILE A 1 1190 ? 62.460 22.865 -16.024 1.00 71.44 1190 ILE A CA 1
ATOM 8903 C C . ILE A 1 1190 ? 62.997 24.298 -15.900 1.00 71.44 1190 ILE A C 1
ATOM 8905 O O . ILE A 1 1190 ? 62.271 25.235 -15.586 1.00 71.44 1190 ILE A O 1
ATOM 8909 N N . THR A 1 1191 ? 64.281 24.500 -16.214 1.00 75.75 1191 THR A N 1
ATOM 8910 C CA . THR A 1 1191 ? 64.913 25.832 -16.271 1.00 75.75 1191 THR A CA 1
ATOM 8911 C C . THR A 1 1191 ? 65.183 26.246 -17.719 1.00 75.75 1191 THR A C 1
ATOM 8913 O O . THR A 1 1191 ? 65.763 25.480 -18.490 1.00 75.75 1191 THR A O 1
ATOM 8916 N N . LYS A 1 1192 ? 64.801 27.474 -18.091 1.00 72.88 1192 LYS A N 1
ATOM 8917 C CA . LYS A 1 1192 ? 65.020 28.073 -19.422 1.00 72.88 1192 LYS A CA 1
ATOM 8918 C C . LYS A 1 1192 ? 65.612 29.481 -19.296 1.00 72.88 1192 LYS A C 1
ATOM 8920 O O . LYS A 1 1192 ? 65.602 30.075 -18.220 1.00 72.88 1192 LYS A O 1
ATOM 8925 N N . ILE A 1 1193 ? 66.128 30.011 -20.403 1.00 68.50 1193 ILE A N 1
ATOM 8926 C CA . ILE A 1 1193 ? 66.655 31.379 -20.528 1.00 68.50 1193 ILE A CA 1
ATOM 8927 C C . ILE A 1 1193 ? 65.830 32.086 -21.612 1.00 68.50 1193 ILE A C 1
ATOM 8929 O O . ILE A 1 1193 ? 65.418 31.446 -22.575 1.00 68.50 1193 ILE A O 1
ATOM 8933 N N . PHE A 1 1194 ? 65.553 33.382 -21.446 1.00 66.44 1194 PHE A N 1
ATOM 8934 C CA . PHE A 1 1194 ? 64.732 34.147 -22.389 1.00 66.44 1194 PHE A CA 1
ATOM 8935 C C . PHE A 1 1194 ? 65.456 34.393 -23.724 1.00 66.44 1194 PHE A C 1
ATOM 8937 O O . PHE A 1 1194 ? 66.587 34.884 -23.743 1.00 66.44 1194 PHE A O 1
ATOM 8944 N N . GLU A 1 1195 ? 64.766 34.128 -24.834 1.00 66.00 1195 GLU A N 1
ATOM 8945 C CA . GLU A 1 1195 ? 65.223 34.368 -26.208 1.00 66.00 1195 GLU A CA 1
ATOM 8946 C C . GLU A 1 1195 ? 64.246 35.313 -26.938 1.00 66.00 1195 GLU A C 1
ATOM 8948 O O . GLU A 1 1195 ? 63.091 35.447 -26.539 1.00 66.00 1195 GLU A O 1
ATOM 8953 N N . ASN A 1 1196 ? 64.707 36.025 -27.974 1.00 59.44 1196 ASN A N 1
ATOM 8954 C CA . ASN A 1 1196 ? 63.924 37.067 -28.654 1.00 59.44 1196 ASN A CA 1
ATOM 8955 C C . ASN A 1 1196 ? 64.039 36.956 -30.192 1.00 59.44 1196 ASN A C 1
ATOM 8957 O O . ASN A 1 1196 ? 65.151 37.126 -30.706 1.00 59.44 1196 ASN A O 1
ATOM 8961 N N . PRO A 1 1197 ? 62.933 36.742 -30.936 1.00 57.34 1197 PRO A N 1
ATOM 8962 C CA . PRO A 1 1197 ? 61.572 36.513 -30.433 1.00 57.34 1197 PRO A CA 1
ATOM 8963 C C . PRO A 1 1197 ? 61.472 35.201 -29.631 1.00 57.34 1197 PRO A C 1
ATOM 8965 O O . PRO A 1 1197 ? 62.207 34.261 -29.938 1.00 57.34 1197 PRO A O 1
ATOM 8968 N N . PRO A 1 1198 ? 60.596 35.121 -28.613 1.00 64.81 1198 PRO A N 1
ATOM 8969 C CA . PRO A 1 1198 ? 60.418 33.897 -27.842 1.00 64.81 1198 PRO A CA 1
ATOM 8970 C C . PRO A 1 1198 ? 59.801 32.807 -28.725 1.00 64.81 1198 PRO A C 1
ATOM 8972 O O . PRO A 1 1198 ? 58.753 33.012 -29.336 1.00 64.81 1198 PRO A O 1
ATOM 8975 N N . SER A 1 1199 ? 60.457 31.648 -28.788 1.00 72.81 1199 SER A N 1
ATOM 8976 C CA . SER A 1 1199 ? 59.886 30.438 -29.385 1.00 72.81 1199 SER A CA 1
ATOM 8977 C C . SER A 1 1199 ? 59.082 29.676 -28.330 1.00 72.81 1199 SER A C 1
ATOM 8979 O O . SER A 1 1199 ? 59.602 29.487 -27.224 1.00 72.81 1199 SER A O 1
ATOM 8981 N N . PRO A 1 1200 ? 57.878 29.175 -28.658 1.00 79.25 1200 PRO A N 1
ATOM 8982 C CA . PRO A 1 1200 ? 57.239 28.116 -27.888 1.00 79.25 1200 PRO A CA 1
ATOM 8983 C C . PRO A 1 1200 ? 58.138 26.875 -27.792 1.00 79.25 1200 PRO A C 1
ATOM 8985 O O . PRO A 1 1200 ? 59.022 26.666 -28.636 1.00 79.25 1200 PRO A O 1
ATOM 8988 N N . PHE A 1 1201 ? 57.916 26.055 -26.765 1.00 80.50 1201 PHE A N 1
ATOM 8989 C CA . PHE A 1 1201 ? 58.473 24.706 -26.657 1.00 80.50 1201 PHE A CA 1
ATOM 8990 C C . PHE A 1 1201 ? 57.494 23.762 -25.931 1.00 80.50 1201 PHE A C 1
ATOM 8992 O O . PHE A 1 1201 ? 56.836 24.200 -24.986 1.00 80.50 1201 PHE A O 1
ATOM 8999 N N . PRO A 1 1202 ? 57.418 22.473 -26.305 1.00 77.06 1202 PRO A N 1
ATOM 9000 C CA . PRO A 1 1202 ? 56.543 21.505 -25.646 1.00 77.06 1202 PRO A CA 1
ATOM 9001 C C . PRO A 1 1202 ? 57.059 21.086 -24.261 1.00 77.06 1202 PRO A C 1
ATOM 9003 O O . PRO A 1 1202 ? 58.267 21.100 -23.995 1.00 77.06 1202 PRO A O 1
ATOM 9006 N N . LEU A 1 1203 ? 56.129 20.672 -23.400 1.00 73.38 1203 LEU A N 1
ATOM 9007 C CA . LEU A 1 1203 ? 56.396 19.938 -22.161 1.00 73.38 1203 LEU A CA 1
ATOM 9008 C C . LEU A 1 1203 ? 56.373 18.423 -22.409 1.00 73.38 1203 LEU A C 1
ATOM 9010 O O . LEU A 1 1203 ? 55.698 17.945 -23.319 1.00 73.38 1203 LEU A O 1
ATOM 9014 N N . ASP A 1 1204 ? 57.062 17.665 -21.554 1.00 72.56 1204 ASP A N 1
ATOM 9015 C CA . ASP A 1 1204 ? 56.810 16.228 -21.434 1.00 72.56 1204 ASP A CA 1
ATOM 9016 C C . ASP A 1 1204 ? 55.410 16.022 -20.826 1.00 72.56 1204 ASP A C 1
ATOM 9018 O O . ASP A 1 1204 ? 55.071 16.646 -19.816 1.00 72.56 1204 ASP A O 1
ATOM 9022 N N . VAL A 1 1205 ? 54.595 15.158 -21.433 1.00 71.00 1205 VAL A N 1
ATOM 9023 C CA . VAL A 1 1205 ? 53.235 14.846 -20.958 1.00 71.00 1205 VAL A CA 1
ATOM 9024 C C . VAL A 1 1205 ? 53.316 14.061 -19.635 1.00 71.00 1205 VAL A C 1
ATOM 9026 O O . VAL A 1 1205 ? 54.155 13.159 -19.530 1.00 71.00 1205 VAL A O 1
ATOM 9029 N N . PRO A 1 1206 ? 52.478 14.358 -18.620 1.00 74.38 1206 PRO A N 1
ATOM 9030 C CA . PRO A 1 1206 ? 52.413 13.556 -17.401 1.00 74.38 1206 PRO A CA 1
ATOM 9031 C C . PRO A 1 1206 ? 52.091 12.086 -17.689 1.00 74.38 1206 PRO A C 1
ATOM 9033 O O . PRO A 1 1206 ? 51.264 11.771 -18.541 1.00 74.38 1206 PRO A O 1
ATOM 9036 N N . SER A 1 1207 ? 52.723 11.180 -16.946 1.00 78.56 1207 SER A N 1
ATOM 9037 C CA . SER A 1 1207 ? 52.421 9.745 -17.036 1.00 78.56 1207 SER A CA 1
ATOM 9038 C C . SER A 1 1207 ? 51.132 9.418 -16.279 1.00 78.56 1207 SER A C 1
ATOM 9040 O O . SER A 1 1207 ? 51.020 9.756 -15.100 1.00 78.56 1207 SER A O 1
ATOM 9042 N N . THR A 1 1208 ? 50.174 8.780 -16.954 1.00 79.19 1208 THR A N 1
ATOM 9043 C CA . THR A 1 1208 ? 48.856 8.401 -16.415 1.00 79.19 1208 THR A CA 1
ATOM 9044 C C . THR A 1 1208 ? 48.762 6.901 -16.142 1.00 79.19 1208 THR A C 1
ATOM 9046 O O . THR A 1 1208 ? 49.630 6.123 -16.546 1.00 79.19 1208 THR A O 1
ATOM 9049 N N . ASN A 1 1209 ? 47.680 6.481 -15.485 1.00 76.81 1209 ASN A N 1
ATOM 9050 C CA . ASN A 1 1209 ? 47.296 5.074 -15.415 1.00 76.81 1209 ASN A CA 1
ATOM 9051 C C . ASN A 1 1209 ? 46.969 4.515 -16.816 1.00 76.81 1209 ASN A C 1
ATOM 9053 O O . ASN A 1 1209 ? 46.521 5.241 -17.708 1.00 76.81 1209 ASN A O 1
ATOM 9057 N N . GLU A 1 1210 ? 47.204 3.216 -17.004 1.00 71.12 1210 GLU A N 1
ATOM 9058 C CA . GLU A 1 1210 ? 46.849 2.488 -18.226 1.00 71.12 1210 GLU A CA 1
ATOM 9059 C C . GLU A 1 1210 ? 45.319 2.349 -18.314 1.00 71.12 1210 GLU A C 1
ATOM 9061 O O . GLU A 1 1210 ? 44.678 1.979 -17.336 1.00 71.12 1210 GLU A O 1
ATOM 9066 N N . GLY A 1 1211 ? 44.734 2.695 -19.465 1.00 67.44 1211 GLY A N 1
ATOM 9067 C CA . GLY A 1 1211 ? 43.277 2.728 -19.660 1.00 67.44 1211 GLY A CA 1
ATOM 9068 C C . GLY A 1 1211 ? 42.592 4.069 -19.354 1.00 67.44 1211 GLY A C 1
ATOM 9069 O O . GLY A 1 1211 ? 41.411 4.197 -19.654 1.00 67.44 1211 GLY A O 1
ATOM 9070 N N . TYR A 1 1212 ? 43.299 5.078 -18.829 1.00 77.44 1212 TYR A N 1
ATOM 9071 C CA . TYR A 1 1212 ? 42.756 6.440 -18.711 1.00 77.44 1212 TYR A CA 1
ATOM 9072 C C . TYR A 1 1212 ? 42.534 7.077 -20.095 1.00 77.44 1212 TYR A C 1
ATOM 9074 O O . TYR A 1 1212 ? 43.399 7.009 -20.973 1.00 77.44 1212 TYR A O 1
ATOM 9082 N N . THR A 1 1213 ? 41.379 7.718 -20.271 1.00 76.25 1213 THR A N 1
ATOM 9083 C CA . THR A 1 1213 ? 40.897 8.303 -21.537 1.00 76.25 1213 THR A CA 1
ATOM 9084 C C . THR A 1 1213 ? 40.573 9.797 -21.450 1.00 76.25 1213 THR A C 1
ATOM 9086 O O . THR A 1 1213 ? 40.419 10.448 -22.485 1.00 76.25 1213 THR A O 1
ATOM 9089 N N . GLY A 1 1214 ? 40.480 10.354 -20.239 1.00 74.38 1214 GLY A N 1
ATOM 9090 C CA . GLY A 1 1214 ? 40.078 11.742 -20.014 1.00 74.38 1214 GLY A CA 1
ATOM 9091 C C . GLY A 1 1214 ? 41.054 12.787 -20.574 1.00 74.38 1214 GLY A C 1
ATOM 9092 O O . GLY A 1 1214 ? 42.268 12.589 -20.676 1.00 74.38 1214 GLY A O 1
ATOM 9093 N N . THR A 1 1215 ? 40.531 13.968 -20.900 1.00 78.00 1215 THR A N 1
ATOM 9094 C CA . THR A 1 1215 ? 41.337 15.075 -21.429 1.00 78.00 1215 THR A CA 1
ATOM 9095 C C . THR A 1 1215 ? 42.313 15.607 -20.374 1.00 78.00 1215 THR A C 1
ATOM 9097 O O . THR A 1 1215 ? 41.923 15.911 -19.245 1.00 78.00 1215 THR A O 1
ATOM 9100 N N . ILE A 1 1216 ? 43.586 15.775 -20.748 1.00 83.94 1216 ILE A N 1
ATOM 9101 C CA . ILE A 1 1216 ? 44.579 16.506 -19.946 1.00 83.94 1216 ILE A CA 1
ATOM 9102 C C . ILE A 1 1216 ? 44.605 17.960 -20.422 1.00 83.94 1216 ILE A C 1
ATOM 9104 O O . ILE A 1 1216 ? 44.698 18.214 -21.622 1.00 83.94 1216 ILE A O 1
ATOM 9108 N N . THR A 1 1217 ? 44.553 18.911 -19.491 1.00 85.44 1217 THR A N 1
ATOM 9109 C CA . THR A 1 1217 ? 44.663 20.349 -19.781 1.00 85.44 1217 THR A CA 1
ATOM 9110 C C . THR A 1 1217 ? 45.737 21.017 -18.930 1.00 85.44 1217 THR A C 1
ATOM 9112 O O . THR A 1 1217 ? 46.102 20.517 -17.867 1.00 85.44 1217 THR A O 1
ATOM 9115 N N . TYR A 1 1218 ? 46.271 22.150 -19.387 1.00 87.75 1218 TYR A N 1
ATOM 9116 C CA . TYR A 1 1218 ? 47.435 22.796 -18.771 1.00 87.75 1218 TYR A CA 1
ATOM 9117 C C . TYR A 1 1218 ? 47.157 24.238 -18.341 1.00 87.75 1218 TYR A C 1
ATOM 9119 O O . TYR A 1 1218 ? 46.400 24.974 -18.969 1.00 87.75 1218 TYR A O 1
ATOM 9127 N N . SER A 1 1219 ? 47.805 24.664 -17.259 1.00 86.81 1219 SER A N 1
ATOM 9128 C CA . SER A 1 1219 ? 47.696 26.023 -16.722 1.00 86.81 1219 SER A CA 1
ATOM 9129 C C . SER A 1 1219 ? 49.015 26.498 -16.109 1.00 86.81 1219 SER A C 1
ATOM 9131 O O . SER A 1 1219 ? 49.888 25.696 -15.779 1.00 86.81 1219 SER A O 1
ATOM 9133 N N . SER A 1 1220 ? 49.162 27.817 -15.967 1.00 89.00 1220 SER A N 1
ATOM 9134 C CA . SER A 1 1220 ? 50.355 28.476 -15.426 1.00 89.00 1220 SER A CA 1
ATOM 9135 C C . SER A 1 1220 ? 49.971 29.407 -14.281 1.00 89.00 1220 SER A C 1
ATOM 9137 O O . SER A 1 1220 ? 49.029 30.190 -14.416 1.00 89.00 1220 SER A O 1
ATOM 9139 N N . SER A 1 1221 ? 50.711 29.357 -13.169 1.00 88.19 1221 SER A N 1
ATOM 9140 C CA . SER A 1 1221 ? 50.437 30.181 -11.984 1.00 88.19 1221 SER A CA 1
ATOM 9141 C C . SER A 1 1221 ? 50.729 31.678 -12.176 1.00 88.19 1221 SER A C 1
ATOM 9143 O O . SER A 1 1221 ? 50.310 32.484 -11.351 1.00 88.19 1221 SER A O 1
ATOM 9145 N N . ASP A 1 1222 ? 51.472 32.054 -13.223 1.00 86.62 1222 ASP A N 1
ATOM 9146 C CA . ASP A 1 1222 ? 51.759 33.441 -13.604 1.00 86.62 1222 ASP A CA 1
ATOM 9147 C C . ASP A 1 1222 ? 52.044 33.538 -15.114 1.00 86.62 1222 ASP A C 1
ATOM 9149 O O . ASP A 1 1222 ? 53.180 33.418 -15.591 1.00 86.62 1222 ASP A O 1
ATOM 9153 N N . THR A 1 1223 ? 50.988 33.809 -15.880 1.00 84.38 1223 THR A N 1
ATOM 9154 C CA . THR A 1 1223 ? 51.056 33.994 -17.337 1.00 84.38 1223 THR A CA 1
ATOM 9155 C C . THR A 1 1223 ? 51.851 35.232 -17.764 1.00 84.38 1223 THR A C 1
ATOM 9157 O O . THR A 1 1223 ? 52.233 35.324 -18.933 1.00 84.38 1223 THR A O 1
ATOM 9160 N N . SER A 1 1224 ? 52.169 36.159 -16.849 1.00 81.06 1224 SER A N 1
ATOM 9161 C CA . SER A 1 1224 ? 53.060 37.292 -17.132 1.00 81.06 1224 SER A CA 1
ATOM 9162 C C . SER A 1 1224 ? 54.539 36.893 -17.164 1.00 81.06 1224 SER A C 1
ATOM 9164 O O . SER A 1 1224 ? 55.351 37.631 -17.721 1.00 81.06 1224 SER A O 1
ATOM 9166 N N . ILE A 1 1225 ? 54.893 35.723 -16.617 1.00 81.62 1225 ILE A N 1
ATOM 9167 C CA . ILE A 1 1225 ? 56.233 35.128 -16.705 1.00 81.62 1225 ILE A CA 1
ATOM 9168 C C . ILE A 1 1225 ? 56.272 34.149 -17.883 1.00 81.62 1225 ILE A C 1
ATOM 9170 O O . ILE A 1 1225 ? 57.065 34.336 -18.810 1.00 81.62 1225 ILE A O 1
ATOM 9174 N N . ALA A 1 1226 ? 55.386 33.150 -17.890 1.00 83.25 1226 ALA A N 1
ATOM 9175 C CA . ALA A 1 1226 ? 55.209 32.234 -19.015 1.00 83.25 1226 ALA A CA 1
ATOM 9176 C C . ALA A 1 1226 ? 53.768 31.716 -19.088 1.00 83.25 1226 ALA A C 1
ATOM 9178 O O . ALA A 1 1226 ? 53.184 31.326 -18.078 1.00 83.25 1226 ALA A O 1
ATOM 9179 N N . SER A 1 1227 ? 53.198 31.683 -20.289 1.00 86.19 1227 SER A N 1
ATOM 9180 C CA . SER A 1 1227 ? 51.902 31.060 -20.571 1.00 86.19 1227 SER A CA 1
ATOM 9181 C C . SER A 1 1227 ? 52.107 29.667 -21.156 1.00 86.19 1227 SER A C 1
ATOM 9183 O O . SER A 1 1227 ? 53.007 29.474 -21.971 1.00 86.19 1227 SER A O 1
ATOM 9185 N N . VAL A 1 1228 ? 51.245 28.726 -20.783 1.00 87.25 1228 VAL A N 1
ATOM 9186 C CA . VAL A 1 1228 ? 51.142 27.405 -21.415 1.00 87.25 1228 VAL A CA 1
ATOM 9187 C C . VAL A 1 1228 ? 49.849 27.350 -22.225 1.00 87.25 1228 VAL A C 1
ATOM 9189 O O . VAL A 1 1228 ? 48.834 27.893 -21.785 1.00 87.25 1228 VAL A O 1
ATOM 9192 N N . ASP A 1 1229 ? 49.890 26.745 -23.408 1.00 85.56 1229 ASP A N 1
ATOM 9193 C CA . ASP A 1 1229 ? 48.689 26.441 -24.179 1.00 85.56 1229 ASP A CA 1
ATOM 9194 C C . ASP A 1 1229 ? 47.887 25.334 -23.466 1.00 85.56 1229 ASP A C 1
ATOM 9196 O O . ASP A 1 1229 ? 48.451 24.280 -23.150 1.00 85.56 1229 ASP A O 1
ATOM 9200 N N . PRO A 1 1230 ? 46.589 25.545 -23.183 1.00 81.94 1230 PRO A N 1
ATOM 9201 C CA . PRO A 1 1230 ? 45.846 24.687 -22.270 1.00 81.94 1230 PRO A CA 1
ATOM 9202 C C . PRO A 1 1230 ? 45.498 23.308 -22.837 1.00 81.94 1230 PRO A C 1
ATOM 9204 O O . PRO A 1 1230 ? 45.043 22.474 -22.062 1.00 81.94 1230 PRO A O 1
ATOM 9207 N N . VAL A 1 1231 ? 45.709 23.048 -24.134 1.00 80.00 1231 VAL A N 1
ATOM 9208 C CA . VAL A 1 1231 ? 45.362 21.771 -24.790 1.00 80.00 1231 VAL A CA 1
ATOM 9209 C C . VAL A 1 1231 ? 46.609 21.030 -25.278 1.00 80.00 1231 VAL A C 1
ATOM 9211 O O . VAL A 1 1231 ? 46.711 19.817 -25.126 1.00 80.00 1231 VAL A O 1
ATOM 9214 N N . THR A 1 1232 ? 47.581 21.748 -25.844 1.00 81.00 1232 THR A N 1
ATOM 9215 C CA . THR A 1 1232 ? 48.811 21.166 -26.410 1.00 81.00 1232 THR A CA 1
ATOM 9216 C C . THR A 1 1232 ? 49.981 21.114 -25.428 1.00 81.00 1232 THR A C 1
ATOM 9218 O O . THR A 1 1232 ? 50.932 20.369 -25.658 1.00 81.00 1232 THR A O 1
ATOM 9221 N N . GLY A 1 1233 ? 49.943 21.896 -24.343 1.00 79.06 1233 GLY A N 1
ATOM 9222 C CA . GLY A 1 1233 ? 51.026 21.956 -23.361 1.00 79.06 1233 GLY A CA 1
ATOM 9223 C C . GLY A 1 1233 ? 52.282 22.709 -23.826 1.00 79.06 1233 GLY A C 1
ATOM 9224 O O . GLY A 1 1233 ? 53.300 22.659 -23.134 1.00 79.06 1233 GLY A O 1
ATOM 9225 N N . GLU A 1 1234 ? 52.257 23.414 -24.966 1.00 84.62 1234 GLU A N 1
ATOM 9226 C CA . GLU A 1 1234 ? 53.385 24.262 -25.378 1.00 84.62 1234 GLU A CA 1
ATOM 9227 C C . GLU A 1 1234 ? 53.510 25.514 -24.496 1.00 84.62 1234 GLU A C 1
ATOM 9229 O O . GLU A 1 1234 ? 52.550 26.250 -24.272 1.00 84.62 1234 GLU A O 1
ATOM 9234 N N . VAL A 1 1235 ? 54.724 25.791 -24.016 1.00 85.69 1235 VAL A N 1
ATOM 9235 C CA . VAL A 1 1235 ? 55.040 26.919 -23.132 1.00 85.69 1235 VAL A CA 1
ATOM 9236 C C . VAL A 1 1235 ? 55.712 28.042 -23.914 1.00 85.69 1235 VAL A C 1
ATOM 9238 O O . VAL A 1 1235 ? 56.719 27.835 -24.589 1.00 85.69 1235 VAL A O 1
ATOM 9241 N N . THR A 1 1236 ? 55.199 29.262 -23.754 1.00 83.94 1236 THR A N 1
ATOM 9242 C CA . THR A 1 1236 ? 55.781 30.506 -24.276 1.00 83.94 1236 THR A CA 1
ATOM 9243 C C . THR A 1 1236 ? 56.200 31.411 -23.116 1.00 83.94 1236 THR A C 1
ATOM 9245 O O . THR A 1 1236 ? 55.405 31.700 -22.221 1.00 83.94 1236 THR A O 1
ATOM 9248 N N . ILE A 1 1237 ? 57.457 31.868 -23.119 1.00 84.31 1237 ILE A N 1
ATOM 9249 C CA . ILE A 1 1237 ? 57.997 32.767 -22.086 1.00 84.31 1237 ILE A CA 1
ATOM 9250 C C . ILE A 1 1237 ? 57.727 34.219 -22.494 1.00 84.31 1237 ILE A C 1
ATOM 9252 O O . ILE A 1 1237 ? 58.178 34.669 -23.547 1.00 84.31 1237 ILE A O 1
ATOM 9256 N N . ASN A 1 1238 ? 57.021 34.961 -21.642 1.00 76.88 1238 ASN A N 1
ATOM 9257 C CA . ASN A 1 1238 ? 56.424 36.252 -21.996 1.00 76.88 1238 ASN A CA 1
ATOM 9258 C C . ASN A 1 1238 ? 57.230 37.469 -21.514 1.00 76.88 1238 ASN A C 1
ATOM 9260 O O . ASN A 1 1238 ? 56.949 38.594 -21.930 1.00 76.88 1238 ASN A O 1
ATOM 9264 N N . ASN A 1 1239 ? 58.232 37.277 -20.647 1.00 68.62 1239 ASN A N 1
ATOM 9265 C CA . ASN A 1 1239 ? 58.936 38.378 -19.986 1.00 68.62 1239 ASN A CA 1
ATOM 9266 C C . ASN A 1 1239 ? 60.444 38.117 -19.814 1.00 68.62 1239 ASN A C 1
ATOM 9268 O O . ASN A 1 1239 ? 60.893 36.991 -19.632 1.00 68.62 1239 ASN A O 1
ATOM 9272 N N . VAL A 1 1240 ? 61.226 39.197 -19.860 1.00 62.62 1240 VAL A N 1
ATOM 9273 C CA . VAL A 1 1240 ? 62.699 39.220 -19.982 1.00 62.62 1240 VAL A CA 1
ATOM 9274 C C . VAL A 1 1240 ? 63.414 39.152 -18.616 1.00 62.62 1240 VAL A C 1
ATOM 9276 O O . VAL A 1 1240 ? 64.629 39.332 -18.527 1.00 62.62 1240 VAL A O 1
ATOM 9279 N N . GLY A 1 1241 ? 62.665 38.969 -17.526 1.00 64.69 1241 GLY A N 1
ATOM 9280 C CA . GLY A 1 1241 ? 63.166 38.962 -16.149 1.00 64.69 1241 GLY A CA 1
ATOM 9281 C C . GLY A 1 1241 ? 63.323 37.556 -15.566 1.00 64.69 1241 GLY A C 1
ATOM 9282 O O . GLY A 1 1241 ? 62.648 36.618 -15.976 1.00 64.69 1241 GLY A O 1
ATOM 9283 N N . SER A 1 1242 ? 64.188 37.411 -14.559 1.00 66.62 1242 SER A N 1
ATOM 9284 C CA . SER A 1 1242 ? 64.284 36.174 -13.777 1.00 66.62 1242 SER A CA 1
ATOM 9285 C C . SER A 1 1242 ? 63.038 35.994 -12.903 1.00 66.62 1242 SER A C 1
ATOM 9287 O O . SER A 1 1242 ? 62.838 36.764 -11.960 1.00 66.62 1242 SER A O 1
ATOM 9289 N N . GLY A 1 1243 ? 62.244 34.967 -13.190 1.00 73.00 1243 GLY A N 1
ATOM 9290 C CA . GLY A 1 1243 ? 61.072 34.569 -12.414 1.00 73.00 1243 GLY A CA 1
ATOM 9291 C C . GLY A 1 1243 ? 60.981 33.050 -12.283 1.00 73.00 1243 GLY A C 1
ATOM 9292 O O . GLY A 1 1243 ? 61.761 32.320 -12.891 1.00 73.00 1243 GLY A O 1
ATOM 9293 N N . SER A 1 1244 ? 60.027 32.589 -11.479 1.00 82.19 1244 SER A N 1
ATOM 9294 C CA . SER A 1 1244 ? 59.658 31.179 -11.346 1.00 82.19 1244 SER A CA 1
ATOM 9295 C C . SER A 1 1244 ? 58.142 31.100 -11.398 1.00 82.19 1244 SER A C 1
ATOM 9297 O O . SER A 1 1244 ? 57.469 31.963 -10.836 1.00 82.19 1244 SER A O 1
ATOM 9299 N N . VAL A 1 1245 ? 57.620 30.078 -12.059 1.00 84.50 1245 VAL A N 1
ATOM 9300 C CA . VAL A 1 1245 ? 56.187 29.850 -12.233 1.00 84.50 1245 VAL A CA 1
ATOM 9301 C C . VAL A 1 1245 ? 55.919 28.364 -12.033 1.00 84.50 1245 VAL A C 1
ATOM 9303 O O . VAL A 1 1245 ? 56.775 27.560 -12.389 1.00 84.50 1245 VAL A O 1
ATOM 9306 N N . ILE A 1 1246 ? 54.786 28.017 -11.427 1.00 86.00 1246 ILE A N 1
ATOM 9307 C CA . ILE A 1 1246 ? 54.346 26.625 -11.305 1.00 86.00 1246 ILE A CA 1
ATOM 9308 C C . ILE A 1 1246 ? 53.436 26.347 -12.493 1.00 86.00 1246 ILE A C 1
ATOM 9310 O O . ILE A 1 1246 ? 52.510 27.124 -12.753 1.00 86.00 1246 ILE A O 1
ATOM 9314 N N . LEU A 1 1247 ? 53.695 25.258 -13.207 1.00 86.81 1247 LEU A N 1
ATOM 9315 C CA . LEU A 1 1247 ? 52.770 24.754 -14.214 1.00 86.81 1247 LEU A CA 1
ATOM 9316 C C . LEU A 1 1247 ? 51.949 23.626 -13.594 1.00 86.81 1247 LEU A C 1
ATOM 9318 O O . LEU A 1 1247 ? 52.485 22.809 -12.848 1.00 86.81 1247 LEU A O 1
ATOM 9322 N N . THR A 1 1248 ? 50.652 23.588 -13.895 1.00 87.94 1248 THR A N 1
ATOM 9323 C CA . THR A 1 1248 ? 49.725 22.562 -13.400 1.00 87.94 1248 THR A CA 1
ATOM 9324 C C . THR A 1 1248 ? 49.049 21.890 -14.580 1.00 87.94 1248 THR A C 1
ATOM 9326 O O . THR A 1 1248 ? 48.379 22.567 -15.366 1.00 87.94 1248 THR A O 1
ATOM 9329 N N . ALA A 1 1249 ? 49.207 20.572 -14.679 1.00 86.31 1249 ALA A N 1
ATOM 9330 C CA . ALA A 1 1249 ? 48.399 19.723 -15.536 1.00 86.31 1249 ALA A CA 1
ATOM 9331 C C . ALA A 1 1249 ? 47.182 19.241 -14.736 1.00 86.31 1249 ALA A C 1
ATOM 9333 O O . ALA A 1 1249 ? 47.330 18.690 -13.642 1.00 86.31 1249 ALA A O 1
ATOM 9334 N N . HIS A 1 1250 ? 45.992 19.467 -15.283 1.00 86.19 1250 HIS A N 1
ATOM 9335 C CA . HIS A 1 1250 ? 44.712 19.014 -14.751 1.00 86.19 1250 HIS A CA 1
ATOM 9336 C C . HIS A 1 1250 ? 44.236 17.853 -15.609 1.00 86.19 1250 HIS A C 1
ATOM 9338 O O . HIS A 1 1250 ? 44.074 17.996 -16.822 1.00 86.19 1250 HIS A O 1
ATOM 9344 N N . LEU A 1 1251 ? 44.033 16.707 -14.977 1.00 86.81 1251 LEU A N 1
ATOM 9345 C CA . LEU A 1 1251 ? 43.489 15.512 -15.592 1.00 86.81 1251 LEU A CA 1
ATOM 9346 C C . LEU A 1 1251 ? 42.022 15.453 -15.183 1.00 86.81 1251 LEU A C 1
ATOM 9348 O O . LEU A 1 1251 ? 41.715 15.427 -13.988 1.00 86.81 1251 LEU A O 1
ATOM 9352 N N . ALA A 1 1252 ? 41.126 15.523 -16.165 1.00 78.50 1252 ALA A N 1
ATOM 9353 C CA . ALA A 1 1252 ? 39.698 15.385 -15.917 1.00 78.50 1252 ALA A CA 1
ATOM 9354 C C . ALA A 1 1252 ? 39.387 13.997 -15.335 1.00 78.50 1252 ALA A C 1
ATOM 9356 O O . ALA A 1 1252 ? 40.159 13.053 -15.502 1.00 78.50 1252 ALA A O 1
ATOM 9357 N N . SER A 1 1253 ? 38.248 13.864 -14.661 1.00 76.38 1253 SER A N 1
ATOM 9358 C CA . SER A 1 1253 ? 37.685 12.538 -14.419 1.00 76.38 1253 SER A CA 1
ATOM 9359 C C . SER A 1 1253 ? 37.244 11.941 -15.752 1.00 76.38 1253 SER A C 1
ATOM 9361 O O . SER A 1 1253 ? 36.652 12.650 -16.570 1.00 76.38 1253 SER A O 1
ATOM 9363 N N . ASP A 1 1254 ? 37.494 10.653 -15.955 1.00 76.56 1254 ASP A N 1
ATOM 9364 C CA . ASP A 1 1254 ? 36.745 9.864 -16.934 1.00 76.56 1254 ASP A CA 1
ATOM 9365 C C . ASP A 1 1254 ? 35.769 8.931 -16.203 1.00 76.56 1254 ASP A C 1
ATOM 9367 O O . ASP A 1 1254 ? 35.557 9.078 -14.998 1.00 76.56 1254 ASP A O 1
ATOM 9371 N N . GLY A 1 1255 ? 35.130 8.005 -16.921 1.00 71.06 1255 GLY A N 1
ATOM 9372 C CA . GLY A 1 1255 ? 34.147 7.094 -16.329 1.00 71.06 1255 GLY A CA 1
ATOM 9373 C C . GLY A 1 1255 ? 34.707 6.155 -15.254 1.00 71.06 1255 GLY A C 1
ATOM 9374 O O . GLY A 1 1255 ? 33.918 5.541 -14.553 1.00 71.06 1255 GLY A O 1
ATOM 9375 N N . ASN A 1 1256 ? 36.033 6.046 -15.107 1.00 80.38 1256 ASN A N 1
ATOM 9376 C CA . ASN A 1 1256 ? 36.693 5.054 -14.254 1.00 80.38 1256 ASN A CA 1
ATOM 9377 C C . ASN A 1 1256 ? 37.683 5.670 -13.246 1.00 80.38 1256 ASN A C 1
ATOM 9379 O O . ASN A 1 1256 ? 37.914 5.108 -12.169 1.00 80.38 1256 ASN A O 1
ATOM 9383 N N . TYR A 1 1257 ? 38.259 6.830 -13.568 1.00 79.62 1257 TYR A N 1
ATOM 9384 C CA . TYR A 1 1257 ? 39.289 7.493 -12.773 1.00 79.62 1257 TYR A CA 1
ATOM 9385 C C . TYR A 1 1257 ? 38.883 8.897 -12.309 1.00 79.62 1257 TYR A C 1
ATOM 9387 O O . TYR A 1 1257 ? 38.403 9.708 -13.100 1.00 79.62 1257 TYR A O 1
ATOM 9395 N N . ASP A 1 1258 ? 39.174 9.228 -11.046 1.00 78.56 1258 ASP A N 1
ATOM 9396 C CA . ASP A 1 1258 ? 38.909 10.564 -10.495 1.00 78.56 1258 ASP A CA 1
ATOM 9397 C C . ASP A 1 1258 ? 39.751 11.650 -11.187 1.00 78.56 1258 ASP A C 1
ATOM 9399 O O . ASP A 1 1258 ? 40.898 11.423 -11.594 1.00 78.56 1258 ASP A O 1
ATOM 9403 N N . SER A 1 1259 ? 39.220 12.876 -11.215 1.00 77.81 1259 SER A N 1
ATOM 9404 C CA . SER A 1 1259 ? 39.970 14.062 -11.630 1.00 77.81 1259 SER A CA 1
ATOM 9405 C C . SER A 1 1259 ? 41.130 14.341 -10.673 1.00 77.81 1259 SER A C 1
ATOM 9407 O O . SER A 1 1259 ? 40.935 14.359 -9.454 1.00 77.81 1259 SER A O 1
ATOM 9409 N N . THR A 1 1260 ? 42.316 14.644 -11.196 1.00 82.50 1260 THR A N 1
ATOM 9410 C CA . THR A 1 1260 ? 43.490 14.967 -10.372 1.00 82.50 1260 THR A CA 1
ATOM 9411 C C . THR A 1 1260 ? 44.357 16.059 -10.995 1.00 82.50 1260 THR A C 1
ATOM 9413 O O . THR A 1 1260 ? 44.170 16.454 -12.145 1.00 82.50 1260 THR A O 1
ATOM 9416 N N . THR A 1 1261 ? 45.325 16.571 -10.235 1.00 82.81 1261 THR A N 1
ATOM 9417 C CA . THR A 1 1261 ? 46.251 17.610 -10.706 1.00 82.81 1261 THR A CA 1
ATOM 9418 C C . THR A 1 1261 ? 47.687 17.276 -10.326 1.00 82.81 1261 THR A C 1
ATOM 9420 O O . THR A 1 1261 ? 47.944 16.767 -9.234 1.00 82.81 1261 THR A O 1
ATOM 9423 N N . VAL A 1 1262 ? 48.634 17.585 -11.212 1.00 84.31 1262 VAL A N 1
ATOM 9424 C CA . VAL A 1 1262 ? 50.074 17.432 -10.966 1.00 84.31 1262 VAL A CA 1
ATOM 9425 C C . VAL A 1 1262 ? 50.811 18.708 -11.375 1.00 84.31 1262 VAL A C 1
ATOM 9427 O O . VAL A 1 1262 ? 50.404 19.395 -12.312 1.00 84.31 1262 VAL A O 1
ATOM 9430 N N . THR A 1 1263 ? 51.883 19.049 -10.656 1.00 85.12 1263 THR A N 1
ATOM 9431 C CA . THR A 1 1263 ? 52.605 20.326 -10.801 1.00 85.12 1263 THR A CA 1
ATOM 9432 C C . THR A 1 1263 ? 54.109 20.146 -10.979 1.00 85.12 1263 THR A C 1
ATOM 9434 O O . THR A 1 1263 ? 54.679 19.247 -10.356 1.00 85.12 1263 THR A O 1
ATOM 9437 N N . THR A 1 1264 ? 54.751 21.044 -11.734 1.00 79.50 1264 THR A N 1
ATOM 9438 C CA . THR A 1 1264 ? 56.217 21.136 -11.916 1.00 79.50 1264 THR A CA 1
ATOM 9439 C C . THR A 1 1264 ? 56.690 22.597 -11.871 1.00 79.50 1264 THR A C 1
ATOM 9441 O O . THR A 1 1264 ? 55.871 23.487 -12.215 1.00 79.50 1264 THR A O 1
#

Secondary structure (DSSP, 8-state):
-PPPP--EE-SS-EE-TTPPTT-EEEEEETTEEEEEEEEEHHHHTTS-TT-STTSSEEEEE--B-TTTTTT-TT-----TTB--TT--B-TTTTTT-TT-----TT---TT--B-TTTTTT-TT-----TT---TT--B-TTTTTT-TT-STTS-TT---S------TT--B-TTTT-SS------TT---TT--B-TTTTTT-TT-SGGG-------TT--B-TTTTTT-TT-----TT---TT--B-TTTTTT-TT-SGGG-------TT--B-TTTTTT-TT-----TT---TT--B-TTTTTT-TT-----TT---TT--B-TTTTTT--S-----TT---TT--B-TTTTTT-TT-----TT----S--B-TTTTTTSS--GGGS--TTPPPPP-EEEE-S-TT-EE-TT-EEEEEEEESS-BSS--EEEETT-S--EEPEE-SSSSEEEEEEEGGGS-SEEEEEEEE-BBTTSPBP-TTS----SS-SBTTEEEEEE------EEEE-S-SSSEEETT-EEEEEEEESSPBPS--EEEEGGGTEEEEEPEE-SSTTEEEEEEEHHHHT--SEEEEEEEE-BBTTSPBP----EEEEEEE-----EEEEES-SS----TT-EEEEEEEESS-BSS--EEEETTTEEEEEPEE-SSTTEEEEEEEGGG----SS-EEEEEE-BBSS-PBP-----EEE---------B---EEEE--SSS--EEE---B-SS------EE--SS--SEEE-TT-EEEE-SSEEEEEEEE----SSS---EEEEEEEEEPB-----GGGTTT----SSTT-EESS---GGGGGEEEEE--SSS---TTSS----EEES-PEEEE-SS--EEEEEEE-SS-EEE--SGGGGGGSS-TT-EEEEEEEEE--SSSEEEEEEEE-SS--TT--EEEEEEE-TTT-EEEEETT--PPPEEEETTS-SS--EEEEEEEETTEEEEEETTEEEEEE---------S--EEEESSSS-TT-S-B--EEEEEEEEESSPPPHHHHHHHHHHHT-------PPEEEEES-TTTEEEETTTEEEE-SSEEEEEEEEE---SSB--EEEEEEEEEPPEEP--B---EEEETT---EE---B-S--SPEEEEES-TTTEEEETTEEEE-SSEEEEEEEEE---SSEE-EEEEEEEEEE-EE---B-PPPP-----SSPPPEEPPPPB--TT--SPEEEEES-TTTEEE-TTT-EEEE--SS-----EEEEEPP-SSEE-EEEE-

Foldseek 3Di:
DDDDWDWDDPQWAIATPNDDFQDWDWDQHPNDTDIEGEHEPVVLLVDDLPDQCLLRYEDNRYAELACSCALVCCRAHENRHYACQNHAYQHRNCANVQCHAYDDLPYACLNYAYLHCNCHNVLNHAAANLSYACQNYAELALNCANNAAYANNDGLQAADRASQYACQNYQEQDLNHQAYSHAYAPLNYACQNHQYQANPCANNQNHQNRVDANNYEPQNHAYHARNCQNNQNHAAAPLNYACLNYAYQHNNCALNCQHANVQEANNYACQNYAELHLNCQNVQCHAHDPCPYACQNYAYQANNCQNNQQYAYENLPYACQNYAEQASNCHNNQNYAYANLNYACQNHQYQANNQHLNAAHAHANCSHQQLAQHHQHSNNHNYNHDPNSDYPGNDHDAKEKAKAKDDQPLEAEDWDKMKIKIFIPAFFPDFKWKDKPPDPDTDGFDAPPDRGMTIDIDTLNVDDFFKMKMAIWGAHPVRHIHDQVSYDNDYCPPGRRMRMHGYDHDWKDKDKDKDDDPLEAELFDKIKIKIFIPDAFDAFKFKAKPPGLGDGHTWDDPPHRRMTIDIDGNNSSPDAFAKMKMDIWGGHPSGHTHDDDDIDMHGYHYDWKEKDKDWDDDPAEDDLWDWIKIKMFMPDAFPDFKFKDKAVQGGGHTWDDDPDSGMTIDITTNNPTPDDFFKIKMDMWGGHPSGHIHDDDDIDMYGGDDDDDDFDDEEEEEEDDDDDDWKDFDDGDTPDPWDKWKDWDPPPPPQKDADRRGIIGGRDFDKTKMWMAGAQDDVTGGDTDIYMYGYYFDADDDDFVCVVFADPDPPLAAAEPFDDDDQLVQWLFWAQQQQAQAGPSPPGLGKDKDDDWDQQADQVGDTSRWTFAAFAIKIFSDFVSLVLPAPPQQFKKKKWKWFFPDQAFKAFFKKFFAQDQDPPGKIWTWICGAQVPFTFTDIRPPPDDGWGPHHPRHDRHIWMWMWTGHQQATWIDILLHTDGGDHDDDDTHSDTGGMMGWFHDSNVDDDHTTGTIMGTIIMGSGGDDSVSSNVVSVVVPDHDDDDDFDKFKAKPCCCQWGDDPRRHIYGNFADKIKMKIKGPDDPRHHIDIDIDIDGADADAKDKDFEADEAAFPDDKDFTDIDMSDPAQKDKDKPDPCQWDDDRRIIDGNFFDKIKIKIWRPADRRHHIDIDIYMYGYHAEAKDKDADDDDDDADDPVWDWDAGDDIDTDPPDDFAKFKAKQDVCQWGAHGRRRIITGNDNDDDDIKMKIWTPDDRHHHIDIDID

Mean predicted aligned error: 23.16 Å

Nearest PDB structures (foldseek):
  5hon-assembly2_B  TM=8.199E-01  e=5.601E-08  Geobacillus stearothermophilus
  5ho0-assembly1_A  TM=2.793E-01  e=1.872E-10  Geobacillus stearothermophilus
  3r4u-assembly2_B  TM=4.636E-01  e=5.293E-07  Clostridium botulinum
  7khf-assembly1_A  TM=2.809E-01  e=6.569E-07  Homo sapiens
  4b1m-assembly3_C  TM=5.111E-01  e=3.401E-03  Bacillus subtilis

Radius of gyration: 52.08 Å; Cα contacts (8 Å, |Δi|>4): 3360; chains: 1; bounding box: 128×130×135 Å

Sequence (1264 aa):
MVSFGQFNYDGTTITCAGMTANSTTTLDIDGTDRVVTAVDNTSIAAKPIGDADWDCICTTLVTDTSNLFNNKRTFNQDLSRWDTSNVTNMQSMFSDARAFNQDISEWDVSSVTNMKSMFNKAHQFNKNISSWDVSSVITMELMFSNADRFNNGDATNAASNPLTWNTQSVTNMRGMFFSGVFNQDIGSWNVSNVENMSLMFKFTKKFGNGGQPMNWTTSSLENMAQMFRNTDAFNQDISGWDVSSVTNMAELFKQNDGFNNNGQPLNWNTSSVKNMTALFYLAKNFNQDISGWDTSNVTQMQNMFREAVDFDQDISGWNTSSVNNMSNMFKFATSFNQEIGGWDVRSVTNMTGMFENATLFNGNLSSWCVSHNPSHGSFATGSGLIAANFPGWGLSCVPTVILTDTDGDNLLGSGAIVTITATFDQDMANSPQYSINSGASYFDLTAGGNALTWTHQLIANNLSDGAYTFLVSGTSVGGVSYDLSQGTQDGDETEVDKITFTVDRTPPTVVLSDDDVDNLLSASDMVVVTANFSEAMNANPTLSMSGGLISGANMIATGDPSTWTYTINVSSLGASDGDYQVSVSGTDLAGNAYTGSEIITFTIDVTPPTVILTDTDSDDIVFPDTTMTVTANFSEAMQQTPTISLGSVFVDAQMSPTGSPQEWTYFIDFSTLTITPGNHAITVGGRDIAGNPYAGSENIVIEYQRFIPTITASDVTRMYVDSTDPQFTLGISSTSTGTLAFEKLVSGCSYISVTPAGEVTINGAGTCRIKVSQAANSSFQSGVAYFDLIINKATPSINPPNLARTCGISEFPLTADCPTTPKQMDLVGLYDFNGDLNDGTGNGYNGIIAGDPSLDEDRFGNPSSAYTFDGDDEIYFGNAMADEWAGSPDHFTISFWAKSNLSCCRQDIASLGQYECNSSGRGSVIRLGHPSAGGDFSGCNEGWPGVNIGSAATGGDWHHYIFVNDSRGRTVYVDGVKKDNKPGTNLFSIKTYGLTIGGGYQNTGGIGAFNGSVDDVALWKTGLTDEEVAAFYANQKSECENTGGSFTYTSLDPSIVSITGGDTASIKGSGVATIEATLVEDANYNSATATFTITVSKGNSTPTISDELRNYGDADFTLTTSTTSTGNIVYTVSDTSVATVSGSTVHIEGAGSTTIFVTVLGDACYNAATTSMTLTVNSVSQTVTWPSPITKIFENPPSPFPLDVPSTNEGYTGTITYSSSDTSIASVDPVTGEVTINNVGSGSVILTAHLASDGNYDSTTVTT